Protein AF-0000000079923811 (afdb_homodimer)

Structure (mmCIF, N/CA/C/O backbone):
data_AF-0000000079923811-model_v1
#
loop_
_entity.id
_entity.type
_entity.pdbx_description
1 polymer 'Transporter, CPA2 family'
#
loop_
_atom_site.group_PDB
_atom_site.id
_atom_site.type_symbol
_atom_site.label_atom_id
_atom_site.label_alt_id
_atom_site.label_comp_id
_atom_site.label_asym_id
_atom_site.label_entity_id
_atom_site.label_seq_id
_atom_site.pdbx_PDB_ins_code
_atom_site.Cartn_x
_atom_site.Cartn_y
_atom_site.Cartn_z
_atom_site.occupancy
_atom_site.B_iso_or_equiv
_atom_site.auth_seq_id
_atom_site.auth_comp_id
_atom_site.auth_asym_id
_atom_site.auth_atom_id
_atom_site.pdbx_PDB_model_num
ATOM 1 N N . MET A 1 1 ? 14.078 10.492 -14.883 1 67.12 1 MET A N 1
ATOM 2 C CA . MET A 1 1 ? 12.727 10.477 -14.344 1 67.12 1 MET A CA 1
ATOM 3 C C . MET A 1 1 ? 12.672 9.695 -13.031 1 67.12 1 MET A C 1
ATOM 5 O O . MET A 1 1 ? 13.352 8.68 -12.875 1 67.12 1 MET A O 1
ATOM 9 N N . GLY A 1 2 ? 12.023 10.273 -12.102 1 84.31 2 GLY A N 1
ATOM 10 C CA . GLY A 1 2 ? 12.023 9.695 -10.766 1 84.31 2 GLY A CA 1
ATOM 11 C C . GLY A 1 2 ? 11.203 8.422 -10.672 1 84.31 2 GLY A C 1
ATOM 12 O O . GLY A 1 2 ? 10.266 8.219 -11.445 1 84.31 2 GLY A O 1
ATOM 13 N N . ASP A 1 3 ? 11.531 7.555 -9.914 1 90.44 3 ASP A N 1
ATOM 14 C CA . ASP A 1 3 ? 10.906 6.25 -9.695 1 90.44 3 ASP A CA 1
ATOM 15 C C . ASP A 1 3 ? 9.414 6.395 -9.422 1 90.44 3 ASP A C 1
ATOM 17 O O . ASP A 1 3 ? 8.609 5.578 -9.883 1 90.44 3 ASP A O 1
ATOM 21 N N . PHE A 1 4 ? 9.094 7.441 -8.844 1 93.25 4 PHE A N 1
ATOM 22 C CA . PHE A 1 4 ? 7.684 7.676 -8.547 1 93.25 4 PHE A CA 1
ATOM 23 C C . PHE A 1 4 ? 6.906 7.984 -9.82 1 93.25 4 PHE A C 1
ATOM 25 O O . PHE A 1 4 ? 5.777 7.52 -9.992 1 93.25 4 PHE A O 1
ATOM 32 N N . ILE A 1 5 ? 7.539 8.75 -10.664 1 95 5 ILE A N 1
ATOM 33 C CA . ILE A 1 5 ? 6.887 9.109 -11.922 1 95 5 ILE A CA 1
ATOM 34 C C . ILE A 1 5 ? 6.68 7.859 -12.773 1 95 5 ILE A C 1
ATOM 36 O O . ILE A 1 5 ? 5.586 7.629 -13.289 1 95 5 ILE A O 1
ATOM 40 N N . SER A 1 6 ? 7.707 7.066 -12.875 1 95.44 6 SER A N 1
ATOM 41 C CA . SER A 1 6 ? 7.633 5.832 -13.656 1 95.44 6 SER A CA 1
ATOM 42 C C . SER A 1 6 ? 6.555 4.902 -13.109 1 95.44 6 SER A C 1
ATOM 44 O O . SER A 1 6 ? 5.793 4.312 -13.883 1 95.44 6 SER A O 1
ATOM 46 N N . LEU A 1 7 ? 6.508 4.793 -11.836 1 95.56 7 LEU A N 1
ATOM 47 C CA . LEU A 1 7 ? 5.531 3.91 -11.211 1 95.56 7 LEU A CA 1
ATOM 48 C C . LEU A 1 7 ? 4.113 4.438 -11.414 1 95.56 7 LEU A C 1
ATOM 50 O O . LEU A 1 7 ? 3.189 3.66 -11.664 1 95.56 7 LEU A O 1
ATOM 54 N N . GLY A 1 8 ? 3.953 5.754 -11.219 1 96.31 8 GLY A N 1
ATOM 55 C CA . GLY A 1 8 ? 2.645 6.348 -11.453 1 96.31 8 GLY A CA 1
ATOM 56 C C . GLY A 1 8 ? 2.135 6.129 -12.867 1 96.31 8 GLY A C 1
ATOM 57 O O . GLY A 1 8 ? 0.983 5.73 -13.055 1 96.31 8 GLY A O 1
ATOM 58 N N . ILE A 1 9 ? 2.965 6.328 -13.812 1 95.94 9 ILE A N 1
ATOM 59 C CA . ILE A 1 9 ? 2.615 6.133 -15.219 1 95.94 9 ILE A CA 1
ATOM 60 C C . ILE A 1 9 ? 2.307 4.66 -15.477 1 95.94 9 ILE A C 1
ATOM 62 O O . ILE A 1 9 ? 1.346 4.336 -16.172 1 95.94 9 ILE A O 1
ATOM 66 N N . ALA A 1 10 ? 3.137 3.844 -14.93 1 95.06 10 ALA A N 1
ATOM 67 C CA . ALA A 1 10 ? 2.943 2.404 -15.078 1 95.06 10 ALA A CA 1
ATOM 68 C C . ALA A 1 10 ? 1.564 1.981 -14.586 1 95.06 10 ALA A C 1
ATOM 70 O O . ALA A 1 10 ? 0.868 1.209 -15.242 1 95.06 10 ALA A O 1
ATOM 71 N N . LEU A 1 11 ? 1.193 2.475 -13.484 1 96.06 11 LEU A N 1
ATOM 72 C CA . LEU A 1 11 ? -0.079 2.098 -12.883 1 96.06 11 LEU A CA 1
ATOM 73 C C . LEU A 1 11 ? -1.249 2.639 -13.695 1 96.06 11 LEU A C 1
ATOM 75 O O . LEU A 1 11 ? -2.227 1.926 -13.938 1 96.06 11 LEU A O 1
ATOM 79 N N . ILE A 1 12 ? -1.166 3.863 -14.094 1 96.69 12 ILE A N 1
ATOM 80 C CA . ILE A 1 12 ? -2.246 4.477 -14.859 1 96.69 12 ILE A CA 1
ATOM 81 C C . ILE A 1 12 ? -2.434 3.73 -16.172 1 96.69 12 ILE A C 1
ATOM 83 O O . ILE A 1 12 ? -3.553 3.348 -16.531 1 96.69 12 ILE A O 1
ATOM 87 N N . LEU A 1 13 ? -1.346 3.523 -16.859 1 95.94 13 LEU A N 1
ATOM 88 C CA . LEU A 1 13 ? -1.422 2.807 -18.141 1 95.94 13 LEU A CA 1
ATOM 89 C C . LEU A 1 13 ? -1.869 1.365 -17.922 1 95.94 13 LEU A C 1
ATOM 91 O O . LEU A 1 13 ? -2.604 0.81 -18.734 1 95.94 13 LEU A O 1
ATOM 95 N N . GLY A 1 14 ? -1.334 0.748 -16.875 1 94.44 14 GLY A N 1
ATOM 96 C CA . GLY A 1 14 ? -1.765 -0.603 -16.547 1 94.44 14 GLY A CA 1
ATOM 97 C C . GLY A 1 14 ? -3.268 -0.728 -16.391 1 94.44 14 GLY A C 1
ATOM 98 O O . GLY A 1 14 ? -3.895 -1.59 -17.016 1 94.44 14 GLY A O 1
ATOM 99 N N . VAL A 1 15 ? -3.855 0.141 -15.633 1 93.69 15 VAL A N 1
ATOM 100 C CA . VAL A 1 15 ? -5.289 0.088 -15.367 1 93.69 15 VAL A CA 1
ATOM 101 C C . VAL A 1 15 ? -6.062 0.409 -16.641 1 93.69 15 VAL A C 1
ATOM 103 O O . VAL A 1 15 ? -7.102 -0.2 -16.922 1 93.69 15 VAL A O 1
ATOM 106 N N . LEU A 1 16 ? -5.609 1.362 -17.391 1 96 16 LEU A N 1
ATOM 107 C CA . LEU A 1 16 ? -6.273 1.713 -18.641 1 96 16 LEU A CA 1
ATOM 108 C C . LEU A 1 16 ? -6.32 0.517 -19.594 1 96 16 LEU A C 1
ATOM 110 O O . LEU A 1 16 ? -7.367 0.213 -20.156 1 96 16 LEU A O 1
ATOM 114 N N . LEU A 1 17 ? -5.184 -0.135 -19.719 1 93.69 17 LEU A N 1
ATOM 115 C CA . LEU A 1 17 ? -5.141 -1.287 -20.609 1 93.69 17 LEU A CA 1
ATOM 116 C C . LEU A 1 17 ? -5.855 -2.484 -20 1 93.69 17 LEU A C 1
ATOM 118 O O . LEU A 1 17 ? -6.395 -3.33 -20.719 1 93.69 17 LEU A O 1
ATOM 122 N N . GLY A 1 18 ? -5.781 -2.6 -18.672 1 89.56 18 GLY A N 1
ATOM 123 C CA . GLY A 1 18 ? -6.613 -3.598 -18.016 1 89.56 18 GLY A CA 1
ATOM 124 C C . GLY A 1 18 ? -8.094 -3.445 -18.344 1 89.56 18 GLY A C 1
ATOM 125 O O . GLY A 1 18 ? -8.789 -4.438 -18.562 1 89.56 18 GLY A O 1
ATOM 126 N N . LYS A 1 19 ? -8.516 -2.232 -18.391 1 90.31 19 LYS A N 1
ATOM 127 C CA . LYS A 1 19 ? -9.906 -1.933 -18.734 1 90.31 19 LYS A CA 1
ATOM 128 C C . LYS A 1 19 ? -10.219 -2.363 -20.172 1 90.31 19 LYS A C 1
ATOM 130 O O . LYS A 1 19 ? -11.305 -2.871 -20.438 1 90.31 19 LYS A O 1
ATOM 135 N N . VAL A 1 20 ? -9.344 -2.111 -21 1 91.19 20 VAL A N 1
ATOM 136 C CA . VAL A 1 20 ? -9.516 -2.512 -22.391 1 91.19 20 VAL A CA 1
ATOM 137 C C . VAL A 1 20 ? -9.656 -4.031 -22.484 1 91.19 20 VAL A C 1
ATOM 139 O O . VAL A 1 20 ? -10.5 -4.543 -23.219 1 91.19 20 VAL A O 1
ATOM 142 N N . MET A 1 21 ? -8.797 -4.73 -21.766 1 83.62 21 MET A N 1
ATOM 143 C CA . MET A 1 21 ? -8.867 -6.188 -21.75 1 83.62 21 MET A CA 1
ATOM 144 C C . MET A 1 21 ? -10.211 -6.668 -21.219 1 83.62 21 MET A C 1
ATOM 146 O O . MET A 1 21 ? -10.781 -7.625 -21.75 1 83.62 21 MET A O 1
ATOM 150 N N . ASN A 1 22 ? -10.656 -5.984 -20.219 1 82.38 22 ASN A N 1
ATOM 151 C CA . ASN A 1 22 ? -11.953 -6.352 -19.656 1 82.38 22 ASN A CA 1
ATOM 152 C C . ASN A 1 22 ? -13.07 -6.148 -20.688 1 82.38 22 ASN A C 1
ATOM 154 O O . ASN A 1 22 ? -14.023 -6.934 -20.734 1 82.38 22 ASN A O 1
ATOM 158 N N . LYS A 1 23 ? -12.984 -5.121 -21.438 1 84.19 23 LYS A N 1
ATOM 159 C CA . LYS A 1 23 ? -13.961 -4.875 -22.5 1 84.19 23 LYS A CA 1
ATOM 160 C C . LYS A 1 23 ? -13.945 -5.992 -23.531 1 84.19 23 LYS A C 1
ATOM 162 O O . LYS A 1 23 ? -14.969 -6.289 -24.156 1 84.19 23 LYS A O 1
ATOM 167 N N . LEU A 1 24 ? -12.812 -6.602 -23.641 1 80.31 24 LEU A N 1
ATOM 168 C CA . LEU A 1 24 ? -12.664 -7.723 -24.562 1 80.31 24 LEU A CA 1
ATOM 169 C C . LEU A 1 24 ? -12.969 -9.047 -23.875 1 80.31 24 LEU A C 1
ATOM 171 O O . LEU A 1 24 ? -12.656 -10.117 -24.406 1 80.31 24 LEU A O 1
ATOM 175 N N . LYS A 1 25 ? -13.375 -8.922 -22.594 1 74.19 25 LYS A N 1
ATOM 176 C CA . LYS A 1 25 ? -13.766 -10.07 -21.797 1 74.19 25 LYS A CA 1
ATOM 177 C C . LYS A 1 25 ? -12.555 -10.914 -21.406 1 74.19 25 LYS A C 1
ATOM 179 O O . LYS A 1 25 ? -12.625 -12.141 -21.375 1 74.19 25 LYS A O 1
ATOM 184 N N . MET A 1 26 ? -11.477 -10.273 -21.297 1 74.69 26 MET A N 1
ATOM 185 C CA . MET A 1 26 ? -10.242 -10.898 -20.844 1 74.69 26 MET A CA 1
ATOM 186 C C . MET A 1 26 ? -9.844 -10.359 -19.469 1 74.69 26 MET A C 1
ATOM 188 O O . MET A 1 26 ? -10.281 -9.281 -19.062 1 74.69 26 MET A O 1
ATOM 192 N N . PRO A 1 27 ? -9.055 -11.164 -18.734 1 74.12 27 PRO A N 1
ATOM 193 C CA . PRO A 1 27 ? -8.609 -10.688 -17.422 1 74.12 27 PRO A CA 1
ATOM 194 C C . PRO A 1 27 ? -7.734 -9.438 -17.516 1 74.12 27 PRO A C 1
ATOM 196 O O . PRO A 1 27 ? -6.898 -9.336 -18.422 1 74.12 27 PRO A O 1
ATOM 199 N N . ALA A 1 28 ? -7.906 -8.602 -16.594 1 83.62 28 ALA A N 1
ATOM 200 C CA . ALA A 1 28 ? -7.211 -7.32 -16.562 1 83.62 28 ALA A CA 1
ATOM 201 C C . ALA A 1 28 ? -5.695 -7.52 -16.531 1 83.62 28 ALA A C 1
ATOM 203 O O . ALA A 1 28 ? -4.941 -6.68 -17.031 1 83.62 28 ALA A O 1
ATOM 204 N N . VAL A 1 29 ? -5.246 -8.633 -16.016 1 82.06 29 VAL A N 1
ATOM 205 C CA . VAL A 1 29 ? -3.828 -8.914 -15.812 1 82.06 29 VAL A CA 1
ATOM 206 C C . VAL A 1 29 ? -3.096 -8.867 -17.156 1 82.06 29 VAL A C 1
ATOM 208 O O . VAL A 1 29 ? -1.95 -8.422 -17.234 1 82.06 29 VAL A O 1
ATOM 211 N N . GLY A 1 30 ? -3.721 -9.367 -18.141 1 82.69 30 GLY A N 1
ATOM 212 C CA . GLY A 1 30 ? -3.133 -9.25 -19.469 1 82.69 30 GLY A CA 1
ATOM 213 C C . GLY A 1 30 ? -2.82 -7.816 -19.859 1 82.69 30 GLY A C 1
ATOM 214 O O . GLY A 1 30 ? -1.793 -7.551 -20.484 1 82.69 30 GLY A O 1
ATOM 215 N N . GLY A 1 31 ? -3.73 -6.934 -19.562 1 87.62 31 GLY A N 1
ATOM 216 C CA . GLY A 1 31 ? -3.52 -5.523 -19.844 1 87.62 31 GLY A CA 1
ATOM 217 C C . GLY A 1 31 ? -2.367 -4.926 -19.047 1 87.62 31 GLY A C 1
ATOM 218 O O . GLY A 1 31 ? -1.614 -4.102 -19.578 1 87.62 31 GLY A O 1
ATOM 219 N N . TYR A 1 32 ? -2.215 -5.332 -17.797 1 90.06 32 TYR A N 1
ATOM 220 C CA . TYR A 1 32 ? -1.094 -4.875 -16.984 1 90.06 32 TYR A CA 1
ATOM 221 C C . TYR A 1 32 ? 0.236 -5.254 -17.625 1 90.06 32 TYR A C 1
ATOM 223 O O . TYR A 1 32 ? 1.149 -4.43 -17.719 1 90.06 32 TYR A O 1
ATOM 231 N N . ILE A 1 33 ? 0.323 -6.484 -18.078 1 85.62 33 ILE A N 1
ATOM 232 C CA . ILE A 1 33 ? 1.559 -7.008 -18.641 1 85.62 33 ILE A CA 1
ATOM 233 C C . ILE A 1 33 ? 1.872 -6.281 -19.953 1 85.62 33 ILE A C 1
ATOM 235 O O . ILE A 1 33 ? 3.021 -5.91 -20.203 1 85.62 33 ILE A O 1
ATOM 239 N N . ILE A 1 34 ? 0.902 -6.043 -20.766 1 89.62 34 ILE A N 1
ATOM 240 C CA . ILE A 1 34 ? 1.092 -5.328 -22.031 1 89.62 34 ILE A CA 1
ATOM 241 C C . ILE A 1 34 ? 1.554 -3.9 -21.75 1 89.62 34 ILE A C 1
ATOM 243 O O . ILE A 1 34 ? 2.43 -3.377 -22.438 1 89.62 34 ILE A O 1
ATOM 247 N N . ALA A 1 35 ? 0.888 -3.258 -20.781 1 94.5 35 ALA A N 1
ATOM 248 C CA . ALA A 1 35 ? 1.327 -1.923 -20.391 1 94.5 35 ALA A CA 1
ATOM 249 C C . ALA A 1 35 ? 2.801 -1.925 -20 1 94.5 35 ALA A C 1
ATOM 251 O O . ALA A 1 35 ? 3.553 -1.021 -20.375 1 94.5 35 ALA A O 1
ATOM 252 N N . GLY A 1 36 ? 3.18 -2.902 -19.219 1 92.81 36 GLY A N 1
ATOM 253 C CA . GLY A 1 36 ? 4.578 -3.053 -18.828 1 92.81 36 GLY A CA 1
ATOM 254 C C . GLY A 1 36 ? 5.504 -3.201 -20.031 1 92.81 36 GLY A C 1
ATOM 255 O O . GLY A 1 36 ? 6.57 -2.584 -20.078 1 92.81 36 GLY A O 1
ATOM 256 N N . LEU A 1 37 ? 5.09 -3.994 -20.938 1 89.62 37 LEU A N 1
ATOM 257 C CA . LEU A 1 37 ? 5.871 -4.203 -22.156 1 89.62 37 LEU A CA 1
ATOM 258 C C . LEU A 1 37 ? 6.086 -2.885 -22.891 1 89.62 37 LEU A C 1
ATOM 260 O O . LEU A 1 37 ? 7.191 -2.613 -23.375 1 89.62 37 LEU A O 1
ATOM 264 N N . LEU A 1 38 ? 5.062 -2.094 -23 1 94.62 38 LEU A N 1
ATOM 265 C CA . LEU A 1 38 ? 5.113 -0.835 -23.734 1 94.62 38 LEU A CA 1
ATOM 266 C C . LEU A 1 38 ? 6.051 0.157 -23.047 1 94.62 38 LEU A C 1
ATOM 268 O O . LEU A 1 38 ? 6.812 0.86 -23.719 1 94.62 38 LEU A O 1
ATOM 272 N N . ILE A 1 39 ? 6.027 0.155 -21.766 1 95.88 39 ILE A N 1
ATOM 273 C CA . ILE A 1 39 ? 6.773 1.203 -21.078 1 95.88 39 ILE A CA 1
ATOM 274 C C . ILE A 1 39 ? 8.102 0.643 -20.578 1 95.88 39 ILE A C 1
ATOM 276 O O . ILE A 1 39 ? 8.906 1.372 -19.984 1 95.88 39 ILE A O 1
ATOM 280 N N . GLY A 1 40 ? 8.344 -0.628 -20.703 1 93.88 40 GLY A N 1
ATOM 281 C CA . GLY A 1 40 ? 9.492 -1.311 -20.141 1 93.88 40 GLY A CA 1
ATOM 282 C C . GLY A 1 40 ? 10.703 -1.313 -21.062 1 93.88 40 GLY A C 1
ATOM 283 O O . GLY A 1 40 ? 10.852 -0.427 -21.906 1 93.88 40 GLY A O 1
ATOM 284 N N . VAL A 1 41 ? 11.609 -2.236 -20.875 1 87.94 41 VAL A N 1
ATOM 285 C CA . VAL A 1 41 ? 12.922 -2.309 -21.5 1 87.94 41 VAL A CA 1
ATOM 286 C C . VAL A 1 41 ? 12.766 -2.459 -23.016 1 87.94 41 VAL A C 1
ATOM 288 O O . VAL A 1 41 ? 13.602 -1.975 -23.781 1 87.94 41 VAL A O 1
ATOM 291 N N . SER A 1 42 ? 11.703 -3.064 -23.469 1 89.19 42 SER A N 1
ATOM 292 C CA . SER A 1 42 ? 11.516 -3.33 -24.891 1 89.19 42 SER A CA 1
ATOM 293 C C . SER A 1 42 ? 10.695 -2.225 -25.562 1 89.19 42 SER A C 1
ATOM 295 O O . SER A 1 42 ? 10.562 -2.193 -26.781 1 89.19 42 SER A O 1
ATOM 297 N N . GLY A 1 43 ? 10.055 -1.393 -24.781 1 93.69 43 GLY A N 1
ATOM 298 C CA . GLY A 1 43 ? 9.219 -0.328 -25.312 1 93.69 43 GLY A CA 1
ATOM 299 C C . GLY A 1 43 ? 9.852 1.046 -25.172 1 93.69 43 GLY A C 1
ATOM 300 O O . GLY A 1 43 ? 10.961 1.276 -25.656 1 93.69 43 GLY A O 1
ATOM 301 N N . PHE A 1 44 ? 9.203 1.923 -24.438 1 94.81 44 PHE A N 1
ATOM 302 C CA . PHE A 1 44 ? 9.633 3.312 -24.328 1 94.81 44 PHE A CA 1
ATOM 303 C C . PHE A 1 44 ? 10.695 3.467 -23.25 1 94.81 44 PHE A C 1
ATOM 305 O O . PHE A 1 44 ? 11.266 4.551 -23.078 1 94.81 44 PHE A O 1
ATOM 312 N N . ASN A 1 45 ? 10.977 2.494 -22.531 1 93.75 45 ASN A N 1
ATOM 313 C CA . ASN A 1 45 ? 12.047 2.434 -21.531 1 93.75 45 ASN A CA 1
ATOM 314 C C . ASN A 1 45 ? 11.836 3.463 -20.438 1 93.75 45 ASN A C 1
ATOM 316 O O . ASN A 1 45 ? 12.797 3.982 -19.875 1 93.75 45 ASN A O 1
ATOM 320 N N . ILE A 1 46 ? 10.602 3.766 -20.219 1 93.94 46 ILE A N 1
ATOM 321 C CA . ILE A 1 46 ? 10.234 4.613 -19.078 1 93.94 46 ILE A CA 1
ATOM 322 C C . ILE A 1 46 ? 10.547 3.887 -17.781 1 93.94 46 ILE A C 1
ATOM 324 O O . ILE A 1 46 ? 11.016 4.5 -16.812 1 93.94 46 ILE A O 1
ATOM 328 N N . VAL A 1 47 ? 10.25 2.652 -17.766 1 94.19 47 VAL A N 1
ATOM 329 C CA . VAL A 1 47 ? 10.625 1.757 -16.672 1 94.19 47 VAL A CA 1
ATOM 330 C C . VAL A 1 47 ? 11.82 0.904 -17.078 1 94.19 47 VAL A C 1
ATOM 332 O O . VAL A 1 47 ? 11.656 -0.24 -17.516 1 94.19 47 VAL A O 1
ATOM 335 N N . ASN A 1 48 ? 12.969 1.418 -16.844 1 92.12 48 ASN A N 1
ATOM 336 C CA . ASN A 1 48 ? 14.188 0.726 -17.25 1 92.12 48 ASN A CA 1
ATOM 337 C C . ASN A 1 48 ? 14.664 -0.24 -16.172 1 92.12 48 ASN A C 1
ATOM 339 O O . ASN A 1 48 ? 14.016 -0.401 -15.141 1 92.12 48 ASN A O 1
ATOM 343 N N . GLU A 1 49 ? 15.773 -0.83 -16.375 1 86.12 49 GLU A N 1
ATOM 344 C CA . GLU A 1 49 ? 16.281 -1.859 -15.477 1 86.12 49 GLU A CA 1
ATOM 345 C C . GLU A 1 49 ? 16.547 -1.291 -14.086 1 86.12 49 GLU A C 1
ATOM 347 O O . GLU A 1 49 ? 16.328 -1.965 -13.078 1 86.12 49 GLU A O 1
ATOM 352 N N . ARG A 1 50 ? 17.031 -0.14 -14.078 1 90.5 50 ARG A N 1
ATOM 353 C CA . ARG A 1 50 ? 17.312 0.511 -12.805 1 90.5 50 ARG A CA 1
ATOM 354 C C . ARG A 1 50 ? 16.031 0.704 -12 1 90.5 50 ARG A C 1
ATOM 356 O O . ARG A 1 50 ? 16 0.4 -10.805 1 90.5 50 ARG A O 1
ATOM 363 N N . VAL A 1 51 ? 15.023 1.182 -12.641 1 91.75 51 VAL A N 1
ATOM 364 C CA . VAL A 1 51 ? 13.734 1.42 -11.992 1 91.75 51 VAL A CA 1
ATOM 365 C C . VAL A 1 51 ? 13.148 0.095 -11.516 1 91.75 51 VAL A C 1
ATOM 367 O O . VAL A 1 51 ? 12.609 0.013 -10.406 1 91.75 51 VAL A O 1
ATOM 370 N N . ILE A 1 52 ? 13.297 -0.88 -12.305 1 87.5 52 ILE A N 1
ATOM 371 C CA . ILE A 1 52 ? 12.789 -2.205 -11.969 1 87.5 52 ILE A CA 1
ATOM 372 C C . ILE A 1 52 ? 13.469 -2.717 -10.703 1 87.5 52 ILE A C 1
ATOM 374 O O . ILE A 1 52 ? 12.805 -3.25 -9.805 1 87.5 52 ILE A O 1
ATOM 378 N N . GLU A 1 53 ? 14.727 -2.521 -10.625 1 85.25 53 GLU A N 1
ATOM 379 C CA . GLU A 1 53 ? 15.484 -2.977 -9.461 1 85.25 53 GLU A CA 1
ATOM 380 C C . GLU A 1 53 ? 15.109 -2.188 -8.211 1 85.25 53 GLU A C 1
ATOM 382 O O . GLU A 1 53 ? 14.992 -2.756 -7.125 1 85.25 53 GLU A O 1
ATOM 387 N N . GLU A 1 54 ? 14.914 -0.919 -8.406 1 88.31 54 GLU A N 1
ATOM 388 C CA . GLU A 1 54 ? 14.586 -0.056 -7.277 1 88.31 54 GLU A CA 1
ATOM 389 C C . GLU A 1 54 ? 13.188 -0.352 -6.746 1 88.31 54 GLU A C 1
ATOM 391 O O . GLU A 1 54 ? 12.93 -0.194 -5.551 1 88.31 54 GLU A O 1
ATOM 396 N N . LEU A 1 55 ? 12.367 -0.833 -7.621 1 91 55 LEU A N 1
ATOM 397 C CA . LEU A 1 55 ? 10.992 -1.096 -7.238 1 91 55 LEU A CA 1
ATOM 398 C C . LEU A 1 55 ? 10.781 -2.578 -6.949 1 91 55 LEU A C 1
ATOM 400 O O . LEU A 1 55 ? 9.641 -3.037 -6.836 1 91 55 LEU A O 1
ATOM 404 N N . SER A 1 56 ? 11.852 -3.324 -6.742 1 86.31 56 SER A N 1
ATOM 405 C CA . SER A 1 56 ? 11.781 -4.77 -6.539 1 86.31 56 SER A CA 1
ATOM 406 C C . SER A 1 56 ? 11.055 -5.109 -5.242 1 86.31 56 SER A C 1
ATOM 408 O O . SER A 1 56 ? 10.492 -6.199 -5.109 1 86.31 56 SER A O 1
ATOM 410 N N . PHE A 1 57 ? 11 -4.199 -4.332 1 87.75 57 PHE A N 1
ATOM 411 C CA . PHE A 1 57 ? 10.32 -4.426 -3.064 1 87.75 57 PHE A CA 1
ATOM 412 C C . PHE A 1 57 ? 8.82 -4.625 -3.283 1 87.75 57 PHE A C 1
ATOM 414 O O . PHE A 1 57 ? 8.172 -5.344 -2.523 1 87.75 57 PHE A O 1
ATOM 421 N N . ILE A 1 58 ? 8.266 -4.02 -4.293 1 90.94 58 ILE A N 1
ATOM 422 C CA . ILE A 1 58 ? 6.852 -4.172 -4.621 1 90.94 58 ILE A CA 1
ATOM 423 C C . ILE A 1 58 ? 6.562 -5.621 -5.004 1 90.94 58 ILE A C 1
ATOM 425 O O . ILE A 1 58 ? 5.523 -6.172 -4.637 1 90.94 58 ILE A O 1
ATOM 429 N N . ASN A 1 59 ? 7.512 -6.191 -5.695 1 86.38 59 ASN A N 1
ATOM 430 C CA . ASN A 1 59 ? 7.363 -7.586 -6.102 1 86.38 59 ASN A CA 1
ATOM 431 C C . ASN A 1 59 ? 7.336 -8.516 -4.895 1 86.38 59 ASN A C 1
ATOM 433 O O . ASN A 1 59 ? 6.543 -9.461 -4.852 1 86.38 59 ASN A O 1
ATOM 437 N N . ASP A 1 60 ? 8.164 -8.219 -3.998 1 87.19 60 ASP A N 1
ATOM 438 C CA . ASP A 1 60 ? 8.234 -9.055 -2.803 1 87.19 60 ASP A CA 1
ATOM 439 C C . ASP A 1 60 ? 6.934 -9 -2.014 1 87.19 60 ASP A C 1
ATOM 441 O O . ASP A 1 60 ? 6.418 -10.031 -1.577 1 87.19 60 ASP A O 1
ATOM 445 N N . ILE A 1 61 ? 6.379 -7.859 -1.882 1 91.94 61 ILE A N 1
ATOM 446 C CA . ILE A 1 61 ? 5.141 -7.68 -1.126 1 91.94 61 ILE A CA 1
ATOM 447 C C . ILE A 1 61 ? 3.975 -8.297 -1.89 1 91.94 61 ILE A C 1
ATOM 449 O O . ILE A 1 61 ? 3.133 -8.984 -1.303 1 91.94 61 ILE A O 1
ATOM 453 N N . ALA A 1 62 ? 3.949 -8.031 -3.184 1 90.56 62 ALA A N 1
ATOM 454 C CA . ALA A 1 62 ? 2.871 -8.555 -4.02 1 90.56 62 ALA A CA 1
ATOM 455 C C . ALA A 1 62 ? 2.834 -10.078 -3.971 1 90.56 62 ALA A C 1
ATOM 457 O O . ALA A 1 62 ? 1.76 -10.68 -3.867 1 90.56 62 ALA A O 1
ATOM 458 N N . LEU A 1 63 ? 3.988 -10.625 -4.062 1 85.19 63 LEU A N 1
ATOM 459 C CA . LEU A 1 63 ? 4.078 -12.078 -4.031 1 85.19 63 LEU A CA 1
ATOM 460 C C . LEU A 1 63 ? 3.639 -12.617 -2.676 1 85.19 63 LEU A C 1
ATOM 462 O O . LEU A 1 63 ? 2.992 -13.664 -2.6 1 85.19 63 LEU A O 1
ATOM 466 N N . GLY A 1 64 ? 4.039 -11.969 -1.651 1 90.38 64 GLY A N 1
ATOM 467 C CA . GLY A 1 64 ? 3.561 -12.336 -0.328 1 90.38 64 GLY A CA 1
ATOM 468 C C . GLY A 1 64 ? 2.049 -12.281 -0.203 1 90.38 64 GLY A C 1
ATOM 469 O O . GLY A 1 64 ? 1.435 -13.195 0.358 1 90.38 64 GLY A O 1
ATOM 470 N N . ILE A 1 65 ? 1.461 -11.289 -0.791 1 92.81 65 ILE A N 1
ATOM 471 C CA . ILE A 1 65 ? 0.016 -11.094 -0.731 1 92.81 65 ILE A CA 1
ATOM 472 C C . ILE A 1 65 ? -0.684 -12.188 -1.539 1 92.81 65 ILE A C 1
ATOM 474 O O . ILE A 1 65 ? -1.657 -12.781 -1.075 1 92.81 65 ILE A O 1
ATOM 478 N N . ILE A 1 66 ? -0.193 -12.43 -2.707 1 82.88 66 ILE A N 1
ATOM 479 C CA . ILE A 1 66 ? -0.786 -13.422 -3.594 1 82.88 66 ILE A CA 1
ATOM 480 C C . ILE A 1 66 ? -0.745 -14.797 -2.928 1 82.88 66 ILE A C 1
ATOM 482 O O . ILE A 1 66 ? -1.759 -15.5 -2.875 1 82.88 66 ILE A O 1
ATOM 486 N N . ALA A 1 67 ? 0.409 -15.109 -2.367 1 84.88 67 ALA A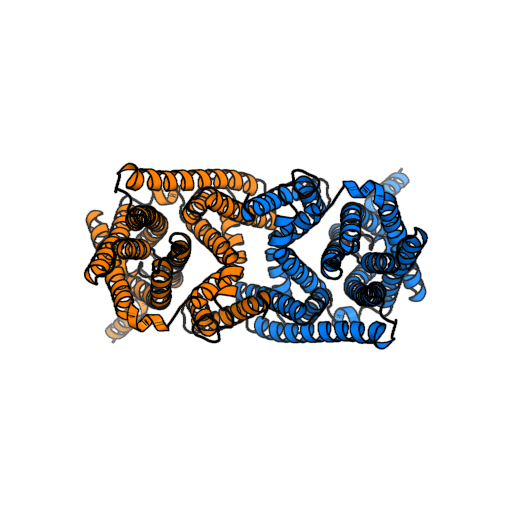 N 1
ATOM 487 C CA . ALA A 1 67 ? 0.585 -16.422 -1.734 1 84.88 67 ALA A CA 1
ATOM 488 C C . ALA A 1 67 ? -0.285 -16.547 -0.487 1 84.88 67 ALA A C 1
ATOM 490 O O . ALA A 1 67 ? -0.848 -17.609 -0.221 1 84.88 67 ALA A O 1
ATOM 491 N N . PHE A 1 68 ? -0.37 -15.516 0.299 1 92.31 68 PHE A N 1
ATOM 492 C CA . PHE A 1 68 ? -1.221 -15.5 1.483 1 92.31 68 PHE A CA 1
ATOM 493 C C . PHE A 1 68 ? -2.678 -15.742 1.107 1 92.31 68 PHE A C 1
ATOM 495 O O . PHE A 1 68 ? -3.371 -16.516 1.768 1 92.31 68 PHE A O 1
ATOM 502 N N . ASN A 1 69 ? -3.1 -15.125 0.025 1 87.12 69 ASN A N 1
ATOM 503 C CA . ASN A 1 69 ? -4.48 -15.258 -0.433 1 87.12 69 ASN A CA 1
ATOM 504 C C . ASN A 1 69 ? -4.773 -16.672 -0.938 1 87.12 69 ASN A C 1
ATOM 506 O O . ASN A 1 69 ? -5.895 -17.156 -0.793 1 87.12 69 ASN A O 1
ATOM 510 N N . ILE A 1 70 ? -3.848 -17.219 -1.542 1 79.5 70 ILE A N 1
ATOM 511 C CA . ILE A 1 70 ? -4.004 -18.594 -1.999 1 79.5 70 ILE A CA 1
ATOM 512 C C . ILE A 1 70 ? -4.336 -19.5 -0.813 1 79.5 70 ILE A C 1
ATOM 514 O O . ILE A 1 70 ? -5.117 -20.438 -0.942 1 79.5 70 ILE A O 1
ATOM 518 N N . GLY A 1 71 ? -3.773 -19.219 0.342 1 84.5 71 GLY A N 1
ATOM 519 C CA . GLY A 1 71 ? -4.027 -19.984 1.552 1 84.5 71 GLY A CA 1
ATOM 520 C C . GLY A 1 71 ? -5.488 -19.984 1.961 1 84.5 71 GLY A C 1
ATOM 521 O O . GLY A 1 71 ? -5.941 -20.891 2.658 1 84.5 71 GLY A O 1
ATOM 522 N N . SER A 1 72 ? -6.242 -18.969 1.525 1 86.56 72 SER A N 1
ATOM 523 C CA . SER A 1 72 ? -7.645 -18.844 1.911 1 86.56 72 SER A CA 1
ATOM 524 C C . SER A 1 72 ? -8.477 -19.969 1.306 1 86.56 72 SER A C 1
ATOM 526 O O . SER A 1 72 ? -9.57 -20.281 1.792 1 86.56 72 SER A O 1
ATOM 528 N N . GLU A 1 73 ? -7.949 -20.594 0.326 1 76.25 73 GLU A N 1
ATOM 529 C CA . GLU A 1 73 ? -8.672 -21.656 -0.375 1 76.25 73 GLU A CA 1
ATOM 530 C C . GLU A 1 73 ? -8.477 -23 0.308 1 76.25 73 GLU A C 1
ATOM 532 O O . GLU A 1 73 ? -9.172 -23.969 -0.007 1 76.25 73 GLU A O 1
ATOM 537 N N . PHE A 1 74 ? -7.602 -22.984 1.259 1 79.38 74 PHE A N 1
ATOM 538 C CA . PHE A 1 74 ? -7.242 -24.234 1.903 1 79.38 74 PHE A CA 1
ATOM 539 C C . PHE A 1 74 ? -7.957 -24.391 3.24 1 79.38 74 PHE A C 1
ATOM 541 O O . PHE A 1 74 ? -7.328 -24.328 4.297 1 79.38 74 PHE A O 1
ATOM 548 N N . LYS A 1 75 ? -9.172 -24.672 3.137 1 82.69 75 LYS A N 1
ATOM 549 C CA . LYS A 1 75 ? -9.922 -25.031 4.336 1 82.69 75 LYS A CA 1
ATOM 550 C C . LYS A 1 75 ? -9.812 -26.531 4.625 1 82.69 75 LYS A C 1
ATOM 552 O O . LYS A 1 75 ? -10.336 -27.359 3.871 1 82.69 75 LYS A O 1
ATOM 557 N N . ILE A 1 76 ? -9.25 -26.844 5.688 1 81.69 76 ILE A N 1
ATOM 558 C CA . ILE A 1 76 ? -8.938 -28.234 6.02 1 81.69 76 ILE A CA 1
ATOM 559 C C . ILE A 1 76 ? -10.211 -29.078 6.016 1 81.69 76 ILE A C 1
ATOM 561 O O . ILE A 1 76 ? -10.211 -30.203 5.539 1 81.69 76 ILE A O 1
ATOM 565 N N . GLU A 1 77 ? -11.328 -28.547 6.57 1 80.12 77 GLU A N 1
ATOM 566 C CA . GLU A 1 77 ? -12.594 -29.281 6.598 1 80.12 77 GLU A CA 1
ATOM 567 C C . GLU A 1 77 ? -13.078 -29.594 5.188 1 80.12 77 GLU A C 1
ATOM 569 O O . GLU A 1 77 ? -13.617 -30.672 4.938 1 80.12 77 GLU A O 1
ATOM 574 N N . GLU A 1 78 ? -12.867 -28.641 4.355 1 74.06 78 GLU A N 1
ATOM 575 C CA . GLU A 1 78 ? -13.281 -28.844 2.971 1 74.06 78 GLU A CA 1
ATOM 576 C C . GLU A 1 78 ? -12.32 -29.766 2.232 1 74.06 78 GLU A C 1
ATOM 578 O O . GLU A 1 78 ? -12.734 -30.547 1.38 1 74.06 78 GLU A O 1
ATOM 583 N N . MET A 1 79 ? -11.094 -29.656 2.545 1 74 79 MET A N 1
ATOM 584 C CA . MET A 1 79 ? -10.07 -30.469 1.908 1 74 79 MET A CA 1
ATOM 585 C C . MET A 1 79 ? -10.234 -31.938 2.295 1 74 79 MET A C 1
ATOM 587 O O . MET A 1 79 ? -9.992 -32.844 1.479 1 74 79 MET A O 1
ATOM 591 N N . LYS A 1 80 ? -10.602 -32.062 3.492 1 74.75 80 LYS A N 1
ATOM 592 C CA . LYS A 1 80 ? -10.812 -33.438 3.979 1 74.75 80 LYS A CA 1
ATOM 593 C C . LYS A 1 80 ? -11.977 -34.094 3.258 1 74.75 80 LYS A C 1
ATOM 595 O O . LYS A 1 80 ? -12.008 -35.344 3.115 1 74.75 80 LYS A O 1
ATOM 600 N N . LYS A 1 81 ? -12.812 -33.188 2.928 1 71.12 81 LYS A N 1
ATOM 601 C CA . LYS A 1 81 ? -13.969 -33.719 2.215 1 71.12 81 LYS A CA 1
ATOM 602 C C . LYS A 1 81 ? -13.609 -34.094 0.779 1 71.12 81 LYS A C 1
ATOM 604 O O . LYS A 1 81 ? -14.305 -34.875 0.148 1 71.12 81 LYS A O 1
ATOM 609 N N . LEU A 1 82 ? -12.492 -33.25 0.432 1 68.69 82 LEU A N 1
ATOM 610 C CA . LEU A 1 82 ? -12.031 -33.531 -0.923 1 68.69 82 LEU A CA 1
ATOM 611 C C . LEU A 1 82 ? -11.359 -34.906 -0.993 1 68.69 82 LEU A C 1
ATOM 613 O O . LEU A 1 82 ? -10.625 -35.281 -0.077 1 68.69 82 LEU A O 1
ATOM 617 N N . GLY A 1 83 ? -11.922 -35.75 -1.349 1 69.75 83 GLY A N 1
ATOM 618 C CA . GLY A 1 83 ? -11.477 -37.156 -1.391 1 69.75 83 GLY A CA 1
ATOM 619 C C . GLY A 1 83 ? -10.062 -37.312 -1.914 1 69.75 83 GLY A C 1
ATOM 620 O O . GLY A 1 83 ? -9.484 -36.344 -2.445 1 69.75 83 GLY A O 1
ATOM 621 N N . LYS A 1 84 ? -9.391 -38.281 -1.604 1 80.19 84 LYS A N 1
ATOM 622 C CA . LYS A 1 84 ? -8.086 -38.719 -2.096 1 80.19 84 LYS A CA 1
ATOM 623 C C . LYS A 1 84 ? -7.973 -38.531 -3.605 1 80.19 84 LYS A C 1
ATOM 625 O O . LYS A 1 84 ? -6.887 -38.25 -4.125 1 80.19 84 LYS A O 1
ATOM 630 N N . ASN A 1 85 ? -9.094 -38.375 -4.227 1 86.81 85 ASN A N 1
ATOM 631 C CA . ASN A 1 85 ? -9.148 -38.281 -5.68 1 86.81 85 ASN A CA 1
ATOM 632 C C . ASN A 1 85 ? -8.617 -36.938 -6.16 1 86.81 85 ASN A C 1
ATOM 634 O O . ASN A 1 85 ? -7.871 -36.875 -7.141 1 86.81 85 ASN A O 1
ATOM 638 N N . ILE A 1 86 ? -8.93 -35.906 -5.426 1 90.19 86 ILE A N 1
ATOM 639 C CA . ILE A 1 86 ? -8.516 -34.562 -5.809 1 90.19 86 ILE A CA 1
ATOM 640 C C . ILE A 1 86 ? -7 -34.438 -5.711 1 90.19 86 ILE A C 1
ATOM 642 O O . ILE A 1 86 ? -6.359 -33.875 -6.598 1 90.19 86 ILE A O 1
ATOM 646 N N . PHE A 1 87 ? -6.43 -35.031 -4.707 1 90.44 87 PHE A N 1
ATOM 647 C CA . PHE A 1 87 ? -4.988 -34.969 -4.5 1 90.44 87 PHE A CA 1
ATOM 648 C C . PHE A 1 87 ? -4.246 -35.719 -5.586 1 90.44 87 PHE A C 1
ATOM 650 O O . PHE A 1 87 ? -3.186 -35.281 -6.043 1 90.44 87 PHE A O 1
ATOM 657 N N . VAL A 1 88 ? -4.797 -36.812 -5.922 1 94.31 88 VAL A N 1
ATOM 658 C CA . VAL A 1 88 ? -4.172 -37.625 -6.953 1 94.31 88 VAL A CA 1
ATOM 659 C C . VAL A 1 88 ? -4.207 -36.906 -8.289 1 94.31 88 VAL A C 1
ATOM 661 O O . VAL A 1 88 ? -3.205 -36.875 -9.008 1 94.31 88 VAL A O 1
ATOM 664 N N . ILE A 1 89 ? -5.309 -36.312 -8.609 1 95.5 89 ILE A N 1
ATOM 665 C CA . ILE A 1 89 ? -5.449 -35.594 -9.867 1 95.5 89 ILE A CA 1
ATOM 666 C C . ILE A 1 89 ? -4.5 -34.406 -9.875 1 95.5 89 ILE A C 1
ATOM 668 O O . ILE A 1 89 ? -3.793 -34.156 -10.859 1 95.5 89 ILE A O 1
ATOM 672 N N . ALA A 1 90 ? -4.477 -33.656 -8.75 1 94.56 90 ALA A N 1
ATOM 673 C CA . ALA A 1 90 ? -3.633 -32.469 -8.641 1 94.56 90 ALA A CA 1
ATOM 674 C C . ALA A 1 90 ? -2.156 -32.844 -8.781 1 94.56 90 ALA A C 1
ATOM 676 O O . ALA A 1 90 ? -1.398 -32.125 -9.453 1 94.56 90 ALA A O 1
ATOM 677 N N . THR A 1 91 ? -1.78 -33.938 -8.172 1 95.38 91 THR A N 1
ATOM 678 C CA . THR A 1 91 ? -0.39 -34.375 -8.227 1 95.38 91 THR A CA 1
ATOM 679 C C . THR A 1 91 ? -0.016 -34.812 -9.633 1 95.38 91 THR A C 1
ATOM 681 O O . THR A 1 91 ? 1.047 -34.469 -10.141 1 95.38 91 THR A O 1
ATOM 684 N N . CYS A 1 92 ? -0.858 -35.531 -10.234 1 97.06 92 CYS A N 1
ATOM 685 C CA . CYS A 1 92 ? -0.582 -36.062 -11.555 1 97.06 92 CYS A CA 1
ATOM 686 C C . CYS A 1 92 ? -0.501 -34.969 -12.594 1 97.06 92 CYS A C 1
ATOM 688 O O . CYS A 1 92 ? 0.356 -35 -13.484 1 97.06 92 CYS A O 1
ATOM 690 N N . GLU A 1 93 ? -1.422 -34.094 -12.562 1 97.19 93 GLU A N 1
ATOM 691 C CA . GLU A 1 93 ? -1.373 -33 -13.547 1 97.19 93 GLU A CA 1
ATOM 692 C C . GLU A 1 93 ? -0.132 -32.156 -13.352 1 97.19 93 GLU A C 1
ATOM 694 O O . GLU A 1 93 ? 0.498 -31.734 -14.328 1 97.19 93 GLU A O 1
ATOM 699 N N . ALA A 1 94 ? 0.257 -31.828 -12.094 1 97.12 94 ALA A N 1
ATOM 700 C CA . ALA A 1 94 ? 1.448 -31.031 -11.812 1 97.12 94 ALA A CA 1
ATOM 701 C C . ALA A 1 94 ? 2.711 -31.75 -12.273 1 97.12 94 ALA A C 1
ATOM 703 O O . ALA A 1 94 ? 3.578 -31.156 -12.906 1 97.12 94 ALA A O 1
ATOM 704 N N . LEU A 1 95 ? 2.758 -33.031 -11.984 1 97.44 95 LEU A N 1
ATOM 705 C CA . LEU A 1 95 ? 3.918 -33.844 -12.375 1 97.44 95 LEU A CA 1
ATOM 706 C C . LEU A 1 95 ? 3.941 -34.062 -13.883 1 97.44 95 LEU A C 1
ATOM 708 O O . LEU A 1 95 ? 5.012 -34.125 -14.484 1 97.44 95 LEU A O 1
ATOM 712 N N . GLY A 1 96 ? 2.775 -34.188 -14.438 1 98 96 GLY A N 1
ATOM 713 C CA . GLY A 1 96 ? 2.709 -34.281 -15.883 1 98 96 GLY A CA 1
ATOM 714 C C . GLY A 1 96 ? 3.344 -33.125 -16.594 1 98 96 GLY A C 1
ATOM 715 O O . GLY A 1 96 ? 4.16 -33.281 -17.5 1 98 96 GLY A O 1
ATOM 716 N N . ALA A 1 97 ? 2.949 -31.938 -16.188 1 98 97 ALA A N 1
ATOM 717 C CA . ALA A 1 97 ? 3.541 -30.734 -16.766 1 98 97 ALA A CA 1
ATOM 718 C C . ALA A 1 97 ? 5.039 -30.672 -16.484 1 98 97 ALA A C 1
ATOM 720 O O . ALA A 1 97 ? 5.836 -30.375 -17.375 1 98 97 ALA A O 1
ATOM 721 N N . PHE A 1 98 ? 5.438 -30.969 -15.25 1 98.12 98 PHE A N 1
ATOM 722 C CA . PHE A 1 98 ? 6.836 -30.922 -14.828 1 98.12 98 PHE A CA 1
ATOM 723 C C . PHE A 1 98 ? 7.688 -31.844 -15.68 1 98.12 98 PHE A C 1
ATOM 725 O O . PHE A 1 98 ? 8.727 -31.438 -16.203 1 98.12 98 PHE A O 1
ATOM 732 N N . THR A 1 99 ? 7.223 -33.031 -15.852 1 98.19 99 THR A N 1
ATOM 733 C CA . THR A 1 99 ? 8.008 -34.062 -16.531 1 98.19 99 THR A CA 1
ATOM 734 C C . THR A 1 99 ? 8.102 -33.75 -18.031 1 98.19 99 THR A C 1
ATOM 736 O O . THR A 1 99 ? 9.188 -33.844 -18.609 1 98.19 99 THR A O 1
ATOM 739 N N . LEU A 1 100 ? 7.02 -33.438 -18.625 1 98.44 100 LEU A N 1
ATOM 740 C CA . LEU A 1 100 ? 7.016 -33.219 -20.062 1 98.44 100 LEU A CA 1
ATOM 741 C C . LEU A 1 100 ? 7.797 -31.969 -20.438 1 98.44 100 LEU A C 1
ATOM 743 O O . LEU A 1 100 ? 8.531 -31.953 -21.438 1 98.44 100 LEU A O 1
ATOM 747 N N . VAL A 1 101 ? 7.637 -30.938 -19.703 1 98.06 101 VAL A N 1
ATOM 748 C CA . VAL A 1 101 ? 8.344 -29.688 -20 1 98.06 101 VAL A CA 1
ATOM 749 C C . VAL A 1 101 ? 9.836 -29.875 -19.734 1 98.06 101 VAL A C 1
ATOM 751 O O . VAL A 1 101 ? 10.672 -29.438 -20.531 1 98.06 101 VAL A O 1
ATOM 754 N N . THR A 1 102 ? 10.18 -30.5 -18.609 1 98 102 THR A N 1
ATOM 755 C CA . THR A 1 102 ? 11.586 -30.766 -18.328 1 98 102 THR A CA 1
ATOM 756 C C . THR A 1 102 ? 12.227 -31.578 -19.453 1 98 102 THR A C 1
ATOM 758 O O . THR A 1 102 ? 13.32 -31.25 -19.906 1 98 102 THR A O 1
ATOM 761 N N . SER A 1 103 ? 11.539 -32.562 -19.906 1 98.19 103 SER A N 1
ATOM 762 C CA . SER A 1 103 ? 12.062 -33.438 -20.938 1 98.19 103 SER A CA 1
ATOM 763 C C . SER A 1 103 ? 12.266 -32.688 -22.25 1 98.19 103 SER A C 1
ATOM 765 O O . SER A 1 103 ? 13.32 -32.812 -22.875 1 98.19 103 SER A O 1
ATOM 767 N N . ILE A 1 104 ? 11.281 -31.938 -22.672 1 97.44 104 ILE A N 1
ATOM 768 C CA . ILE A 1 104 ? 11.375 -31.297 -23.969 1 97.44 104 ILE A CA 1
ATOM 769 C C . ILE A 1 104 ? 12.453 -30.203 -23.938 1 97.44 104 ILE A C 1
ATOM 771 O O . ILE A 1 104 ? 13.148 -29.984 -24.922 1 97.44 104 ILE A O 1
ATOM 775 N N . ILE A 1 105 ? 12.586 -29.5 -22.875 1 96.12 105 ILE A N 1
ATOM 776 C CA . ILE A 1 105 ? 13.602 -28.453 -22.75 1 96.12 105 ILE A CA 1
ATOM 777 C C . ILE A 1 105 ? 14.992 -29.062 -22.797 1 96.12 105 ILE A C 1
ATOM 779 O O . ILE A 1 105 ? 15.914 -28.516 -23.406 1 96.12 105 ILE A O 1
ATOM 783 N N . MET A 1 106 ? 15.125 -30.25 -22.203 1 96.31 106 MET A N 1
ATOM 784 C CA . MET A 1 106 ? 16.391 -30.984 -22.281 1 96.31 106 MET A CA 1
ATOM 785 C C . MET A 1 106 ? 16.656 -31.438 -23.719 1 96.31 106 MET A C 1
ATOM 787 O O . MET A 1 106 ? 17.797 -31.344 -24.188 1 96.31 106 MET A O 1
ATOM 791 N N . LEU A 1 107 ? 15.688 -31.859 -24.297 1 96.38 107 LEU A N 1
ATOM 792 C CA . LEU A 1 107 ? 15.828 -32.344 -25.656 1 96.38 107 LEU A CA 1
ATOM 793 C C . LEU A 1 107 ? 16.203 -31.234 -26.609 1 96.38 107 LEU A C 1
ATOM 795 O O . LEU A 1 107 ? 16.859 -31.453 -27.625 1 96.38 107 LEU A O 1
ATOM 799 N N . LEU A 1 108 ? 15.828 -30.062 -26.266 1 94.75 108 LEU A N 1
ATOM 800 C CA . LEU A 1 108 ? 16.141 -28.891 -27.094 1 94.75 108 LEU A CA 1
ATOM 801 C C . LEU A 1 108 ? 17.547 -28.375 -26.797 1 94.75 108 LEU A C 1
ATOM 803 O O . LEU A 1 108 ? 17.953 -27.328 -27.297 1 94.75 108 LEU A O 1
ATOM 807 N N . GLY A 1 109 ? 18.25 -29.031 -25.891 1 92.5 109 GLY A N 1
ATOM 808 C CA . GLY A 1 109 ? 19.672 -28.781 -25.688 1 92.5 109 GLY A CA 1
ATOM 809 C C . GLY A 1 109 ? 19.953 -27.812 -24.547 1 92.5 109 GLY A C 1
ATOM 810 O O . GLY A 1 109 ? 21.078 -27.344 -24.375 1 92.5 109 GLY A O 1
ATOM 811 N N . GLN A 1 110 ? 18.938 -27.547 -23.781 1 92.62 110 GLN A N 1
ATOM 812 C CA . GLN A 1 110 ? 19.172 -26.656 -22.656 1 92.62 110 GLN A CA 1
ATOM 813 C C . GLN A 1 110 ? 19.781 -27.406 -21.469 1 92.62 110 GLN A C 1
ATOM 815 O O . GLN A 1 110 ? 19.719 -28.625 -21.406 1 92.62 110 GLN A O 1
ATOM 820 N N . ASN A 1 111 ? 20.438 -26.656 -20.594 1 92.19 111 ASN A N 1
ATOM 821 C CA . ASN A 1 111 ? 21.047 -27.281 -19.422 1 92.19 111 ASN A CA 1
ATOM 822 C C . ASN A 1 111 ? 19.969 -27.766 -18.453 1 92.19 111 ASN A C 1
ATOM 824 O O . ASN A 1 111 ? 18.812 -27.359 -18.531 1 92.19 111 ASN A O 1
ATOM 828 N N . ILE A 1 112 ? 20.375 -28.625 -17.578 1 92.19 112 ILE A N 1
ATOM 829 C CA . ILE A 1 112 ? 19.469 -29.328 -16.672 1 92.19 112 ILE A CA 1
ATOM 830 C C . ILE A 1 112 ? 18.812 -28.328 -15.719 1 92.19 112 ILE A C 1
ATOM 832 O O . ILE A 1 112 ? 17.641 -28.484 -15.336 1 92.19 112 ILE A O 1
ATOM 836 N N . GLN A 1 113 ? 19.547 -27.281 -15.305 1 92.12 113 GLN A N 1
ATOM 837 C CA . GLN A 1 113 ? 18.984 -26.312 -14.375 1 92.12 113 GLN A CA 1
ATOM 838 C C . GLN A 1 113 ? 17.828 -25.547 -15.023 1 92.12 113 GLN A C 1
ATOM 840 O O . GLN A 1 113 ? 16.797 -25.328 -14.391 1 92.12 113 GLN A O 1
ATOM 845 N N . THR A 1 114 ? 18.016 -25.188 -16.266 1 93.69 114 THR A N 1
ATOM 846 C CA . THR A 1 114 ? 16.969 -24.484 -17 1 93.69 114 THR A CA 1
ATOM 847 C C . THR A 1 114 ? 15.75 -25.391 -17.188 1 93.69 114 THR A C 1
ATOM 849 O O . THR A 1 114 ? 14.617 -24.938 -17 1 93.69 114 THR A O 1
ATOM 852 N N . ALA A 1 115 ? 16.031 -26.609 -17.5 1 96.12 115 ALA A N 1
ATOM 853 C CA . ALA A 1 115 ? 14.953 -27.578 -17.734 1 96.12 115 ALA A CA 1
ATOM 854 C C . ALA A 1 115 ? 14.156 -27.828 -16.453 1 96.12 115 ALA A C 1
ATOM 856 O O . ALA A 1 115 ? 12.922 -27.844 -16.469 1 96.12 115 ALA A O 1
ATOM 857 N N . LEU A 1 116 ? 14.805 -27.969 -15.359 1 94.62 116 LEU A N 1
ATOM 858 C CA . LEU A 1 116 ? 14.164 -28.25 -14.078 1 94.62 116 LEU A CA 1
ATOM 859 C C . LEU A 1 116 ? 13.328 -27.047 -13.625 1 94.62 116 LEU A C 1
ATOM 861 O O . LEU A 1 116 ? 12.203 -27.219 -13.141 1 94.62 116 LEU A O 1
ATOM 865 N N . ILE A 1 117 ? 13.836 -25.891 -13.797 1 95.12 117 ILE A N 1
ATOM 866 C CA . ILE A 1 117 ? 13.164 -24.688 -13.32 1 95.12 117 ILE A CA 1
ATOM 867 C C . ILE A 1 117 ? 11.93 -24.406 -14.172 1 95.12 117 ILE A C 1
ATOM 869 O O . ILE A 1 117 ? 10.844 -24.172 -13.641 1 95.12 117 ILE A O 1
ATOM 873 N N . LEU A 1 118 ? 12.086 -24.484 -15.469 1 95.75 118 LEU A N 1
ATOM 874 C CA . LEU A 1 118 ? 10.945 -24.281 -16.344 1 95.75 118 LEU A CA 1
ATOM 875 C C . LEU A 1 118 ? 9.898 -25.375 -16.141 1 95.75 118 LEU A C 1
ATOM 877 O O . LEU A 1 118 ? 8.695 -25.109 -16.172 1 95.75 118 LEU A O 1
ATOM 881 N N . GLY A 1 119 ? 10.398 -26.578 -15.992 1 97.5 119 GLY A N 1
ATOM 882 C CA . GLY A 1 119 ? 9.492 -27.672 -15.68 1 97.5 119 GLY A CA 1
ATOM 883 C C . GLY A 1 119 ? 8.703 -27.453 -14.406 1 97.5 119 GLY A C 1
ATOM 884 O O . GLY A 1 119 ? 7.488 -27.656 -14.375 1 97.5 119 GLY A O 1
ATOM 885 N N . ALA A 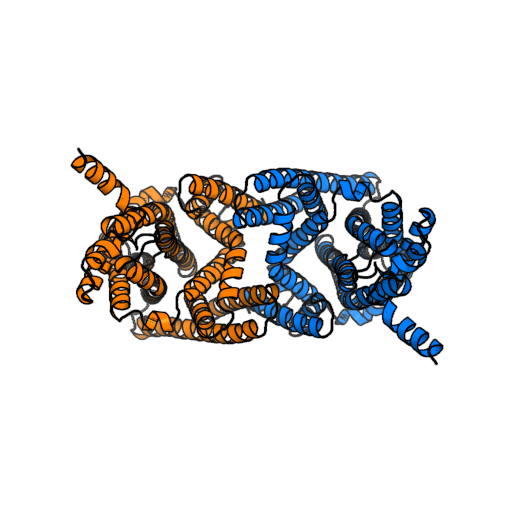1 120 ? 9.367 -27.031 -13.398 1 95.88 120 ALA A N 1
ATOM 886 C CA . ALA A 1 120 ? 8.719 -26.812 -12.109 1 95.88 120 ALA A CA 1
ATOM 887 C C . ALA A 1 120 ? 7.684 -25.688 -12.203 1 95.88 120 ALA A C 1
ATOM 889 O O . ALA A 1 120 ? 6.57 -25.828 -11.688 1 95.88 120 ALA A O 1
ATOM 890 N N . ILE A 1 121 ? 7.965 -24.625 -12.859 1 95.38 121 ILE A N 1
ATOM 891 C CA . ILE A 1 121 ? 7.07 -23.469 -12.969 1 95.38 121 ILE A CA 1
ATOM 892 C C . ILE A 1 121 ? 5.863 -23.844 -13.828 1 95.38 121 ILE A C 1
ATOM 894 O O . ILE A 1 121 ? 4.758 -23.344 -13.594 1 95.38 121 ILE A O 1
ATOM 898 N N . SER A 1 122 ? 6.066 -24.781 -14.742 1 96.25 122 SER A N 1
ATOM 899 C CA . SER A 1 122 ? 4.996 -25.203 -15.648 1 96.25 122 SER A CA 1
ATOM 900 C C . SER A 1 122 ? 3.857 -25.875 -14.891 1 96.25 122 SER A C 1
ATOM 902 O O . SER A 1 122 ? 2.734 -25.953 -15.391 1 96.25 122 SER A O 1
ATOM 904 N N . SER A 1 123 ? 4.145 -26.312 -13.711 1 95.75 123 SER A N 1
ATOM 905 C CA . SER A 1 123 ? 3.139 -27 -12.914 1 95.75 123 SER A CA 1
ATOM 906 C C . SER A 1 123 ? 2.137 -26.031 -12.305 1 95.75 123 SER A C 1
ATOM 908 O O . SER A 1 123 ? 1.06 -26.438 -11.867 1 95.75 123 SER A O 1
ATOM 910 N N . ALA A 1 124 ? 2.439 -24.766 -12.32 1 92.19 124 ALA A N 1
ATOM 911 C CA . ALA A 1 124 ? 1.611 -23.766 -11.672 1 92.19 124 ALA A CA 1
ATOM 912 C C . ALA A 1 124 ? 0.367 -23.453 -12.5 1 92.19 124 ALA A C 1
ATOM 914 O O . ALA A 1 124 ? 0.429 -23.406 -13.727 1 92.19 124 ALA A O 1
ATOM 915 N N . THR A 1 125 ? -0.732 -23.281 -11.805 1 91.06 125 THR A N 1
ATOM 916 C CA . THR A 1 125 ? -2.014 -22.938 -12.406 1 91.06 125 THR A CA 1
ATOM 917 C C . THR A 1 125 ? -2.621 -21.719 -11.719 1 91.06 125 THR A C 1
ATOM 919 O O . THR A 1 125 ? -2.502 -21.562 -10.5 1 91.06 125 THR A O 1
ATOM 922 N N . ALA A 1 126 ? -3.215 -20.875 -12.484 1 85.94 126 ALA A N 1
ATOM 923 C CA . ALA A 1 126 ? -3.941 -19.734 -11.93 1 85.94 126 ALA A CA 1
ATOM 924 C C . ALA A 1 126 ? -5.387 -20.125 -11.609 1 85.94 126 ALA A C 1
ATOM 926 O O . ALA A 1 126 ? -6.23 -20.188 -12.5 1 85.94 126 ALA A O 1
ATOM 927 N N . PRO A 1 127 ? -5.742 -20.219 -10.352 1 81.44 127 PRO A N 1
ATOM 928 C CA . PRO A 1 127 ? -7.094 -20.641 -9.992 1 81.44 127 PRO A CA 1
ATOM 929 C C . PRO A 1 127 ? -8.148 -19.578 -10.289 1 81.44 127 PRO A C 1
ATOM 931 O O . PRO A 1 127 ? -9.305 -19.906 -10.547 1 81.44 127 PRO A O 1
ATOM 934 N N . ALA A 1 128 ? -7.75 -18.391 -10.203 1 72.81 128 ALA A N 1
ATOM 935 C CA . ALA A 1 128 ? -8.695 -17.281 -10.289 1 72.81 128 ALA A CA 1
ATOM 936 C C . ALA A 1 128 ? -9.453 -17.312 -11.617 1 72.81 128 ALA A C 1
ATOM 938 O O . ALA A 1 128 ? -10.672 -17.109 -11.648 1 72.81 128 ALA A O 1
ATOM 939 N N . ALA A 1 129 ? -8.758 -17.531 -12.672 1 75.88 129 ALA A N 1
ATOM 940 C CA . ALA A 1 129 ? -9.383 -17.547 -13.992 1 75.88 129 ALA A CA 1
ATOM 941 C C . ALA A 1 129 ? -10.391 -18.688 -14.102 1 75.88 129 ALA A C 1
ATOM 943 O O . ALA A 1 129 ? -11.477 -18.516 -14.656 1 75.88 129 ALA A O 1
ATOM 944 N N . THR A 1 130 ? -10.055 -19.734 -13.594 1 85.38 130 THR A N 1
ATOM 945 C CA . THR A 1 130 ? -10.922 -20.906 -13.633 1 85.38 130 THR A CA 1
ATOM 946 C C . THR A 1 130 ? -12.164 -20.688 -12.766 1 85.38 130 THR A C 1
ATOM 948 O O . THR A 1 130 ? -13.289 -20.938 -13.211 1 85.38 130 THR A O 1
ATOM 951 N N . VAL A 1 131 ? -11.992 -20.219 -11.633 1 80.5 131 VAL A N 1
ATOM 952 C CA . VAL A 1 131 ? -13.086 -20 -10.695 1 80.5 131 VAL A CA 1
ATOM 953 C C . VAL A 1 131 ? -14.039 -18.953 -11.25 1 80.5 131 VAL A C 1
ATOM 955 O O . VAL A 1 131 ? -15.258 -19.078 -11.109 1 80.5 131 VAL A O 1
ATOM 958 N N . MET A 1 132 ? -13.516 -18 -11.844 1 75.19 132 MET A N 1
ATOM 959 C CA . MET A 1 132 ? -14.328 -16.938 -12.414 1 75.19 132 MET A CA 1
ATOM 960 C C . MET A 1 132 ? -15.258 -17.484 -13.492 1 75.19 132 MET A C 1
ATOM 962 O O . MET A 1 132 ? -16.438 -17.125 -13.562 1 75.19 132 MET A O 1
ATOM 966 N N . VAL A 1 133 ? -14.797 -18.359 -14.289 1 81.12 133 VAL A N 1
ATOM 967 C CA . VAL A 1 133 ? -15.594 -18.938 -15.359 1 81.12 133 VAL A CA 1
ATOM 968 C C . VAL A 1 133 ? -16.672 -19.828 -14.773 1 81.12 133 VAL A C 1
ATOM 970 O O . VAL A 1 133 ? -17.828 -19.797 -15.219 1 81.12 133 VAL A O 1
ATOM 973 N N . LEU A 1 134 ? -16.375 -20.531 -13.781 1 86.44 134 LEU A N 1
ATOM 974 C CA . LEU A 1 134 ? -17.328 -21.438 -13.141 1 86.44 134 LEU A CA 1
ATOM 975 C C . LEU A 1 134 ? -18.453 -20.641 -12.484 1 86.44 134 LEU A C 1
ATOM 977 O O . LEU A 1 134 ? -19.625 -21.031 -12.555 1 86.44 134 LEU A O 1
ATOM 981 N N . LYS A 1 135 ? -18.094 -19.625 -11.93 1 78.75 135 LYS A N 1
ATOM 982 C CA . LYS A 1 135 ? -19.078 -18.766 -11.273 1 78.75 135 LYS A CA 1
ATOM 983 C C . LYS A 1 135 ? -19.953 -18.031 -12.305 1 78.75 135 LYS A C 1
ATOM 985 O O . LYS A 1 135 ? -21.172 -17.938 -12.133 1 78.75 135 LYS A O 1
ATOM 990 N N . GLU A 1 136 ? -19.281 -17.5 -13.266 1 74.44 136 GLU A N 1
ATOM 991 C CA . GLU A 1 136 ? -19.984 -16.766 -14.312 1 74.44 136 GLU A CA 1
ATOM 992 C C . GLU A 1 136 ? -21.047 -17.641 -14.977 1 74.44 136 GLU A C 1
ATOM 994 O O . GLU A 1 136 ? -22.125 -17.156 -15.32 1 74.44 136 GLU A O 1
ATOM 999 N N . TYR A 1 137 ? -20.781 -18.891 -15.07 1 81.69 137 TYR A N 1
ATOM 1000 C CA . TYR A 1 137 ? -21.688 -19.781 -15.781 1 81.69 137 TYR A CA 1
ATOM 1001 C C . TYR A 1 137 ? -22.469 -20.656 -14.805 1 81.69 137 TYR A C 1
ATOM 1003 O O . TYR A 1 137 ? -23.125 -21.625 -15.211 1 81.69 137 TYR A O 1
ATOM 1011 N N . LYS A 1 138 ? -22.344 -20.297 -13.547 1 83.38 138 LYS A N 1
ATOM 1012 C CA . LYS A 1 138 ? -23.062 -21 -12.484 1 83.38 138 LYS A CA 1
ATOM 1013 C C . LYS A 1 138 ? -22.938 -22.516 -12.641 1 83.38 138 LYS A C 1
ATOM 1015 O O . LYS A 1 138 ? -23.938 -23.219 -12.633 1 83.38 138 LYS A O 1
ATOM 1020 N N . ALA A 1 139 ? -21.75 -22.922 -12.922 1 88.94 139 ALA A N 1
ATOM 1021 C CA . ALA A 1 139 ? -21.5 -24.328 -13.188 1 88.94 139 ALA A CA 1
ATOM 1022 C C . ALA A 1 139 ? -21.625 -25.156 -11.914 1 88.94 139 ALA A C 1
ATOM 1024 O O . ALA A 1 139 ? -21.203 -24.734 -10.836 1 88.94 139 ALA A O 1
ATOM 1025 N N . LYS A 1 140 ? -22.344 -26.25 -12.117 1 89.12 140 LYS A N 1
ATOM 1026 C CA . LYS A 1 140 ? -22.5 -27.203 -11.016 1 89.12 140 LYS A CA 1
ATOM 1027 C C . LYS A 1 140 ? -22.438 -28.641 -11.516 1 89.12 140 LYS A C 1
ATOM 1029 O O . LYS A 1 140 ? -23.016 -28.969 -12.555 1 89.12 140 LYS A O 1
ATOM 1034 N N . GLY A 1 141 ? -21.625 -29.422 -10.789 1 90.25 141 GLY A N 1
ATOM 1035 C CA . GLY A 1 141 ? -21.484 -30.812 -11.164 1 90.25 141 GLY A CA 1
ATOM 1036 C C . GLY A 1 141 ? -20.156 -31.422 -10.742 1 90.25 141 GLY A C 1
ATOM 1037 O O . GLY A 1 141 ? -19.359 -30.766 -10.062 1 90.25 141 GLY A O 1
ATOM 1038 N N . PRO A 1 142 ? -19.938 -32.594 -11.109 1 90.5 142 PRO A N 1
ATOM 1039 C CA . PRO A 1 142 ? -18.719 -33.281 -10.695 1 90.5 142 PRO A CA 1
ATOM 1040 C C . PRO A 1 142 ? -17.453 -32.625 -11.25 1 90.5 142 PRO A C 1
ATOM 1042 O O . PRO A 1 142 ? -16.438 -32.562 -10.555 1 90.5 142 PRO A O 1
ATOM 1045 N N . LEU A 1 143 ? -17.469 -32.188 -12.383 1 94.06 143 LEU A N 1
ATOM 1046 C CA . LEU A 1 143 ? -16.312 -31.484 -12.953 1 94.06 143 LEU A CA 1
ATOM 1047 C C . LEU A 1 143 ? -16.016 -30.203 -12.188 1 94.06 143 LEU A C 1
ATOM 1049 O O . LEU A 1 143 ? -14.867 -29.953 -11.82 1 94.06 143 LEU A O 1
ATOM 1053 N N . THR A 1 144 ? -17.094 -29.484 -11.961 1 91.06 144 THR A N 1
ATOM 1054 C CA . THR A 1 144 ? -16.969 -28.188 -11.289 1 91.06 144 THR A CA 1
ATOM 1055 C C . THR A 1 144 ? -16.406 -28.375 -9.883 1 91.06 144 THR A C 1
ATOM 1057 O O . THR A 1 144 ? -15.453 -27.672 -9.5 1 91.06 144 THR A O 1
ATOM 1060 N N . SER A 1 145 ? -16.922 -29.281 -9.18 1 87.56 145 SER A N 1
ATOM 1061 C CA . SER A 1 145 ? -16.484 -29.5 -7.809 1 87.56 145 SER A CA 1
ATOM 1062 C C . SER A 1 145 ? -15.039 -30 -7.773 1 87.56 145 SER A C 1
ATOM 1064 O O . SER A 1 145 ? -14.258 -29.594 -6.91 1 87.56 145 SER A O 1
ATOM 1066 N N . THR A 1 146 ? -14.719 -30.906 -8.695 1 90.56 146 THR A N 1
ATOM 1067 C CA . THR A 1 146 ? -13.359 -31.438 -8.75 1 90.56 146 THR A CA 1
ATOM 1068 C C . THR A 1 146 ? -12.367 -30.344 -9.133 1 90.56 146 THR A C 1
ATOM 1070 O O . THR A 1 146 ? -11.273 -30.266 -8.578 1 90.56 146 THR A O 1
ATOM 1073 N N . LEU A 1 147 ? -12.719 -29.531 -10.094 1 92.12 147 LEU A N 1
ATOM 1074 C CA . LEU A 1 147 ? -11.867 -28.438 -10.531 1 92.12 147 LEU A CA 1
ATOM 1075 C C . LEU A 1 147 ? -11.57 -27.484 -9.375 1 92.12 147 LEU A C 1
ATOM 1077 O O . LEU A 1 147 ? -10.43 -27.062 -9.195 1 92.12 147 LEU A O 1
ATOM 1081 N N . LEU A 1 148 ? -12.555 -27.172 -8.602 1 86.12 148 LEU A N 1
ATOM 1082 C CA . LEU A 1 148 ? -12.398 -26.266 -7.465 1 86.12 148 LEU A CA 1
ATOM 1083 C C . LEU A 1 148 ? -11.445 -26.859 -6.43 1 86.12 148 LEU A C 1
ATOM 1085 O O . LEU A 1 148 ? -10.633 -26.141 -5.848 1 86.12 148 LEU A O 1
ATOM 1089 N N . GLY A 1 149 ? -11.586 -28.109 -6.246 1 85.69 149 GLY A N 1
ATOM 1090 C CA . GLY A 1 149 ? -10.695 -28.781 -5.316 1 85.69 149 GLY A CA 1
ATOM 1091 C C . GLY A 1 149 ? -9.258 -28.844 -5.801 1 85.69 149 GLY A C 1
ATOM 1092 O O . GLY A 1 149 ? -8.328 -28.594 -5.031 1 85.69 149 GLY A O 1
ATOM 1093 N N . VAL A 1 150 ? -9.062 -29.188 -7.043 1 91.25 150 VAL A N 1
ATOM 1094 C CA . VAL A 1 150 ? -7.734 -29.359 -7.621 1 91.25 150 VAL A CA 1
ATOM 1095 C C . VAL A 1 150 ? -7 -28.016 -7.645 1 91.25 150 VAL A C 1
ATOM 1097 O O . VAL A 1 150 ? -5.828 -27.938 -7.266 1 91.25 150 VAL A O 1
ATOM 1100 N N . VAL A 1 151 ? -7.648 -27 -8.047 1 88.44 151 VAL A N 1
ATOM 1101 C CA . VAL A 1 151 ? -6.992 -25.703 -8.164 1 88.44 151 VAL A CA 1
ATOM 1102 C C . VAL A 1 151 ? -6.621 -25.188 -6.777 1 88.44 151 VAL A C 1
ATOM 1104 O O . VAL A 1 151 ? -5.645 -24.453 -6.621 1 88.44 151 VAL A O 1
ATOM 1107 N N . ALA A 1 152 ? -7.383 -25.609 -5.797 1 78.38 152 ALA A N 1
ATOM 1108 C CA . ALA A 1 152 ? -7.125 -25.172 -4.426 1 78.38 152 ALA A CA 1
ATOM 1109 C C . ALA A 1 152 ? -5.801 -25.734 -3.914 1 78.38 152 ALA A C 1
ATOM 1111 O O . ALA A 1 152 ? -5.086 -25.062 -3.16 1 78.38 152 ALA A O 1
ATOM 1112 N N . VAL A 1 153 ? -5.465 -26.953 -4.328 1 84.44 153 VAL A N 1
ATOM 1113 C CA . VAL A 1 153 ? -4.289 -27.609 -3.768 1 84.44 153 VAL A CA 1
ATOM 1114 C C . VAL A 1 153 ? -3.117 -27.484 -4.738 1 84.44 153 VAL A C 1
ATOM 1116 O O . VAL A 1 153 ? -1.96 -27.656 -4.348 1 84.44 153 VAL A O 1
ATOM 1119 N N . ASP A 1 154 ? -3.418 -27.188 -5.914 1 89.56 154 ASP A N 1
ATOM 1120 C CA . ASP A 1 154 ? -2.461 -27.188 -7.02 1 89.56 154 ASP A CA 1
ATOM 1121 C C . ASP A 1 154 ? -1.282 -26.266 -6.723 1 89.56 154 ASP A C 1
ATOM 1123 O O . ASP A 1 154 ? -0.131 -26.609 -6.992 1 89.56 154 ASP A O 1
ATOM 1127 N N . ASP A 1 155 ? -1.562 -25.141 -6.172 1 84.25 155 ASP A N 1
ATOM 1128 C CA . ASP A 1 155 ? -0.506 -24.156 -5.922 1 84.25 155 ASP A CA 1
ATOM 1129 C C . ASP A 1 155 ? 0.491 -24.688 -4.891 1 84.25 155 ASP A C 1
ATOM 1131 O O . ASP A 1 155 ? 1.696 -24.453 -5.012 1 84.25 155 ASP A O 1
ATOM 1135 N N . ALA A 1 156 ? -0.022 -25.328 -3.916 1 80.56 156 ALA A N 1
ATOM 1136 C CA . ALA A 1 156 ? 0.867 -25.891 -2.906 1 80.56 156 ALA A CA 1
ATOM 1137 C C . ALA A 1 156 ? 1.79 -26.938 -3.516 1 80.56 156 ALA A C 1
ATOM 1139 O O . ALA A 1 156 ? 2.988 -26.969 -3.225 1 80.56 156 ALA A O 1
ATOM 1140 N N . ILE A 1 157 ? 1.247 -27.766 -4.281 1 88.5 157 ILE A N 1
ATOM 1141 C CA . ILE A 1 157 ? 2.01 -28.828 -4.926 1 88.5 157 ILE A CA 1
ATOM 1142 C C . ILE A 1 157 ? 3.055 -28.219 -5.859 1 88.5 157 ILE A C 1
ATOM 1144 O O . ILE A 1 157 ? 4.211 -28.656 -5.871 1 88.5 157 ILE A O 1
ATOM 1148 N N . SER A 1 158 ? 2.635 -27.266 -6.574 1 91.44 158 SER A N 1
ATOM 1149 C CA . SER A 1 158 ? 3.541 -26.609 -7.516 1 91.44 158 SER A CA 1
ATOM 1150 C C . SER A 1 158 ? 4.707 -25.938 -6.793 1 91.44 158 SER A C 1
ATOM 1152 O O . SER A 1 158 ? 5.844 -25.984 -7.266 1 91.44 158 SER A O 1
ATOM 1154 N N . LEU A 1 159 ? 4.434 -25.312 -5.73 1 85 159 LEU A N 1
ATOM 1155 C CA . LEU A 1 159 ? 5.484 -24.656 -4.961 1 85 159 LEU A CA 1
ATOM 1156 C C . LEU A 1 159 ? 6.461 -25.672 -4.387 1 85 159 LEU A C 1
ATOM 1158 O O . LEU A 1 159 ? 7.656 -25.406 -4.273 1 85 159 LEU A O 1
ATOM 1162 N N . MET A 1 160 ? 5.961 -26.828 -4.023 1 83.44 160 MET A N 1
ATOM 1163 C CA . MET A 1 160 ? 6.82 -27.891 -3.525 1 83.44 160 MET A CA 1
ATOM 1164 C C . MET A 1 160 ? 7.715 -28.438 -4.637 1 83.44 160 MET A C 1
ATOM 1166 O O . MET A 1 160 ? 8.906 -28.672 -4.422 1 83.44 160 MET A O 1
ATOM 1170 N N . ILE A 1 161 ? 7.098 -28.641 -5.758 1 91 161 ILE A N 1
ATOM 1171 C CA . ILE A 1 161 ? 7.871 -29.094 -6.906 1 91 161 ILE A CA 1
ATOM 1172 C C . ILE A 1 161 ? 8.969 -28.078 -7.219 1 91 161 ILE A C 1
ATOM 1174 O O . ILE A 1 161 ? 10.117 -28.453 -7.48 1 91 161 ILE A O 1
ATOM 1178 N N . TYR A 1 162 ? 8.641 -26.812 -7.164 1 90.25 162 TYR A N 1
ATOM 1179 C CA . TYR A 1 162 ? 9.617 -25.766 -7.441 1 90.25 162 TYR A CA 1
ATOM 1180 C C . TYR A 1 162 ? 10.742 -25.781 -6.414 1 90.25 162 TYR A C 1
ATOM 1182 O O . TYR A 1 162 ? 11.914 -25.625 -6.762 1 90.25 162 TYR A O 1
ATOM 1190 N N . ALA A 1 163 ? 10.375 -25.922 -5.184 1 81.38 163 ALA A N 1
ATOM 1191 C CA . ALA A 1 163 ? 11.383 -25.922 -4.121 1 81.38 163 ALA A CA 1
ATOM 1192 C C . ALA A 1 163 ? 12.406 -27.031 -4.332 1 81.38 163 ALA A C 1
ATOM 1194 O O . ALA A 1 163 ? 13.609 -26.812 -4.176 1 81.38 163 ALA A O 1
ATOM 1195 N N . VAL A 1 164 ? 11.945 -28.172 -4.688 1 83.44 164 VAL A N 1
ATOM 1196 C CA . VAL A 1 164 ? 12.828 -29.312 -4.914 1 83.44 164 VAL A CA 1
ATOM 1197 C C . VAL A 1 164 ? 13.664 -29.078 -6.172 1 83.44 164 VAL A C 1
ATOM 1199 O O . VAL A 1 164 ? 14.883 -29.281 -6.164 1 83.44 164 VAL A O 1
ATOM 1202 N N . ALA A 1 165 ? 13.008 -28.641 -7.203 1 89.94 165 ALA A N 1
ATOM 1203 C CA . ALA A 1 165 ? 13.695 -28.406 -8.469 1 89.94 165 ALA A CA 1
ATOM 1204 C C . ALA A 1 165 ? 14.766 -27.328 -8.328 1 89.94 165 ALA A C 1
ATOM 1206 O O . ALA A 1 165 ? 15.859 -27.453 -8.875 1 89.94 165 ALA A O 1
ATOM 1207 N N . SER A 1 166 ? 14.43 -26.25 -7.691 1 86.88 166 SER A N 1
ATOM 1208 C CA . SER A 1 166 ? 15.359 -25.156 -7.496 1 86.88 166 SER A CA 1
ATOM 1209 C C . SER A 1 166 ? 16.578 -25.594 -6.68 1 86.88 166 SER A C 1
ATOM 1211 O O . SER A 1 166 ? 17.703 -25.156 -6.941 1 86.88 166 SER A O 1
ATOM 1213 N N . SER A 1 167 ? 16.344 -26.406 -5.727 1 79.5 167 SER A N 1
ATOM 1214 C CA . SER A 1 167 ? 17.438 -26.922 -4.914 1 79.5 167 SER A CA 1
ATOM 1215 C C . SER A 1 167 ? 18.375 -27.781 -5.742 1 79.5 167 SER A C 1
ATOM 1217 O O . SER A 1 167 ? 19.594 -27.703 -5.594 1 79.5 167 SER A O 1
ATOM 1219 N N . VAL A 1 168 ? 17.828 -28.625 -6.508 1 82.25 168 VAL A N 1
ATOM 1220 C CA . VAL A 1 168 ? 18.625 -29.5 -7.371 1 82.25 168 VAL A CA 1
ATOM 1221 C C . VAL A 1 168 ? 19.391 -28.656 -8.391 1 82.25 168 VAL A C 1
ATOM 1223 O O . VAL A 1 168 ? 20.562 -28.922 -8.68 1 82.25 168 VAL A O 1
ATOM 1226 N N . ALA A 1 169 ? 18.688 -27.688 -8.891 1 86.25 169 ALA A N 1
ATOM 1227 C CA . ALA A 1 169 ? 19.312 -26.812 -9.875 1 86.25 169 ALA A CA 1
ATOM 1228 C C . ALA A 1 169 ? 20.516 -26.094 -9.273 1 86.25 169 ALA A C 1
ATOM 1230 O O . ALA A 1 169 ? 21.531 -25.891 -9.953 1 86.25 169 ALA A O 1
ATOM 1231 N N . LYS A 1 170 ? 20.453 -25.656 -8.102 1 80.88 170 LYS A N 1
ATOM 1232 C CA . LYS A 1 170 ? 21.547 -24.969 -7.422 1 80.88 170 LYS A CA 1
ATOM 1233 C C . LYS A 1 170 ? 22.766 -25.875 -7.289 1 80.88 170 LYS A C 1
ATOM 1235 O O . LYS A 1 170 ? 23.906 -25.406 -7.406 1 80.88 170 LYS A O 1
ATOM 1240 N N . VAL A 1 171 ? 22.516 -27.078 -7.035 1 75.75 171 VAL A N 1
ATOM 1241 C CA . VAL A 1 171 ? 23.594 -28.047 -6.883 1 75.75 171 VAL A CA 1
ATOM 1242 C C . VAL A 1 171 ? 24.328 -28.219 -8.211 1 75.75 171 VAL A C 1
ATOM 1244 O O . VAL A 1 171 ? 25.562 -28.297 -8.234 1 75.75 171 VAL A O 1
ATOM 1247 N N . PHE A 1 172 ? 23.656 -28.234 -9.273 1 77.75 172 PHE A N 1
ATOM 1248 C CA . PHE A 1 172 ? 24.266 -28.406 -10.594 1 77.75 172 PHE A CA 1
ATOM 1249 C C . PHE A 1 172 ? 25.062 -27.172 -10.992 1 77.75 172 PHE A C 1
ATOM 1251 O O . PHE A 1 172 ? 26.109 -27.281 -11.641 1 77.75 172 PHE A O 1
ATOM 1258 N N . ILE A 1 173 ? 24.594 -26.047 -10.664 1 74.88 173 ILE A N 1
ATOM 1259 C CA . ILE A 1 173 ? 25.266 -24.797 -11.031 1 74.88 173 ILE A CA 1
ATOM 1260 C C . ILE A 1 173 ? 26.562 -24.672 -10.234 1 74.88 173 ILE A C 1
ATOM 1262 O O . ILE A 1 173 ? 27.578 -24.219 -10.766 1 74.88 173 ILE A O 1
ATOM 1266 N N . LYS A 1 174 ? 26.516 -24.906 -8.938 1 67.56 174 LYS A N 1
ATOM 1267 C CA . LYS A 1 174 ? 27.688 -24.734 -8.094 1 67.56 174 LYS A CA 1
ATOM 1268 C C . LYS A 1 174 ? 28.656 -25.906 -8.281 1 67.56 174 LYS A C 1
ATOM 1270 O O . LYS A 1 174 ? 29.734 -25.922 -7.672 1 67.56 174 LYS A O 1
ATOM 1275 N N . HIS A 1 175 ? 28.438 -26.703 -9.195 1 66.19 175 HIS A N 1
ATOM 1276 C CA . HIS A 1 175 ? 29.281 -27.844 -9.492 1 66.19 175 HIS A CA 1
ATOM 1277 C C . HIS A 1 175 ? 29.609 -28.641 -8.227 1 66.19 175 HIS A C 1
ATOM 1279 O O . HIS A 1 175 ? 30.766 -29.031 -8.023 1 66.19 175 HIS A O 1
ATOM 1285 N N . GLU A 1 176 ? 28.859 -28.453 -7.367 1 63.16 176 GLU A N 1
ATOM 1286 C CA . GLU A 1 176 ? 29.109 -29.219 -6.148 1 63.16 176 GLU A CA 1
ATOM 1287 C C . GLU A 1 176 ? 28.703 -30.672 -6.324 1 63.16 176 GLU A C 1
ATOM 1289 O O . GLU A 1 176 ? 27.953 -31.016 -7.242 1 63.16 176 GLU A O 1
ATOM 1294 N N . ALA A 1 177 ? 29.531 -31.547 -5.688 1 60.31 177 ALA A N 1
ATOM 1295 C CA . ALA A 1 177 ? 29.203 -32.969 -5.727 1 60.31 177 ALA A CA 1
ATOM 1296 C C . ALA A 1 177 ? 27.766 -33.219 -5.262 1 60.31 177 ALA A C 1
ATOM 1298 O O . ALA A 1 177 ? 27.312 -32.594 -4.293 1 60.31 177 ALA A O 1
ATOM 1299 N N . LEU A 1 178 ? 26.969 -33.719 -6.18 1 60.75 178 LEU A N 1
ATOM 1300 C CA . LEU A 1 178 ? 25.594 -34.094 -5.855 1 60.75 178 LEU A CA 1
ATOM 1301 C C . LEU A 1 178 ? 25.547 -35 -4.625 1 60.75 178 LEU A C 1
ATOM 1303 O O . LEU A 1 178 ? 25.953 -36.156 -4.68 1 60.75 178 LEU A O 1
ATOM 1307 N N . THR A 1 179 ? 25.734 -34.438 -3.477 1 60.84 179 THR A N 1
ATOM 1308 C CA . THR A 1 179 ? 25.516 -35.25 -2.295 1 60.84 179 THR A CA 1
ATOM 1309 C C . THR A 1 179 ? 24.047 -35.219 -1.878 1 60.84 179 THR A C 1
ATOM 1311 O O . THR A 1 179 ? 23.359 -34.219 -2.098 1 60.84 179 THR A O 1
ATOM 1314 N N . MET A 1 180 ? 23.594 -36.344 -1.577 1 59.12 180 MET A N 1
ATOM 1315 C CA . MET A 1 180 ? 22.203 -36.531 -1.152 1 59.12 180 MET A CA 1
ATOM 1316 C C . MET A 1 180 ? 21.781 -35.438 -0.187 1 59.12 180 MET A C 1
ATOM 1318 O O . MET A 1 180 ? 20.656 -34.938 -0.239 1 59.12 180 MET A O 1
ATOM 1322 N N . SER A 1 181 ? 22.719 -35.031 0.69 1 60.06 181 SER A N 1
ATOM 1323 C CA . SER A 1 181 ? 22.406 -34.031 1.718 1 60.06 181 SER A CA 1
ATOM 1324 C C . SER A 1 181 ? 22.062 -32.688 1.101 1 60.06 181 SER A C 1
ATOM 1326 O O . SER A 1 181 ? 21.094 -32.031 1.505 1 60.06 181 SER A O 1
ATOM 1328 N N . LYS A 1 182 ? 22.828 -32.438 0.161 1 63.19 182 LYS A N 1
ATOM 1329 C CA . LYS A 1 182 ? 22.672 -31.109 -0.419 1 63.19 182 LYS A CA 1
ATOM 1330 C C . LYS A 1 182 ? 21.453 -31.047 -1.339 1 63.19 182 LYS A C 1
ATOM 1332 O O . LYS A 1 182 ? 20.812 -30 -1.452 1 63.19 182 LYS A O 1
ATOM 1337 N N . VAL A 1 183 ? 21.203 -32.188 -1.851 1 62.28 183 VAL A N 1
ATOM 1338 C CA . VAL A 1 183 ? 20.156 -32.219 -2.879 1 62.28 183 VAL A CA 1
ATOM 1339 C C . VAL A 1 183 ? 18.797 -32.438 -2.234 1 62.28 183 VAL A C 1
ATOM 1341 O O . VAL A 1 183 ? 17.781 -31.938 -2.711 1 62.28 183 VAL A O 1
ATOM 1344 N N . LEU A 1 184 ? 18.828 -33.094 -1.202 1 71.19 184 LEU A N 1
ATOM 1345 C CA . LEU A 1 184 ? 17.516 -33.5 -0.663 1 71.19 184 LEU A CA 1
ATOM 1346 C C . LEU A 1 184 ? 17.297 -32.844 0.702 1 71.19 184 LEU A C 1
ATOM 1348 O O . LEU A 1 184 ? 16.219 -32.312 0.958 1 71.19 184 LEU A O 1
ATOM 1352 N N . ILE A 1 185 ? 18.297 -32.812 1.529 1 76.81 185 ILE A N 1
ATOM 1353 C CA . ILE A 1 185 ? 18.078 -32.406 2.912 1 76.81 185 ILE A CA 1
ATOM 1354 C C . ILE A 1 185 ? 17.844 -30.906 2.979 1 76.81 185 ILE A C 1
ATOM 1356 O O . ILE A 1 185 ? 16.906 -30.453 3.646 1 76.81 185 ILE A O 1
ATOM 1360 N N . HIS A 1 186 ? 18.656 -30.141 2.318 1 76 186 HIS A N 1
ATOM 1361 C CA . HIS A 1 186 ? 18.562 -28.688 2.41 1 76 186 HIS A CA 1
ATOM 1362 C C . HIS A 1 186 ? 17.234 -28.188 1.854 1 76 186 HIS A C 1
ATOM 1364 O O . HIS A 1 186 ? 16.562 -27.375 2.49 1 76 186 HIS A O 1
ATOM 1370 N N . PRO A 1 187 ? 16.844 -28.719 0.718 1 75.31 187 PRO A N 1
ATOM 1371 C CA . PRO A 1 187 ? 15.539 -28.266 0.213 1 75.31 187 PRO A CA 1
ATOM 1372 C C . PRO A 1 187 ? 14.383 -28.688 1.108 1 75.31 187 PRO A C 1
ATOM 1374 O O . PRO A 1 187 ? 13.43 -27.922 1.295 1 75.31 187 PRO A O 1
ATOM 1377 N N . ILE A 1 188 ? 14.477 -29.828 1.549 1 82.12 188 ILE A N 1
ATOM 1378 C CA . ILE A 1 188 ? 13.414 -30.328 2.418 1 82.12 188 ILE A CA 1
ATOM 1379 C C . ILE A 1 188 ? 13.375 -29.484 3.697 1 82.12 188 ILE A C 1
ATOM 1381 O O . ILE A 1 188 ? 12.289 -29.156 4.188 1 82.12 188 ILE A O 1
ATOM 1385 N N . MET A 1 189 ? 14.531 -29.188 4.199 1 84.12 189 MET A N 1
ATOM 1386 C CA . MET A 1 189 ? 14.586 -28.359 5.398 1 84.12 189 MET A CA 1
ATOM 1387 C C . MET A 1 189 ? 14.023 -26.969 5.121 1 84.12 189 MET A C 1
ATOM 1389 O O . MET A 1 189 ? 13.352 -26.375 5.973 1 84.12 189 MET A O 1
ATOM 1393 N N . GLU A 1 190 ? 14.336 -26.422 3.975 1 82.19 190 GLU A N 1
ATOM 1394 C CA . GLU A 1 190 ? 13.805 -25.125 3.588 1 82.19 190 GLU A CA 1
ATOM 1395 C C . GLU A 1 190 ? 12.273 -25.141 3.527 1 82.19 190 GLU A C 1
ATOM 1397 O O . GLU A 1 190 ? 11.617 -24.219 3.988 1 82.19 190 GLU A O 1
ATOM 1402 N N . ILE A 1 191 ? 11.82 -26.219 2.967 1 83.69 191 ILE A N 1
ATOM 1403 C CA . ILE A 1 191 ? 10.375 -26.344 2.83 1 83.69 191 ILE A CA 1
ATOM 1404 C C . ILE A 1 191 ? 9.734 -26.469 4.211 1 83.69 191 ILE A C 1
ATOM 1406 O O . ILE A 1 191 ? 8.789 -25.75 4.535 1 83.69 191 ILE A O 1
ATOM 1410 N N . VAL A 1 192 ? 10.25 -27.344 5.008 1 90.25 192 VAL A N 1
ATOM 1411 C CA . VAL A 1 192 ? 9.688 -27.609 6.324 1 90.25 192 VAL A CA 1
ATOM 1412 C C . VAL A 1 192 ? 9.773 -26.359 7.195 1 90.25 192 VAL A C 1
ATOM 1414 O O . VAL A 1 192 ? 8.805 -26 7.863 1 90.25 192 VAL A O 1
ATOM 1417 N N . LEU A 1 193 ? 10.898 -25.719 7.176 1 93.25 193 LEU A N 1
ATOM 1418 C CA . LEU A 1 193 ? 11.086 -24.516 7.984 1 93.25 193 LEU A CA 1
ATOM 1419 C C . LEU A 1 193 ? 10.211 -23.375 7.473 1 93.25 193 LEU A C 1
ATOM 1421 O O . LEU A 1 193 ? 9.727 -22.562 8.258 1 93.25 193 LEU A O 1
ATOM 1425 N N . SER A 1 194 ? 10.07 -23.25 6.16 1 92.25 194 SER A N 1
ATOM 1426 C CA . SER A 1 194 ? 9.195 -22.219 5.594 1 92.25 194 SER A CA 1
ATOM 1427 C C . SER A 1 194 ? 7.75 -22.406 6.047 1 92.25 194 SER A C 1
ATOM 1429 O O . SER A 1 194 ? 7.094 -21.453 6.461 1 92.25 194 SER A O 1
ATOM 1431 N N . VAL A 1 195 ? 7.328 -23.672 5.969 1 92.19 195 VAL A N 1
ATOM 1432 C CA . VAL A 1 195 ? 5.961 -23.969 6.371 1 92.19 195 VAL A CA 1
ATOM 1433 C C . VAL A 1 195 ? 5.797 -23.734 7.871 1 92.19 195 VAL A C 1
ATOM 1435 O O . VAL A 1 195 ? 4.781 -23.203 8.312 1 92.19 195 VAL A O 1
ATOM 1438 N N . PHE A 1 196 ? 6.773 -24.094 8.609 1 96.62 196 PHE A N 1
ATOM 1439 C CA . PHE A 1 196 ? 6.723 -23.938 10.055 1 96.62 196 PHE A CA 1
ATOM 1440 C C . PHE A 1 196 ? 6.648 -22.453 10.438 1 96.62 196 PHE A C 1
ATOM 1442 O O . PHE A 1 196 ? 5.785 -22.047 11.219 1 96.62 196 PHE A O 1
ATOM 1449 N N . VAL A 1 197 ? 7.559 -21.688 9.906 1 96.88 197 VAL A N 1
ATOM 1450 C CA . VAL A 1 197 ? 7.598 -20.25 10.203 1 96.88 197 VAL A CA 1
ATOM 1451 C C . VAL A 1 197 ? 6.297 -19.594 9.742 1 96.88 197 VAL A C 1
ATOM 1453 O O . VAL A 1 197 ? 5.727 -18.766 10.469 1 96.88 197 VAL A O 1
ATOM 1456 N N . GLY A 1 198 ? 5.84 -19.906 8.531 1 97.38 198 GLY A N 1
ATOM 1457 C CA . GLY A 1 198 ? 4.57 -19.391 8.047 1 97.38 198 GLY A CA 1
ATOM 1458 C C . GLY A 1 198 ? 3.4 -19.734 8.953 1 97.38 198 GLY A C 1
ATOM 1459 O O . GLY A 1 198 ? 2.564 -18.891 9.25 1 97.38 198 GLY A O 1
ATOM 1460 N N . ALA A 1 199 ? 3.408 -20.969 9.398 1 97.06 199 ALA A N 1
ATOM 1461 C CA . ALA A 1 199 ? 2.338 -21.422 10.281 1 97.06 199 ALA A CA 1
ATOM 1462 C C . ALA A 1 199 ? 2.375 -20.688 11.617 1 97.06 199 ALA A C 1
ATOM 1464 O O . ALA A 1 199 ? 1.332 -20.281 12.141 1 97.06 199 ALA A O 1
ATOM 1465 N N . LEU A 1 200 ? 3.518 -20.562 12.148 1 98.06 200 LEU A N 1
ATOM 1466 C CA . LEU A 1 200 ? 3.674 -19.875 13.43 1 98.06 200 LEU A CA 1
ATOM 1467 C C . LEU A 1 200 ? 3.188 -18.438 13.336 1 98.06 200 LEU A C 1
ATOM 1469 O O . LEU A 1 200 ? 2.42 -17.969 14.188 1 98.06 200 LEU A O 1
ATOM 1473 N N . ILE A 1 201 ? 3.57 -17.734 12.367 1 97.81 201 ILE A N 1
ATOM 1474 C CA . ILE A 1 201 ? 3.166 -16.344 12.188 1 97.81 201 ILE A CA 1
ATOM 1475 C C . ILE A 1 201 ? 1.67 -16.281 11.891 1 97.81 201 ILE A C 1
ATOM 1477 O O . ILE A 1 201 ? 0.984 -15.352 12.336 1 97.81 201 ILE A O 1
ATOM 1481 N N . GLY A 1 202 ? 1.191 -17.281 11.125 1 97.94 202 GLY A N 1
ATOM 1482 C CA . GLY A 1 202 ? -0.238 -17.359 10.867 1 97.94 202 GLY A CA 1
ATOM 1483 C C . GLY A 1 202 ? -1.065 -17.516 12.125 1 97.94 202 GLY A C 1
ATOM 1484 O O . GLY A 1 202 ? -2.145 -16.938 12.242 1 97.94 202 GLY A O 1
ATOM 1485 N N . ILE A 1 203 ? -0.538 -18.297 13.039 1 97.88 203 ILE A N 1
ATOM 1486 C CA . ILE A 1 203 ? -1.227 -18.516 14.312 1 97.88 203 ILE A CA 1
ATOM 1487 C C . ILE A 1 203 ? -1.233 -17.219 15.117 1 97.88 203 ILE A C 1
ATOM 1489 O O . ILE A 1 203 ? -2.264 -16.828 15.68 1 97.88 203 ILE A O 1
ATOM 1493 N N . ILE A 1 204 ? -0.133 -16.594 15.18 1 97.88 204 ILE A N 1
ATOM 1494 C CA . ILE A 1 204 ? -0.033 -15.32 15.898 1 97.88 204 ILE A CA 1
ATOM 1495 C C . ILE A 1 204 ? -0.971 -14.297 15.266 1 97.88 204 ILE A C 1
ATOM 1497 O O . ILE A 1 204 ? -1.685 -13.578 15.977 1 97.88 204 ILE A O 1
ATOM 1501 N N . LEU A 1 205 ? -0.93 -14.203 13.977 1 97.81 205 LEU A N 1
ATOM 1502 C CA . LEU A 1 205 ? -1.825 -13.289 13.273 1 97.81 205 LEU A CA 1
ATOM 1503 C C . LEU A 1 205 ? -3.283 -13.609 13.586 1 97.81 205 LEU A C 1
ATOM 1505 O O . LEU A 1 205 ? -4.098 -12.703 13.773 1 97.81 205 LEU A O 1
ATOM 1509 N N . SER A 1 206 ? -3.57 -14.906 13.594 1 97.81 206 SER A N 1
ATOM 1510 C CA . SER A 1 206 ? -4.938 -15.32 13.898 1 97.81 206 SER A CA 1
ATOM 1511 C C . SER A 1 206 ? -5.387 -14.781 15.258 1 97.81 206 SER A C 1
ATOM 1513 O O . SER A 1 206 ? -6.52 -14.328 15.398 1 97.81 206 SER A O 1
ATOM 1515 N N . TYR A 1 207 ? -4.527 -14.844 16.172 1 97.25 207 TYR A N 1
ATOM 1516 C CA . TYR A 1 207 ? -4.828 -14.328 17.5 1 97.25 207 TYR A CA 1
ATOM 1517 C C . TYR A 1 207 ? -5.059 -12.82 17.453 1 97.25 207 TYR A C 1
ATOM 1519 O O . TYR A 1 207 ? -6.004 -12.312 18.062 1 97.25 207 TYR A O 1
ATOM 1527 N N . LEU A 1 208 ? -4.25 -12.102 16.797 1 96.69 208 LEU A N 1
ATOM 1528 C CA . LEU A 1 208 ? -4.359 -10.648 16.672 1 96.69 208 LEU A CA 1
ATOM 1529 C C . LEU A 1 208 ? -5.648 -10.258 15.961 1 96.69 208 LEU A C 1
ATOM 1531 O O . LEU A 1 208 ? -6.309 -9.289 16.344 1 96.69 208 LEU A O 1
ATOM 1535 N N . LEU A 1 209 ? -5.934 -10.992 14.93 1 96.88 209 LEU A N 1
ATOM 1536 C CA . LEU A 1 209 ? -7.145 -10.719 14.164 1 96.88 209 LEU A CA 1
ATOM 1537 C C . LEU A 1 209 ? -8.391 -10.898 15.031 1 96.88 209 LEU A C 1
ATOM 1539 O O . LEU A 1 209 ? -9.297 -10.07 14.992 1 96.88 209 LEU A O 1
ATOM 1543 N N . ASN A 1 210 ? -8.398 -11.945 15.773 1 96.38 210 ASN A N 1
ATOM 1544 C CA . ASN A 1 210 ? -9.555 -12.242 16.609 1 96.38 210 ASN A CA 1
ATOM 1545 C C . ASN A 1 210 ? -9.781 -11.164 17.672 1 96.38 210 ASN A C 1
ATOM 1547 O O . ASN A 1 210 ? -10.914 -10.938 18.094 1 96.38 210 ASN A O 1
ATOM 1551 N N . LYS A 1 211 ? -8.766 -10.469 17.984 1 94.31 211 LYS A N 1
ATOM 1552 C CA . LYS A 1 211 ? -8.859 -9.422 19 1 94.31 211 LYS A CA 1
ATOM 1553 C C . LYS A 1 211 ? -9.109 -8.055 18.375 1 94.31 211 LYS A C 1
ATOM 1555 O O . LYS A 1 211 ? -9.281 -7.062 19.078 1 94.31 211 LYS A O 1
ATOM 1560 N N . SER A 1 212 ? -9.062 -8.016 17.094 1 93.56 212 SER A N 1
ATOM 1561 C CA . SER A 1 212 ? -9.266 -6.754 16.391 1 93.56 212 SER A CA 1
ATOM 1562 C C . SER A 1 212 ? -10.742 -6.371 16.359 1 93.56 212 SER A C 1
ATOM 1564 O O . SER A 1 212 ? -11.609 -7.23 16.203 1 93.56 212 SER A O 1
ATOM 1566 N N . LYS A 1 213 ? -10.969 -5.078 16.422 1 87.44 213 LYS A N 1
ATOM 1567 C CA . LYS A 1 213 ? -12.352 -4.605 16.516 1 87.44 213 LYS A CA 1
ATOM 1568 C C . LYS A 1 213 ? -12.82 -4.004 15.195 1 87.44 213 LYS A C 1
ATOM 1570 O O . LYS A 1 213 ? -14.016 -3.938 14.922 1 87.44 213 LYS A O 1
ATOM 1575 N N . ASN A 1 214 ? -11.922 -3.48 14.461 1 88.56 214 ASN A N 1
ATOM 1576 C CA . ASN A 1 214 ? -12.352 -2.803 13.242 1 88.56 214 ASN A CA 1
ATOM 1577 C C . ASN A 1 214 ? -11.555 -3.277 12.031 1 88.56 214 ASN A C 1
ATOM 1579 O O . ASN A 1 214 ? -10.555 -3.986 12.18 1 88.56 214 ASN A O 1
ATOM 1583 N N . GLU A 1 215 ? -11.961 -2.904 10.891 1 90.81 215 GLU A N 1
ATOM 1584 C CA . GLU A 1 215 ? -11.398 -3.342 9.609 1 90.81 215 GLU A CA 1
ATOM 1585 C C . GLU A 1 215 ? -9.992 -2.789 9.406 1 90.81 215 GLU A C 1
ATOM 1587 O O . GLU A 1 215 ? -9.141 -3.447 8.812 1 90.81 215 GLU A O 1
ATOM 1592 N N . SER A 1 216 ? -9.805 -1.654 9.93 1 90.44 216 SER A N 1
ATOM 1593 C CA . SER A 1 216 ? -8.5 -1.026 9.781 1 90.44 216 SER A CA 1
ATOM 1594 C C . SER A 1 216 ? -7.422 -1.811 10.523 1 90.44 216 SER A C 1
ATOM 1596 O O . SER A 1 216 ? -6.305 -1.973 10.023 1 90.44 216 SER A O 1
ATOM 1598 N N . GLU A 1 217 ? -7.781 -2.236 11.703 1 92.75 217 GLU A N 1
ATOM 1599 C CA . GLU A 1 217 ? -6.855 -3.057 12.477 1 92.75 217 GLU A CA 1
ATOM 1600 C C . GLU A 1 217 ? -6.566 -4.379 11.773 1 92.75 217 GLU A C 1
ATOM 1602 O O . GLU A 1 217 ? -5.41 -4.797 11.672 1 92.75 217 GLU A O 1
ATOM 1607 N N . VAL A 1 218 ? -7.656 -5.008 11.312 1 95.5 218 VAL A N 1
ATOM 1608 C CA . VAL A 1 218 ? -7.543 -6.297 10.633 1 95.5 218 VAL A CA 1
ATOM 1609 C C . VAL A 1 218 ? -6.613 -6.164 9.43 1 95.5 218 VAL A C 1
ATOM 1611 O O . VAL A 1 218 ? -5.695 -6.973 9.258 1 95.5 218 VAL A O 1
ATOM 1614 N N . LEU A 1 219 ? -6.824 -5.168 8.664 1 96.25 219 LEU A N 1
ATOM 1615 C CA . LEU A 1 219 ? -6.035 -4.938 7.457 1 96.25 219 LEU A CA 1
ATOM 1616 C C . LEU A 1 219 ? -4.574 -4.672 7.809 1 96.25 219 LEU A C 1
ATOM 1618 O O . LEU A 1 219 ? -3.672 -5.254 7.203 1 96.25 219 LEU A O 1
ATOM 1622 N N . THR A 1 220 ? -4.348 -3.834 8.75 1 96 220 THR A N 1
ATOM 1623 C CA . THR A 1 220 ? -2.986 -3.436 9.086 1 96 220 THR A CA 1
ATOM 1624 C C . THR A 1 220 ? -2.207 -4.613 9.672 1 96 220 THR A C 1
ATOM 1626 O O . THR A 1 220 ? -1.038 -4.812 9.336 1 96 220 THR A O 1
ATOM 1629 N N . PHE A 1 221 ? -2.836 -5.387 10.547 1 97.06 221 PHE A N 1
ATOM 1630 C CA . PHE A 1 221 ? -2.18 -6.574 11.078 1 97.06 221 PHE A CA 1
ATOM 1631 C C . PHE A 1 221 ? -1.848 -7.555 9.961 1 97.06 221 PHE A C 1
ATOM 1633 O O . PHE A 1 221 ? -0.787 -8.18 9.969 1 97.06 221 PHE A O 1
ATOM 1640 N N . THR A 1 222 ? -2.775 -7.723 9.055 1 97.69 222 THR A N 1
ATOM 1641 C CA . THR A 1 222 ? -2.562 -8.648 7.945 1 97.69 222 THR A CA 1
ATOM 1642 C C . THR A 1 222 ? -1.376 -8.211 7.09 1 97.69 222 THR A C 1
ATOM 1644 O O . THR A 1 222 ? -0.466 -9 6.832 1 97.69 222 THR A O 1
ATOM 1647 N N . ILE A 1 223 ? -1.359 -6.98 6.703 1 97.5 223 ILE A N 1
ATOM 1648 C CA . ILE A 1 223 ? -0.287 -6.441 5.871 1 97.5 223 ILE A CA 1
ATOM 1649 C C . ILE A 1 223 ? 1.035 -6.5 6.633 1 97.5 223 ILE A C 1
ATOM 1651 O O . ILE A 1 223 ? 2.064 -6.887 6.074 1 97.5 223 ILE A O 1
ATOM 1655 N N . ALA A 1 224 ? 0.983 -6.113 7.871 1 97.56 224 ALA A N 1
ATOM 1656 C CA . ALA A 1 224 ? 2.182 -6.117 8.703 1 97.56 224 ALA A CA 1
ATOM 1657 C C . ALA A 1 224 ? 2.773 -7.52 8.812 1 97.56 224 ALA A C 1
ATOM 1659 O O . ALA A 1 224 ? 3.992 -7.691 8.742 1 97.56 224 ALA A O 1
ATOM 1660 N N . SER A 1 225 ? 1.931 -8.453 9.008 1 97.75 225 SER A N 1
ATOM 1661 C CA . SER A 1 225 ? 2.379 -9.836 9.148 1 97.75 225 SER A CA 1
ATOM 1662 C C . SER A 1 225 ? 2.996 -10.352 7.852 1 97.75 225 SER A C 1
ATOM 1664 O O . SER A 1 225 ? 3.979 -11.094 7.879 1 97.75 225 SER A O 1
ATOM 1666 N N . ILE A 1 226 ? 2.408 -10.016 6.758 1 96.94 226 ILE A N 1
ATOM 1667 C CA . ILE A 1 226 ? 2.938 -10.43 5.465 1 96.94 226 ILE A CA 1
ATOM 1668 C C . ILE A 1 226 ? 4.312 -9.805 5.242 1 96.94 226 ILE A C 1
ATOM 1670 O O . ILE A 1 226 ? 5.254 -10.484 4.824 1 96.94 226 ILE A O 1
ATOM 1674 N N . ILE A 1 227 ? 4.438 -8.531 5.543 1 97 227 ILE A N 1
ATOM 1675 C CA . ILE A 1 227 ? 5.707 -7.828 5.395 1 97 227 ILE A CA 1
ATOM 1676 C C . ILE A 1 227 ? 6.758 -8.461 6.305 1 97 227 ILE A C 1
ATOM 1678 O O . ILE A 1 227 ? 7.895 -8.688 5.887 1 97 227 ILE A O 1
ATOM 1682 N N . LEU A 1 228 ? 6.355 -8.742 7.504 1 97 228 LEU A N 1
ATOM 1683 C CA . LEU A 1 228 ? 7.246 -9.383 8.469 1 97 228 LEU A CA 1
ATOM 1684 C C . LEU A 1 228 ? 7.688 -10.758 7.965 1 97 228 LEU A C 1
ATOM 1686 O O . LEU A 1 228 ? 8.867 -11.102 8.047 1 97 228 LEU A O 1
ATOM 1690 N N . LEU A 1 229 ? 6.758 -11.453 7.496 1 96.56 229 LEU A N 1
ATOM 1691 C CA . LEU A 1 229 ? 7.012 -12.805 7.016 1 96.56 229 LEU A CA 1
ATOM 1692 C C . LEU A 1 229 ? 7.957 -12.781 5.82 1 96.56 229 LEU A C 1
ATOM 1694 O O . LEU A 1 229 ? 8.859 -13.617 5.723 1 96.56 229 LEU A O 1
ATOM 1698 N N . VAL A 1 230 ? 7.746 -11.914 4.887 1 93.5 230 VAL A N 1
ATOM 1699 C CA . VAL A 1 230 ? 8.625 -11.766 3.73 1 93.5 230 VAL A CA 1
ATOM 1700 C C . VAL A 1 230 ? 10.039 -11.422 4.199 1 93.5 230 VAL A C 1
ATOM 1702 O O . VAL A 1 230 ? 11.016 -12 3.725 1 93.5 230 VAL A O 1
ATOM 1705 N N . GLY A 1 231 ? 10.141 -10.516 5.141 1 94.31 231 GLY A N 1
ATOM 1706 C CA . GLY A 1 231 ? 11.438 -10.133 5.684 1 94.31 231 GLY A CA 1
ATOM 1707 C C . GLY A 1 231 ? 12.164 -11.289 6.363 1 94.31 231 GLY A C 1
ATOM 1708 O O . GLY A 1 231 ? 13.344 -11.508 6.117 1 94.31 231 GLY A O 1
ATOM 1709 N N . ILE A 1 232 ? 11.445 -12.008 7.164 1 96.06 232 ILE A N 1
ATOM 1710 C CA . ILE A 1 232 ? 12.016 -13.141 7.891 1 96.06 232 ILE A CA 1
ATOM 1711 C C . ILE A 1 232 ? 12.461 -14.211 6.906 1 96.06 232 ILE A C 1
ATOM 1713 O O . ILE A 1 232 ? 13.547 -14.789 7.055 1 96.06 232 ILE A O 1
ATOM 1717 N N . SER A 1 233 ? 11.617 -14.492 5.973 1 92.69 233 SER A N 1
ATOM 1718 C CA . SER A 1 233 ? 11.945 -15.516 4.984 1 92.69 233 SER A CA 1
ATOM 1719 C C . SER A 1 233 ? 13.203 -15.148 4.207 1 92.69 233 SER A C 1
ATOM 1721 O O . SER A 1 233 ? 14.078 -16 3.996 1 92.69 233 SER A O 1
ATOM 1723 N N . LEU A 1 234 ? 13.32 -13.922 3.805 1 87.81 234 LEU A N 1
ATOM 1724 C CA . LEU A 1 234 ? 14.484 -13.469 3.049 1 87.81 234 LEU A CA 1
ATOM 1725 C C . LEU A 1 234 ? 15.734 -13.484 3.922 1 87.81 234 LEU A C 1
ATOM 1727 O O . LEU A 1 234 ? 16.812 -13.844 3.457 1 87.81 234 LEU A O 1
ATOM 1731 N N . HIS A 1 235 ? 15.555 -13.117 5.133 1 90.38 235 HIS A N 1
ATOM 1732 C CA . HIS A 1 235 ? 16.688 -13.039 6.051 1 90.38 235 HIS A CA 1
ATOM 1733 C C . HIS A 1 235 ? 17.234 -14.43 6.363 1 90.38 235 HIS A C 1
ATOM 1735 O O . HIS A 1 235 ? 18.453 -14.602 6.5 1 90.38 235 HIS A O 1
ATOM 1741 N N . PHE A 1 236 ? 16.406 -15.43 6.438 1 91.44 236 PHE A N 1
ATOM 1742 C CA . PHE A 1 236 ? 16.828 -16.766 6.828 1 91.44 236 PHE A CA 1
ATOM 1743 C C . PHE A 1 236 ? 16.891 -17.688 5.613 1 91.44 236 PHE A C 1
ATOM 1745 O O . PHE A 1 236 ? 16.984 -18.906 5.762 1 91.44 236 PHE A O 1
ATOM 1752 N N . ASN A 1 237 ? 16.734 -17.156 4.441 1 84.06 237 ASN A N 1
ATOM 1753 C CA . ASN A 1 237 ? 16.812 -17.875 3.176 1 84.06 237 ASN A CA 1
ATOM 1754 C C . ASN A 1 237 ? 15.727 -18.953 3.072 1 84.06 237 ASN A C 1
ATOM 1756 O O . ASN A 1 237 ? 16.016 -20.094 2.689 1 84.06 237 ASN A O 1
ATOM 1760 N N . LEU A 1 238 ? 14.609 -18.609 3.547 1 88.19 238 LEU A N 1
ATOM 1761 C CA . LEU A 1 238 ? 13.43 -19.438 3.375 1 88.19 238 LEU A CA 1
ATOM 1762 C C . LEU A 1 238 ? 12.641 -19.016 2.141 1 88.19 238 LEU A C 1
ATOM 1764 O O . LEU A 1 238 ? 12.992 -18.031 1.48 1 88.19 238 LEU A O 1
ATOM 1768 N N . SER A 1 239 ? 11.617 -19.828 1.785 1 83.81 239 SER A N 1
ATOM 1769 C CA . SER A 1 239 ? 10.75 -19.484 0.665 1 83.81 239 SER A CA 1
ATOM 1770 C C . SER A 1 239 ? 9.648 -18.516 1.091 1 83.81 239 SER A C 1
ATOM 1772 O O . SER A 1 239 ? 8.742 -18.875 1.841 1 83.81 239 SER A O 1
ATOM 1774 N N . PRO A 1 240 ? 9.703 -17.312 0.604 1 88.25 240 PRO A N 1
ATOM 1775 C CA . PRO A 1 240 ? 8.656 -16.359 0.978 1 88.25 240 PRO A CA 1
ATOM 1776 C C . PRO A 1 240 ? 7.262 -16.812 0.573 1 88.25 240 PRO A C 1
ATOM 1778 O O . PRO A 1 240 ? 6.297 -16.609 1.317 1 88.25 240 PRO A O 1
ATOM 1781 N N . LEU A 1 241 ? 7.172 -17.438 -0.568 1 85 241 LEU A N 1
ATOM 1782 C CA . LEU A 1 241 ? 5.883 -17.891 -1.083 1 85 241 LEU A CA 1
ATOM 1783 C C . LEU A 1 241 ? 5.289 -18.969 -0.191 1 85 241 LEU A C 1
ATOM 1785 O O . LEU A 1 241 ? 4.105 -18.922 0.149 1 85 241 LEU A O 1
ATOM 1789 N N . LEU A 1 242 ? 6.133 -19.906 0.166 1 87.38 242 LEU A N 1
ATOM 1790 C CA . LEU A 1 242 ? 5.66 -21 1.01 1 87.38 242 LEU A CA 1
ATOM 1791 C C . LEU A 1 242 ? 5.297 -20.5 2.4 1 87.38 242 LEU A C 1
ATOM 1793 O O . LEU A 1 242 ? 4.309 -20.938 2.99 1 87.38 242 LEU A O 1
ATOM 1797 N N . CYS A 1 243 ? 6.121 -19.625 2.932 1 93.06 243 CYS A N 1
ATOM 1798 C CA . CYS A 1 243 ? 5.828 -19.031 4.23 1 93.06 243 CYS A CA 1
ATOM 1799 C C . CYS A 1 243 ? 4.477 -18.312 4.215 1 93.06 243 CYS A C 1
ATOM 1801 O O . CYS A 1 243 ? 3.658 -18.516 5.113 1 93.06 243 CYS A O 1
ATOM 1803 N N . ALA A 1 244 ? 4.27 -17.531 3.193 1 92.81 244 ALA A N 1
ATOM 1804 C CA . ALA A 1 244 ? 3.051 -16.734 3.092 1 92.81 244 ALA A CA 1
ATOM 1805 C C . ALA A 1 244 ? 1.828 -17.625 2.904 1 92.81 244 ALA A C 1
ATOM 1807 O O . ALA A 1 244 ? 0.776 -17.375 3.5 1 92.81 244 ALA A O 1
ATOM 1808 N N . MET A 1 245 ? 1.965 -18.594 2.088 1 88.56 245 MET A N 1
ATOM 1809 C CA . MET A 1 245 ? 0.857 -19.516 1.863 1 88.56 245 MET A CA 1
ATOM 1810 C C . MET A 1 245 ? 0.501 -20.25 3.146 1 88.56 245 MET A C 1
ATOM 1812 O O . MET A 1 245 ? -0.676 -20.391 3.482 1 88.56 245 MET A O 1
ATOM 1816 N N . ALA A 1 246 ? 1.525 -20.766 3.822 1 93.12 246 ALA A N 1
ATOM 1817 C CA . ALA A 1 246 ? 1.305 -21.453 5.09 1 93.12 246 ALA A CA 1
ATOM 1818 C C . ALA A 1 246 ? 0.601 -20.547 6.094 1 93.12 246 ALA A C 1
ATOM 1820 O O . ALA A 1 246 ? -0.277 -21 6.836 1 93.12 246 ALA A O 1
ATOM 1821 N N . SER A 1 247 ? 1.017 -19.328 6.168 1 96.94 247 SER A N 1
ATOM 1822 C CA . SER A 1 247 ? 0.364 -18.359 7.047 1 96.94 247 SER A CA 1
ATOM 1823 C C . SER A 1 247 ? -1.104 -18.172 6.676 1 96.94 247 SER A C 1
ATOM 1825 O O . SER A 1 247 ? -1.973 -18.156 7.551 1 96.94 247 SER A O 1
ATOM 1827 N N . GLY A 1 248 ? -1.369 -18.031 5.414 1 94.88 248 GLY A N 1
ATOM 1828 C CA . GLY A 1 248 ? -2.742 -17.922 4.949 1 94.88 248 GLY A CA 1
ATOM 1829 C C . GLY A 1 248 ? -3.584 -19.141 5.305 1 94.88 248 GLY A C 1
ATOM 1830 O O . GLY A 1 248 ? -4.746 -19 5.695 1 94.88 248 GLY A O 1
ATOM 1831 N N . ILE A 1 249 ? -3.02 -20.297 5.164 1 91.5 249 ILE A N 1
ATOM 1832 C CA . ILE A 1 249 ? -3.707 -21.531 5.504 1 91.5 249 ILE A CA 1
ATOM 1833 C C . ILE A 1 249 ? -4.066 -21.531 6.988 1 91.5 249 ILE A C 1
ATOM 1835 O O . ILE A 1 249 ? -5.176 -21.906 7.363 1 91.5 249 ILE A O 1
ATOM 1839 N N . MET A 1 250 ? -3.145 -21.141 7.82 1 95.88 250 MET A N 1
ATOM 1840 C CA . MET A 1 250 ? -3.395 -21.109 9.258 1 95.88 250 MET A CA 1
ATOM 1841 C C . MET A 1 250 ? -4.496 -20.109 9.602 1 95.88 250 MET A C 1
ATOM 1843 O O . MET A 1 250 ? -5.355 -20.391 10.438 1 95.88 250 MET A O 1
ATOM 1847 N N . VAL A 1 251 ? -4.48 -18.984 8.977 1 97.06 251 VAL A N 1
ATOM 1848 C CA . VAL A 1 251 ? -5.496 -17.984 9.234 1 97.06 251 VAL A CA 1
ATOM 1849 C C . VAL A 1 251 ? -6.871 -18.5 8.82 1 97.06 251 VAL A C 1
ATOM 1851 O O . VAL A 1 251 ? -7.863 -18.281 9.516 1 97.06 251 VAL A O 1
ATOM 1854 N N . THR A 1 252 ? -6.922 -19.156 7.695 1 93.5 252 THR A N 1
ATOM 1855 C CA . THR A 1 252 ? -8.156 -19.703 7.164 1 93.5 252 THR A CA 1
ATOM 1856 C C . THR A 1 252 ? -8.75 -20.734 8.133 1 93.5 252 THR A C 1
ATOM 1858 O O . THR A 1 252 ? -9.969 -20.828 8.281 1 93.5 252 THR A O 1
ATOM 1861 N N . ASN A 1 253 ? -7.945 -21.438 8.828 1 94.12 253 ASN A N 1
ATOM 1862 C CA . ASN A 1 253 ? -8.422 -22.578 9.594 1 94.12 253 ASN A CA 1
ATOM 1863 C C . ASN A 1 253 ? -8.492 -22.266 11.086 1 94.12 253 ASN A C 1
ATOM 1865 O O . ASN A 1 253 ? -9.227 -22.922 11.828 1 94.12 253 ASN A O 1
ATOM 1869 N N . VAL A 1 254 ? -7.773 -21.312 11.547 1 95.12 254 VAL A N 1
ATOM 1870 C CA . VAL A 1 254 ? -7.664 -21.062 12.977 1 95.12 254 VAL A CA 1
ATOM 1871 C C . VAL A 1 254 ? -8.438 -19.812 13.352 1 95.12 254 VAL A C 1
ATOM 1873 O O . VAL A 1 254 ? -9.086 -19.766 14.406 1 95.12 254 VAL A O 1
ATOM 1876 N N . SER A 1 255 ? -8.438 -18.812 12.531 1 93.56 255 SER A N 1
ATOM 1877 C CA . SER A 1 255 ? -9.016 -17.516 12.867 1 93.56 255 SER A CA 1
ATOM 1878 C C . SER A 1 255 ? -10.516 -17.484 12.594 1 93.56 255 SER A C 1
ATOM 1880 O O . SER A 1 255 ? -10.977 -18.047 11.594 1 93.56 255 SER A O 1
ATOM 1882 N N . SER A 1 256 ? -11.297 -16.812 13.359 1 92.31 256 SER A N 1
ATOM 1883 C CA . SER A 1 256 ? -12.719 -16.578 13.133 1 92.31 256 SER A CA 1
ATOM 1884 C C . SER A 1 256 ? -12.93 -15.406 12.188 1 92.31 256 SER A C 1
ATOM 1886 O O . SER A 1 256 ? -14.031 -15.219 11.656 1 92.31 256 SER A O 1
ATOM 1888 N N . LYS A 1 257 ? -11.883 -14.641 11.961 1 92.81 257 LYS A N 1
ATOM 1889 C CA . LYS A 1 257 ? -12 -13.453 11.117 1 92.81 257 LYS A CA 1
ATOM 1890 C C . LYS A 1 257 ? -11.195 -13.617 9.828 1 92.81 257 LYS A C 1
ATOM 1892 O O . LYS A 1 257 ? -10.781 -12.625 9.227 1 92.81 257 LYS A O 1
ATOM 1897 N N . GLY A 1 258 ? -10.906 -14.852 9.516 1 94.06 258 GLY A N 1
ATOM 1898 C CA . GLY A 1 258 ? -10.125 -15.125 8.32 1 94.06 258 GLY A CA 1
ATOM 1899 C C . GLY A 1 258 ? -10.742 -14.531 7.062 1 94.06 258 GLY A C 1
ATOM 1900 O O . GLY A 1 258 ? -10.062 -13.867 6.285 1 94.06 258 GLY A O 1
ATOM 1901 N N . ASN A 1 259 ? -11.992 -14.727 6.938 1 91.38 259 ASN A N 1
ATOM 1902 C CA . ASN A 1 259 ? -12.695 -14.234 5.758 1 91.38 259 ASN A CA 1
ATOM 1903 C C . ASN A 1 259 ? -12.617 -12.719 5.645 1 91.38 259 ASN A C 1
ATOM 1905 O O . ASN A 1 259 ? -12.453 -12.18 4.551 1 91.38 259 ASN A O 1
ATOM 1909 N N . LYS A 1 260 ? -12.758 -12.117 6.758 1 93.38 260 LYS A N 1
ATOM 1910 C CA . LYS A 1 260 ? -12.664 -10.656 6.77 1 93.38 260 LYS A CA 1
ATOM 1911 C C . LYS A 1 260 ? -11.266 -10.195 6.363 1 93.38 260 LYS A C 1
ATOM 1913 O O . LYS A 1 260 ? -11.117 -9.227 5.613 1 93.38 260 LYS A O 1
ATOM 1918 N N . ALA A 1 261 ? -10.305 -10.867 6.871 1 95.38 261 ALA A N 1
ATOM 1919 C CA . ALA A 1 261 ? -8.922 -10.523 6.551 1 95.38 261 ALA A CA 1
ATOM 1920 C C . ALA A 1 261 ? -8.648 -10.68 5.055 1 95.38 261 ALA A C 1
ATOM 1922 O O . ALA A 1 261 ? -8.047 -9.805 4.434 1 95.38 261 ALA A O 1
ATOM 1923 N N . PHE A 1 262 ? -9.078 -11.766 4.469 1 93.44 262 PHE A N 1
ATOM 1924 C CA . PHE A 1 262 ? -8.836 -12.047 3.059 1 93.44 262 PHE A CA 1
ATOM 1925 C C . PHE A 1 262 ? -9.609 -11.078 2.176 1 93.44 262 PHE A C 1
ATOM 1927 O O . PHE A 1 262 ? -9.086 -10.578 1.175 1 93.44 262 PHE A O 1
ATOM 1934 N N . ASN A 1 263 ? -10.805 -10.758 2.525 1 91.69 263 ASN A N 1
ATOM 1935 C CA . ASN A 1 263 ? -11.633 -9.844 1.749 1 91.69 263 ASN A CA 1
ATOM 1936 C C . ASN A 1 263 ? -11.062 -8.43 1.756 1 91.69 263 ASN A C 1
ATOM 1938 O O . ASN A 1 263 ? -11.031 -7.762 0.719 1 91.69 263 ASN A O 1
ATOM 1942 N N . THR A 1 264 ? -10.688 -8 2.916 1 92.56 264 THR A N 1
ATOM 1943 C CA . THR A 1 264 ? -10.117 -6.66 3.025 1 92.56 264 THR A CA 1
ATOM 1944 C C . THR A 1 264 ? -8.789 -6.574 2.283 1 92.56 264 THR A C 1
ATOM 1946 O O . THR A 1 264 ? -8.492 -5.566 1.637 1 92.56 264 THR A O 1
ATOM 1949 N N . LEU A 1 265 ? -8.008 -7.613 2.365 1 94 265 LEU A N 1
ATOM 1950 C CA . LEU A 1 265 ? -6.727 -7.668 1.678 1 94 265 LEU A CA 1
ATOM 1951 C C . LEU A 1 265 ? -6.918 -7.645 0.165 1 94 265 LEU A C 1
ATOM 1953 O O . LEU A 1 265 ? -6.148 -7 -0.553 1 94 265 LEU A O 1
ATOM 1957 N N . GLU A 1 266 ? -7.848 -8.352 -0.29 1 88.38 266 GLU A N 1
ATOM 1958 C CA . GLU A 1 266 ? -8.117 -8.414 -1.723 1 88.38 266 GLU A CA 1
ATOM 1959 C C . GLU A 1 266 ? -8.461 -7.031 -2.277 1 88.38 266 GLU A C 1
ATOM 1961 O O . GLU A 1 266 ? -7.98 -6.648 -3.348 1 88.38 266 GLU A O 1
ATOM 1966 N N . LYS A 1 267 ? -9.258 -6.32 -1.563 1 88 267 LYS A N 1
ATOM 1967 C CA . LYS A 1 267 ? -9.625 -4.965 -1.973 1 88 267 LYS A CA 1
ATOM 1968 C C . LYS A 1 267 ? -8.43 -4.027 -1.899 1 88 267 LYS A C 1
ATOM 1970 O O . LYS A 1 267 ? -8.266 -3.148 -2.75 1 88 267 LYS A O 1
ATOM 1975 N N . TRP A 1 268 ? -7.621 -4.27 -0.969 1 92.5 268 TRP A N 1
ATOM 1976 C CA . TRP A 1 268 ? -6.473 -3.41 -0.706 1 92.5 268 TRP A CA 1
ATOM 1977 C C . TRP A 1 268 ? -5.355 -3.668 -1.713 1 92.5 268 TRP A C 1
ATOM 1979 O O . TRP A 1 268 ? -4.555 -2.777 -2.004 1 92.5 268 TRP A O 1
ATOM 1989 N N . SER A 1 269 ? -5.301 -4.824 -2.273 1 94.12 269 SER A N 1
ATOM 1990 C CA . SER A 1 269 ? -4.102 -5.246 -2.986 1 94.12 269 SER A CA 1
ATOM 1991 C C . SER A 1 269 ? -4.172 -4.863 -4.461 1 94.12 269 SER A C 1
ATOM 1993 O O . SER A 1 269 ? -3.193 -5.02 -5.195 1 94.12 269 SER A O 1
ATOM 1995 N N . SER A 1 270 ? -5.219 -4.27 -4.93 1 91.38 270 SER A N 1
ATOM 1996 C CA . SER A 1 270 ? -5.418 -4.008 -6.352 1 91.38 270 SER A CA 1
ATOM 1997 C C . SER A 1 270 ? -4.301 -3.139 -6.914 1 91.38 270 SER A C 1
ATOM 1999 O O . SER A 1 270 ? -3.713 -3.469 -7.949 1 91.38 270 SER A O 1
ATOM 2001 N N . PRO A 1 271 ? -3.941 -2.037 -6.254 1 94.75 271 PRO A N 1
ATOM 2002 C CA . PRO A 1 271 ? -2.854 -1.228 -6.809 1 94.75 271 PRO A CA 1
ATOM 2003 C C . PRO A 1 271 ? -1.511 -1.955 -6.793 1 94.75 271 PRO A C 1
ATOM 2005 O O . PRO A 1 271 ? -0.695 -1.771 -7.699 1 94.75 271 PRO A O 1
ATOM 2008 N N . ILE A 1 272 ? -1.296 -2.766 -5.812 1 94.12 272 ILE A N 1
ATOM 2009 C CA . ILE A 1 272 ? -0.036 -3.484 -5.66 1 94.12 272 ILE A CA 1
ATOM 2010 C C . ILE A 1 272 ? 0.071 -4.574 -6.727 1 94.12 272 ILE A C 1
ATOM 2012 O O . ILE A 1 272 ? 1.124 -4.738 -7.348 1 94.12 272 ILE A O 1
ATOM 2016 N N . THR A 1 273 ? -1.007 -5.234 -6.953 1 88.25 273 THR A N 1
ATOM 2017 C CA . THR A 1 273 ? -1.018 -6.289 -7.957 1 88.25 273 THR A CA 1
ATOM 2018 C C . THR A 1 273 ? -0.868 -5.707 -9.359 1 88.25 273 THR A C 1
ATOM 2020 O O . THR A 1 273 ? -0.171 -6.273 -10.203 1 88.25 273 THR A O 1
ATOM 2023 N N . ALA A 1 274 ? -1.525 -4.594 -9.578 1 92 274 ALA A N 1
ATOM 2024 C CA . ALA A 1 274 ? -1.362 -3.916 -10.859 1 92 274 ALA A CA 1
ATOM 2025 C C . ALA A 1 274 ? 0.09 -3.504 -11.086 1 92 274 ALA A C 1
ATOM 2027 O O . ALA A 1 274 ? 0.624 -3.66 -12.188 1 92 274 ALA A O 1
ATOM 2028 N N . ALA A 1 275 ? 0.65 -2.982 -10.047 1 94.62 275 ALA A N 1
ATOM 2029 C CA . ALA A 1 275 ? 2.055 -2.59 -10.133 1 94.62 275 ALA A CA 1
ATOM 2030 C C . ALA A 1 275 ? 2.947 -3.799 -10.406 1 94.62 275 ALA A C 1
ATOM 2032 O O . ALA A 1 275 ? 3.852 -3.736 -11.234 1 94.62 275 ALA A O 1
ATOM 2033 N N . PHE A 1 276 ? 2.676 -4.84 -9.75 1 89.31 276 PHE A N 1
ATOM 2034 C CA . PHE A 1 276 ? 3.455 -6.07 -9.844 1 89.31 276 PHE A CA 1
ATOM 2035 C C . PHE A 1 276 ? 3.453 -6.598 -11.273 1 89.31 276 PHE A C 1
ATOM 2037 O O . PHE A 1 276 ? 4.516 -6.844 -11.859 1 89.31 276 PHE A O 1
ATOM 2044 N N . PHE A 1 277 ? 2.318 -6.719 -11.852 1 84.81 277 PHE A N 1
ATOM 2045 C CA . PHE A 1 277 ? 2.207 -7.316 -13.172 1 84.81 277 PHE A CA 1
ATOM 2046 C C . PHE A 1 277 ? 2.705 -6.352 -14.25 1 84.81 277 PHE A C 1
ATOM 2048 O O . PHE A 1 277 ? 3.268 -6.777 -15.258 1 84.81 277 PHE A O 1
ATOM 2055 N N . THR A 1 278 ? 2.502 -5.07 -14.039 1 91.88 278 THR A N 1
ATOM 2056 C CA . THR A 1 278 ? 3.037 -4.102 -14.984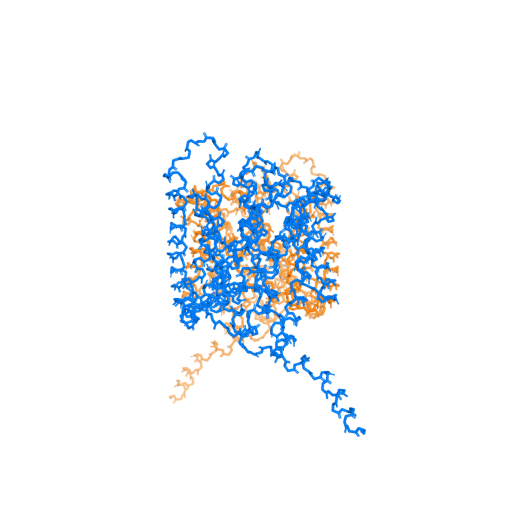 1 91.88 278 THR A CA 1
ATOM 2057 C C . THR A 1 278 ? 4.562 -4.102 -14.961 1 91.88 278 THR A C 1
ATOM 2059 O O . THR A 1 278 ? 5.207 -4.039 -16 1 91.88 278 THR A O 1
ATOM 2062 N N . LEU A 1 279 ? 5.117 -4.172 -13.758 1 89.69 279 LEU A N 1
ATOM 2063 C CA . LEU A 1 279 ? 6.57 -4.23 -13.625 1 89.69 279 LEU A CA 1
ATOM 2064 C C . LEU A 1 279 ? 7.121 -5.527 -14.203 1 89.69 279 LEU A C 1
ATOM 2066 O O . LEU A 1 279 ? 8.203 -5.535 -14.797 1 89.69 279 LEU A O 1
ATOM 2070 N N . ALA A 1 280 ? 6.41 -6.586 -13.961 1 84.44 280 ALA A N 1
ATOM 2071 C CA . ALA A 1 280 ? 6.809 -7.867 -14.539 1 84.44 280 ALA A CA 1
ATOM 2072 C C . ALA A 1 280 ? 6.859 -7.789 -16.062 1 84.44 280 ALA A C 1
ATOM 2074 O O . ALA A 1 280 ? 7.789 -8.297 -16.688 1 84.44 280 ALA A O 1
ATOM 2075 N N . GLY A 1 281 ? 5.871 -7.168 -16.641 1 85.94 281 GLY A N 1
ATOM 2076 C CA . GLY A 1 281 ? 5.852 -6.973 -18.078 1 85.94 281 GLY A CA 1
ATOM 2077 C C . GLY A 1 281 ? 6.992 -6.109 -18.578 1 85.94 281 GLY A C 1
ATOM 2078 O O . GLY A 1 281 ? 7.461 -6.281 -19.703 1 85.94 281 GLY A O 1
ATOM 2079 N N . SER A 1 282 ? 7.387 -5.215 -17.766 1 89.44 282 SER A N 1
ATOM 2080 C CA . SER A 1 282 ? 8.445 -4.289 -18.156 1 89.44 282 SER A CA 1
ATOM 2081 C C . SER A 1 282 ? 9.781 -5.008 -18.297 1 89.44 282 SER A C 1
ATOM 2083 O O . SER A 1 282 ? 10.711 -4.492 -18.938 1 89.44 282 SER A O 1
ATOM 2085 N N . ARG A 1 283 ? 9.844 -6.176 -17.734 1 83.81 283 ARG A N 1
ATOM 2086 C CA . ARG A 1 283 ? 11.078 -6.953 -17.781 1 83.81 283 ARG A CA 1
ATOM 2087 C C . ARG A 1 283 ? 11.172 -7.754 -19.078 1 83.81 283 ARG A C 1
ATOM 2089 O O . ARG A 1 283 ? 12.242 -8.25 -19.422 1 83.81 283 ARG A O 1
ATOM 2096 N N . LEU A 1 284 ? 10.086 -7.84 -19.734 1 80.06 284 LEU A N 1
ATOM 2097 C CA . LEU A 1 284 ? 10.047 -8.656 -20.938 1 80.06 284 LEU A CA 1
ATOM 2098 C C . LEU A 1 284 ? 10.977 -8.094 -22.016 1 80.06 284 LEU A C 1
ATOM 2100 O O . LEU A 1 284 ? 10.875 -6.918 -22.375 1 80.06 284 LEU A O 1
ATOM 2104 N N . ASP A 1 285 ? 11.891 -8.906 -22.422 1 80.31 285 ASP A N 1
ATOM 2105 C CA . ASP A 1 285 ? 12.789 -8.547 -23.516 1 80.31 285 ASP A CA 1
ATOM 2106 C C . ASP A 1 285 ? 12.367 -9.219 -24.828 1 80.31 285 ASP A C 1
ATOM 2108 O O . ASP A 1 285 ? 12.75 -10.359 -25.094 1 80.31 285 ASP A O 1
ATOM 2112 N N . ILE A 1 286 ? 11.75 -8.531 -25.656 1 80.5 286 ILE A N 1
ATOM 2113 C CA . ILE A 1 286 ? 11.188 -9.07 -26.891 1 80.5 286 ILE A CA 1
ATOM 2114 C C . ILE A 1 286 ? 12.312 -9.492 -27.828 1 80.5 286 ILE A C 1
ATOM 2116 O O . ILE A 1 286 ? 12.125 -10.352 -28.688 1 80.5 286 ILE A O 1
ATOM 2120 N N . SER A 1 287 ? 13.461 -8.906 -27.656 1 79.69 287 SER A N 1
ATOM 2121 C CA . SER A 1 287 ? 14.594 -9.242 -28.516 1 79.69 287 SER A CA 1
ATOM 2122 C C . SER A 1 287 ? 15.008 -10.703 -28.328 1 79.69 287 SER A C 1
ATOM 2124 O O . SER A 1 287 ? 15.664 -11.281 -29.203 1 79.69 287 SER A O 1
ATOM 2126 N N . LEU A 1 288 ? 14.594 -11.289 -27.281 1 74.75 288 LEU A N 1
ATOM 2127 C CA . LEU A 1 288 ? 14.969 -12.672 -26.984 1 74.75 288 LEU A CA 1
ATOM 2128 C C . LEU A 1 288 ? 13.969 -13.648 -27.578 1 74.75 288 LEU A C 1
ATOM 2130 O O . LEU A 1 288 ? 14.242 -14.852 -27.672 1 74.75 288 LEU A O 1
ATOM 2134 N N . ILE A 1 289 ? 12.883 -13.148 -28.031 1 75.19 289 ILE A N 1
ATOM 2135 C CA . ILE A 1 289 ? 11.773 -14 -28.453 1 75.19 289 ILE A CA 1
ATOM 2136 C C . ILE A 1 289 ? 12.203 -14.867 -29.625 1 75.19 289 ILE A C 1
ATOM 2138 O O . ILE A 1 289 ? 11.945 -16.078 -29.641 1 75.19 289 ILE A O 1
ATOM 2142 N N . PRO A 1 290 ? 12.93 -14.242 -30.516 1 71.94 290 PRO A N 1
ATOM 2143 C CA . PRO A 1 290 ? 13.352 -15.117 -31.625 1 71.94 290 PRO A CA 1
ATOM 2144 C C . PRO A 1 290 ? 14.25 -16.266 -31.156 1 71.94 290 PRO A C 1
ATOM 2146 O O . PRO A 1 290 ? 14.164 -17.375 -31.688 1 71.94 290 PRO A O 1
ATOM 2149 N N . GLN A 1 291 ? 15.094 -15.984 -30.25 1 68.81 291 GLN A N 1
ATOM 2150 C CA . GLN A 1 291 ? 16.031 -16.984 -29.734 1 68.81 291 GLN A CA 1
ATOM 2151 C C . GLN A 1 291 ? 15.305 -18.016 -28.875 1 68.81 291 GLN A C 1
ATOM 2153 O O . GLN A 1 291 ? 15.703 -19.172 -28.828 1 68.81 291 GLN A O 1
ATOM 2158 N N . ILE A 1 292 ? 14.336 -17.453 -28.266 1 70.88 292 ILE A N 1
ATOM 2159 C CA . ILE A 1 292 ? 13.719 -18.344 -27.281 1 70.88 292 ILE A CA 1
ATOM 2160 C C . ILE A 1 292 ? 12.305 -18.703 -27.734 1 70.88 292 ILE A C 1
ATOM 2162 O O . ILE A 1 292 ? 11.555 -19.344 -27 1 70.88 292 ILE A O 1
ATOM 2166 N N . GLY A 1 293 ? 12.094 -18.328 -28.891 1 79.38 293 GLY A N 1
ATOM 2167 C CA . GLY A 1 293 ? 10.75 -18.547 -29.406 1 79.38 293 GLY A CA 1
ATOM 2168 C C . GLY A 1 293 ? 10.352 -20 -29.438 1 79.38 293 GLY A C 1
ATOM 2169 O O . GLY A 1 293 ? 9.25 -20.359 -29.016 1 79.38 293 GLY A O 1
ATOM 2170 N N . LEU A 1 294 ? 11.359 -20.797 -29.859 1 86.94 294 LEU A N 1
ATOM 2171 C CA . LEU A 1 294 ? 11.047 -22.219 -29.906 1 86.94 294 LEU A CA 1
ATOM 2172 C C . LEU A 1 294 ? 10.883 -22.766 -28.484 1 86.94 294 LEU A C 1
ATOM 2174 O O . LEU A 1 294 ? 9.984 -23.578 -28.234 1 86.94 294 LEU A O 1
ATOM 2178 N N . LEU A 1 295 ? 11.766 -22.328 -27.641 1 91.88 295 LEU A N 1
ATOM 2179 C CA . LEU A 1 295 ? 11.695 -22.766 -26.25 1 91.88 295 LEU A CA 1
ATOM 2180 C C . LEU A 1 295 ? 10.352 -22.375 -25.625 1 91.88 295 LEU A C 1
ATOM 2182 O O . LEU A 1 295 ? 9.758 -23.172 -24.891 1 91.88 295 LEU A O 1
ATOM 2186 N N . GLY A 1 296 ? 9.914 -21.188 -25.953 1 92.5 296 GLY A N 1
ATOM 2187 C CA . GLY A 1 296 ? 8.648 -20.703 -25.422 1 92.5 296 GLY A CA 1
ATOM 2188 C C . GLY A 1 296 ? 7.449 -21.469 -25.953 1 92.5 296 GLY A C 1
ATOM 2189 O O . GLY A 1 296 ? 6.535 -21.812 -25.203 1 92.5 296 GLY A O 1
ATOM 2190 N N . VAL A 1 297 ? 7.457 -21.703 -27.219 1 93.19 297 VAL A N 1
ATOM 2191 C CA . VAL A 1 297 ? 6.355 -22.406 -27.859 1 93.19 297 VAL A CA 1
ATOM 2192 C C . VAL A 1 297 ? 6.285 -23.844 -27.312 1 93.19 297 VAL A C 1
ATOM 2194 O O . VAL A 1 297 ? 5.199 -24.344 -27 1 93.19 297 VAL A O 1
ATOM 2197 N N . MET A 1 298 ? 7.453 -24.469 -27.25 1 95.5 298 MET A N 1
ATOM 2198 C CA . MET A 1 298 ? 7.492 -25.828 -26.75 1 95.5 298 MET A CA 1
ATOM 2199 C C . MET A 1 298 ? 7.125 -25.891 -25.281 1 95.5 298 MET A C 1
ATOM 2201 O O . MET A 1 298 ? 6.477 -26.828 -24.828 1 95.5 298 MET A O 1
ATOM 2205 N N . TYR A 1 299 ? 7.566 -24.922 -24.531 1 96.12 299 TYR A N 1
ATOM 2206 C CA . TYR A 1 299 ? 7.152 -24.797 -23.141 1 96.12 299 TYR A CA 1
ATOM 2207 C C . TYR A 1 299 ? 5.633 -24.781 -23.031 1 96.12 299 TYR A C 1
ATOM 2209 O O . TYR A 1 299 ? 5.055 -25.547 -22.234 1 96.12 299 TYR A O 1
ATOM 2217 N N . LEU A 1 300 ? 5.027 -23.906 -23.828 1 94.94 300 LEU A N 1
ATOM 2218 C CA . LEU A 1 300 ? 3.582 -23.734 -23.781 1 94.94 300 LEU A CA 1
ATOM 2219 C C . LEU A 1 300 ? 2.861 -25.016 -24.188 1 94.94 300 LEU A C 1
ATOM 2221 O O . LEU A 1 300 ? 1.942 -25.469 -23.5 1 94.94 300 LEU A O 1
ATOM 2225 N N . LEU A 1 301 ? 3.281 -25.547 -25.25 1 96.38 301 LEU A N 1
ATOM 2226 C CA . LEU A 1 301 ? 2.621 -26.719 -25.797 1 96.38 301 LEU A CA 1
ATOM 2227 C C . LEU A 1 301 ? 2.756 -27.922 -24.859 1 96.38 301 LEU A C 1
ATOM 2229 O O . LEU A 1 301 ? 1.77 -28.594 -24.562 1 96.38 301 LEU A O 1
ATOM 2233 N N . PHE A 1 302 ? 3.91 -28.188 -24.406 1 97.75 302 PHE A N 1
ATOM 2234 C CA . PHE A 1 302 ? 4.141 -29.359 -23.594 1 97.75 302 PHE A CA 1
ATOM 2235 C C . PHE A 1 302 ? 3.574 -29.172 -22.188 1 97.75 302 PHE A C 1
ATOM 2237 O O . PHE A 1 302 ? 3.217 -30.141 -21.516 1 97.75 302 PHE A O 1
ATOM 2244 N N . ARG A 1 303 ? 3.527 -27.922 -21.703 1 97.31 303 ARG A N 1
ATOM 2245 C CA . ARG A 1 303 ? 2.824 -27.672 -20.453 1 97.31 303 ARG A CA 1
ATOM 2246 C C . ARG A 1 303 ? 1.35 -28.031 -20.562 1 97.31 303 ARG A C 1
ATOM 2248 O O . ARG A 1 303 ? 0.797 -28.688 -19.672 1 97.31 303 ARG A O 1
ATOM 2255 N N . MET A 1 304 ? 0.769 -27.609 -21.688 1 97 304 MET A N 1
ATOM 2256 C CA . MET A 1 304 ? -0.652 -27.875 -21.891 1 97 304 MET A CA 1
ATOM 2257 C C . MET A 1 304 ? -0.914 -29.375 -22 1 97 304 MET A C 1
ATOM 2259 O O . MET A 1 304 ? -1.839 -29.891 -21.359 1 97 304 MET A O 1
ATOM 2263 N N . ILE A 1 305 ? -0.069 -30.031 -22.734 1 97.88 305 ILE A N 1
ATOM 2264 C CA . ILE A 1 305 ? -0.217 -31.469 -22.906 1 97.88 305 ILE A CA 1
ATOM 2265 C C . ILE A 1 305 ? 0.013 -32.188 -21.578 1 97.88 305 ILE A C 1
ATOM 2267 O O . ILE A 1 305 ? -0.709 -33.125 -21.219 1 97.88 305 ILE A O 1
ATOM 2271 N N . GLY A 1 306 ? 1.014 -31.797 -20.891 1 97.94 306 GLY A N 1
ATOM 2272 C CA . GLY A 1 306 ? 1.328 -32.375 -19.594 1 97.94 306 GLY A CA 1
ATOM 2273 C C . GLY A 1 306 ? 0.232 -32.188 -18.562 1 97.94 306 GLY A C 1
ATOM 2274 O O . GLY A 1 306 ? -0.077 -33.094 -17.797 1 97.94 306 GLY A O 1
ATOM 2275 N N . LYS A 1 307 ? -0.3 -30.969 -18.516 1 96.88 307 LYS A N 1
ATOM 2276 C CA . LYS A 1 307 ? -1.37 -30.672 -17.578 1 96.88 307 LYS A CA 1
ATOM 2277 C C . LYS A 1 307 ? -2.623 -31.484 -17.891 1 96.88 307 LYS A C 1
ATOM 2279 O O . LYS A 1 307 ? -3.199 -32.125 -17 1 96.88 307 LYS A O 1
ATOM 2284 N N . VAL A 1 308 ? -3.066 -31.422 -19.156 1 97.56 308 VAL A N 1
ATOM 2285 C CA . VAL A 1 308 ? -4.281 -32.125 -19.578 1 97.56 308 VAL A CA 1
ATOM 2286 C C . VAL A 1 308 ? -4.09 -33.625 -19.438 1 97.56 308 VAL A C 1
ATOM 2288 O O . VAL A 1 308 ? -4.945 -34.312 -18.891 1 97.56 308 VAL A O 1
ATOM 2291 N N . GLY A 1 309 ? -3.029 -34.094 -19.984 1 97.94 309 GLY A N 1
ATOM 2292 C CA . GLY A 1 309 ? -2.742 -35.5 -19.891 1 97.94 309 GLY A CA 1
ATOM 2293 C C . GLY A 1 309 ? -2.592 -36 -18.453 1 97.94 309 GLY A C 1
ATOM 2294 O O . GLY A 1 309 ? -3.152 -37.031 -18.094 1 97.94 309 GLY A O 1
ATOM 2295 N N . GLY A 1 310 ? -1.765 -35.281 -17.688 1 97.88 310 GLY A N 1
ATOM 2296 C CA . GLY A 1 310 ? -1.578 -35.625 -16.281 1 97.88 310 GLY A CA 1
ATOM 2297 C C . GLY A 1 310 ? -2.873 -35.656 -15.492 1 97.88 310 GLY A C 1
ATOM 2298 O O . GLY A 1 310 ? -3.1 -36.531 -14.664 1 97.88 310 GLY A O 1
ATOM 2299 N N . ALA A 1 311 ? -3.68 -34.625 -15.711 1 97.62 311 ALA A N 1
ATOM 2300 C CA . ALA A 1 311 ? -4.965 -34.531 -15.023 1 97.62 311 ALA A CA 1
ATOM 2301 C C . ALA A 1 311 ? -5.863 -35.719 -15.391 1 97.62 311 ALA A C 1
ATOM 2303 O O . ALA A 1 311 ? -6.543 -36.281 -14.531 1 97.62 311 ALA A O 1
ATOM 2304 N N . SER A 1 312 ? -5.895 -36.094 -16.688 1 97.44 312 SER A N 1
ATOM 2305 C CA . SER A 1 312 ? -6.699 -37.219 -17.156 1 97.44 312 SER A CA 1
ATOM 2306 C C . SER A 1 312 ? -6.219 -38.531 -16.547 1 97.44 312 SER A C 1
ATOM 2308 O O . SER A 1 312 ? -7.027 -39.375 -16.156 1 97.44 312 SER A O 1
ATOM 2310 N N . ILE A 1 313 ? -4.957 -38.688 -16.5 1 97.62 313 ILE A N 1
ATOM 2311 C CA . ILE A 1 313 ? -4.379 -39.875 -15.898 1 97.62 313 ILE A CA 1
ATOM 2312 C C . ILE A 1 313 ? -4.746 -39.969 -14.414 1 97.62 313 ILE A C 1
ATOM 2314 O O . ILE A 1 313 ? -5.152 -41 -13.922 1 97.62 313 ILE A O 1
ATOM 2318 N N . GLY A 1 314 ? -4.578 -38.875 -13.719 1 97 314 GLY A N 1
ATOM 2319 C CA . GLY A 1 314 ? -4.945 -38.812 -12.312 1 97 314 GLY A CA 1
ATOM 2320 C C . GLY A 1 314 ? -6.414 -39.094 -12.07 1 97 314 GLY A C 1
ATOM 2321 O O . GLY A 1 314 ? -6.762 -39.781 -11.117 1 97 314 GLY A O 1
ATOM 2322 N N . ALA A 1 315 ? -7.262 -38.531 -12.938 1 96.25 315 ALA A N 1
ATOM 2323 C CA . ALA A 1 315 ? -8.695 -38.812 -12.844 1 96.25 315 ALA A CA 1
ATOM 2324 C C . ALA A 1 315 ? -8.992 -40.281 -13.062 1 96.25 315 ALA A C 1
ATOM 2326 O O . ALA A 1 315 ? -9.875 -40.844 -12.414 1 96.25 315 ALA A O 1
ATOM 2327 N N . GLY A 1 316 ? -8.273 -40.906 -13.961 1 95.88 316 GLY A N 1
ATOM 2328 C CA . GLY A 1 316 ? -8.414 -42.312 -14.188 1 95.88 316 GLY A CA 1
ATOM 2329 C C . GLY A 1 316 ? -7.984 -43.156 -13 1 95.88 316 GLY A C 1
ATOM 2330 O O . GLY A 1 316 ? -8.695 -44.094 -12.602 1 95.88 316 GLY A O 1
ATOM 2331 N N . ILE A 1 317 ? -6.879 -42.844 -12.43 1 95.75 317 ILE A N 1
ATOM 2332 C CA . ILE A 1 317 ? -6.344 -43.562 -11.273 1 95.75 317 ILE A CA 1
ATOM 2333 C C . ILE A 1 317 ? -7.309 -43.438 -10.102 1 95.75 317 ILE A C 1
ATOM 2335 O O . ILE A 1 317 ? -7.477 -44.406 -9.328 1 95.75 317 ILE A O 1
ATOM 2339 N N . SER A 1 318 ? -7.977 -42.312 -10.023 1 93 318 SER A N 1
ATOM 2340 C CA . SER A 1 318 ? -8.875 -42.062 -8.898 1 93 318 SER A CA 1
ATOM 2341 C C . SER A 1 318 ? -10.297 -42.531 -9.211 1 93 318 SER A C 1
ATOM 2343 O O . SER A 1 318 ? -11.211 -42.312 -8.414 1 93 318 SER A O 1
ATOM 2345 N N . LYS A 1 319 ? -10.5 -43.062 -10.375 1 92.25 319 LYS A N 1
ATOM 2346 C CA . LYS A 1 319 ? -11.797 -43.531 -10.82 1 92.25 319 LYS A CA 1
ATOM 2347 C C . LYS A 1 319 ? -12.852 -42.438 -10.766 1 92.25 319 LYS A C 1
ATOM 2349 O O . LYS A 1 319 ? -13.961 -42.656 -10.273 1 92.25 319 LYS A O 1
ATOM 2354 N N . ALA A 1 320 ? -12.445 -41.312 -11.164 1 92.44 320 ALA A N 1
ATOM 2355 C CA . ALA A 1 320 ? -13.367 -40.188 -11.234 1 92.44 320 ALA A CA 1
ATOM 2356 C C . ALA A 1 320 ? -14.367 -40.375 -12.375 1 92.44 320 ALA A C 1
ATOM 2358 O O . ALA A 1 320 ? -14.156 -41.219 -13.266 1 92.44 320 ALA A O 1
ATOM 2359 N N . PRO A 1 321 ? -15.453 -39.656 -12.273 1 92.88 321 PRO A N 1
ATOM 2360 C CA . PRO A 1 321 ? -16.422 -39.719 -13.367 1 92.88 321 PRO A CA 1
ATOM 2361 C C . PRO A 1 321 ? -15.805 -39.406 -14.727 1 92.88 321 PRO A C 1
ATOM 2363 O O . PRO A 1 321 ? -14.844 -38.625 -14.797 1 92.88 321 PRO A O 1
ATOM 2366 N N . GLN A 1 322 ? -16.344 -39.938 -15.781 1 95.25 322 GLN A N 1
ATOM 2367 C CA . GLN A 1 322 ? -15.828 -39.781 -17.141 1 95.25 322 GLN A CA 1
ATOM 2368 C C . GLN A 1 322 ? -15.742 -38.312 -17.547 1 95.25 322 GLN A C 1
ATOM 2370 O O . GLN A 1 322 ? -14.812 -37.906 -18.25 1 95.25 322 GLN A O 1
ATOM 2375 N N . VAL A 1 323 ? -16.703 -37.562 -17.094 1 95.06 323 VAL A N 1
ATOM 2376 C CA . VAL A 1 323 ? -16.734 -36.156 -17.438 1 95.06 323 VAL A CA 1
ATOM 2377 C C . VAL A 1 323 ? -15.508 -35.438 -16.844 1 95.06 323 VAL A C 1
ATOM 2379 O O . VAL A 1 323 ? -14.938 -34.531 -17.469 1 95.06 323 VAL A O 1
ATOM 2382 N N . VAL A 1 324 ? -15.086 -35.875 -15.727 1 95.94 324 VAL A N 1
ATOM 2383 C CA . VAL A 1 324 ? -13.906 -35.312 -15.07 1 95.94 324 VAL A CA 1
ATOM 2384 C C . VAL A 1 324 ? -12.648 -35.75 -15.805 1 95.94 324 VAL A C 1
ATOM 2386 O O . VAL A 1 324 ? -11.773 -34.938 -16.109 1 95.94 324 VAL A O 1
ATOM 2389 N N . LYS A 1 325 ? -12.578 -37 -16.109 1 96.25 325 LYS A N 1
ATOM 2390 C CA . LYS A 1 325 ? -11.422 -37.562 -16.797 1 96.25 325 LYS A CA 1
ATOM 2391 C C . LYS A 1 325 ? -11.195 -36.875 -18.125 1 96.25 325 LYS A C 1
ATOM 2393 O O . LYS A 1 325 ? -10.055 -36.594 -18.5 1 96.25 325 LYS A O 1
ATOM 2398 N N . LYS A 1 326 ? -12.242 -36.5 -18.781 1 96.19 326 LYS A N 1
ATOM 2399 C CA . LYS A 1 326 ? -12.156 -35.969 -20.141 1 96.19 326 LYS A CA 1
ATOM 2400 C C . LYS A 1 326 ? -11.867 -34.469 -20.141 1 96.19 326 LYS A C 1
ATOM 2402 O O . LYS A 1 326 ? -11.164 -33.969 -21.016 1 96.19 326 LYS A O 1
ATOM 2407 N N . TYR A 1 327 ? -12.375 -33.75 -19.094 1 96.94 327 TYR A N 1
ATOM 2408 C CA . TYR A 1 327 ? -12.422 -32.312 -19.297 1 96.94 327 TYR A CA 1
ATOM 2409 C C . TYR A 1 327 ? -11.672 -31.578 -18.188 1 96.94 327 TYR A C 1
ATOM 2411 O O . TYR A 1 327 ? -11.438 -30.359 -18.281 1 96.94 327 TYR A O 1
ATOM 2419 N N . ILE A 1 328 ? -11.219 -32.219 -17.172 1 96.31 328 ILE A N 1
ATOM 2420 C CA . ILE A 1 328 ? -10.664 -31.547 -16.016 1 96.31 328 ILE A CA 1
ATOM 2421 C C . ILE A 1 328 ? -9.406 -30.781 -16.422 1 96.31 328 ILE A C 1
ATOM 2423 O O . ILE A 1 328 ? -9.172 -29.672 -15.93 1 96.31 328 ILE A O 1
ATOM 2427 N N . GLY A 1 329 ? -8.617 -31.328 -17.297 1 96.69 329 GLY A N 1
ATOM 2428 C CA . GLY A 1 329 ? -7.367 -30.703 -17.703 1 96.69 329 GLY A CA 1
ATOM 2429 C C . GLY A 1 329 ? -7.566 -29.375 -18.391 1 96.69 329 GLY A C 1
ATOM 2430 O O . GLY A 1 329 ? -6.715 -28.484 -18.297 1 96.69 329 GLY A O 1
ATOM 2431 N N . LEU A 1 330 ? -8.695 -29.156 -19.031 1 95.25 330 LEU A N 1
ATOM 2432 C CA . LEU A 1 330 ? -8.992 -27.938 -19.766 1 95.25 330 LEU A CA 1
ATOM 2433 C C . LEU A 1 330 ? -9.203 -26.766 -18.797 1 95.25 330 LEU A C 1
ATOM 2435 O O . LEU A 1 330 ? -9.023 -25.609 -19.156 1 95.25 330 LEU A O 1
ATOM 2439 N N . GLY A 1 331 ? -9.523 -27.109 -17.594 1 94.06 331 GLY A N 1
ATOM 2440 C CA . GLY A 1 331 ? -9.75 -26.078 -16.594 1 94.06 331 GLY A CA 1
ATOM 2441 C C . GLY A 1 331 ? -8.492 -25.688 -15.844 1 94.06 331 GLY A C 1
ATOM 2442 O O . GLY A 1 331 ? -8.539 -24.844 -14.945 1 94.06 331 GLY A O 1
ATOM 2443 N N . LEU A 1 332 ? -7.332 -26.266 -16.25 1 95.31 332 LEU A N 1
ATOM 2444 C CA . LEU A 1 332 ? -6.109 -26.094 -15.469 1 95.31 332 LEU A CA 1
ATOM 2445 C C . LEU A 1 332 ? -5.023 -25.438 -16.312 1 95.31 332 LEU A C 1
ATOM 2447 O O . LEU A 1 332 ? -3.836 -25.531 -15.992 1 95.31 332 LEU A O 1
ATOM 2451 N N . LEU A 1 333 ? -5.402 -24.703 -17.328 1 94.19 333 LEU A N 1
ATOM 2452 C CA . LEU A 1 333 ? -4.438 -24.25 -18.312 1 94.19 333 LEU A CA 1
ATOM 2453 C C . LEU A 1 333 ? -4 -22.812 -18.031 1 94.19 333 LEU A C 1
ATOM 2455 O O . LEU A 1 333 ? -2.957 -22.375 -18.531 1 94.19 333 LEU A O 1
ATOM 2459 N N . SER A 1 334 ? -4.715 -22.078 -17.234 1 89.81 334 SER A N 1
ATOM 2460 C CA . SER A 1 334 ? -4.34 -20.703 -16.938 1 89.81 334 SER A CA 1
ATOM 2461 C C . SER A 1 334 ? -3.119 -20.656 -16.016 1 89.81 334 SER A C 1
ATOM 2463 O O . SER A 1 334 ? -3.008 -21.453 -15.086 1 89.81 334 SER A O 1
ATOM 2465 N N . GLN A 1 335 ? -2.174 -19.812 -16.391 1 89.81 335 GLN A N 1
ATOM 2466 C CA . GLN A 1 335 ? -0.95 -19.625 -15.617 1 89.81 335 GLN A CA 1
ATOM 2467 C C . GLN A 1 335 ? -0.59 -18.141 -15.5 1 89.81 335 GLN A C 1
ATOM 2469 O O . GLN A 1 335 ? -0.236 -17.5 -16.484 1 89.81 335 GLN A O 1
ATOM 2474 N N . VAL A 1 336 ? -0.606 -17.562 -14.297 1 80.19 336 VAL A N 1
ATOM 2475 C CA . VAL A 1 336 ? -0.255 -16.141 -14.219 1 80.19 336 VAL A CA 1
ATOM 2476 C C . VAL A 1 336 ? 0.4 -15.852 -12.867 1 80.19 336 VAL A C 1
ATOM 2478 O O . VAL A 1 336 ? 1.628 -15.859 -12.758 1 80.19 336 VAL A O 1
ATOM 2481 N N . GLY A 1 337 ? -0.282 -15.758 -11.773 1 78.69 337 GLY A N 1
ATOM 2482 C CA . GLY A 1 337 ? 0.124 -15.195 -10.492 1 78.69 337 GLY A CA 1
ATOM 2483 C C . GLY A 1 337 ? 1.365 -15.852 -9.922 1 78.69 337 GLY A C 1
ATOM 2484 O O . GLY A 1 337 ? 2.439 -15.25 -9.898 1 78.69 337 GLY A O 1
ATOM 2485 N N . VAL A 1 338 ? 1.278 -17.094 -9.57 1 82.44 338 VAL A N 1
ATOM 2486 C CA . VAL A 1 338 ? 2.352 -17.828 -8.906 1 82.44 338 VAL A CA 1
ATOM 2487 C C . VAL A 1 338 ? 3.504 -18.062 -9.883 1 82.44 338 VAL A C 1
ATOM 2489 O O . VAL A 1 338 ? 4.672 -17.953 -9.508 1 82.44 338 VAL A O 1
ATOM 2492 N N . ALA A 1 339 ? 3.168 -18.312 -11.086 1 88.12 339 ALA A N 1
ATOM 2493 C CA . ALA A 1 339 ? 4.195 -18.562 -12.094 1 88.12 339 ALA A CA 1
ATOM 2494 C C . ALA A 1 339 ? 5.062 -17.328 -12.312 1 88.12 339 ALA A C 1
ATOM 2496 O O . ALA A 1 339 ? 6.289 -17.438 -12.398 1 88.12 339 ALA A O 1
ATOM 2497 N N . VAL A 1 340 ? 4.469 -16.25 -12.414 1 81.81 340 VAL A N 1
ATOM 2498 C CA . VAL A 1 340 ? 5.199 -15 -12.609 1 81.81 340 VAL A CA 1
ATOM 2499 C C . VAL A 1 340 ? 6.039 -14.695 -11.367 1 81.81 340 VAL A C 1
ATOM 2501 O O . VAL A 1 340 ? 7.191 -14.273 -11.484 1 81.81 340 VAL A O 1
ATOM 2504 N N . GLY A 1 341 ? 5.457 -14.922 -10.281 1 83.31 341 GLY A N 1
ATOM 2505 C CA . GLY A 1 341 ? 6.195 -14.742 -9.047 1 83.31 341 GLY A CA 1
ATOM 2506 C C . GLY A 1 341 ? 7.434 -15.609 -8.961 1 83.31 341 GLY A C 1
ATOM 2507 O O . GLY A 1 341 ? 8.5 -15.148 -8.547 1 83.31 341 GLY A O 1
ATOM 2508 N N . LEU A 1 342 ? 7.254 -16.797 -9.312 1 87.5 342 LEU A N 1
ATOM 2509 C CA . LEU A 1 342 ? 8.375 -17.734 -9.289 1 87.5 342 LEU A CA 1
ATOM 2510 C C . LEU A 1 342 ? 9.445 -17.328 -10.297 1 87.5 342 LEU A C 1
ATOM 2512 O O . LEU A 1 342 ? 10.641 -17.469 -10.031 1 87.5 342 LEU A O 1
ATOM 2516 N N . ALA A 1 343 ? 8.977 -16.844 -11.391 1 87.81 343 ALA A N 1
ATOM 2517 C CA . ALA A 1 343 ? 9.93 -16.391 -12.398 1 87.81 343 ALA A CA 1
ATOM 2518 C C . ALA A 1 343 ? 10.812 -15.273 -11.859 1 87.81 343 ALA A C 1
ATOM 2520 O O . ALA A 1 343 ? 12.016 -15.25 -12.109 1 87.81 343 ALA A O 1
ATOM 2521 N N . ILE A 1 344 ? 10.234 -14.422 -11.211 1 81.75 344 ILE A N 1
ATOM 2522 C CA . ILE A 1 344 ? 10.969 -13.312 -10.625 1 81.75 344 ILE A CA 1
ATOM 2523 C C . ILE A 1 344 ? 11.906 -13.828 -9.531 1 81.75 344 ILE A C 1
ATOM 2525 O O . ILE A 1 344 ? 13.039 -13.352 -9.398 1 81.75 344 ILE A O 1
ATOM 2529 N N . THR A 1 345 ? 11.438 -14.758 -8.805 1 81.69 345 THR A N 1
ATOM 2530 C CA . THR A 1 345 ? 12.242 -15.359 -7.742 1 81.69 345 THR A CA 1
ATOM 2531 C C . THR A 1 345 ? 13.477 -16.047 -8.32 1 81.69 345 THR A C 1
ATOM 2533 O O . THR A 1 345 ? 14.547 -16.031 -7.715 1 81.69 345 THR A O 1
ATOM 2536 N N . VAL A 1 346 ? 13.312 -16.625 -9.445 1 87.94 346 VAL A N 1
ATOM 2537 C CA . VAL A 1 346 ? 14.414 -17.312 -10.109 1 87.94 346 VAL A CA 1
ATOM 2538 C C . VAL A 1 346 ? 15.547 -16.328 -10.383 1 87.94 346 VAL A C 1
ATOM 2540 O O . VAL A 1 346 ? 16.719 -16.656 -10.219 1 87.94 346 VAL A O 1
ATOM 2543 N N . SER A 1 347 ? 15.203 -15.164 -10.828 1 80.88 347 SER A N 1
ATOM 2544 C CA . SER A 1 347 ? 16.203 -14.141 -11.117 1 80.88 347 SER A CA 1
ATOM 2545 C C . SER A 1 347 ? 17 -13.773 -9.867 1 80.88 347 SER A C 1
ATOM 2547 O O . SER A 1 347 ? 18.188 -13.453 -9.953 1 80.88 347 SER A O 1
ATOM 2549 N N . ARG A 1 348 ? 16.422 -13.875 -8.836 1 76.31 348 ARG A N 1
ATOM 2550 C CA . ARG A 1 348 ? 17.062 -13.539 -7.57 1 76.31 348 ARG A CA 1
ATOM 2551 C C . ARG A 1 348 ? 17.875 -14.719 -7.039 1 76.31 348 ARG A C 1
ATOM 2553 O O . ARG A 1 348 ? 18.922 -14.531 -6.43 1 76.31 348 ARG A O 1
ATOM 2560 N N . GLU A 1 349 ? 17.359 -15.867 -7.227 1 79.62 349 GLU A N 1
ATOM 2561 C CA . GLU A 1 349 ? 17.969 -17.078 -6.668 1 79.62 349 GLU A CA 1
ATOM 2562 C C . GLU A 1 349 ? 19.188 -17.5 -7.473 1 79.62 349 GLU A C 1
ATOM 2564 O O . GLU A 1 349 ? 20.078 -18.172 -6.949 1 79.62 349 GLU A O 1
ATOM 2569 N N . PHE A 1 350 ? 19.219 -17.125 -8.68 1 83.94 350 PHE A N 1
ATOM 2570 C CA . PHE A 1 350 ? 20.312 -17.531 -9.547 1 83.94 350 PHE A CA 1
ATOM 2571 C C . PHE A 1 350 ? 20.984 -16.328 -10.195 1 83.94 350 PHE A C 1
ATOM 2573 O O . PHE A 1 350 ? 21.047 -16.219 -11.422 1 83.94 350 PHE A O 1
ATOM 2580 N N . PRO A 1 351 ? 21.5 -15.531 -9.297 1 76.44 351 PRO A N 1
ATOM 2581 C CA . PRO A 1 351 ? 22.125 -14.32 -9.836 1 76.44 351 PRO A CA 1
ATOM 2582 C C . PRO A 1 351 ? 23.297 -14.625 -10.766 1 76.44 351 PRO A C 1
ATOM 2584 O O . PRO A 1 351 ? 24.047 -15.578 -10.523 1 76.44 351 PRO A O 1
ATOM 2587 N N . GLY A 1 352 ? 23.5 -13.773 -11.773 1 75.12 352 GLY A N 1
ATOM 2588 C CA . GLY A 1 352 ? 24.656 -13.898 -12.656 1 75.12 352 GLY A CA 1
ATOM 2589 C C . GLY A 1 352 ? 24.453 -14.922 -13.758 1 75.12 352 GLY A C 1
ATOM 2590 O O . GLY A 1 352 ? 25.328 -15.117 -14.602 1 75.12 352 GLY A O 1
ATOM 2591 N N . THR A 1 353 ? 23.344 -15.68 -13.703 1 80.62 353 THR A N 1
ATOM 2592 C CA . THR A 1 353 ? 23.047 -16.625 -14.766 1 80.62 353 THR A CA 1
ATOM 2593 C C . THR A 1 353 ? 21.969 -16.062 -15.703 1 80.62 353 THR A C 1
ATOM 2595 O O . THR A 1 353 ? 21.297 -15.094 -15.367 1 80.62 353 THR A O 1
ATOM 2598 N N . ALA A 1 354 ? 21.891 -16.656 -16.828 1 82.62 354 ALA A N 1
ATOM 2599 C CA . ALA A 1 354 ? 20.891 -16.219 -17.797 1 82.62 354 ALA A CA 1
ATOM 2600 C C . ALA A 1 354 ? 19.531 -16.844 -17.484 1 82.62 354 ALA A C 1
ATOM 2602 O O . ALA A 1 354 ? 18.547 -16.531 -18.156 1 82.62 354 ALA A O 1
ATOM 2603 N N . LEU A 1 355 ? 19.531 -17.625 -16.484 1 86.94 355 LEU A N 1
ATOM 2604 C CA . LEU A 1 355 ? 18.344 -18.391 -16.141 1 86.94 355 LEU A CA 1
ATOM 2605 C C . LEU A 1 355 ? 17.172 -17.469 -15.82 1 86.94 355 LEU A C 1
ATOM 2607 O O . LEU A 1 355 ? 16.062 -17.688 -16.281 1 86.94 355 LEU A O 1
ATOM 2611 N N . GLY A 1 356 ? 17.438 -16.453 -15.094 1 84.38 356 GLY A N 1
ATOM 2612 C CA . GLY A 1 356 ? 16.391 -15.516 -14.711 1 84.38 356 GLY A CA 1
ATOM 2613 C C . GLY A 1 356 ? 15.734 -14.836 -15.898 1 84.38 356 GLY A C 1
ATOM 2614 O O . GLY A 1 356 ? 14.508 -14.805 -16 1 84.38 356 GLY A O 1
ATOM 2615 N N . SER A 1 357 ? 16.547 -14.367 -16.781 1 82.81 357 SER A N 1
ATOM 2616 C CA . SER A 1 357 ? 16.047 -13.648 -17.938 1 82.81 357 SER A CA 1
ATOM 2617 C C . SER A 1 357 ? 15.281 -14.578 -18.875 1 82.81 357 SER A C 1
ATOM 2619 O O . SER A 1 357 ? 14.258 -14.195 -19.438 1 82.81 357 SER A O 1
ATOM 2621 N N . ILE A 1 358 ? 15.766 -15.773 -19.016 1 86 358 ILE A N 1
ATOM 2622 C CA . ILE A 1 358 ? 15.141 -16.766 -19.875 1 86 358 ILE A CA 1
ATOM 2623 C C . ILE A 1 358 ? 13.766 -17.125 -19.328 1 86 358 ILE A C 1
ATOM 2625 O O . ILE A 1 358 ? 12.781 -17.141 -20.078 1 86 358 ILE A O 1
ATOM 2629 N N . VAL A 1 359 ? 13.742 -17.375 -18.078 1 90.06 359 VAL A N 1
ATOM 2630 C CA . VAL A 1 359 ? 12.516 -17.828 -17.438 1 90.06 359 VAL A CA 1
ATOM 2631 C C . VAL A 1 359 ? 11.484 -16.703 -17.453 1 90.06 359 VAL A C 1
ATOM 2633 O O . VAL A 1 359 ? 10.312 -16.938 -17.781 1 90.06 359 VAL A O 1
ATOM 2636 N N . ILE A 1 360 ? 11.922 -15.539 -17.188 1 84.69 360 ILE A N 1
ATOM 2637 C CA . ILE A 1 360 ? 11.016 -14.398 -17.156 1 84.69 360 ILE A CA 1
ATOM 2638 C C . ILE A 1 360 ? 10.445 -14.148 -18.562 1 84.69 360 ILE A C 1
ATOM 2640 O O . ILE A 1 360 ? 9.242 -13.938 -18.719 1 84.69 360 ILE A O 1
ATOM 2644 N N . THR A 1 361 ? 11.273 -14.172 -19.484 1 83.81 361 THR A N 1
ATOM 2645 C CA . THR A 1 361 ? 10.852 -13.898 -20.859 1 83.81 361 THR A CA 1
ATOM 2646 C C . THR A 1 361 ? 9.852 -14.945 -21.344 1 83.81 361 THR A C 1
ATOM 2648 O O . THR A 1 361 ? 8.82 -14.609 -21.922 1 83.81 361 THR A O 1
ATOM 2651 N N . ILE A 1 362 ? 10.148 -16.156 -21.109 1 88.56 362 ILE A N 1
ATOM 2652 C CA . ILE A 1 362 ? 9.273 -17.25 -21.531 1 88.56 362 ILE A CA 1
ATOM 2653 C C . ILE A 1 362 ? 7.93 -17.141 -20.828 1 88.56 362 ILE A C 1
ATOM 2655 O O . ILE A 1 362 ? 6.875 -17.25 -21.453 1 88.56 362 ILE A O 1
ATOM 2659 N N . LEU A 1 363 ? 7.973 -16.922 -19.578 1 88.81 363 LEU A N 1
ATOM 2660 C CA . LEU A 1 363 ? 6.75 -16.922 -18.781 1 88.81 363 LEU A CA 1
ATOM 2661 C C . LEU A 1 363 ? 5.895 -15.695 -19.094 1 88.81 363 LEU A C 1
ATOM 2663 O O . LEU A 1 363 ? 4.668 -15.789 -19.156 1 88.81 363 LEU A O 1
ATOM 2667 N N . MET A 1 364 ? 6.496 -14.586 -19.25 1 82.19 364 MET A N 1
ATOM 2668 C CA . MET A 1 364 ? 5.719 -13.391 -19.578 1 82.19 364 MET A CA 1
ATOM 2669 C C . MET A 1 364 ? 5.043 -13.523 -20.938 1 82.19 364 MET A C 1
ATOM 2671 O O . MET A 1 364 ? 3.908 -13.078 -21.109 1 82.19 364 MET A O 1
ATOM 2675 N N . ALA A 1 365 ? 5.754 -14.086 -21.859 1 81.44 365 ALA A N 1
ATOM 2676 C CA . ALA A 1 365 ? 5.195 -14.281 -23.203 1 81.44 365 ALA A CA 1
ATOM 2677 C C . ALA A 1 365 ? 4.062 -15.305 -23.172 1 81.44 365 ALA A C 1
ATOM 2679 O O . ALA A 1 365 ? 3.029 -15.109 -23.812 1 81.44 365 ALA A O 1
ATOM 2680 N N . THR A 1 366 ? 4.25 -16.312 -22.406 1 87.06 366 THR A N 1
ATOM 2681 C CA . THR A 1 366 ? 3.277 -17.406 -22.438 1 87.06 366 THR A CA 1
ATOM 2682 C C . THR A 1 366 ? 2.098 -17.094 -21.516 1 87.06 366 THR A C 1
ATOM 2684 O O . THR A 1 366 ? 0.995 -17.609 -21.719 1 87.06 366 THR A O 1
ATOM 2687 N N . THR A 1 367 ? 2.318 -16.281 -20.516 1 81.38 367 THR A N 1
ATOM 2688 C CA . THR A 1 367 ? 1.254 -15.945 -19.578 1 81.38 367 THR A CA 1
ATOM 2689 C C . THR A 1 367 ? 0.128 -15.195 -20.297 1 81.38 367 THR A C 1
ATOM 2691 O O . THR A 1 367 ? -1.051 -15.43 -20.016 1 81.38 367 THR A O 1
ATOM 2694 N N . ILE A 1 368 ? 0.474 -14.336 -21.141 1 75.81 368 ILE A N 1
ATOM 2695 C CA . ILE A 1 368 ? -0.528 -13.594 -21.906 1 75.81 368 ILE A CA 1
ATOM 2696 C C . ILE A 1 368 ? -1.403 -14.57 -22.688 1 75.81 368 ILE A C 1
ATOM 2698 O O . ILE A 1 368 ? -2.629 -14.438 -22.719 1 75.81 368 ILE A O 1
ATOM 2702 N N . LEU A 1 369 ? -0.8 -15.531 -23.25 1 83.56 369 LEU A N 1
ATOM 2703 C CA . LEU A 1 369 ? -1.516 -16.516 -24.062 1 83.56 369 LEU A CA 1
ATOM 2704 C C . LEU A 1 369 ? -2.373 -17.422 -23.188 1 83.56 369 LEU A C 1
ATOM 2706 O O . LEU A 1 369 ? -3.525 -17.703 -23.516 1 83.56 369 LEU A O 1
ATOM 2710 N N . THR A 1 370 ? -1.853 -17.812 -22.109 1 88.75 370 THR A N 1
ATOM 2711 C CA . THR A 1 370 ? -2.574 -18.75 -21.266 1 88.75 370 THR A CA 1
ATOM 2712 C C . THR A 1 370 ? -3.754 -18.062 -20.578 1 88.75 370 THR A C 1
ATOM 2714 O O . THR A 1 370 ? -4.738 -18.719 -20.219 1 88.75 370 THR A O 1
ATOM 2717 N N . GLU A 1 371 ? -3.646 -16.812 -20.391 1 76.5 371 GLU A N 1
ATOM 2718 C CA . GLU A 1 371 ? -4.754 -16.062 -19.797 1 76.5 371 GLU A CA 1
ATOM 2719 C C . GLU A 1 371 ? -5.934 -15.977 -20.766 1 76.5 371 GLU A C 1
ATOM 2721 O O . GLU A 1 371 ? -7.07 -15.758 -20.344 1 76.5 371 GLU A O 1
ATOM 2726 N N . ILE A 1 372 ? -5.617 -16.141 -22 1 79.56 372 ILE A N 1
ATOM 2727 C CA . ILE A 1 372 ? -6.68 -16.156 -22.984 1 79.56 372 ILE A CA 1
ATOM 2728 C C . ILE A 1 372 ? -7.176 -17.594 -23.188 1 79.56 372 ILE A C 1
ATOM 2730 O O . ILE A 1 372 ? -8.375 -17.844 -23.109 1 79.56 372 ILE A O 1
ATOM 2734 N N . ILE A 1 373 ? -6.309 -18.453 -23.297 1 87.81 373 ILE A N 1
ATOM 2735 C CA . ILE A 1 373 ? -6.617 -19.844 -23.609 1 87.81 373 ILE A CA 1
ATOM 2736 C C . ILE A 1 373 ? -7.309 -20.5 -22.406 1 87.81 373 ILE A C 1
ATOM 2738 O O . ILE A 1 373 ? -8.242 -21.281 -22.578 1 87.81 373 ILE A O 1
ATOM 2742 N N . GLY A 1 374 ? -6.887 -20.172 -21.25 1 89.88 374 GLY A N 1
ATOM 2743 C CA . GLY A 1 374 ? -7.363 -20.812 -20.031 1 89.88 374 GLY A CA 1
ATOM 2744 C C . GLY A 1 374 ? -8.859 -20.672 -19.828 1 89.88 374 GLY A C 1
ATOM 2745 O O . GLY A 1 374 ? -9.586 -21.672 -19.812 1 89.88 374 GLY A O 1
ATOM 2746 N N . PRO A 1 375 ? -9.367 -19.453 -19.797 1 85.38 375 PRO A N 1
ATOM 2747 C CA . PRO A 1 375 ? -10.805 -19.25 -19.609 1 85.38 375 PRO A CA 1
ATOM 2748 C C . PRO A 1 375 ? -11.633 -19.844 -20.75 1 85.38 375 PRO A C 1
ATOM 2750 O O . PRO A 1 375 ? -12.711 -20.391 -20.516 1 85.38 375 PRO A O 1
ATOM 2753 N N . ILE A 1 376 ? -11.164 -19.734 -21.922 1 86.94 376 ILE A N 1
ATOM 2754 C CA . ILE A 1 376 ? -11.875 -20.297 -23.062 1 86.94 376 ILE A CA 1
ATOM 2755 C C . ILE A 1 376 ? -11.969 -21.812 -22.922 1 86.94 376 ILE A C 1
ATOM 2757 O O . ILE A 1 376 ? -13.031 -22.406 -23.141 1 86.94 376 ILE A O 1
ATOM 2761 N N . ALA A 1 377 ? -10.875 -22.391 -22.594 1 94.25 377 ALA A N 1
ATOM 2762 C CA . ALA A 1 377 ? -10.844 -23.844 -22.422 1 94.25 377 ALA A CA 1
ATOM 2763 C C . ALA A 1 377 ? -11.742 -24.281 -21.266 1 94.25 377 ALA A C 1
ATOM 2765 O O . ALA A 1 377 ? -12.406 -25.312 -21.344 1 94.25 377 ALA A O 1
ATOM 2766 N N . THR A 1 378 ? -11.766 -23.562 -20.203 1 92.69 378 THR A N 1
ATOM 2767 C CA . THR A 1 378 ? -12.633 -23.875 -19.078 1 92.69 378 THR A CA 1
ATOM 2768 C C . THR A 1 378 ? -14.102 -23.781 -19.469 1 92.69 378 THR A C 1
ATOM 2770 O O . THR A 1 378 ? -14.906 -24.641 -19.078 1 92.69 378 THR A O 1
ATOM 2773 N N . LYS A 1 379 ? -14.414 -22.797 -20.203 1 90.25 379 LYS A N 1
ATOM 2774 C CA . LYS A 1 379 ? -15.781 -22.641 -20.703 1 90.25 379 LYS A CA 1
ATOM 2775 C C . LYS A 1 379 ? -16.188 -23.844 -21.562 1 90.25 379 LYS A C 1
ATOM 2777 O O . LYS A 1 379 ? -17.312 -24.344 -21.438 1 90.25 379 LYS A O 1
ATOM 2782 N N . ILE A 1 380 ? -15.328 -24.203 -22.391 1 93.12 380 ILE A N 1
ATOM 2783 C CA . ILE A 1 380 ? -15.586 -25.359 -23.25 1 93.12 380 ILE A CA 1
ATOM 2784 C C . ILE A 1 380 ? -15.812 -26.594 -22.391 1 93.12 380 ILE A C 1
ATOM 2786 O O . ILE A 1 380 ? -16.719 -27.391 -22.672 1 93.12 380 ILE A O 1
ATOM 2790 N N . ALA A 1 381 ? -15.008 -26.734 -21.375 1 95.31 381 ALA A N 1
ATOM 2791 C CA . ALA A 1 381 ? -15.141 -27.891 -20.484 1 95.31 381 ALA A CA 1
ATOM 2792 C C . ALA A 1 381 ? -16.5 -27.891 -19.797 1 95.31 381 ALA A C 1
ATOM 2794 O O . ALA A 1 381 ? -17.156 -28.922 -19.688 1 95.31 381 ALA A O 1
ATOM 2795 N N . VAL A 1 382 ? -16.938 -26.812 -19.375 1 92 382 VAL A N 1
ATOM 2796 C CA . VAL A 1 382 ? -18.203 -26.672 -18.672 1 92 382 VAL A CA 1
ATOM 2797 C C . VAL A 1 382 ? -19.359 -26.922 -19.641 1 92 382 VAL A C 1
ATOM 2799 O O . VAL A 1 382 ? -20.359 -27.562 -19.281 1 92 382 VAL A O 1
ATOM 2802 N N . LYS A 1 383 ? -19.219 -26.391 -20.766 1 92.38 383 LYS A N 1
ATOM 2803 C CA . LYS A 1 383 ? -20.25 -26.594 -21.797 1 92.38 383 LYS A CA 1
ATOM 2804 C C . LYS A 1 383 ? -20.359 -28.062 -22.172 1 92.38 383 LYS A C 1
ATOM 2806 O O . LYS A 1 383 ? -21.469 -28.609 -22.219 1 92.38 383 LYS A O 1
ATOM 2811 N N . LYS A 1 384 ? -19.25 -28.625 -22.422 1 94.38 384 LYS A N 1
ATOM 2812 C CA . LYS A 1 384 ? -19.234 -30.016 -22.875 1 94.38 384 LYS A CA 1
ATOM 2813 C C . LYS A 1 384 ? -19.672 -30.969 -21.766 1 94.38 384 LYS A C 1
ATO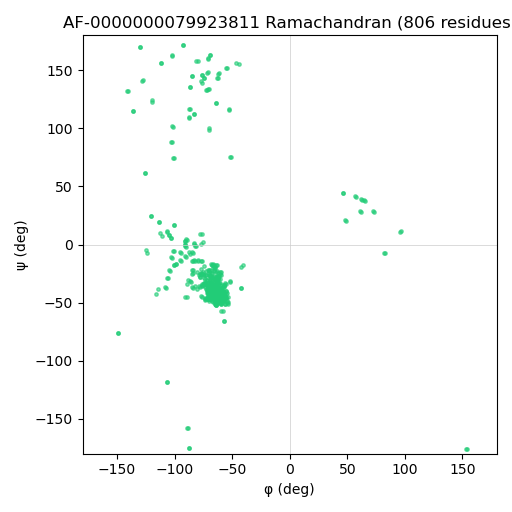M 2815 O O . LYS A 1 384 ? -20.234 -32.031 -22.031 1 94.38 384 LYS A O 1
ATOM 2820 N N . SER A 1 385 ? -19.391 -30.609 -20.531 1 93.5 385 SER A N 1
ATOM 2821 C CA . SER A 1 385 ? -19.781 -31.422 -19.391 1 93.5 385 SER A CA 1
ATOM 2822 C C . SER A 1 385 ? -21.25 -31.219 -19.031 1 93.5 385 SER A C 1
ATOM 2824 O O . SER A 1 385 ? -21.797 -31.938 -18.203 1 93.5 385 SER A O 1
ATOM 2826 N N . LYS A 1 386 ? -21.906 -30.172 -19.578 1 91.06 386 LYS A N 1
ATOM 2827 C CA . LYS A 1 386 ? -23.312 -29.859 -19.375 1 91.06 386 LYS A CA 1
ATOM 2828 C C . LYS A 1 386 ? -23.578 -29.5 -17.906 1 91.06 386 LYS A C 1
ATOM 2830 O O . LYS A 1 386 ? -24.578 -29.922 -17.344 1 91.06 386 LYS A O 1
ATOM 2835 N N . GLU A 1 387 ? -22.625 -28.812 -17.422 1 91.88 387 GLU A N 1
ATOM 2836 C CA . GLU A 1 387 ? -22.766 -28.5 -16 1 91.88 387 GLU A CA 1
ATOM 2837 C C . GLU A 1 387 ? -23.203 -27.062 -15.797 1 91.88 387 GLU A C 1
ATOM 2839 O O . GLU A 1 387 ? -23.203 -26.562 -14.672 1 91.88 387 GLU A O 1
ATOM 2844 N N . SER A 1 388 ? -23.484 -26.391 -16.875 1 88.19 388 SER A N 1
ATOM 2845 C CA . SER A 1 388 ? -23.953 -25.016 -16.781 1 88.19 388 SER A CA 1
ATOM 2846 C C . SER A 1 388 ? -25.344 -24.859 -17.391 1 88.19 388 SER A C 1
ATOM 2848 O O . SER A 1 388 ? -25.547 -25.172 -18.562 1 88.19 388 SER A O 1
ATOM 2850 N N . PRO A 1 389 ? -26.328 -24.359 -16.578 1 79.75 389 PRO A N 1
ATOM 2851 C CA . PRO A 1 389 ? -27.656 -24.109 -17.141 1 79.75 389 PRO A CA 1
ATOM 2852 C C . PRO A 1 389 ? -27.656 -23 -18.203 1 79.75 389 PRO A C 1
ATOM 2854 O O . PRO A 1 389 ? -28.547 -22.953 -19.047 1 79.75 389 PRO A O 1
ATOM 2857 N N . LEU A 1 390 ? -26.672 -22.25 -18.125 1 73.38 390 LEU A N 1
ATOM 2858 C CA . LEU A 1 390 ? -26.594 -21.094 -19.016 1 73.38 390 LEU A CA 1
ATOM 2859 C C . LEU A 1 390 ? -26.016 -21.484 -20.359 1 73.38 390 LEU A C 1
ATOM 2861 O O . LEU A 1 390 ? -26.203 -20.766 -21.359 1 73.38 390 LEU A O 1
ATOM 2865 N N . LEU A 1 391 ? -25.328 -22.516 -20.375 1 71.69 391 LEU A N 1
ATOM 2866 C CA . LEU A 1 391 ? -24.656 -22.906 -21.609 1 71.69 391 LEU A CA 1
ATOM 2867 C C . LEU A 1 391 ? -25.391 -24.047 -22.297 1 71.69 391 LEU A C 1
ATOM 2869 O O . LEU A 1 391 ? -25.094 -24.391 -23.438 1 71.69 391 LEU A O 1
ATOM 2873 N N . ILE A 1 392 ? -26.359 -24.703 -21.703 1 63.22 392 ILE A N 1
ATOM 2874 C CA . ILE A 1 392 ? -27.141 -25.797 -22.281 1 63.22 392 ILE A CA 1
ATOM 2875 C C . ILE A 1 392 ? -28.172 -25.234 -23.25 1 63.22 392 ILE A C 1
ATOM 2877 O O . ILE A 1 392 ? -28.453 -25.828 -24.297 1 63.22 392 ILE A O 1
ATOM 2881 N N . ASP A 1 393 ? -28.906 -24.141 -22.922 1 51.25 393 ASP A N 1
ATOM 2882 C CA . ASP A 1 393 ? -30.172 -23.906 -23.609 1 51.25 393 ASP A CA 1
ATOM 2883 C C . ASP A 1 393 ? -29.938 -23.609 -25.094 1 51.25 393 ASP A C 1
ATOM 2885 O O . ASP A 1 393 ? -30.906 -23.391 -25.844 1 51.25 393 ASP A O 1
ATOM 2889 N N . SER A 1 394 ? -28.906 -23.266 -25.516 1 42.25 394 SER A N 1
ATOM 2890 C CA . SER A 1 394 ? -29.047 -22.859 -26.906 1 42.25 394 SER A CA 1
ATOM 2891 C C . SER A 1 394 ? -29.188 -24.094 -27.812 1 42.25 394 SER A C 1
ATOM 2893 O O . SER A 1 394 ? -29.641 -23.969 -28.953 1 42.25 394 SER A O 1
ATOM 2895 N N . VAL A 1 395 ? -28.781 -25.359 -27.594 1 42.06 395 VAL A N 1
ATOM 2896 C CA . VAL A 1 395 ? -28.953 -26.453 -28.547 1 42.06 395 VAL A CA 1
ATOM 2897 C C . VAL A 1 395 ? -30.375 -27 -28.469 1 42.06 395 VAL A C 1
ATOM 2899 O O . VAL A 1 395 ? -30.984 -27.297 -29.5 1 42.06 395 VAL A O 1
ATOM 2902 N N . ASN A 1 396 ? -30.906 -27.078 -27.312 1 38.47 396 ASN A N 1
ATOM 2903 C CA . ASN A 1 396 ? -32.219 -27.719 -27.25 1 38.47 396 ASN A CA 1
ATOM 2904 C C . ASN A 1 396 ? -33.312 -26.766 -27.688 1 38.47 396 ASN A C 1
ATOM 2906 O O . ASN A 1 396 ? -34.5 -27.172 -27.797 1 38.47 396 ASN A O 1
ATOM 2910 N N . ILE A 1 397 ? -33.094 -25.516 -27.547 1 42.38 397 ILE A N 1
ATOM 2911 C CA . ILE A 1 397 ? -34.188 -24.719 -28.094 1 42.38 397 ILE A CA 1
ATOM 2912 C C . ILE A 1 397 ? -34.25 -24.938 -29.609 1 42.38 397 ILE A C 1
ATOM 2914 O O . ILE A 1 397 ? -35.344 -24.922 -30.188 1 42.38 397 ILE A O 1
ATOM 2918 N N . ASN A 1 398 ? -33.094 -25.109 -30.172 1 37.5 398 ASN A N 1
ATOM 2919 C CA . ASN A 1 398 ? -33.25 -25.359 -31.609 1 37.5 398 ASN A CA 1
ATOM 2920 C C . ASN A 1 398 ? -33.719 -26.766 -31.906 1 37.5 398 ASN A C 1
ATOM 2922 O O . ASN A 1 398 ? -34.406 -27 -32.906 1 37.5 398 ASN A O 1
ATOM 2926 N N . GLN A 1 399 ? -33.312 -27.75 -31.109 1 41.38 399 GLN A N 1
ATOM 2927 C CA . GLN A 1 399 ? -33.844 -29.078 -31.375 1 41.38 399 GLN A CA 1
ATOM 2928 C C . GLN A 1 399 ? -35.312 -29.203 -30.938 1 41.38 399 GLN A C 1
ATOM 2930 O O . GLN A 1 399 ? -36.062 -30 -31.5 1 41.38 399 GLN A O 1
ATOM 2935 N N . LEU A 1 400 ? -35.719 -28.594 -29.859 1 41.78 400 LEU A N 1
ATOM 2936 C CA . LEU A 1 400 ? -37.125 -28.594 -29.484 1 41.78 400 LEU A CA 1
ATOM 2937 C C . LEU A 1 400 ? -37.938 -27.781 -30.484 1 41.78 400 LEU A C 1
ATOM 2939 O O . LEU A 1 400 ? -39.094 -28.125 -30.781 1 41.78 400 LEU A O 1
ATOM 2943 N N . ASN A 1 401 ? -37.344 -26.719 -30.953 1 42.19 401 ASN A N 1
ATOM 2944 C CA . ASN A 1 401 ? -38.094 -26.016 -31.969 1 42.19 401 ASN A CA 1
ATOM 2945 C C . ASN A 1 401 ? -38.156 -26.797 -33.281 1 42.19 401 ASN A C 1
ATOM 2947 O O . ASN A 1 401 ? -39 -26.547 -34.125 1 42.19 401 ASN A O 1
ATOM 2951 N N . GLU A 1 402 ? -37.156 -27.719 -33.562 1 41.53 402 GLU A N 1
ATOM 2952 C CA . GLU A 1 402 ? -37.25 -28.5 -34.781 1 41.53 402 GLU A CA 1
ATOM 2953 C C . GLU A 1 402 ? -38.25 -29.641 -34.625 1 41.53 402 GLU A C 1
ATOM 2955 O O . GLU A 1 402 ? -38.906 -30.016 -35.594 1 41.53 402 GLU A O 1
ATOM 2960 N N . ASN A 1 403 ? -38.375 -30.312 -33.469 1 35.12 403 ASN A N 1
ATOM 2961 C CA . ASN A 1 403 ? -39.406 -31.359 -33.406 1 35.12 403 ASN A CA 1
ATOM 2962 C C . ASN A 1 403 ? -40.812 -30.781 -33.312 1 35.12 403 ASN A C 1
ATOM 2964 O O . ASN A 1 403 ? -41.781 -31.516 -33.188 1 35.12 403 ASN A O 1
ATOM 2968 N N . ARG A 1 404 ? -40.781 -29.359 -32.875 1 41.75 404 ARG A N 1
ATOM 2969 C CA . ARG A 1 404 ? -42.125 -28.797 -32.938 1 41.75 404 ARG A CA 1
ATOM 2970 C C . ARG A 1 404 ? -42.531 -28.469 -34.375 1 41.75 404 ARG A C 1
ATOM 2972 O O . ARG A 1 404 ? -43.594 -27.906 -34.625 1 41.75 404 ARG A O 1
ATOM 2979 N N . ILE A 1 405 ? -41.625 -28.734 -35.375 1 31.19 405 ILE A N 1
ATOM 2980 C CA . ILE A 1 405 ? -42.188 -28.703 -36.719 1 31.19 405 ILE A CA 1
ATOM 2981 C C . ILE A 1 405 ? -42.625 -30.094 -37.125 1 31.19 405 ILE A C 1
ATOM 2983 O O . ILE A 1 405 ? -41.875 -31.078 -36.938 1 31.19 405 ILE A O 1
ATOM 2987 N N . MET B 1 1 ? 19.203 -6.703 10.531 1 67.62 1 MET B N 1
ATOM 2988 C CA . MET B 1 1 ? 17.797 -7.023 10.328 1 67.62 1 MET B CA 1
ATOM 2989 C C . MET B 1 1 ? 17.25 -6.324 9.086 1 67.62 1 MET B C 1
ATOM 2991 O O . MET B 1 1 ? 17.609 -5.18 8.805 1 67.62 1 MET B O 1
ATOM 2995 N N . GLY B 1 2 ? 16.547 -7.066 8.305 1 84.44 2 GLY B N 1
ATOM 2996 C CA . GLY B 1 2 ? 16.094 -6.535 7.027 1 84.44 2 GLY B CA 1
ATOM 2997 C C . GLY B 1 2 ? 15.008 -5.492 7.168 1 84.44 2 GLY B C 1
ATOM 2998 O O . GLY B 1 2 ? 14.266 -5.488 8.148 1 84.44 2 GLY B O 1
ATOM 2999 N N . ASP B 1 3 ? 14.93 -4.594 6.375 1 90.44 3 ASP B N 1
ATOM 3000 C CA . ASP B 1 3 ? 13.992 -3.477 6.348 1 90.44 3 ASP B CA 1
ATOM 3001 C C . ASP B 1 3 ? 12.547 -3.967 6.441 1 90.44 3 ASP B C 1
ATOM 3003 O O . ASP B 1 3 ? 11.719 -3.344 7.102 1 90.44 3 ASP B O 1
ATOM 3007 N N . PHE B 1 4 ? 12.344 -5.062 5.926 1 93.31 4 PHE B N 1
ATOM 3008 C CA . PHE B 1 4 ? 11 -5.617 5.965 1 93.31 4 PHE B CA 1
ATOM 3009 C C . PHE B 1 4 ? 10.641 -6.07 7.375 1 93.31 4 PHE B C 1
ATOM 3011 O O . PHE B 1 4 ? 9.508 -5.879 7.824 1 93.31 4 PHE B O 1
ATOM 3018 N N . ILE B 1 5 ? 11.625 -6.645 8.023 1 95.19 5 ILE B N 1
ATOM 3019 C CA . ILE B 1 5 ? 11.391 -7.113 9.391 1 95.19 5 ILE B CA 1
ATOM 3020 C C . ILE B 1 5 ? 11.117 -5.922 10.305 1 95.19 5 ILE B C 1
ATOM 3022 O O . ILE B 1 5 ? 10.148 -5.93 11.07 1 95.19 5 ILE B O 1
ATOM 3026 N N . SER B 1 6 ? 11.922 -4.902 10.172 1 95.5 6 SER B N 1
ATOM 3027 C CA . SER B 1 6 ? 11.758 -3.697 10.977 1 95.5 6 SER B CA 1
ATOM 3028 C C . SER B 1 6 ? 10.391 -3.055 10.734 1 95.5 6 SER B C 1
ATOM 3030 O O . SER B 1 6 ? 9.727 -2.633 11.68 1 95.5 6 SER B O 1
ATOM 3032 N N . LEU B 1 7 ? 10.023 -3 9.508 1 95.62 7 LEU B N 1
ATOM 3033 C CA . LEU B 1 7 ? 8.75 -2.381 9.156 1 95.62 7 LEU B CA 1
ATOM 3034 C C . LEU B 1 7 ? 7.582 -3.213 9.68 1 95.62 7 LEU B C 1
ATOM 3036 O O . LEU B 1 7 ? 6.594 -2.662 10.164 1 95.62 7 LEU B O 1
ATOM 3040 N N . GLY B 1 8 ? 7.684 -4.543 9.492 1 96.38 8 GLY B N 1
ATOM 3041 C CA . GLY B 1 8 ? 6.641 -5.414 10.016 1 96.38 8 GLY B CA 1
ATOM 3042 C C . GLY B 1 8 ? 6.445 -5.281 11.516 1 96.38 8 GLY B C 1
ATOM 3043 O O . GLY B 1 8 ? 5.316 -5.152 11.992 1 96.38 8 GLY B O 1
ATOM 3044 N N . ILE B 1 9 ? 7.5 -5.246 12.234 1 96 9 ILE B N 1
ATOM 3045 C CA . ILE B 1 9 ? 7.461 -5.098 13.68 1 96 9 ILE B CA 1
ATOM 3046 C C . ILE B 1 9 ? 6.891 -3.73 14.047 1 96 9 ILE B C 1
ATOM 3048 O O . ILE B 1 9 ? 6.074 -3.613 14.969 1 96 9 ILE B O 1
ATOM 3052 N N . ALA B 1 10 ? 7.355 -2.764 13.352 1 95.12 10 ALA B N 1
ATOM 3053 C CA . ALA B 1 10 ? 6.879 -1.403 13.578 1 95.12 10 ALA B CA 1
ATOM 3054 C C . ALA B 1 10 ? 5.363 -1.321 13.438 1 95.12 10 ALA B C 1
ATOM 3056 O O . ALA B 1 10 ? 4.688 -0.709 14.266 1 95.12 10 ALA B O 1
ATOM 3057 N N . LEU B 1 11 ? 4.867 -1.908 12.445 1 96.12 11 LEU B N 1
ATOM 3058 C CA . LEU B 1 11 ? 3.436 -1.852 12.172 1 96.12 11 LEU B CA 1
ATOM 3059 C C . LEU B 1 11 ? 2.648 -2.623 13.227 1 96.12 11 LEU B C 1
ATOM 3061 O O . LEU B 1 11 ? 1.617 -2.148 13.711 1 96.12 11 LEU B O 1
ATOM 3065 N N . ILE B 1 12 ? 3.107 -3.785 13.562 1 96.69 12 ILE B N 1
ATOM 3066 C CA . ILE B 1 12 ? 2.41 -4.609 14.539 1 96.69 12 ILE B CA 1
ATOM 3067 C C . ILE B 1 12 ? 2.375 -3.887 15.891 1 96.69 12 ILE B C 1
ATOM 3069 O O . ILE B 1 12 ? 1.314 -3.76 16.5 1 96.69 12 ILE B O 1
ATOM 3073 N N . LEU B 1 13 ? 3.514 -3.416 16.297 1 96 13 LEU B N 1
ATOM 3074 C CA . LEU B 1 13 ? 3.578 -2.699 17.578 1 96 13 LEU B CA 1
ATOM 3075 C C . LEU B 1 13 ? 2.773 -1.405 17.5 1 96 13 LEU B C 1
ATOM 3077 O O . LEU B 1 13 ? 2.146 -1.01 18.484 1 96 13 LEU B O 1
ATOM 3081 N N . GLY B 1 14 ? 2.891 -0.717 16.375 1 94.38 14 GLY B N 1
ATOM 3082 C CA . GLY B 1 14 ? 2.1 0.491 16.203 1 94.38 14 GLY B CA 1
ATOM 3083 C C . GLY B 1 14 ? 0.614 0.267 16.406 1 94.38 14 GLY B C 1
ATOM 3084 O O . GLY B 1 14 ? -0.027 0.983 17.172 1 94.38 14 GLY B O 1
ATOM 3085 N N . VAL B 1 15 ? 0.077 -0.731 15.789 1 93.69 15 VAL B N 1
ATOM 3086 C CA . VAL B 1 15 ? -1.353 -1.013 15.875 1 93.69 15 VAL B CA 1
ATOM 3087 C C . VAL B 1 15 ? -1.709 -1.465 17.281 1 93.69 15 VAL B C 1
ATOM 3089 O O . VAL B 1 15 ? -2.762 -1.101 17.812 1 93.69 15 VAL B O 1
ATOM 3092 N N . LEU B 1 16 ? -0.888 -2.266 17.875 1 96 16 LEU B N 1
ATOM 3093 C CA . LEU B 1 16 ? -1.139 -2.721 19.25 1 96 16 LEU B CA 1
ATOM 3094 C C . LEU B 1 16 ? -1.229 -1.539 20.203 1 96 16 LEU B C 1
ATOM 3096 O O . LEU B 1 16 ? -2.152 -1.464 21.016 1 96 16 LEU B O 1
ATOM 3100 N N . LEU B 1 17 ? -0.279 -0.646 20.078 1 93.62 17 LEU B N 1
ATOM 3101 C CA . LEU B 1 17 ? -0.287 0.512 20.969 1 93.62 17 LEU B CA 1
ATOM 3102 C C . LEU B 1 17 ? -1.379 1.497 20.562 1 93.62 17 LEU B C 1
ATOM 3104 O O . LEU B 1 17 ? -1.913 2.217 21.406 1 93.62 17 LEU B O 1
ATOM 3108 N N . GLY B 1 18 ? -1.645 1.584 19.281 1 89.5 18 GLY B N 1
ATOM 3109 C CA . GLY B 1 18 ? -2.812 2.35 18.859 1 89.5 18 GLY B CA 1
ATOM 3110 C C . GLY B 1 18 ? -4.094 1.877 19.516 1 89.5 18 GLY B C 1
ATOM 3111 O O . GLY B 1 18 ? -4.926 2.691 19.938 1 89.5 18 GLY B O 1
ATOM 3112 N N . LYS B 1 19 ? -4.211 0.606 19.641 1 90.38 19 LYS B N 1
ATOM 3113 C CA . LYS B 1 19 ? -5.367 0.01 20.297 1 90.38 19 LYS B CA 1
ATOM 3114 C C . LYS B 1 19 ? -5.426 0.399 21.766 1 90.38 19 LYS B C 1
ATOM 3116 O O . LYS B 1 19 ? -6.504 0.658 22.312 1 90.38 19 LYS B O 1
ATOM 3121 N N . VAL B 1 20 ? -4.344 0.38 22.359 1 91.19 20 VAL B N 1
ATOM 3122 C CA . VAL B 1 20 ? -4.266 0.772 23.766 1 91.19 20 VAL B CA 1
ATOM 3123 C C . VAL B 1 20 ? -4.719 2.221 23.922 1 91.19 20 VAL B C 1
ATOM 3125 O O . VAL B 1 20 ? -5.461 2.549 24.859 1 91.19 20 VAL B O 1
ATOM 3128 N N . MET B 1 21 ? -4.246 3.064 23.047 1 83.56 21 MET B N 1
ATOM 3129 C CA . MET B 1 21 ? -4.637 4.469 23.094 1 83.56 21 MET B CA 1
ATOM 3130 C C . MET B 1 21 ? -6.145 4.621 22.922 1 83.56 21 MET B C 1
ATOM 3132 O O . MET B 1 21 ? -6.773 5.434 23.594 1 83.56 21 MET B O 1
ATOM 3136 N N . ASN B 1 22 ? -6.645 3.826 22.016 1 82.31 22 ASN B N 1
ATOM 3137 C CA . ASN B 1 22 ? -8.086 3.873 21.797 1 82.31 22 ASN B CA 1
ATOM 3138 C C . ASN B 1 22 ? -8.852 3.453 23.047 1 82.31 22 ASN B C 1
ATOM 3140 O O . ASN B 1 22 ? -9.914 4 23.344 1 82.31 22 ASN B O 1
ATOM 3144 N N . LYS B 1 23 ? -8.352 2.486 23.734 1 84.12 23 LYS B N 1
ATOM 3145 C CA . LYS B 1 23 ? -8.969 2.057 24.984 1 84.12 23 LYS B CA 1
ATOM 3146 C C . LYS B 1 23 ? -8.961 3.178 26.016 1 84.12 23 LYS B C 1
ATOM 3148 O O . LYS B 1 23 ? -9.844 3.25 26.859 1 84.12 23 LYS B O 1
ATOM 3153 N N . LEU B 1 24 ? -8 4.031 25.875 1 80.38 24 LEU B N 1
ATOM 3154 C CA . LEU B 1 24 ? -7.891 5.184 26.766 1 80.38 24 LEU B CA 1
ATOM 3155 C C . LEU B 1 24 ? -8.641 6.383 26.203 1 80.38 24 LEU B C 1
ATOM 3157 O O . LEU B 1 24 ? -8.461 7.508 26.672 1 80.38 24 LEU B O 1
ATOM 3161 N N . LYS B 1 25 ? -9.305 6.129 25.047 1 74.19 25 LYS B N 1
ATOM 3162 C CA . LYS B 1 25 ? -10.133 7.141 24.406 1 74.19 25 LYS B CA 1
ATOM 3163 C C . LYS B 1 25 ? -9.266 8.219 23.75 1 74.19 25 LYS B C 1
ATOM 3165 O O . LYS B 1 25 ? -9.617 9.406 23.781 1 74.19 25 LYS B O 1
ATOM 3170 N N . MET B 1 26 ? -8.141 7.848 23.375 1 74.56 26 MET B N 1
ATOM 3171 C CA . MET B 1 26 ? -7.223 8.727 22.656 1 74.56 26 MET B CA 1
ATOM 3172 C C . MET B 1 26 ? -7.043 8.25 21.219 1 74.56 26 MET B C 1
ATOM 3174 O O . MET B 1 26 ? -7.309 7.086 20.906 1 74.56 26 MET B O 1
ATOM 3178 N N . PRO B 1 27 ? -6.66 9.188 20.344 1 74 27 PRO B N 1
ATOM 3179 C CA . PRO B 1 27 ? -6.438 8.789 18.953 1 74 27 PRO B CA 1
ATOM 3180 C C . PRO B 1 27 ? -5.309 7.773 18.797 1 74 27 PRO B C 1
ATOM 3182 O O . PRO B 1 27 ? -4.281 7.883 19.469 1 74 27 PRO B O 1
ATOM 3185 N N . ALA B 1 28 ? -5.5 6.895 17.922 1 83.69 28 ALA B N 1
ATOM 3186 C CA . ALA B 1 28 ? -4.555 5.805 17.703 1 83.69 28 ALA B CA 1
ATOM 3187 C C . ALA B 1 28 ? -3.18 6.336 17.297 1 83.69 28 ALA B C 1
ATOM 3189 O O . ALA B 1 28 ? -2.158 5.711 17.578 1 83.69 28 ALA B O 1
ATOM 3190 N N . VAL B 1 29 ? -3.129 7.5 16.719 1 81.94 29 VAL B N 1
ATOM 3191 C CA . VAL B 1 29 ? -1.902 8.094 16.203 1 81.94 29 VAL B CA 1
ATOM 3192 C C . VAL B 1 29 ? -0.884 8.25 17.328 1 81.94 29 VAL B C 1
ATOM 3194 O O . VAL B 1 29 ? 0.319 8.078 17.109 1 81.94 29 VAL B O 1
ATOM 3197 N N . GLY B 1 30 ? -1.36 8.641 18.453 1 82.56 30 GLY B N 1
ATOM 3198 C CA . GLY B 1 30 ? -0.465 8.695 19.594 1 82.56 30 GLY B CA 1
ATOM 3199 C C . GLY B 1 30 ? 0.248 7.387 19.875 1 82.56 30 GLY B C 1
ATOM 3200 O O . GLY B 1 30 ? 1.427 7.379 20.234 1 82.56 30 GLY B O 1
ATOM 3201 N N . GLY B 1 31 ? -0.48 6.305 19.766 1 87.62 31 GLY B N 1
ATOM 3202 C CA . GLY B 1 31 ? 0.106 4.988 19.953 1 87.62 31 GLY B CA 1
ATOM 3203 C C . GLY B 1 31 ? 1.142 4.641 18.891 1 87.62 31 GLY B C 1
ATOM 3204 O O . GLY B 1 31 ? 2.164 4.023 19.203 1 87.62 31 GLY B O 1
ATOM 3205 N N . TYR B 1 32 ? 0.896 5.035 17.656 1 89.94 32 TYR B N 1
ATOM 3206 C CA . TYR B 1 32 ? 1.865 4.816 16.594 1 89.94 32 TYR B CA 1
ATOM 3207 C C . TYR B 1 32 ? 3.188 5.504 16.906 1 89.94 32 TYR B C 1
ATOM 3209 O O . TYR B 1 32 ? 4.258 4.91 16.75 1 89.94 32 TYR B O 1
ATOM 3217 N N . ILE B 1 33 ? 3.092 6.738 17.344 1 85.44 33 ILE B N 1
ATOM 3218 C CA . ILE B 1 33 ? 4.277 7.543 17.625 1 85.44 33 ILE B CA 1
ATOM 3219 C C . ILE B 1 33 ? 5.047 6.941 18.797 1 85.44 33 ILE B C 1
ATOM 3221 O O . ILE B 1 33 ? 6.277 6.848 18.766 1 85.44 33 ILE B O 1
ATOM 3225 N N . ILE B 1 34 ? 4.379 6.512 19.828 1 89.56 34 ILE B N 1
ATOM 3226 C CA . ILE B 1 34 ? 5.02 5.895 20.984 1 89.56 34 ILE B CA 1
ATOM 3227 C C . ILE B 1 34 ? 5.715 4.602 20.547 1 89.56 34 ILE B C 1
ATOM 3229 O O . ILE B 1 34 ? 6.824 4.312 21 1 89.56 34 ILE B O 1
ATOM 3233 N N . ALA B 1 35 ? 5.012 3.793 19.766 1 94.5 35 ALA B N 1
ATOM 3234 C CA . ALA B 1 35 ? 5.633 2.584 19.234 1 94.5 35 ALA B CA 1
ATOM 3235 C C . ALA B 1 35 ? 6.934 2.91 18.5 1 94.5 35 ALA B C 1
ATOM 3237 O O . ALA B 1 35 ? 7.938 2.211 18.672 1 94.5 35 ALA B O 1
ATOM 3238 N N . GLY B 1 36 ? 6.883 3.926 17.6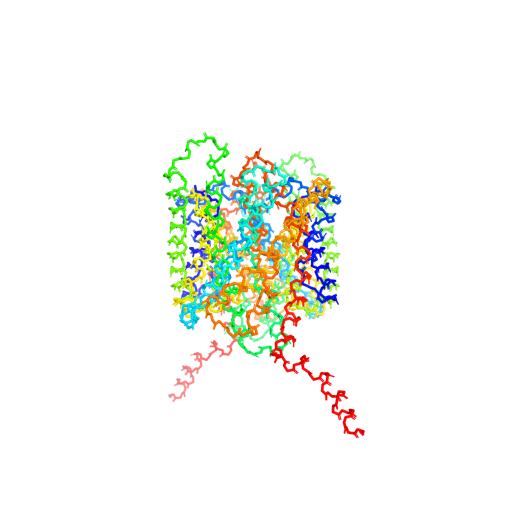88 1 92.75 36 GLY B N 1
ATOM 3239 C CA . GLY B 1 36 ? 8.078 4.379 16.984 1 92.75 36 GLY B CA 1
ATOM 3240 C C . GLY B 1 36 ? 9.203 4.77 17.938 1 92.75 36 GLY B C 1
ATOM 3241 O O . GLY B 1 36 ? 10.359 4.414 17.703 1 92.75 36 GLY B O 1
ATOM 3242 N N . LEU B 1 37 ? 8.844 5.473 18.938 1 89.56 37 LEU B N 1
ATOM 3243 C CA . LEU B 1 37 ? 9.828 5.883 19.938 1 89.56 37 LEU B CA 1
ATOM 3244 C C . LEU B 1 37 ? 10.508 4.672 20.578 1 89.56 37 LEU B C 1
ATOM 3246 O O . LEU B 1 37 ? 11.719 4.672 20.766 1 89.56 37 LEU B O 1
ATOM 3250 N N . LEU B 1 38 ? 9.734 3.674 20.891 1 94.62 38 LEU B N 1
ATOM 3251 C CA . LEU B 1 38 ? 10.25 2.482 21.547 1 94.62 38 LEU B CA 1
ATOM 3252 C C . LEU B 1 38 ? 11.195 1.712 20.641 1 94.62 38 LEU B C 1
ATOM 3254 O O . LEU B 1 38 ? 12.234 1.219 21.094 1 94.62 38 LEU B O 1
ATOM 3258 N N . ILE B 1 39 ? 10.875 1.679 19.406 1 95.81 39 ILE B N 1
ATOM 3259 C CA . ILE B 1 39 ? 11.656 0.81 18.531 1 95.81 39 ILE B CA 1
ATOM 3260 C C . ILE B 1 39 ? 12.664 1.644 17.734 1 95.81 39 ILE B C 1
ATOM 3262 O O . ILE B 1 39 ? 13.453 1.103 16.953 1 95.81 39 ILE B O 1
ATOM 3266 N N . GLY B 1 40 ? 12.625 2.934 17.844 1 93.81 40 GLY B N 1
ATOM 3267 C CA . GLY B 1 40 ? 13.422 3.846 17.031 1 93.81 40 GLY B CA 1
ATOM 3268 C C . GLY B 1 40 ? 14.781 4.148 17.641 1 93.81 40 GLY B C 1
ATOM 3269 O O . GLY B 1 40 ? 15.32 3.344 18.391 1 93.81 40 GLY B O 1
ATOM 3270 N N . VAL B 1 41 ? 15.383 5.25 17.266 1 87.81 41 VAL B N 1
ATOM 3271 C CA . VAL B 1 41 ? 16.75 5.641 17.562 1 87.81 41 VAL B CA 1
ATOM 3272 C C . VAL B 1 41 ? 16.938 5.793 19.062 1 87.81 41 VAL B C 1
ATOM 3274 O O . VAL B 1 41 ? 18.031 5.551 19.594 1 87.81 41 VAL B O 1
ATOM 3277 N N . SER B 1 42 ? 15.906 6.152 19.797 1 89.06 42 SER B N 1
ATOM 3278 C CA . SER B 1 42 ? 16.016 6.402 21.234 1 89.06 42 SER B CA 1
ATOM 3279 C C . SER B 1 42 ? 15.648 5.16 22.031 1 89.06 42 SER B C 1
ATOM 3281 O O . SER B 1 42 ? 15.812 5.133 23.25 1 89.06 42 SER B O 1
ATOM 3283 N N . GLY B 1 43 ? 15.039 4.18 21.391 1 93.62 43 GLY B N 1
ATOM 3284 C CA . GLY B 1 43 ? 14.625 2.969 22.094 1 93.62 43 GLY B CA 1
ATOM 3285 C C . GLY B 1 43 ? 15.5 1.771 21.766 1 93.62 43 GLY B C 1
ATOM 3286 O O . GLY B 1 43 ? 16.719 1.815 21.953 1 93.62 43 GLY B O 1
ATOM 3287 N N . PHE B 1 44 ? 14.906 0.75 21.188 1 94.81 44 PHE B N 1
ATOM 3288 C CA . PHE B 1 44 ? 15.602 -0.51 20.938 1 94.81 44 PHE B CA 1
ATOM 3289 C C . PHE B 1 44 ? 16.391 -0.45 19.641 1 94.81 44 PHE B C 1
ATOM 3291 O O . PHE B 1 44 ? 17.125 -1.38 19.312 1 94.81 44 PHE B O 1
ATOM 3298 N N . ASN B 1 45 ? 16.266 0.538 18.906 1 93.75 45 ASN B N 1
ATOM 3299 C CA . ASN B 1 45 ? 17.016 0.811 17.688 1 93.75 45 ASN B CA 1
ATOM 3300 C C . ASN B 1 45 ? 16.781 -0.268 16.625 1 93.75 45 ASN B C 1
ATOM 3302 O O . ASN B 1 45 ? 17.672 -0.567 15.836 1 93.75 45 ASN B O 1
ATOM 3306 N N . ILE B 1 46 ? 15.641 -0.848 16.703 1 93.88 46 ILE B N 1
ATOM 3307 C CA . ILE B 1 46 ? 15.219 -1.786 15.672 1 93.88 46 ILE B CA 1
ATOM 3308 C C . ILE B 1 46 ? 15.031 -1.047 14.352 1 93.88 46 ILE B C 1
ATOM 3310 O O . ILE B 1 46 ? 15.383 -1.564 13.289 1 93.88 46 ILE B O 1
ATOM 3314 N N . VAL B 1 47 ? 14.477 0.09 14.438 1 94.19 47 VAL B N 1
ATOM 3315 C CA . VAL B 1 47 ? 14.367 1.017 13.312 1 94.19 47 VAL B CA 1
ATOM 3316 C C . VAL B 1 47 ? 15.398 2.131 13.461 1 94.19 47 VAL B C 1
ATOM 3318 O O . VAL B 1 47 ? 15.094 3.217 13.953 1 94.19 47 VAL B O 1
ATOM 3321 N N . ASN B 1 48 ? 16.547 1.888 12.945 1 92.06 48 ASN B N 1
ATOM 3322 C CA . ASN B 1 48 ? 17.641 2.848 13.07 1 92.06 48 ASN B CA 1
ATOM 3323 C C . ASN B 1 48 ? 17.609 3.869 11.93 1 92.06 48 ASN B C 1
ATOM 3325 O O . ASN B 1 48 ? 16.719 3.85 11.094 1 92.06 48 ASN B O 1
ATOM 3329 N N . GLU B 1 49 ? 18.578 4.691 11.883 1 86.06 49 GLU B N 1
ATOM 3330 C CA . GLU B 1 49 ? 18.609 5.785 10.922 1 86.06 49 GLU B CA 1
ATOM 3331 C C . GLU B 1 49 ? 18.656 5.258 9.484 1 86.06 49 GLU B C 1
ATOM 3333 O O . GLU B 1 49 ? 18.047 5.84 8.586 1 86.06 49 GLU B O 1
ATOM 3338 N N . ARG B 1 50 ? 19.375 4.25 9.336 1 90.5 50 ARG B N 1
ATOM 3339 C CA . ARG B 1 50 ? 19.484 3.646 8.016 1 90.5 50 ARG B CA 1
ATOM 3340 C C . ARG B 1 50 ? 18.141 3.146 7.527 1 90.5 50 ARG B C 1
ATOM 3342 O O . ARG B 1 50 ? 17.75 3.398 6.383 1 90.5 50 ARG B O 1
ATOM 3349 N N . VAL B 1 51 ? 17.438 2.473 8.383 1 91.75 51 VAL B N 1
ATOM 3350 C CA . VAL B 1 51 ? 16.125 1.932 8.047 1 91.75 51 VAL B CA 1
ATOM 3351 C C . VAL B 1 51 ? 15.148 3.074 7.762 1 91.75 51 VAL B C 1
ATOM 3353 O O . VAL B 1 51 ? 14.359 3.002 6.82 1 91.75 51 VAL B O 1
ATOM 3356 N N . ILE B 1 52 ? 15.258 4.086 8.523 1 87.44 52 ILE B N 1
ATOM 3357 C CA . ILE B 1 52 ? 14.398 5.25 8.359 1 87.44 52 ILE B CA 1
ATOM 3358 C C . ILE B 1 52 ? 14.617 5.867 6.98 1 87.44 52 ILE B C 1
ATOM 3360 O O . ILE B 1 52 ? 13.664 6.215 6.285 1 87.44 52 ILE B O 1
ATOM 3364 N N . GLU B 1 53 ? 15.828 5.957 6.59 1 85.12 53 GLU B N 1
ATOM 3365 C CA . GLU B 1 53 ? 16.172 6.539 5.297 1 85.12 53 GLU B CA 1
ATOM 3366 C C . GLU B 1 53 ? 15.695 5.648 4.148 1 85.12 53 GLU B C 1
ATOM 3368 O O . GLU B 1 53 ? 15.195 6.145 3.137 1 85.12 53 GLU B O 1
ATOM 3373 N N . GLU B 1 54 ? 15.852 4.379 4.355 1 88.31 54 GLU B N 1
ATOM 3374 C CA . GLU B 1 54 ? 15.469 3.432 3.311 1 88.31 54 GLU B CA 1
ATOM 3375 C C . GLU B 1 54 ? 13.953 3.385 3.137 1 88.31 54 GLU B C 1
ATOM 3377 O O . GLU B 1 54 ? 13.453 3.139 2.035 1 88.31 54 GLU B O 1
ATOM 3382 N N . LEU B 1 55 ? 13.281 3.689 4.195 1 90.94 55 LEU B N 1
ATOM 3383 C CA . LEU B 1 55 ? 11.82 3.619 4.16 1 90.94 55 LEU B CA 1
ATOM 3384 C C . LEU B 1 55 ? 11.219 5.008 3.967 1 90.94 55 LEU B C 1
ATOM 3386 O O . LEU B 1 55 ? 10.008 5.191 4.145 1 90.94 55 LEU B O 1
ATOM 3390 N N . SER B 1 56 ? 12.008 5.977 3.531 1 86.19 56 SER B N 1
ATOM 3391 C CA . SER B 1 56 ? 11.57 7.363 3.387 1 86.19 56 SER B CA 1
ATOM 3392 C C . SER B 1 56 ? 10.492 7.492 2.311 1 86.19 56 SER B C 1
ATOM 3394 O O . SER B 1 56 ? 9.68 8.422 2.346 1 86.19 56 SER B O 1
ATOM 3396 N N . PHE B 1 57 ? 10.438 6.562 1.411 1 87.69 57 PHE B N 1
ATOM 3397 C CA . PHE B 1 57 ? 9.438 6.594 0.35 1 87.69 57 PHE B CA 1
ATOM 3398 C C . PHE B 1 57 ? 8.031 6.449 0.923 1 87.69 57 PHE B C 1
ATOM 3400 O O . PHE B 1 57 ? 7.07 6.977 0.361 1 87.69 57 PHE B O 1
ATOM 3407 N N . ILE B 1 58 ? 7.879 5.762 2.021 1 90.88 58 ILE B N 1
ATOM 3408 C CA . ILE B 1 58 ? 6.586 5.594 2.682 1 90.88 58 ILE B CA 1
ATOM 3409 C C . ILE B 1 58 ? 6.078 6.953 3.16 1 90.88 58 ILE B C 1
ATOM 3411 O O . ILE B 1 58 ? 4.879 7.242 3.066 1 90.88 58 ILE B O 1
ATOM 3415 N N . ASN B 1 59 ? 7.008 7.75 3.623 1 86.06 59 ASN B N 1
ATOM 3416 C CA . ASN B 1 59 ? 6.645 9.086 4.09 1 86.06 59 ASN B CA 1
ATOM 3417 C C . ASN B 1 59 ? 6.121 9.953 2.949 1 86.06 59 ASN B C 1
ATOM 3419 O O . ASN B 1 59 ? 5.148 10.688 3.121 1 86.06 59 ASN B O 1
ATOM 3423 N N . ASP B 1 60 ? 6.762 9.82 1.87 1 87.12 60 ASP B N 1
ATOM 3424 C CA . ASP B 1 60 ? 6.355 10.609 0.716 1 87.12 60 ASP B CA 1
ATOM 3425 C C . ASP B 1 60 ? 4.945 10.234 0.257 1 87.12 60 ASP B C 1
ATOM 3427 O O . ASP B 1 60 ? 4.121 11.109 -0.017 1 87.12 60 ASP B O 1
ATOM 3431 N N . ILE B 1 61 ? 4.652 9 0.235 1 91.81 61 ILE B N 1
ATOM 3432 C CA . ILE B 1 61 ? 3.348 8.516 -0.21 1 91.81 61 ILE B CA 1
ATOM 3433 C C . ILE B 1 61 ? 2.285 8.875 0.827 1 91.81 61 ILE B C 1
ATOM 3435 O O . ILE B 1 61 ? 1.195 9.336 0.476 1 91.81 61 ILE B O 1
ATOM 3439 N N . ALA B 1 62 ? 2.629 8.648 2.078 1 90.5 62 ALA B N 1
ATOM 3440 C CA . ALA B 1 62 ? 1.693 8.938 3.162 1 90.5 62 ALA B CA 1
ATOM 3441 C C . ALA B 1 62 ? 1.297 10.414 3.166 1 90.5 62 ALA B C 1
ATOM 3443 O O . ALA B 1 62 ? 0.121 10.75 3.334 1 90.5 62 ALA B O 1
ATOM 3444 N N . LEU B 1 63 ? 2.283 11.211 2.992 1 85.06 63 LEU B N 1
ATOM 3445 C CA . LEU B 1 63 ? 2.025 12.648 2.98 1 85.06 63 LEU B CA 1
ATOM 3446 C C . LEU B 1 63 ? 1.168 13.039 1.782 1 85.06 63 LEU B C 1
ATOM 3448 O O . LEU B 1 63 ? 0.301 13.906 1.89 1 85.06 63 LEU B O 1
ATOM 3452 N N . GLY B 1 64 ? 1.449 12.469 0.676 1 90.25 64 GLY B N 1
ATOM 3453 C CA . GLY B 1 64 ? 0.599 12.68 -0.485 1 90.25 64 GLY B CA 1
ATOM 3454 C C . GLY B 1 64 ? -0.844 12.273 -0.25 1 90.25 64 GLY B C 1
ATOM 3455 O O . GLY B 1 64 ? -1.767 13 -0.626 1 90.25 64 GLY B O 1
ATOM 3456 N N . ILE B 1 65 ? -1.029 11.18 0.438 1 92.81 65 ILE B N 1
ATOM 3457 C CA . ILE B 1 65 ? -2.363 10.656 0.718 1 92.81 65 ILE B CA 1
ATOM 3458 C C . ILE B 1 65 ? -3.082 11.586 1.699 1 92.81 65 ILE B C 1
ATOM 3460 O O . ILE B 1 65 ? -4.25 11.93 1.496 1 92.81 65 ILE B O 1
ATOM 3464 N N . ILE B 1 66 ? -2.398 11.977 2.719 1 82.69 66 ILE B N 1
ATOM 3465 C CA . ILE B 1 66 ? -2.975 12.828 3.75 1 82.69 66 ILE B CA 1
ATOM 3466 C C . ILE B 1 66 ? -3.408 14.156 3.133 1 82.69 66 ILE B C 1
ATOM 3468 O O . ILE B 1 66 ? -4.535 14.609 3.342 1 82.69 66 ILE B O 1
ATOM 3472 N N . ALA B 1 67 ? -2.521 14.711 2.322 1 84.88 67 ALA B N 1
ATOM 3473 C CA . ALA B 1 67 ? -2.801 16 1.703 1 84.88 67 ALA B CA 1
ATOM 3474 C C . ALA B 1 67 ? -3.947 15.891 0.701 1 84.88 67 ALA B C 1
ATOM 3476 O O . ALA B 1 67 ? -4.785 16.797 0.606 1 84.88 67 ALA B O 1
ATOM 3477 N N . PHE B 1 68 ? -3.984 14.852 -0.068 1 92.38 68 PHE B N 1
ATOM 3478 C CA . PHE B 1 68 ? -5.066 14.609 -1.015 1 92.38 68 PHE B CA 1
ATOM 3479 C C . PHE B 1 68 ? -6.406 14.523 -0.296 1 92.38 68 PHE B C 1
ATOM 3481 O O . PHE B 1 68 ? -7.398 15.102 -0.751 1 92.38 68 PHE B O 1
ATOM 3488 N N . ASN B 1 69 ? -6.406 13.867 0.837 1 87.12 69 ASN B N 1
ATOM 3489 C CA . ASN B 1 69 ? -7.629 13.688 1.614 1 87.12 69 ASN B CA 1
ATOM 3490 C C . ASN B 1 69 ? -8.109 15 2.217 1 87.12 69 ASN B C 1
ATOM 3492 O O . ASN B 1 69 ? -9.312 15.227 2.359 1 87.12 69 ASN B O 1
ATOM 3496 N N . ILE B 1 70 ? -7.215 15.766 2.596 1 79.44 70 ILE B N 1
ATOM 3497 C CA . ILE B 1 70 ? -7.566 17.078 3.117 1 79.44 70 ILE B CA 1
ATOM 3498 C C . ILE B 1 70 ? -8.367 17.859 2.072 1 79.44 70 ILE B C 1
ATOM 3500 O O . ILE B 1 70 ? -9.289 18.594 2.412 1 79.44 70 ILE B O 1
ATOM 3504 N N . GLY B 1 71 ? -8.055 17.672 0.811 1 84.56 71 GLY B N 1
ATOM 3505 C CA . GLY B 1 71 ? -8.758 18.328 -0.281 1 84.56 71 GLY B CA 1
ATOM 3506 C C . GLY B 1 71 ? -10.234 17.984 -0.333 1 84.56 71 GLY B C 1
ATOM 3507 O O . GLY B 1 71 ? -11.031 18.75 -0.871 1 84.56 71 GLY B O 1
ATOM 3508 N N . SER B 1 72 ? -10.609 16.828 0.231 1 86.62 72 SER B N 1
ATOM 3509 C CA . SER B 1 72 ? -12 16.391 0.185 1 86.62 72 SER B CA 1
ATOM 3510 C C . SER B 1 72 ? -12.898 17.312 0.999 1 86.62 72 SER B C 1
ATOM 3512 O O . SER B 1 72 ? -14.109 17.344 0.791 1 86.62 72 SER B O 1
ATOM 3514 N N . GLU B 1 73 ? -12.312 18.078 1.845 1 76.31 73 GLU B N 1
ATOM 3515 C CA . GLU B 1 73 ? -13.07 18.953 2.727 1 76.31 73 GLU B CA 1
ATOM 3516 C C . GLU B 1 73 ? -13.352 20.297 2.055 1 76.31 73 GLU B C 1
ATOM 3518 O O . GLU B 1 73 ? -14.156 21.094 2.555 1 76.31 73 GLU B O 1
ATOM 3523 N N . PHE B 1 74 ? -12.758 20.438 0.918 1 79.38 74 PHE B N 1
ATOM 3524 C CA . PHE B 1 74 ? -12.859 21.734 0.242 1 79.38 74 PHE B CA 1
ATOM 3525 C C . PHE B 1 74 ? -13.891 21.672 -0.879 1 79.38 74 PHE B C 1
ATOM 3527 O O . PHE B 1 74 ? -13.531 21.734 -2.059 1 79.38 74 PHE B O 1
ATOM 3534 N N . LYS B 1 75 ? -15.078 21.672 -0.487 1 82.56 75 LYS B N 1
ATOM 3535 C CA . LYS B 1 75 ? -16.156 21.828 -1.463 1 82.56 75 LYS B CA 1
ATOM 3536 C C . LYS B 1 75 ? -16.453 23.297 -1.731 1 82.56 75 LYS B C 1
ATOM 3538 O O . LYS B 1 75 ? -16.953 24 -0.854 1 82.56 75 LYS B O 1
ATOM 3543 N N . ILE B 1 76 ? -16.25 23.703 -2.881 1 81.62 76 ILE B N 1
ATOM 3544 C CA . ILE B 1 76 ? -16.344 25.109 -3.248 1 81.62 76 ILE B CA 1
ATOM 3545 C C . ILE B 1 76 ? -17.734 25.641 -2.916 1 81.62 76 ILE B C 1
ATOM 3547 O O . ILE B 1 76 ? -17.875 26.75 -2.424 1 81.62 76 ILE B O 1
ATOM 3551 N N . GLU B 1 77 ? -18.797 24.859 -3.201 1 80 77 GLU B N 1
ATOM 3552 C CA . GLU B 1 77 ? -20.172 25.281 -2.908 1 80 77 GLU B CA 1
ATOM 3553 C C . GLU B 1 77 ? -20.359 25.516 -1.414 1 80 77 GLU B C 1
ATOM 3555 O O . GLU B 1 77 ? -21.047 26.453 -1.016 1 80 77 GLU B O 1
ATOM 3560 N N . GLU B 1 78 ? -19.75 24.672 -0.682 1 74 78 GLU B N 1
ATOM 3561 C CA . GLU B 1 78 ? -19.859 24.812 0.768 1 74 78 GLU B CA 1
ATOM 3562 C C . GLU B 1 78 ? -18.969 25.953 1.275 1 74 78 GLU B C 1
ATOM 3564 O O . GLU B 1 78 ? -19.344 26.656 2.223 1 74 78 GLU B O 1
ATOM 3569 N N . MET B 1 79 ? -17.875 26.109 0.666 1 73.81 79 MET B N 1
ATOM 3570 C CA . MET B 1 79 ? -16.938 27.156 1.062 1 73.81 79 MET B CA 1
ATOM 3571 C C . MET B 1 79 ? -17.516 28.531 0.764 1 73.81 79 MET B C 1
ATOM 3573 O O . MET B 1 79 ? -17.281 29.484 1.518 1 73.81 79 MET B O 1
ATOM 3577 N N . LYS B 1 80 ? -18.172 28.547 -0.296 1 74.69 80 LYS B N 1
ATOM 3578 C CA . LYS B 1 80 ? -18.797 29.812 -0.686 1 74.69 80 LYS B CA 1
ATOM 3579 C C . LYS B 1 80 ? -19.875 30.219 0.309 1 74.69 80 LYS B C 1
ATOM 3581 O O . LYS B 1 80 ? -20.141 31.422 0.483 1 74.69 80 LYS B O 1
ATOM 3586 N N . LYS B 1 81 ? -20.375 29.141 0.805 1 71.31 81 LYS B N 1
ATOM 3587 C CA . LYS B 1 81 ? -21.422 29.422 1.786 1 71.31 81 LYS B CA 1
ATOM 3588 C C . LYS B 1 81 ? -20.828 29.906 3.105 1 71.31 81 LYS B C 1
ATOM 3590 O O . LYS B 1 81 ? -21.5 30.547 3.902 1 71.31 81 LYS B O 1
ATOM 3595 N N . LEU B 1 82 ? -19.5 29.359 3.145 1 68.44 82 LEU B N 1
ATOM 3596 C CA . LEU B 1 82 ? -18.797 29.781 4.355 1 68.44 82 LEU B CA 1
ATOM 3597 C C . LEU B 1 82 ? -18.469 31.281 4.297 1 68.44 82 LEU B C 1
ATOM 3599 O O . LEU B 1 82 ? -18.078 31.781 3.246 1 68.44 82 LEU B O 1
ATOM 3603 N N . GLY B 1 83 ? -19.094 31.969 4.832 1 69.81 83 GLY B N 1
ATOM 3604 C CA . GLY B 1 83 ? -18.984 33.438 4.805 1 69.81 83 GLY B CA 1
ATOM 3605 C C . GLY B 1 83 ? -17.562 33.906 4.984 1 69.81 83 GLY B C 1
ATOM 3606 O O . GLY B 1 83 ? -16.656 33.156 5.332 1 69.81 83 GLY B O 1
ATOM 3607 N N . LYS B 1 84 ? -17.234 35.031 4.555 1 80 84 LYS B N 1
ATOM 3608 C CA . LYS B 1 84 ? -15.977 35.75 4.734 1 80 84 LYS B CA 1
ATOM 3609 C C . LYS B 1 84 ? -15.469 35.625 6.172 1 80 84 LYS B C 1
ATOM 3611 O O . LYS B 1 84 ? -14.266 35.625 6.414 1 80 84 LYS B O 1
ATOM 3616 N N . ASN B 1 85 ? -16.359 35.281 7.039 1 86.69 85 ASN B N 1
ATOM 3617 C CA . ASN B 1 85 ? -16.047 35.188 8.461 1 86.69 85 ASN B CA 1
ATOM 3618 C C . ASN B 1 85 ? -15.117 34 8.758 1 86.69 85 ASN B C 1
ATOM 3620 O O . ASN B 1 85 ? -14.164 34.125 9.531 1 86.69 85 ASN B O 1
ATOM 3624 N N . ILE B 1 86 ? -15.359 32.906 8.094 1 90.06 86 ILE B N 1
ATOM 3625 C CA . ILE B 1 86 ? -14.57 31.703 8.32 1 90.06 86 ILE B CA 1
ATOM 3626 C C . ILE B 1 86 ? -13.133 31.938 7.863 1 90.06 86 ILE B C 1
ATOM 3628 O O . ILE B 1 86 ? -12.188 31.547 8.555 1 90.06 86 ILE B O 1
ATOM 3632 N N . PHE B 1 87 ? -12.969 32.625 6.773 1 90.44 87 PHE B N 1
ATOM 3633 C CA . PHE B 1 87 ? -11.641 32.875 6.23 1 90.44 87 PHE B CA 1
ATOM 3634 C C . PHE B 1 87 ? -10.852 33.812 7.133 1 90.44 87 PHE B C 1
ATOM 3636 O O . PHE B 1 87 ? -9.641 33.656 7.316 1 90.44 87 PHE B O 1
ATOM 3643 N N . VAL B 1 88 ? -11.539 34.75 7.617 1 94.25 88 VAL B N 1
ATOM 3644 C CA . VAL B 1 88 ? -10.891 35.719 8.5 1 94.25 88 VAL B CA 1
ATOM 3645 C C . VAL B 1 88 ? -10.438 35.031 9.781 1 94.25 88 VAL B C 1
ATOM 3647 O O . VAL B 1 88 ? -9.312 35.25 10.242 1 94.25 88 VAL B O 1
ATOM 3650 N N . ILE B 1 89 ? -11.281 34.219 10.336 1 95.5 89 ILE B N 1
ATOM 3651 C CA . ILE B 1 89 ? -10.945 33.531 11.57 1 95.5 89 ILE B CA 1
ATOM 3652 C C . ILE B 1 89 ? -9.773 32.562 11.312 1 95.5 89 ILE B C 1
ATOM 3654 O O . ILE B 1 89 ? -8.82 32.531 12.102 1 95.5 89 ILE B O 1
ATOM 3658 N N . ALA B 1 90 ? -9.852 31.844 10.195 1 94.62 90 ALA B N 1
ATOM 3659 C CA . ALA B 1 90 ? -8.805 30.875 9.852 1 94.62 90 ALA B CA 1
ATOM 3660 C C . ALA B 1 90 ? -7.461 31.562 9.648 1 94.62 90 ALA B C 1
ATOM 3662 O O . ALA B 1 90 ? -6.426 31.078 10.102 1 94.62 90 ALA B O 1
ATOM 3663 N N . THR B 1 91 ? -7.5 32.688 9.008 1 95.38 91 THR B N 1
ATOM 3664 C CA . THR B 1 91 ? -6.277 33.438 8.734 1 95.38 91 THR B CA 1
ATOM 3665 C C . THR B 1 91 ? -5.695 34 10.023 1 95.38 91 THR B C 1
ATOM 3667 O O . THR B 1 91 ? -4.488 33.938 10.266 1 95.38 91 THR B O 1
ATOM 3670 N N . CYS B 1 92 ? -6.5 34.531 10.828 1 97.12 92 CYS B N 1
ATOM 3671 C CA . CYS B 1 92 ? -6.051 35.156 12.07 1 97.12 92 CYS B CA 1
ATOM 3672 C C . CYS B 1 92 ? -5.477 34.125 13.023 1 97.12 92 CYS B C 1
ATOM 3674 O O . CYS B 1 92 ? -4.465 34.375 13.688 1 97.12 92 CYS B O 1
ATOM 3676 N N . GLU B 1 93 ? -6.16 33.031 13.18 1 97.19 93 GLU B N 1
ATOM 3677 C CA . GLU B 1 93 ? -5.637 32.031 14.094 1 97.19 93 GLU B CA 1
ATOM 3678 C C . GLU B 1 93 ? -4.312 31.469 13.594 1 97.19 93 GLU B C 1
ATOM 3680 O O . GLU B 1 93 ? -3.391 31.234 14.375 1 97.19 93 GLU B O 1
ATOM 3685 N N . ALA B 1 94 ? -4.164 31.234 12.266 1 97.12 94 ALA B N 1
ATOM 3686 C CA . ALA B 1 94 ? -2.922 30.719 11.688 1 97.12 94 ALA B CA 1
ATOM 3687 C C . ALA B 1 94 ? -1.786 31.719 11.867 1 97.12 94 ALA B C 1
ATOM 3689 O O . ALA B 1 94 ? -0.678 31.359 12.258 1 97.12 94 ALA B O 1
ATOM 3690 N N . LEU B 1 95 ? -2.109 32.969 11.602 1 97.5 95 LEU B N 1
ATOM 3691 C CA . LEU B 1 95 ? -1.104 34.031 11.734 1 97.5 95 LEU B CA 1
ATOM 3692 C C . LEU B 1 95 ? -0.774 34.281 13.203 1 97.5 95 LEU B C 1
ATOM 3694 O O . LEU B 1 95 ? 0.359 34.625 13.539 1 97.5 95 LEU B O 1
ATOM 3698 N N . GLY B 1 96 ? -1.777 34.156 14.016 1 98 96 GLY B N 1
ATOM 3699 C CA . GLY B 1 96 ? -1.521 34.281 15.445 1 98 96 GLY B CA 1
ATOM 3700 C C . GLY B 1 96 ? -0.481 33.312 15.945 1 98 96 GLY B C 1
ATOM 3701 O O . GLY B 1 96 ? 0.463 33.688 16.641 1 98 96 GLY B O 1
ATOM 3702 N N . ALA B 1 97 ? -0.684 32.062 15.617 1 98 97 ALA B N 1
ATOM 3703 C CA . ALA B 1 97 ? 0.288 31.047 15.992 1 98 97 ALA B CA 1
ATOM 3704 C C . ALA B 1 97 ? 1.648 31.312 15.359 1 98 97 ALA B C 1
ATOM 3706 O O . ALA B 1 97 ? 2.68 31.234 16.031 1 98 97 ALA B O 1
ATOM 3707 N N . PHE B 1 98 ? 1.67 31.656 14.094 1 98.12 98 PHE B N 1
ATOM 3708 C CA . PHE B 1 98 ? 2.898 31.922 13.352 1 98.12 98 PHE B CA 1
ATOM 3709 C C . PHE B 1 98 ? 3.695 33.031 14.008 1 98.12 98 PHE B C 1
ATOM 3711 O O . PHE B 1 98 ? 4.895 32.906 14.25 1 98.12 98 PHE B O 1
ATOM 3718 N N . THR B 1 99 ? 3.031 34.094 14.305 1 98.19 99 THR B N 1
ATOM 3719 C CA . THR B 1 99 ? 3.695 35.312 14.82 1 98.19 99 THR B CA 1
ATOM 3720 C C . THR B 1 99 ? 4.207 35.062 16.234 1 98.19 99 THR B C 1
ATOM 3722 O O . THR B 1 99 ? 5.352 35.406 16.547 1 98.19 99 THR B O 1
ATOM 3725 N N . LEU B 1 100 ? 3.393 34.5 17.062 1 98.44 100 LEU B N 1
ATOM 3726 C CA . LEU B 1 100 ? 3.773 34.344 18.469 1 98.44 100 LEU B CA 1
ATOM 3727 C C . LEU B 1 100 ? 4.887 33.312 18.609 1 98.44 100 LEU B C 1
ATOM 3729 O O . LEU B 1 100 ? 5.82 33.5 19.391 1 98.44 100 LEU B O 1
ATOM 3733 N N . VAL B 1 101 ? 4.805 32.25 17.891 1 98 101 VAL B N 1
ATOM 3734 C CA . VAL B 1 101 ? 5.824 31.203 17.969 1 98 101 VAL B CA 1
ATOM 3735 C C . VAL B 1 101 ? 7.133 31.719 17.375 1 98 101 VAL B C 1
ATOM 3737 O O . VAL B 1 101 ? 8.211 31.5 17.938 1 98 101 VAL B O 1
ATOM 3740 N N . THR B 1 102 ? 7.039 32.375 16.219 1 98 102 THR B N 1
ATOM 3741 C CA . THR B 1 102 ? 8.242 32.938 15.609 1 98 102 THR B CA 1
ATOM 3742 C C . THR B 1 102 ? 8.922 33.906 16.578 1 98 102 THR B C 1
ATOM 3744 O O . THR B 1 102 ? 10.141 33.844 16.75 1 98 102 THR B O 1
ATOM 3747 N N . SER B 1 103 ? 8.164 34.719 17.203 1 98.12 103 SER B N 1
ATOM 3748 C CA . SER B 1 103 ? 8.695 35.75 18.109 1 98.12 103 SER B CA 1
ATOM 3749 C C . SER B 1 103 ? 9.375 35.094 19.312 1 98.12 103 SER B C 1
ATOM 3751 O O . SER B 1 103 ? 10.492 35.469 19.688 1 98.12 103 SER B O 1
ATOM 3753 N N . ILE B 1 104 ? 8.719 34.156 19.922 1 97.38 104 ILE B N 1
ATOM 3754 C CA . ILE B 1 104 ? 9.258 33.562 21.156 1 97.38 104 ILE B CA 1
ATOM 3755 C C . ILE B 1 104 ? 10.516 32.75 20.828 1 97.38 104 ILE B C 1
ATOM 3757 O O . ILE B 1 104 ? 11.461 32.719 21.625 1 97.38 104 ILE B O 1
ATOM 3761 N N . ILE B 1 105 ? 10.555 32.062 19.75 1 96.12 105 ILE B N 1
ATOM 3762 C CA . ILE B 1 105 ? 11.719 31.281 19.359 1 96.12 105 ILE B CA 1
ATOM 3763 C C . ILE B 1 105 ? 12.906 32.219 19.094 1 96.12 105 ILE B C 1
ATOM 3765 O O . ILE B 1 105 ? 14.039 31.891 19.453 1 96.12 105 ILE B O 1
ATOM 3769 N N . MET B 1 106 ? 12.617 33.375 18.531 1 96.25 106 MET B N 1
ATOM 3770 C CA . MET B 1 106 ? 13.664 34.375 18.328 1 96.25 106 MET B CA 1
ATOM 3771 C C . MET B 1 106 ? 14.156 34.906 19.672 1 96.25 106 MET B C 1
ATOM 3773 O O . MET B 1 106 ? 15.359 35.094 19.859 1 96.25 106 MET B O 1
ATOM 3777 N N . LEU B 1 107 ? 13.273 35.125 20.469 1 96.31 107 LEU B N 1
ATOM 3778 C CA . LEU B 1 107 ? 13.609 35.656 21.781 1 96.31 107 LEU B CA 1
ATOM 3779 C C . LEU B 1 107 ? 14.453 34.656 22.578 1 96.31 107 LEU B C 1
ATOM 3781 O O . LEU B 1 107 ? 15.258 35.062 23.422 1 96.31 107 LEU B O 1
ATOM 3785 N N . LEU B 1 108 ? 14.289 33.438 22.297 1 94.62 108 LEU B N 1
ATOM 3786 C CA . LEU B 1 108 ? 15.047 32.406 22.984 1 94.62 108 LEU B CA 1
ATOM 3787 C C . LEU B 1 108 ? 16.422 32.219 22.344 1 94.62 108 LEU B C 1
ATOM 3789 O O . LEU B 1 108 ? 17.156 31.297 22.719 1 94.62 108 LEU B O 1
ATOM 3793 N N . GLY B 1 109 ? 16.734 33 21.328 1 92.38 109 GLY B N 1
ATOM 3794 C CA . GLY B 1 109 ? 18.078 33.062 20.797 1 92.38 109 GLY B CA 1
ATOM 3795 C C . GLY B 1 109 ? 18.281 32.156 19.594 1 92.38 109 GLY B C 1
ATOM 3796 O O . GLY B 1 109 ? 19.422 31.938 19.141 1 92.38 109 GLY B O 1
ATOM 3797 N N . GLN B 1 110 ? 17.234 31.625 19.078 1 92.44 110 GLN B N 1
ATOM 3798 C CA . GLN B 1 110 ? 17.375 30.781 17.891 1 92.44 110 GLN B CA 1
ATOM 3799 C C . GLN B 1 110 ? 17.516 31.625 16.625 1 92.44 110 GLN B C 1
ATOM 3801 O O . GLN B 1 110 ? 17.141 32.812 16.609 1 92.44 110 GLN B O 1
ATOM 3806 N N . ASN B 1 111 ? 18.078 31.047 15.602 1 92.12 111 ASN B N 1
ATOM 3807 C CA . ASN B 1 111 ? 18.234 31.75 14.336 1 92.12 111 ASN B CA 1
ATOM 3808 C C . ASN B 1 111 ? 16.875 31.969 13.656 1 92.12 111 ASN B C 1
ATOM 3810 O O . ASN B 1 111 ? 15.898 31.312 13.992 1 92.12 111 ASN B O 1
ATOM 3814 N N . ILE B 1 112 ? 16.859 32.844 12.742 1 92.12 112 ILE B N 1
ATOM 3815 C CA . ILE B 1 112 ? 15.625 33.312 12.102 1 92.12 112 ILE B CA 1
ATOM 3816 C C . ILE B 1 112 ? 15.016 32.156 11.297 1 92.12 112 ILE B C 1
ATOM 3818 O O . ILE B 1 112 ? 13.789 32.062 11.211 1 92.12 112 ILE B O 1
ATOM 3822 N N . GLN B 1 113 ? 15.844 31.328 10.688 1 92.06 113 GLN B N 1
ATOM 3823 C CA . GLN B 1 113 ? 15.32 30.219 9.898 1 92.06 113 GLN B CA 1
ATOM 3824 C C . GLN B 1 113 ? 14.562 29.219 10.766 1 92.06 113 GLN B C 1
ATOM 3826 O O . GLN B 1 113 ? 13.484 28.75 10.398 1 92.06 113 GLN B O 1
ATOM 3831 N N . THR B 1 114 ? 15.117 28.938 11.93 1 93.69 114 THR B N 1
ATOM 3832 C CA . THR B 1 114 ? 14.453 28.047 12.867 1 93.69 114 THR B CA 1
ATOM 3833 C C . THR B 1 114 ? 13.141 28.641 13.359 1 93.69 114 THR B C 1
ATOM 3835 O O . THR B 1 114 ? 12.125 27.938 13.438 1 93.69 114 THR B O 1
ATOM 3838 N N . ALA B 1 115 ? 13.203 29.906 13.633 1 96.12 115 ALA B N 1
ATOM 3839 C CA . ALA B 1 115 ? 12.023 30.609 14.141 1 96.12 115 ALA B CA 1
ATOM 3840 C C . ALA B 1 115 ? 10.914 30.625 13.094 1 96.12 115 ALA B C 1
ATOM 3842 O O . ALA B 1 115 ? 9.75 30.375 13.414 1 96.12 115 ALA B O 1
ATOM 3843 N N . LEU B 1 116 ? 11.234 30.906 11.883 1 94.69 116 LEU B N 1
ATOM 3844 C CA . LEU B 1 116 ? 10.258 30.984 10.797 1 94.69 116 LEU B CA 1
ATOM 3845 C C . LEU B 1 116 ? 9.633 29.625 10.523 1 94.69 116 LEU B C 1
ATOM 3847 O O . LEU B 1 116 ? 8.422 29.516 10.32 1 94.69 116 LEU B O 1
ATOM 3851 N N . ILE B 1 117 ? 10.414 28.609 10.523 1 95.06 117 ILE B N 1
ATOM 3852 C CA . ILE B 1 117 ? 9.945 27.266 10.188 1 95.06 117 ILE B CA 1
ATOM 3853 C C . ILE B 1 117 ? 9.039 26.75 11.305 1 95.06 117 ILE B C 1
ATOM 3855 O O . ILE B 1 117 ? 7.945 26.25 11.039 1 95.06 117 ILE B O 1
ATOM 3859 N N . LEU B 1 118 ? 9.492 26.875 12.523 1 95.69 118 LEU B N 1
ATOM 3860 C CA . LEU B 1 118 ? 8.664 26.438 13.641 1 95.69 118 LEU B CA 1
ATOM 3861 C C . LEU B 1 118 ? 7.379 27.266 13.727 1 95.69 118 LEU B C 1
ATOM 3863 O O . LEU B 1 118 ? 6.312 26.719 14.031 1 95.69 118 LEU B O 1
ATOM 3867 N N . GLY B 1 119 ? 7.535 28.547 13.5 1 97.5 119 GLY B N 1
ATOM 3868 C CA . GLY B 1 119 ? 6.355 29.391 13.445 1 97.5 119 GLY B CA 1
ATOM 3869 C C . GLY B 1 119 ? 5.359 28.953 12.383 1 97.5 119 GLY B C 1
ATOM 3870 O O . GLY B 1 119 ? 4.156 28.891 12.648 1 97.5 119 GLY B O 1
ATOM 3871 N N . ALA B 1 120 ? 5.844 28.688 11.234 1 95.88 120 ALA B N 1
ATOM 3872 C CA . ALA B 1 120 ? 4.98 28.281 10.133 1 95.88 120 ALA B CA 1
ATOM 3873 C C . ALA B 1 120 ? 4.277 26.969 10.438 1 95.88 120 ALA B C 1
ATOM 3875 O O . ALA B 1 120 ? 3.076 26.828 10.195 1 95.88 120 ALA B O 1
ATOM 3876 N N . ILE B 1 121 ? 4.945 26 10.961 1 95.31 121 ILE B N 1
ATOM 3877 C CA . ILE B 1 121 ? 4.391 24.688 11.25 1 95.31 121 ILE B CA 1
ATOM 3878 C C . ILE B 1 121 ? 3.371 24.797 12.383 1 95.31 121 ILE B C 1
ATOM 3880 O O . ILE B 1 121 ? 2.381 24.047 12.398 1 95.31 121 ILE B O 1
ATOM 3884 N N . SER B 1 122 ? 3.562 25.781 13.258 1 96.25 122 SER B N 1
ATOM 3885 C CA . SER B 1 122 ? 2.674 25.953 14.398 1 96.25 122 SER B CA 1
ATOM 3886 C C . SER B 1 122 ? 1.266 26.328 13.953 1 96.25 122 SER B C 1
ATOM 3888 O O . SER B 1 122 ? 0.305 26.172 14.703 1 96.25 122 SER B O 1
ATOM 3890 N N . SER B 1 123 ? 1.157 26.781 12.75 1 95.75 123 SER B N 1
ATOM 3891 C CA . SER B 1 123 ? -0.14 27.219 12.234 1 95.75 123 SER B CA 1
ATOM 3892 C C . SER B 1 123 ? -1.003 26.016 11.859 1 95.75 123 SER B C 1
ATOM 3894 O O . SER B 1 123 ? -2.219 26.141 11.695 1 95.75 123 SER B O 1
ATOM 3896 N N . ALA B 1 124 ? -0.419 24.875 11.766 1 92.19 124 ALA B N 1
ATOM 3897 C CA . ALA B 1 124 ? -1.123 23.672 11.297 1 92.19 124 ALA B CA 1
ATOM 3898 C C . ALA B 1 124 ? -2.029 23.109 12.383 1 92.19 124 ALA B C 1
ATOM 3900 O O . ALA B 1 124 ? -1.667 23.109 13.562 1 92.19 124 ALA B O 1
ATOM 3901 N N . THR B 1 125 ? -3.201 22.688 11.961 1 91.06 125 THR B N 1
ATOM 3902 C CA . THR B 1 125 ? -4.184 22.062 12.844 1 91.06 125 THR B CA 1
ATOM 3903 C C . THR B 1 125 ? -4.645 20.719 12.281 1 91.06 125 THR B C 1
ATOM 3905 O O . THR B 1 125 ? -4.789 20.562 11.07 1 91.06 125 THR B O 1
ATOM 3908 N N . ALA B 1 126 ? -4.824 19.797 13.148 1 85.75 126 ALA B N 1
ATOM 3909 C CA . ALA B 1 126 ? -5.383 18.5 12.75 1 85.75 126 ALA B CA 1
ATOM 3910 C C . ALA B 1 126 ? -6.91 18.531 12.789 1 85.75 126 ALA B C 1
ATOM 3912 O O . ALA B 1 126 ? -7.512 18.438 13.859 1 85.75 126 ALA B O 1
ATOM 3913 N N . PRO B 1 127 ? -7.566 18.516 11.648 1 81.25 127 PRO B N 1
ATOM 3914 C CA . PRO B 1 127 ? -9.023 18.625 11.625 1 81.25 127 PRO B CA 1
ATOM 3915 C C . PRO B 1 127 ? -9.711 17.344 12.125 1 81.25 127 PRO B C 1
ATOM 3917 O O . PRO B 1 127 ? -10.82 17.406 12.664 1 81.25 127 PRO B O 1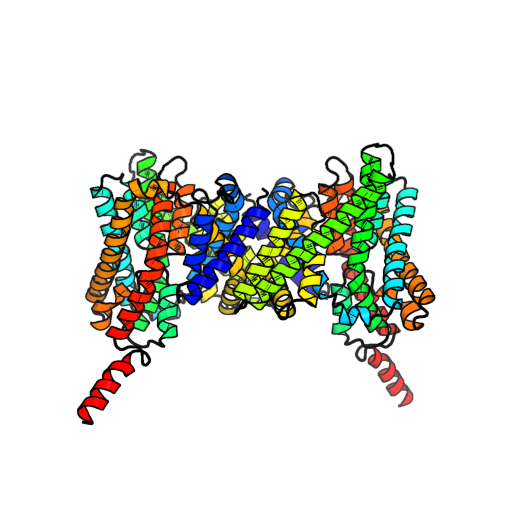
ATOM 3920 N N . ALA B 1 128 ? -9.086 16.281 11.914 1 72.62 128 ALA B N 1
ATOM 3921 C CA . ALA B 1 128 ? -9.711 14.992 12.188 1 72.62 128 ALA B CA 1
ATOM 3922 C C . ALA B 1 128 ? -10.117 14.875 13.656 1 72.62 128 ALA B C 1
ATOM 3924 O O . ALA B 1 128 ? -11.211 14.398 13.969 1 72.62 128 ALA B O 1
ATOM 3925 N N . ALA B 1 129 ? -9.258 15.258 14.523 1 75.69 129 ALA B N 1
ATOM 3926 C CA . ALA B 1 129 ? -9.539 15.164 15.953 1 75.69 129 ALA B CA 1
ATOM 3927 C C . ALA B 1 129 ? -10.727 16.047 16.328 1 75.69 129 ALA B C 1
ATOM 3929 O O . ALA B 1 129 ? -11.586 15.648 17.125 1 75.69 129 ALA B O 1
ATOM 3930 N N . THR B 1 130 ? -10.773 17.141 15.805 1 85.38 130 THR B N 1
ATOM 3931 C CA . THR B 1 130 ? -11.852 18.078 16.078 1 85.38 130 THR B CA 1
ATOM 3932 C C . THR B 1 130 ? -13.172 17.562 15.523 1 85.38 130 THR B C 1
ATOM 3934 O O . THR B 1 130 ? -14.188 17.562 16.219 1 85.38 130 THR B O 1
ATOM 3937 N N . VAL B 1 131 ? -13.164 17.125 14.359 1 80.31 131 VAL B N 1
ATOM 3938 C CA . VAL B 1 131 ? -14.367 16.641 13.695 1 80.31 131 VAL B CA 1
ATOM 3939 C C . VAL B 1 131 ? -14.906 15.406 14.43 1 80.31 131 VAL B C 1
ATOM 3941 O O . VAL B 1 131 ? -16.109 15.242 14.578 1 80.31 131 VAL B O 1
ATOM 3944 N N . MET B 1 132 ? -14.047 14.625 14.852 1 75.06 132 MET B N 1
ATOM 3945 C CA . MET B 1 132 ? -14.445 13.414 15.57 1 75.06 132 MET B CA 1
ATOM 3946 C C . MET B 1 132 ? -15.195 13.766 16.844 1 75.06 132 MET B C 1
ATOM 3948 O O . MET B 1 132 ? -16.203 13.141 17.172 1 75.06 132 MET B O 1
ATOM 3952 N N . VAL B 1 133 ? -14.766 14.734 17.547 1 81 133 VAL B N 1
ATOM 3953 C CA . VAL B 1 133 ? -15.398 15.148 18.781 1 81 133 VAL B CA 1
ATOM 3954 C C . VAL B 1 133 ? -16.766 15.75 18.5 1 81 133 VAL B C 1
ATOM 3956 O O . VAL B 1 133 ? -17.734 15.477 19.203 1 81 133 VAL B O 1
ATOM 3959 N N . LEU B 1 134 ? -16.875 16.484 17.484 1 86.06 134 LEU B N 1
ATOM 3960 C CA . LEU B 1 134 ? -18.125 17.125 17.109 1 86.06 134 LEU B CA 1
ATOM 3961 C C . LEU B 1 134 ? -19.172 16.078 16.719 1 86.06 134 LEU B C 1
ATOM 3963 O O . LEU B 1 134 ? -20.344 16.203 17.078 1 86.06 134 LEU B O 1
ATOM 3967 N N . LYS B 1 135 ? -18.734 15.156 16.062 1 78.62 135 LYS B N 1
ATOM 3968 C CA . LYS B 1 135 ? -19.625 14.078 15.633 1 78.62 135 LYS B CA 1
ATOM 3969 C C . LYS B 1 135 ? -20.031 13.203 16.812 1 78.62 135 LYS B C 1
ATOM 3971 O O . LYS B 1 135 ? -21.203 12.828 16.938 1 78.62 135 LYS B O 1
ATOM 3976 N N . GLU B 1 136 ? -19.062 12.852 17.578 1 74.25 136 GLU B N 1
ATOM 3977 C CA . GLU B 1 136 ? -19.297 12 18.734 1 74.25 136 GLU B CA 1
ATOM 3978 C C . GLU B 1 136 ? -20.359 12.617 19.656 1 74.25 136 GLU B C 1
ATOM 3980 O O . GLU B 1 136 ? -21.172 11.906 20.234 1 74.25 136 GLU B O 1
ATOM 3985 N N . TYR B 1 137 ? -20.359 13.898 19.719 1 81.62 137 TYR B N 1
ATOM 3986 C CA . TYR B 1 137 ? -21.266 14.57 20.656 1 81.62 137 TYR B CA 1
ATOM 3987 C C . TYR B 1 137 ? -22.422 15.219 19.906 1 81.62 137 TYR B C 1
ATOM 3989 O O . TYR B 1 137 ? -23.172 16.016 20.484 1 81.62 137 TYR B O 1
ATOM 3997 N N . LYS B 1 138 ? -22.531 14.867 18.641 1 83.19 138 LYS B N 1
ATOM 3998 C CA . LYS B 1 138 ? -23.609 15.359 17.797 1 83.19 138 LYS B CA 1
ATOM 3999 C C . LYS B 1 138 ? -23.797 16.859 17.969 1 83.19 138 LYS B C 1
ATOM 4001 O O . LYS B 1 138 ? -24.922 17.328 18.219 1 83.19 138 LYS B O 1
ATOM 4006 N N . ALA B 1 139 ? -22.703 17.531 17.984 1 88.81 139 ALA B N 1
ATOM 4007 C CA . ALA B 1 139 ? -22.734 18.969 18.219 1 88.81 139 ALA B CA 1
ATOM 4008 C C . ALA B 1 139 ? -23.344 19.719 17.047 1 88.81 139 ALA B C 1
ATOM 4010 O O . ALA B 1 139 ? -23.094 19.375 15.883 1 88.81 139 ALA B O 1
ATOM 4011 N N . LYS B 1 140 ? -24.219 20.625 17.438 1 88.94 140 LYS B N 1
ATOM 4012 C CA . LYS B 1 140 ? -24.844 21.469 16.438 1 88.94 140 LYS B CA 1
ATOM 4013 C C . LYS B 1 140 ? -25 22.906 16.953 1 88.94 140 LYS B C 1
ATOM 4015 O O . LYS B 1 140 ? -25.359 23.125 18.109 1 88.94 140 LYS B O 1
ATOM 4020 N N . GLY B 1 141 ? -24.578 23.844 16.062 1 90 141 GLY B N 1
ATOM 4021 C CA . GLY B 1 141 ? -24.688 25.234 16.438 1 90 141 GLY B CA 1
ATOM 4022 C C . GLY B 1 141 ? -23.656 26.125 15.742 1 90 141 GLY B C 1
ATOM 4023 O O . GLY B 1 141 ? -22.922 25.656 14.875 1 90 141 GLY B O 1
ATOM 4024 N N . PRO B 1 142 ? -23.641 27.312 16.078 1 90.38 142 PRO B N 1
ATOM 4025 C CA . PRO B 1 142 ? -22.734 28.266 15.422 1 90.38 142 PRO B CA 1
ATOM 4026 C C . PRO B 1 142 ? -21.266 27.938 15.641 1 90.38 142 PRO B C 1
ATOM 4028 O O . PRO B 1 142 ? -20.453 28.078 14.719 1 90.38 142 PRO B O 1
ATOM 4031 N N . LEU B 1 143 ? -20.922 27.516 16.734 1 94 143 LEU B N 1
ATOM 4032 C CA . LEU B 1 143 ? -19.531 27.125 17 1 94 143 LEU B CA 1
ATOM 4033 C C . LEU B 1 143 ? -19.141 25.922 16.141 1 94 143 LEU B C 1
ATOM 4035 O O . LEU B 1 143 ? -18.078 25.938 15.516 1 94 143 LEU B O 1
ATOM 4039 N N . THR B 1 144 ? -20.062 24.969 16.156 1 90.94 144 THR B N 1
ATOM 4040 C CA . THR B 1 144 ? -19.797 23.734 15.438 1 90.94 144 THR B CA 1
ATOM 4041 C C . THR B 1 144 ? -19.641 24 13.945 1 90.94 144 THR B C 1
ATOM 4043 O O . THR B 1 144 ? -18.672 23.531 13.328 1 90.94 144 THR B O 1
ATOM 4046 N N . SER B 1 145 ? -20.5 24.734 13.406 1 87.5 145 SER B N 1
ATOM 4047 C CA . SER B 1 145 ? -20.453 25.031 11.977 1 87.5 145 SER B CA 1
ATOM 4048 C C . SER B 1 145 ? -19.203 25.844 11.617 1 87.5 145 SER B C 1
ATOM 4050 O O . SER B 1 145 ? -18.578 25.609 10.578 1 87.5 145 SER B O 1
ATOM 4052 N N . THR B 1 146 ? -18.891 26.812 12.469 1 90.56 146 THR B N 1
ATOM 4053 C CA . THR B 1 146 ? -17.719 27.641 12.219 1 90.56 146 THR B CA 1
ATOM 4054 C C . THR B 1 146 ? -16.438 26.812 12.328 1 90.56 146 THR B C 1
ATOM 4056 O O . THR B 1 146 ? -15.523 26.984 11.523 1 90.56 146 THR B O 1
ATOM 4059 N N . LEU B 1 147 ? -16.375 25.984 13.312 1 92.12 147 LEU B N 1
ATOM 4060 C CA . LEU B 1 147 ? -15.203 25.125 13.508 1 92.12 147 LEU B CA 1
ATOM 4061 C C . LEU B 1 147 ? -14.984 24.234 12.289 1 92.12 147 LEU B C 1
ATOM 4063 O O . LEU B 1 147 ? -13.844 24.078 11.828 1 92.12 147 LEU B O 1
ATOM 4067 N N . LEU B 1 148 ? -16.031 23.672 11.758 1 86.06 148 LEU B N 1
ATOM 4068 C CA . LEU B 1 148 ? -15.93 22.812 10.594 1 86.06 148 LEU B CA 1
ATOM 4069 C C . LEU B 1 148 ? -15.414 23.578 9.375 1 86.06 148 LEU B C 1
ATOM 4071 O O . LEU B 1 148 ? -14.617 23.047 8.602 1 86.06 148 LEU B O 1
ATOM 4075 N N . GLY B 1 149 ? -15.867 24.75 9.266 1 85.75 149 GLY B N 1
ATOM 4076 C CA . GLY B 1 149 ? -15.406 25.594 8.18 1 85.75 149 GLY B CA 1
ATOM 4077 C C . GLY B 1 149 ? -13.945 26 8.312 1 85.75 149 GLY B C 1
ATOM 4078 O O . GLY B 1 149 ? -13.195 25.953 7.34 1 85.75 149 GLY B O 1
ATOM 4079 N N . VAL B 1 150 ? -13.547 26.391 9.484 1 91.25 150 VAL B N 1
ATOM 4080 C CA . VAL B 1 150 ? -12.203 26.891 9.742 1 91.25 150 VAL B CA 1
ATOM 4081 C C . VAL B 1 150 ? -11.195 25.75 9.547 1 91.25 150 VAL B C 1
ATOM 4083 O O . VAL B 1 150 ? -10.156 25.938 8.906 1 91.25 150 VAL B O 1
ATOM 4086 N N . VAL B 1 151 ? -11.477 24.625 10.07 1 88.44 151 VAL B N 1
ATOM 4087 C CA . VAL B 1 151 ? -10.531 23.516 9.992 1 88.44 151 VAL B CA 1
ATOM 4088 C C . VAL B 1 151 ? -10.391 23.062 8.539 1 88.44 151 VAL B C 1
ATOM 4090 O O . VAL B 1 151 ? -9.336 22.562 8.141 1 88.44 151 VAL B O 1
ATOM 4093 N N . ALA B 1 152 ? -11.43 23.266 7.773 1 78.44 152 ALA B N 1
ATOM 4094 C CA . ALA B 1 152 ? -11.406 22.875 6.371 1 78.44 152 ALA B CA 1
ATOM 4095 C C . ALA B 1 152 ? -10.406 23.703 5.574 1 78.44 152 ALA B C 1
ATOM 4097 O O . ALA B 1 152 ? -9.758 23.203 4.66 1 78.44 152 ALA B O 1
ATOM 4098 N N . VAL B 1 153 ? -10.273 24.969 5.93 1 84.31 153 VAL B N 1
ATOM 4099 C CA . VAL B 1 153 ? -9.445 25.875 5.125 1 84.31 153 VAL B CA 1
ATOM 4100 C C . VAL B 1 153 ? -8.086 26.047 5.789 1 84.31 153 VAL B C 1
ATOM 4102 O O . VAL B 1 153 ? -7.121 26.469 5.137 1 84.31 153 VAL B O 1
ATOM 4105 N N . ASP B 1 154 ? -8.023 25.719 6.996 1 89.5 154 ASP B N 1
ATOM 4106 C CA . ASP B 1 154 ? -6.863 25.969 7.844 1 89.5 154 ASP B CA 1
ATOM 4107 C C . ASP B 1 154 ? -5.609 25.328 7.25 1 89.5 154 ASP B C 1
ATOM 4109 O O . ASP B 1 154 ? -4.539 25.938 7.254 1 89.5 154 ASP B O 1
ATOM 4113 N N . ASP B 1 155 ? -5.742 24.156 6.746 1 84 155 ASP B N 1
ATOM 4114 C CA . ASP B 1 155 ? -4.578 23.438 6.227 1 84 155 ASP B CA 1
ATOM 4115 C C . ASP B 1 155 ? -4 24.141 5.004 1 84 155 ASP B C 1
ATOM 4117 O O . ASP B 1 155 ? -2.781 24.203 4.832 1 84 155 ASP B O 1
ATOM 4121 N N . ALA B 1 156 ? -4.859 24.625 4.199 1 80.5 156 ALA B N 1
ATOM 4122 C CA . ALA B 1 156 ? -4.391 25.359 3.025 1 80.5 156 ALA B CA 1
ATOM 4123 C C . ALA B 1 156 ? -3.615 26.609 3.43 1 80.5 156 ALA B C 1
ATOM 4125 O O . ALA B 1 156 ? -2.561 26.906 2.865 1 80.5 156 ALA B O 1
ATOM 4126 N N . ILE B 1 157 ? -4.141 27.297 4.324 1 88.44 157 ILE B N 1
ATOM 4127 C CA . ILE B 1 157 ? -3.514 28.531 4.801 1 88.44 157 ILE B CA 1
ATOM 4128 C C . ILE B 1 157 ? -2.166 28.203 5.445 1 88.44 157 ILE B C 1
ATOM 4130 O O . ILE B 1 157 ? -1.173 28.891 5.195 1 88.44 157 ILE B O 1
ATOM 4134 N N . SER B 1 158 ? -2.174 27.188 6.207 1 91.31 158 SER B N 1
ATOM 4135 C CA . SER B 1 158 ? -0.946 26.781 6.891 1 91.31 158 SER B CA 1
ATOM 4136 C C . SER B 1 158 ? 0.136 26.391 5.891 1 91.31 158 SER B C 1
ATOM 4138 O O . SER B 1 158 ? 1.312 26.703 6.082 1 91.31 158 SER B O 1
ATOM 4140 N N . LEU B 1 159 ? -0.22 25.688 4.902 1 84.81 159 LEU B N 1
ATOM 4141 C CA . LEU B 1 159 ? 0.74 25.281 3.887 1 84.81 159 LEU B CA 1
ATOM 4142 C C . LEU B 1 159 ? 1.29 26.484 3.129 1 84.81 159 LEU B C 1
ATOM 4144 O O . LEU B 1 159 ? 2.455 26.484 2.725 1 84.81 159 LEU B O 1
ATOM 4148 N N . MET B 1 160 ? 0.46 27.469 2.93 1 83.44 160 MET B N 1
ATOM 4149 C CA . MET B 1 160 ? 0.911 28.688 2.277 1 83.44 160 MET B CA 1
ATOM 4150 C C . MET B 1 160 ? 1.897 29.453 3.162 1 83.44 160 MET B C 1
ATOM 4152 O O . MET B 1 160 ? 2.918 29.953 2.678 1 83.44 160 MET B O 1
ATOM 4156 N N . ILE B 1 161 ? 1.528 29.531 4.395 1 91.06 161 ILE B N 1
ATOM 4157 C CA . ILE B 1 161 ? 2.428 30.172 5.344 1 91.06 161 ILE B CA 1
ATOM 4158 C C . ILE B 1 161 ? 3.771 29.453 5.359 1 91.06 161 ILE B C 1
ATOM 4160 O O . ILE B 1 161 ? 4.828 30.094 5.355 1 91.06 161 ILE B O 1
ATOM 4164 N N . TYR B 1 162 ? 3.746 28.141 5.352 1 90.12 162 TYR B N 1
ATOM 4165 C CA . TYR B 1 162 ? 4.973 27.359 5.352 1 90.12 162 TYR B CA 1
ATOM 4166 C C . TYR B 1 162 ? 5.785 27.609 4.09 1 90.12 162 TYR B C 1
ATOM 4168 O O . TYR B 1 162 ? 7.012 27.734 4.152 1 90.12 162 TYR B O 1
ATOM 4176 N N . ALA B 1 163 ? 5.109 27.625 2.984 1 81.38 163 ALA B N 1
ATOM 4177 C CA . ALA B 1 163 ? 5.805 27.828 1.718 1 81.38 163 ALA B CA 1
ATOM 4178 C C . ALA B 1 163 ? 6.57 29.156 1.715 1 81.38 163 ALA B C 1
ATOM 4180 O O . ALA B 1 163 ? 7.719 29.219 1.27 1 81.38 163 ALA B O 1
ATOM 4181 N N . VAL B 1 164 ? 5.965 30.156 2.197 1 83.5 164 VAL B N 1
ATOM 4182 C CA . VAL B 1 164 ? 6.59 31.484 2.246 1 83.5 164 VAL B CA 1
ATOM 4183 C C . VAL B 1 164 ? 7.727 31.469 3.266 1 83.5 164 VAL B C 1
ATOM 4185 O O . VAL B 1 164 ? 8.828 31.953 2.979 1 83.5 164 VAL B O 1
ATOM 4188 N N . ALA B 1 165 ? 7.441 30.938 4.398 1 90 165 ALA B N 1
ATOM 4189 C CA . ALA B 1 165 ? 8.445 30.891 5.465 1 90 165 ALA B CA 1
ATOM 4190 C C . ALA B 1 165 ? 9.664 30.094 5.035 1 90 165 ALA B C 1
ATOM 4192 O O . ALA B 1 165 ? 10.805 30.469 5.316 1 90 165 ALA B O 1
ATOM 4193 N N . SER B 1 166 ? 9.453 28.953 4.469 1 86.94 166 SER B N 1
ATOM 4194 C CA . SER B 1 166 ? 10.539 28.078 4.023 1 86.94 166 SER B CA 1
ATOM 4195 C C . SER B 1 166 ? 11.391 28.766 2.961 1 86.94 166 SER B C 1
ATOM 4197 O O . SER B 1 166 ? 12.609 28.609 2.936 1 86.94 166 SER B O 1
ATOM 4199 N N . SER B 1 167 ? 10.75 29.484 2.115 1 79.75 167 SER B N 1
ATOM 4200 C CA . SER B 1 167 ? 11.477 30.219 1.083 1 79.75 167 SER B CA 1
ATOM 4201 C C . SER B 1 167 ? 12.359 31.297 1.692 1 79.75 167 SER B C 1
ATOM 4203 O O . SER B 1 167 ? 13.5 31.484 1.266 1 79.75 167 SER B O 1
ATOM 4205 N N . VAL B 1 168 ? 11.844 32 2.592 1 82.56 168 VAL B N 1
ATOM 4206 C CA . VAL B 1 168 ? 12.602 33.062 3.266 1 82.56 168 VAL B CA 1
ATOM 4207 C C . VAL B 1 168 ? 13.75 32.438 4.059 1 82.56 168 VAL B C 1
ATOM 4209 O O . VAL B 1 168 ? 14.859 32.969 4.07 1 82.56 168 VAL B O 1
ATOM 4212 N N . ALA B 1 169 ? 13.422 31.344 4.68 1 86.44 169 ALA B N 1
ATOM 4213 C CA . ALA B 1 169 ? 14.445 30.656 5.457 1 86.44 169 ALA B CA 1
ATOM 4214 C C . ALA B 1 169 ? 15.609 30.219 4.57 1 86.44 169 ALA B C 1
ATOM 4216 O O . ALA B 1 169 ? 16.766 30.281 4.984 1 86.44 169 ALA B O 1
ATOM 4217 N N . LYS B 1 170 ? 15.375 29.766 3.438 1 81.06 170 LYS B N 1
ATOM 4218 C CA . LYS B 1 170 ? 16.406 29.328 2.498 1 81.06 170 LYS B CA 1
ATOM 4219 C C . LYS B 1 170 ? 17.312 30.484 2.111 1 81.06 170 LYS B C 1
ATOM 4221 O O . LYS B 1 170 ? 18.531 30.297 1.943 1 81.06 170 LYS B O 1
ATOM 4226 N N . VAL B 1 171 ? 16.734 31.594 1.964 1 75.94 171 VAL B N 1
ATOM 4227 C CA . VAL B 1 171 ? 17.5 32.781 1.592 1 75.94 171 VAL B CA 1
ATOM 4228 C C . VAL B 1 171 ? 18.469 33.125 2.709 1 75.94 171 VAL B C 1
ATOM 4230 O O . VAL B 1 171 ? 19.625 33.5 2.445 1 75.94 171 VAL B O 1
ATOM 4233 N N . PHE B 1 172 ? 18.094 33 3.898 1 78.12 172 PHE B N 1
ATOM 4234 C CA . PHE B 1 172 ? 18.922 33.344 5.043 1 78.12 172 PHE B CA 1
ATOM 4235 C C . PHE B 1 172 ? 20.062 32.344 5.207 1 78.12 172 PHE B C 1
ATOM 4237 O O . PHE B 1 172 ? 21.172 32.719 5.594 1 78.12 172 PHE B O 1
ATOM 4244 N N . ILE B 1 173 ? 19.781 31.141 4.977 1 74.81 173 ILE B N 1
ATOM 4245 C CA . ILE B 1 173 ? 20.797 30.094 5.141 1 74.81 173 ILE B CA 1
ATOM 4246 C C . ILE B 1 173 ? 21.859 30.234 4.055 1 74.81 173 ILE B C 1
ATOM 4248 O O . ILE B 1 173 ? 23.062 30.047 4.32 1 74.81 173 ILE B O 1
ATOM 4252 N N . LYS B 1 174 ? 21.453 30.438 2.818 1 67.38 174 LYS B N 1
ATOM 4253 C CA . LYS B 1 174 ? 22.406 30.516 1.72 1 67.38 174 LYS B CA 1
ATOM 4254 C C . LYS B 1 174 ? 23.094 31.875 1.699 1 67.38 174 LYS B C 1
ATOM 4256 O O . LYS B 1 174 ? 23.969 32.125 0.857 1 67.38 174 LYS B O 1
ATOM 4261 N N . HIS B 1 175 ? 22.906 32.625 2.645 1 66.06 175 HIS B N 1
ATOM 4262 C CA . HIS B 1 175 ? 23.5 33.938 2.764 1 66.06 175 HIS B CA 1
ATOM 4263 C C . HIS B 1 175 ? 23.328 34.75 1.477 1 66.06 175 HIS B C 1
ATOM 4265 O O . HIS B 1 175 ? 24.281 35.406 1.017 1 66.06 175 HIS B O 1
ATOM 4271 N N . GLU B 1 176 ? 22.484 34.375 0.807 1 63.03 176 GLU B N 1
ATOM 4272 C CA . GLU B 1 176 ? 22.25 35.125 -0.421 1 63.03 176 GLU B CA 1
ATOM 4273 C C . GLU B 1 176 ? 21.562 36.469 -0.129 1 63.03 176 GLU B C 1
ATOM 4275 O O . GLU B 1 176 ? 21 36.656 0.95 1 63.03 176 GLU B O 1
ATOM 4280 N N . ALA B 1 177 ? 22.016 37.469 -0.944 1 59.84 177 ALA B N 1
ATOM 4281 C CA . ALA B 1 177 ? 21.391 38.781 -0.804 1 59.84 177 ALA B CA 1
ATOM 4282 C C . ALA B 1 177 ? 19.875 38.688 -0.9 1 59.84 177 ALA B C 1
ATOM 4284 O O . ALA B 1 177 ? 19.344 37.938 -1.739 1 59.84 177 ALA B O 1
ATOM 4285 N N . LEU B 1 178 ? 19.188 39.031 0.203 1 60.69 178 LEU B N 1
ATOM 4286 C CA . LEU B 1 178 ? 17.719 39.062 0.232 1 60.69 178 LEU B CA 1
ATOM 4287 C C . LEU B 1 178 ? 17.172 39.906 -0.932 1 60.69 178 LEU B C 1
ATOM 4289 O O . LEU B 1 178 ? 17.328 41.125 -0.957 1 60.69 178 LEU B O 1
ATOM 4293 N N . THR B 1 179 ? 17.219 39.344 -2.094 1 60.47 179 THR B N 1
ATOM 4294 C CA . THR B 1 179 ? 16.547 40.062 -3.17 1 60.47 179 THR B CA 1
ATOM 4295 C C . THR B 1 179 ? 15.07 39.688 -3.227 1 60.47 179 THR B C 1
ATOM 4297 O O . THR B 1 179 ? 14.695 38.562 -2.875 1 60.47 179 THR B O 1
ATOM 4300 N N . MET B 1 180 ? 14.328 40.656 -3.371 1 59.19 180 MET B N 1
ATOM 4301 C CA . MET B 1 180 ? 12.875 40.5 -3.451 1 59.19 180 MET B CA 1
ATOM 4302 C C . MET B 1 180 ? 12.508 39.312 -4.32 1 59.19 180 MET B C 1
ATOM 4304 O O . MET B 1 180 ? 11.555 38.594 -4.016 1 59.19 180 MET B O 1
ATOM 4308 N N . SER B 1 181 ? 13.25 39.094 -5.398 1 60.22 181 SER B N 1
ATOM 4309 C CA . SER B 1 181 ? 12.945 38.031 -6.348 1 60.22 181 SER B CA 1
ATOM 4310 C C . SER B 1 181 ? 13.078 36.656 -5.699 1 60.22 181 SER B C 1
ATOM 4312 O O . SER B 1 181 ? 12.219 35.812 -5.883 1 60.22 181 SER B O 1
ATOM 4314 N N . LYS B 1 182 ? 14.07 36.625 -4.98 1 63.06 182 LYS B N 1
ATOM 4315 C CA . LYS B 1 182 ? 14.375 35.312 -4.414 1 63.06 182 LYS B CA 1
ATOM 4316 C C . LYS B 1 182 ? 13.461 35 -3.232 1 63.06 182 LYS B C 1
ATOM 4318 O O . LYS B 1 182 ? 13.117 33.844 -2.992 1 63.06 182 LYS B O 1
ATOM 4323 N N . VAL B 1 183 ? 13.07 36.062 -2.658 1 62.16 183 VAL B N 1
ATOM 4324 C CA . VAL B 1 183 ? 12.336 35.906 -1.415 1 62.16 183 VAL B CA 1
ATOM 4325 C C . VAL B 1 183 ? 10.836 35.781 -1.713 1 62.16 183 VAL B C 1
ATOM 4327 O O . VAL B 1 183 ? 10.109 35.062 -1.032 1 62.16 183 VAL B O 1
ATOM 4330 N N . LEU B 1 184 ? 10.461 36.438 -2.684 1 71.12 184 LEU B N 1
ATOM 4331 C CA . LEU B 1 184 ? 9.023 36.469 -2.895 1 71.12 184 LEU B CA 1
ATOM 4332 C C . LEU B 1 184 ? 8.625 35.781 -4.184 1 71.12 184 LEU B C 1
ATOM 4334 O O . LEU B 1 184 ? 7.676 35 -4.195 1 71.12 184 LEU B O 1
ATOM 4338 N N . ILE B 1 185 ? 9.391 35.938 -5.211 1 77 185 ILE B N 1
ATOM 4339 C CA . ILE B 1 185 ? 8.945 35.438 -6.512 1 77 185 ILE B CA 1
ATOM 4340 C C . ILE B 1 185 ? 9.047 33.906 -6.555 1 77 185 ILE B C 1
ATOM 4342 O O . ILE B 1 185 ? 8.117 33.25 -6.992 1 77 185 ILE B O 1
ATOM 4346 N N . HIS B 1 186 ? 10.156 33.375 -6.133 1 76.19 186 HIS B N 1
ATOM 4347 C CA . HIS B 1 186 ? 10.383 31.938 -6.234 1 76.19 186 HIS B CA 1
ATOM 4348 C C . HIS B 1 186 ? 9.367 31.172 -5.395 1 76.19 186 HIS B C 1
ATOM 4350 O O . HIS B 1 186 ? 8.766 30.203 -5.875 1 76.19 186 HIS B O 1
ATOM 4356 N N . PRO B 1 187 ? 9.141 31.625 -4.184 1 75.44 187 PRO B N 1
ATOM 4357 C CA . PRO B 1 187 ? 8.141 30.906 -3.4 1 75.44 187 PRO B CA 1
ATOM 4358 C C . PRO B 1 187 ? 6.734 31.031 -3.982 1 75.44 187 PRO B C 1
ATOM 4360 O O . PRO B 1 187 ? 5.961 30.062 -3.959 1 75.44 187 PRO B O 1
ATOM 4363 N N . ILE B 1 188 ? 6.473 32.156 -4.406 1 82.25 188 ILE B N 1
ATOM 4364 C CA . ILE B 1 188 ? 5.152 32.375 -4.988 1 82.25 188 ILE B CA 1
ATOM 4365 C C . ILE B 1 188 ? 4.996 31.516 -6.242 1 82.25 188 ILE B C 1
ATOM 4367 O O . ILE B 1 188 ? 3.938 30.922 -6.469 1 82.25 188 ILE B O 1
ATOM 4371 N N . MET B 1 189 ? 6.031 31.453 -7.02 1 84.19 189 MET B N 1
ATOM 4372 C CA . MET B 1 189 ? 5.992 30.625 -8.219 1 84.19 189 MET B CA 1
ATOM 4373 C C . MET B 1 189 ? 5.844 29.156 -7.844 1 84.19 189 MET B C 1
ATOM 4375 O O . MET B 1 189 ? 5.145 28.406 -8.531 1 84.19 189 MET B O 1
ATOM 4379 N N . GLU B 1 190 ? 6.527 28.734 -6.824 1 82.25 190 GLU B N 1
ATOM 4380 C CA . GLU B 1 190 ? 6.414 27.359 -6.355 1 82.25 190 GLU B CA 1
ATOM 4381 C C . GLU B 1 190 ? 4.984 27.031 -5.93 1 82.25 190 GLU B C 1
ATOM 4383 O O . GLU B 1 190 ? 4.465 25.953 -6.246 1 82.25 190 GLU B O 1
ATOM 4388 N N . ILE B 1 191 ? 4.445 27.984 -5.254 1 83.62 191 ILE B N 1
ATOM 4389 C CA . ILE B 1 191 ? 3.08 27.781 -4.773 1 83.62 191 ILE B CA 1
ATOM 4390 C C . ILE B 1 191 ? 2.119 27.734 -5.957 1 83.62 191 ILE B C 1
ATOM 4392 O O . ILE B 1 191 ? 1.312 26.797 -6.062 1 83.62 191 ILE B O 1
ATOM 4396 N N . VAL B 1 192 ? 2.221 28.672 -6.828 1 90.19 192 VAL B N 1
ATOM 4397 C CA . VAL B 1 192 ? 1.314 28.766 -7.965 1 90.19 192 VAL B CA 1
ATOM 4398 C C . VAL B 1 192 ? 1.474 27.547 -8.859 1 90.19 192 VAL B C 1
ATOM 4400 O O . VAL B 1 192 ? 0.483 26.938 -9.289 1 90.19 192 VAL B O 1
ATOM 4403 N N . LEU B 1 193 ? 2.684 27.172 -9.125 1 93.25 193 LEU B N 1
ATOM 4404 C CA . LEU B 1 193 ? 2.941 26.031 -9.984 1 93.25 193 LEU B CA 1
ATOM 4405 C C . LEU B 1 193 ? 2.504 24.734 -9.312 1 93.25 193 LEU B C 1
ATOM 4407 O O . LEU B 1 193 ? 2.049 23.812 -9.984 1 93.25 193 LEU B O 1
ATOM 4411 N N . SER B 1 194 ? 2.711 24.594 -8.016 1 92.25 194 SER B N 1
ATOM 4412 C CA . SER B 1 194 ? 2.256 23.422 -7.285 1 92.25 194 SER B CA 1
ATOM 4413 C C . SER B 1 194 ? 0.742 23.266 -7.383 1 92.25 194 SER B C 1
ATOM 4415 O O . SER B 1 194 ? 0.243 22.172 -7.652 1 92.25 194 SER B O 1
ATOM 4417 N N . VAL B 1 195 ? 0.071 24.391 -7.16 1 92.19 195 VAL B N 1
ATOM 4418 C CA . VAL B 1 195 ? -1.387 24.375 -7.219 1 92.19 195 VAL B CA 1
ATOM 4419 C C . VAL B 1 195 ? -1.84 24.062 -8.641 1 92.19 195 VAL B C 1
ATOM 4421 O O . VAL B 1 195 ? -2.779 23.281 -8.844 1 92.19 195 VAL B O 1
ATOM 4424 N N . PHE B 1 196 ? -1.172 24.609 -9.586 1 96.62 196 PHE B N 1
ATOM 4425 C CA . PHE B 1 196 ? -1.523 24.391 -10.984 1 96.62 196 PHE B CA 1
ATOM 4426 C C . PHE B 1 196 ? -1.346 22.938 -11.375 1 96.62 196 PHE B C 1
ATOM 4428 O O . PHE B 1 196 ? -2.256 22.328 -11.938 1 96.62 196 PHE B O 1
ATOM 4435 N N . VAL B 1 197 ? -0.185 22.391 -11.102 1 96.88 197 VAL B N 1
ATOM 4436 C CA . VAL B 1 197 ? 0.11 21 -11.438 1 96.88 197 VAL B CA 1
ATOM 4437 C C . VAL B 1 197 ? -0.856 20.078 -10.703 1 96.88 197 VAL B C 1
ATOM 4439 O O . VAL B 1 197 ? -1.38 19.125 -11.289 1 96.88 197 VAL B O 1
ATOM 4442 N N . GLY B 1 198 ? -1.08 20.312 -9.414 1 97.38 198 GLY B N 1
ATOM 4443 C CA . GLY B 1 198 ? -2.047 19.547 -8.648 1 97.38 198 GLY B CA 1
ATOM 4444 C C . GLY B 1 198 ? -3.443 19.594 -9.242 1 97.38 198 GLY B C 1
ATOM 4445 O O . GLY B 1 198 ? -4.105 18.547 -9.359 1 97.38 198 GLY B O 1
ATOM 4446 N N . ALA B 1 199 ? -3.822 20.781 -9.641 1 97.06 199 ALA B N 1
ATOM 4447 C CA . ALA B 1 199 ? -5.145 20.938 -10.234 1 97.06 199 ALA B CA 1
ATOM 4448 C C . ALA B 1 199 ? -5.254 20.188 -11.562 1 97.06 199 ALA B C 1
ATOM 4450 O O . ALA B 1 199 ? -6.273 19.547 -11.836 1 97.06 199 ALA B O 1
ATOM 4451 N N . LEU B 1 200 ? -4.277 20.328 -12.352 1 98.06 200 LEU B N 1
ATOM 4452 C CA . LEU B 1 200 ? -4.273 19.656 -13.648 1 98.06 200 LEU B CA 1
ATOM 4453 C C . LEU B 1 200 ? -4.383 18.141 -13.484 1 98.06 200 LEU B C 1
ATOM 4455 O O . LEU B 1 200 ? -5.203 17.5 -14.148 1 98.06 200 LEU B O 1
ATOM 4459 N N . ILE B 1 201 ? -3.629 17.578 -12.656 1 97.81 201 ILE B N 1
ATOM 4460 C CA . ILE B 1 201 ? -3.65 16.125 -12.422 1 97.81 201 ILE B CA 1
ATOM 4461 C C . ILE B 1 201 ? -4.977 15.734 -11.781 1 97.81 201 ILE B C 1
ATOM 4463 O O . ILE B 1 201 ? -5.52 14.664 -12.078 1 97.81 201 ILE B O 1
ATOM 4467 N N . GLY B 1 202 ? -5.488 16.625 -10.898 1 97.94 202 GLY B N 1
ATOM 4468 C CA . GLY B 1 202 ? -6.793 16.375 -10.312 1 97.94 202 GLY B CA 1
ATOM 4469 C C . GLY B 1 202 ? -7.91 16.312 -11.336 1 97.94 202 GLY B C 1
ATOM 4470 O O . GLY B 1 202 ? -8.82 15.492 -11.211 1 97.94 202 GLY B O 1
ATOM 4471 N N . ILE B 1 203 ? -7.801 17.172 -12.32 1 97.81 203 ILE B N 1
ATOM 4472 C CA . ILE B 1 203 ? -8.797 17.188 -13.383 1 97.81 203 ILE B CA 1
ATOM 4473 C C . ILE B 1 203 ? -8.703 15.898 -14.203 1 97.81 203 ILE B C 1
ATOM 4475 O O . ILE B 1 203 ? -9.719 15.273 -14.516 1 97.81 203 ILE B O 1
ATOM 4479 N N . ILE B 1 204 ? -7.535 15.531 -14.547 1 97.88 204 ILE B N 1
ATOM 4480 C CA . ILE B 1 204 ? -7.32 14.305 -15.305 1 97.88 204 ILE B CA 1
ATOM 4481 C C . ILE B 1 204 ? -7.824 13.109 -14.5 1 97.88 204 ILE B C 1
ATOM 4483 O O . ILE B 1 204 ? -8.5 12.227 -15.039 1 97.88 204 ILE B O 1
ATOM 4487 N N . LEU B 1 205 ? -7.457 13.062 -13.258 1 97.81 205 LEU B N 1
ATOM 4488 C CA . LEU B 1 205 ? -7.93 11.992 -12.391 1 97.81 205 LEU B CA 1
ATOM 4489 C C . LEU B 1 205 ? -9.453 11.961 -12.336 1 97.81 205 LEU B C 1
ATOM 4491 O O . LEU B 1 205 ? -10.055 10.883 -12.352 1 97.81 205 LEU B O 1
ATOM 4495 N N . SER B 1 206 ? -10.023 13.156 -12.234 1 97.81 206 SER B N 1
ATOM 4496 C CA . SER B 1 206 ? -11.477 13.234 -12.195 1 97.81 206 SER B CA 1
ATOM 4497 C C . SER B 1 206 ? -12.102 12.578 -13.422 1 97.81 206 SER B C 1
ATOM 4499 O O . SER B 1 206 ? -13.102 11.867 -13.305 1 97.81 206 SER B O 1
ATOM 4501 N N . TYR B 1 207 ? -11.531 12.805 -14.516 1 97.25 207 TYR B N 1
ATOM 4502 C CA . TYR B 1 207 ? -12.008 12.195 -15.75 1 97.25 207 TYR B CA 1
ATOM 4503 C C . TYR B 1 207 ? -11.867 10.68 -15.695 1 97.25 207 TYR B C 1
ATOM 4505 O O . TYR B 1 207 ? -12.789 9.953 -16.062 1 97.25 207 TYR B O 1
ATOM 4513 N N . LEU B 1 208 ? -10.781 10.18 -15.258 1 96.69 208 LEU B N 1
ATOM 4514 C CA . LEU B 1 208 ? -10.531 8.742 -15.164 1 96.69 208 LEU B CA 1
ATOM 4515 C C . LEU B 1 208 ? -11.484 8.094 -14.164 1 96.69 208 LEU B C 1
ATOM 4517 O O . LEU B 1 208 ? -11.977 6.984 -14.406 1 96.69 208 LEU B O 1
ATOM 4521 N N . LEU B 1 209 ? -11.672 8.766 -13.086 1 96.88 209 LEU B N 1
ATOM 4522 C CA . LEU B 1 209 ? -12.578 8.25 -12.062 1 96.88 209 LEU B CA 1
ATOM 4523 C C . LEU B 1 209 ? -13.992 8.109 -12.602 1 96.88 209 LEU B C 1
ATOM 4525 O O . LEU B 1 209 ? -14.656 7.094 -12.375 1 96.88 209 LEU B O 1
ATOM 4529 N N . ASN B 1 210 ? -14.422 9.102 -13.289 1 96.38 210 ASN B N 1
ATOM 4530 C CA . ASN B 1 210 ? -15.773 9.109 -13.82 1 96.38 210 ASN B CA 1
ATOM 4531 C C . ASN B 1 210 ? -15.992 7.973 -14.82 1 96.38 210 ASN B C 1
ATOM 4533 O O . ASN B 1 210 ? -17.109 7.477 -14.977 1 96.38 210 ASN B O 1
ATOM 4537 N N . LYS B 1 211 ? -14.953 7.52 -15.398 1 94.31 211 LYS B N 1
ATOM 4538 C CA . LYS B 1 211 ? -15.039 6.453 -16.391 1 94.31 211 LYS B CA 1
ATOM 4539 C C . LYS B 1 211 ? -14.812 5.086 -15.75 1 94.31 211 LYS B C 1
ATOM 4541 O O . LYS B 1 211 ? -14.898 4.059 -16.422 1 94.31 211 LYS B O 1
ATOM 4546 N N . SER B 1 212 ? -14.453 5.094 -14.523 1 93.6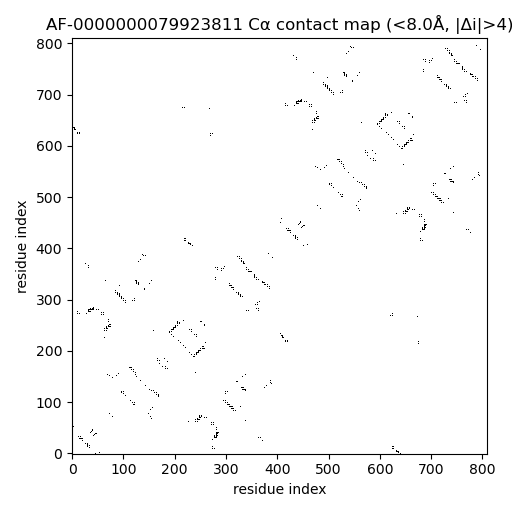2 212 SER B N 1
ATOM 4547 C CA . SER B 1 212 ? -14.188 3.834 -13.828 1 93.62 212 SER B CA 1
ATOM 4548 C C . SER B 1 212 ? -15.484 3.119 -13.469 1 93.62 212 SER B C 1
ATOM 4550 O O . SER B 1 212 ? -16.469 3.76 -13.102 1 93.62 212 SER B O 1
ATOM 4552 N N . LYS B 1 213 ? -15.414 1.81 -13.508 1 87.56 213 LYS B N 1
ATOM 4553 C CA . LYS B 1 213 ? -16.641 1.03 -13.289 1 87.56 213 LYS B CA 1
ATOM 4554 C C . LYS B 1 213 ? -16.625 0.372 -11.914 1 87.56 213 LYS B C 1
ATOM 4556 O O . LYS B 1 213 ? -17.688 0.041 -11.375 1 87.56 213 LYS B O 1
ATOM 4561 N N . ASN B 1 214 ? -15.5 0.088 -11.422 1 88.62 214 ASN B N 1
ATOM 4562 C CA . ASN B 1 214 ? -15.461 -0.632 -10.156 1 88.62 214 ASN B CA 1
ATOM 4563 C C . ASN B 1 214 ? -14.531 0.043 -9.156 1 88.62 214 ASN B C 1
ATOM 4565 O O . ASN B 1 214 ? -13.789 0.96 -9.508 1 88.62 214 ASN B O 1
ATOM 4569 N N . GLU B 1 215 ? -14.555 -0.374 -7.957 1 90.94 215 GLU B N 1
ATOM 4570 C CA . GLU B 1 215 ? -13.82 0.215 -6.84 1 90.94 215 GLU B CA 1
ATOM 4571 C C . GLU B 1 215 ? -12.32 0.008 -6.996 1 90.94 215 GLU B C 1
ATOM 4573 O O . GLU B 1 215 ? -11.523 0.861 -6.594 1 90.94 215 GLU B O 1
ATOM 4578 N N . SER B 1 216 ? -12.008 -1.078 -7.566 1 90.56 216 SER B N 1
ATOM 4579 C CA . SER B 1 216 ? -10.594 -1.384 -7.754 1 90.56 216 SER B CA 1
ATOM 4580 C C . SER B 1 216 ? -9.938 -0.395 -8.711 1 90.56 216 SER B C 1
ATOM 4582 O O . SER B 1 216 ? -8.805 0.036 -8.484 1 90.56 216 SER B O 1
ATOM 4584 N N . GLU B 1 217 ? -10.656 -0.09 -9.758 1 92.81 217 GLU B N 1
ATOM 4585 C CA . GLU B 1 217 ? -10.156 0.9 -10.711 1 92.81 217 GLU B CA 1
ATOM 4586 C C . GLU B 1 217 ? -10.023 2.273 -10.055 1 92.81 217 GLU B C 1
ATOM 4588 O O . GLU B 1 217 ? -9 2.945 -10.219 1 92.81 217 GLU B O 1
ATOM 4593 N N . VAL B 1 218 ? -11.086 2.648 -9.336 1 95.5 218 VAL B N 1
ATOM 4594 C CA . VAL B 1 218 ? -11.109 3.945 -8.664 1 95.5 218 VAL B CA 1
ATOM 4595 C C . VAL B 1 218 ? -9.914 4.062 -7.719 1 95.5 218 VAL B C 1
ATOM 4597 O O . VAL B 1 218 ? -9.195 5.062 -7.742 1 95.5 218 VAL B O 1
ATOM 4600 N N . LEU B 1 219 ? -9.703 3.059 -6.957 1 96.31 219 LEU B N 1
ATOM 4601 C CA . LEU B 1 219 ? -8.617 3.051 -5.98 1 96.31 219 LEU B CA 1
ATOM 4602 C C . LEU B 1 219 ? -7.262 3.117 -6.676 1 96.31 219 LEU B C 1
ATOM 4604 O O . LEU B 1 219 ? -6.398 3.906 -6.285 1 96.31 219 LEU B O 1
ATOM 4608 N N . THR B 1 220 ? -7.078 2.332 -7.66 1 96 220 THR B N 1
ATOM 4609 C CA . THR B 1 220 ? -5.781 2.248 -8.32 1 96 220 THR B CA 1
ATOM 4610 C C . THR B 1 220 ? -5.453 3.555 -9.039 1 96 220 THR B C 1
ATOM 4612 O O . THR B 1 220 ? -4.316 4.027 -8.992 1 96 220 THR B O 1
ATOM 4615 N N . PHE B 1 221 ? -6.434 4.145 -9.719 1 97.06 221 PHE B N 1
ATOM 4616 C CA . PHE B 1 221 ? -6.219 5.441 -10.352 1 97.06 221 PHE B CA 1
ATOM 4617 C C . PHE B 1 221 ? -5.863 6.5 -9.32 1 97.06 221 PHE B C 1
ATOM 4619 O O . PHE B 1 221 ? -5.008 7.352 -9.562 1 97.06 221 PHE B O 1
ATOM 4626 N N . THR B 1 222 ? -6.555 6.473 -8.211 1 97.75 222 THR B N 1
ATOM 4627 C CA . THR B 1 222 ? -6.305 7.453 -7.16 1 97.75 222 THR B CA 1
ATOM 4628 C C . THR B 1 222 ? -4.883 7.32 -6.625 1 97.75 222 THR B C 1
ATOM 4630 O O . THR B 1 222 ? -4.141 8.305 -6.566 1 97.75 222 THR B O 1
ATOM 4633 N N . ILE B 1 223 ? -4.488 6.133 -6.293 1 97.5 223 ILE B N 1
ATOM 4634 C CA . ILE B 1 223 ? -3.158 5.879 -5.754 1 97.5 223 ILE B CA 1
ATOM 4635 C C . ILE B 1 223 ? -2.104 6.219 -6.805 1 97.5 223 ILE B C 1
ATOM 4637 O O . ILE B 1 223 ? -1.087 6.844 -6.496 1 97.5 223 ILE B O 1
ATOM 4641 N N . ALA B 1 224 ? -2.361 5.797 -8 1 97.56 224 ALA B N 1
ATOM 4642 C CA . ALA B 1 224 ? -1.427 6.055 -9.094 1 97.56 224 ALA B CA 1
ATOM 4643 C C . ALA B 1 224 ? -1.214 7.551 -9.297 1 97.56 224 ALA B C 1
ATOM 4645 O O . ALA B 1 224 ? -0.086 8 -9.516 1 97.56 224 ALA B O 1
ATOM 4646 N N . SER B 1 225 ? -2.266 8.266 -9.266 1 97.75 225 SER B N 1
ATOM 4647 C CA . SER B 1 225 ? -2.195 9.711 -9.469 1 97.75 225 SER B CA 1
ATOM 4648 C C . SER B 1 225 ? -1.42 10.391 -8.344 1 97.75 225 SER B C 1
ATOM 4650 O O . SER B 1 225 ? -0.67 11.336 -8.586 1 97.75 225 SER B O 1
ATOM 4652 N N . ILE B 1 226 ? -1.638 9.953 -7.148 1 96.94 226 ILE B N 1
ATOM 4653 C CA . ILE B 1 226 ? -0.926 10.516 -6.008 1 96.94 226 ILE B CA 1
ATOM 4654 C C . ILE B 1 226 ? 0.568 10.227 -6.137 1 96.94 226 ILE B C 1
ATOM 4656 O O . ILE B 1 226 ? 1.399 11.109 -5.934 1 96.94 226 ILE B O 1
ATOM 4660 N N . ILE B 1 227 ? 0.91 9.008 -6.5 1 97 227 ILE B N 1
ATOM 4661 C CA . ILE B 1 227 ? 2.305 8.617 -6.68 1 97 227 ILE B CA 1
ATOM 4662 C C . ILE B 1 227 ? 2.934 9.445 -7.793 1 97 227 ILE B C 1
ATOM 4664 O O . ILE B 1 227 ? 4.055 9.945 -7.652 1 97 227 ILE B O 1
ATOM 4668 N N . LEU B 1 228 ? 2.205 9.609 -8.852 1 97 228 LEU B N 1
ATOM 4669 C CA . LEU B 1 228 ? 2.67 10.414 -9.977 1 97 228 LEU B CA 1
ATOM 4670 C C . LEU B 1 228 ? 2.895 11.859 -9.555 1 97 228 LEU B C 1
ATOM 4672 O O . LEU B 1 228 ? 3.91 12.461 -9.914 1 97 228 LEU B O 1
ATOM 4676 N N . LEU B 1 229 ? 1.975 12.328 -8.859 1 96.5 229 LEU B N 1
ATOM 4677 C CA . LEU B 1 229 ? 2.021 13.719 -8.414 1 96.5 229 LEU B CA 1
ATOM 4678 C C . LEU B 1 229 ? 3.203 13.945 -7.477 1 96.5 229 LEU B C 1
ATOM 4680 O O . LEU B 1 229 ? 3.887 14.969 -7.574 1 96.5 229 LEU B O 1
ATOM 4684 N N . VAL B 1 230 ? 3.412 13.07 -6.547 1 93.44 230 VAL B N 1
ATOM 4685 C CA . VAL B 1 230 ? 4.551 13.164 -5.641 1 93.44 230 VAL B CA 1
ATOM 4686 C C . VAL B 1 230 ? 5.852 13.141 -6.441 1 93.44 230 VAL B C 1
ATOM 4688 O O . VAL B 1 230 ? 6.758 13.938 -6.195 1 93.44 230 VAL B O 1
ATOM 4691 N N . GLY B 1 231 ? 5.941 12.258 -7.406 1 94.31 231 GLY B N 1
ATOM 4692 C CA . GLY B 1 231 ? 7.121 12.172 -8.258 1 94.31 231 GLY B CA 1
ATOM 4693 C C . GLY B 1 231 ? 7.379 13.445 -9.047 1 94.31 231 GLY B C 1
ATOM 4694 O O . GLY B 1 231 ? 8.508 13.938 -9.086 1 94.31 231 GLY B O 1
ATOM 4695 N N . ILE B 1 232 ? 6.344 13.961 -9.633 1 96 232 ILE B N 1
ATOM 4696 C CA . ILE B 1 232 ? 6.449 15.172 -10.445 1 96 232 ILE B CA 1
ATOM 4697 C C . ILE B 1 232 ? 6.859 16.344 -9.562 1 96 232 ILE B C 1
ATOM 4699 O O . ILE B 1 232 ? 7.711 17.156 -9.945 1 96 232 ILE B O 1
ATOM 4703 N N . SER B 1 233 ? 6.219 16.438 -8.445 1 92.69 233 SER B N 1
ATOM 4704 C CA . SER B 1 233 ? 6.527 17.531 -7.535 1 92.69 233 SER B CA 1
ATOM 4705 C C . SER B 1 233 ? 7.984 17.484 -7.09 1 92.69 233 SER B C 1
ATOM 4707 O O . SER B 1 233 ? 8.664 18.516 -7.062 1 92.69 233 SER B O 1
ATOM 4709 N N . LEU B 1 234 ? 8.477 16.344 -6.766 1 87.88 234 LEU B N 1
ATOM 4710 C CA . LEU B 1 234 ? 9.859 16.203 -6.32 1 87.88 234 LEU B CA 1
ATOM 4711 C C . LEU B 1 234 ? 10.828 16.469 -7.465 1 87.88 234 LEU B C 1
ATOM 4713 O O . LEU B 1 234 ? 11.883 17.078 -7.258 1 87.88 234 LEU B O 1
ATOM 4717 N N . HIS B 1 235 ? 10.461 16.047 -8.609 1 90.44 235 HIS B N 1
ATOM 4718 C CA . HIS B 1 235 ? 11.328 16.203 -9.773 1 90.44 235 HIS B CA 1
ATOM 4719 C C . HIS B 1 235 ? 11.461 17.672 -10.164 1 90.44 235 HIS B C 1
ATOM 4721 O O . HIS B 1 235 ? 12.531 18.109 -10.586 1 90.44 235 HIS B O 1
ATOM 4727 N N . PHE B 1 236 ? 10.43 18.453 -10.016 1 91.38 236 PHE B N 1
ATOM 4728 C CA . PHE B 1 236 ? 10.422 19.844 -10.453 1 91.38 236 PHE B CA 1
ATOM 4729 C C . PHE B 1 236 ? 10.555 20.781 -9.258 1 91.38 236 PHE B C 1
ATOM 4731 O O . PHE B 1 236 ? 10.328 21.984 -9.391 1 91.38 236 PHE B O 1
ATOM 4738 N N . ASN B 1 237 ? 10.812 20.25 -8.102 1 84.12 237 ASN B N 1
ATOM 4739 C CA . ASN B 1 237 ? 11.023 21.016 -6.871 1 84.12 237 ASN B CA 1
ATOM 4740 C C . ASN B 1 237 ? 9.781 21.797 -6.48 1 84.12 237 ASN B C 1
ATOM 4742 O O . ASN B 1 237 ? 9.867 22.984 -6.145 1 84.12 237 ASN B O 1
ATOM 4746 N N . LEU B 1 238 ? 8.688 21.203 -6.684 1 88.12 238 LEU B N 1
ATOM 4747 C CA . LEU B 1 238 ? 7.418 21.75 -6.211 1 88.12 238 LEU B CA 1
ATOM 4748 C C . LEU B 1 238 ? 7.066 21.188 -4.84 1 88.12 238 LEU B C 1
ATOM 4750 O O . LEU B 1 238 ? 7.781 20.328 -4.309 1 88.12 238 LEU B O 1
ATOM 4754 N N . SER B 1 239 ? 6.004 21.75 -4.23 1 83.88 239 SER B N 1
ATOM 4755 C CA . SER B 1 239 ? 5.523 21.25 -2.947 1 83.88 239 SER B CA 1
ATOM 4756 C C . SER B 1 239 ? 4.609 20.047 -3.127 1 83.88 239 SER B C 1
ATOM 4758 O O . SER B 1 239 ? 3.492 20.172 -3.631 1 83.88 239 SER B O 1
ATOM 4760 N N . PRO B 1 240 ? 5.051 18.891 -2.697 1 88.31 240 PRO B N 1
ATOM 4761 C CA . PRO B 1 240 ? 4.195 17.719 -2.84 1 88.31 240 PRO B CA 1
ATOM 4762 C C . PRO B 1 240 ? 2.863 17.859 -2.104 1 88.31 240 PRO B C 1
ATOM 4764 O O . PRO B 1 240 ? 1.826 17.422 -2.605 1 88.31 240 PRO B O 1
ATOM 4767 N N . LEU B 1 241 ? 2.9 18.469 -0.964 1 84.88 241 LEU B N 1
ATOM 4768 C CA . LEU B 1 241 ? 1.701 18.625 -0.148 1 84.88 241 LEU B CA 1
ATOM 4769 C C . LEU B 1 241 ? 0.683 19.531 -0.844 1 84.88 241 LEU B C 1
ATOM 4771 O O . LEU B 1 241 ? -0.505 19.203 -0.896 1 84.88 241 LEU B O 1
ATOM 4775 N N . LEU B 1 242 ? 1.183 20.625 -1.369 1 87.19 242 LEU B N 1
ATOM 4776 C CA . LEU B 1 242 ? 0.288 21.547 -2.049 1 87.19 242 LEU B CA 1
ATOM 4777 C C . LEU B 1 242 ? -0.271 20.938 -3.326 1 87.19 242 LEU B C 1
ATOM 4779 O O . LEU B 1 242 ? -1.445 21.125 -3.65 1 87.19 242 LEU B O 1
ATOM 4783 N N . CYS B 1 243 ? 0.578 20.266 -4.059 1 93.12 243 CYS B N 1
ATOM 4784 C CA . CYS B 1 243 ? 0.129 19.578 -5.266 1 93.12 243 CYS B CA 1
ATOM 4785 C C . CYS B 1 243 ? -0.978 18.578 -4.949 1 93.12 243 CYS B C 1
ATOM 4787 O O . CYS B 1 243 ? -2.012 18.547 -5.621 1 93.12 243 CYS B O 1
ATOM 4789 N N . ALA B 1 244 ? -0.75 17.781 -3.928 1 92.81 244 ALA B N 1
ATOM 4790 C CA . ALA B 1 244 ? -1.697 16.734 -3.562 1 92.81 244 ALA B CA 1
ATOM 4791 C C . ALA B 1 244 ? -3.012 17.328 -3.064 1 92.81 244 ALA B C 1
ATOM 4793 O O . ALA B 1 244 ? -4.09 16.828 -3.4 1 92.81 244 ALA B O 1
ATOM 4794 N N . MET B 1 245 ? -2.902 18.328 -2.273 1 88.56 245 MET B N 1
ATOM 4795 C CA . MET B 1 245 ? -4.105 18.984 -1.765 1 88.56 245 MET B CA 1
ATOM 4796 C C . MET B 1 245 ? -4.918 19.578 -2.904 1 88.56 245 MET B C 1
ATOM 4798 O O . MET B 1 245 ? -6.141 19.438 -2.947 1 88.56 245 MET B O 1
ATOM 4802 N N . ALA B 1 246 ? -4.23 20.297 -3.787 1 93.06 246 ALA B N 1
ATOM 4803 C CA . ALA B 1 246 ? -4.898 20.875 -4.945 1 93.06 246 ALA B CA 1
ATOM 4804 C C . ALA B 1 246 ? -5.598 19.812 -5.781 1 93.06 246 ALA B C 1
ATOM 4806 O O . ALA B 1 246 ? -6.703 20.031 -6.281 1 93.06 246 ALA B O 1
ATOM 4807 N N . SER B 1 247 ? -4.93 18.703 -5.984 1 96.94 247 SER B N 1
ATOM 4808 C CA . SER B 1 247 ? -5.535 17.594 -6.711 1 96.94 247 SER B CA 1
ATOM 4809 C C . SER B 1 247 ? -6.793 17.094 -6.008 1 96.94 247 SER B C 1
ATOM 4811 O O . SER B 1 247 ? -7.816 16.859 -6.652 1 96.94 247 SER B O 1
ATOM 4813 N N . GLY B 1 248 ? -6.719 16.922 -4.727 1 94.94 248 GLY B N 1
ATOM 4814 C CA . GLY B 1 248 ? -7.883 16.516 -3.951 1 94.94 248 GLY B CA 1
ATOM 4815 C C . GLY B 1 248 ? -9.039 17.5 -4.062 1 94.94 248 GLY B C 1
ATOM 4816 O O . GLY B 1 248 ? -10.195 17.094 -4.172 1 94.94 248 GLY B O 1
ATOM 4817 N N . ILE B 1 249 ? -8.734 18.766 -4.027 1 91.44 249 ILE B N 1
ATOM 4818 C CA . ILE B 1 249 ? -9.75 19.797 -4.16 1 91.44 249 ILE B CA 1
ATOM 4819 C C . ILE B 1 249 ? -10.438 19.672 -5.52 1 91.44 249 ILE B C 1
ATOM 4821 O O . ILE B 1 249 ? -11.664 19.781 -5.609 1 91.44 249 ILE B O 1
ATOM 4825 N N . MET B 1 250 ? -9.68 19.484 -6.551 1 95.88 250 MET B N 1
ATOM 4826 C CA . MET B 1 250 ? -10.25 19.359 -7.891 1 95.88 250 MET B CA 1
ATOM 4827 C C . MET B 1 250 ? -11.141 18.125 -7.988 1 95.88 250 MET B C 1
ATOM 4829 O O . MET B 1 250 ? -12.211 18.188 -8.594 1 95.88 250 MET B O 1
ATOM 4833 N N . VAL B 1 251 ? -10.719 17.047 -7.418 1 97.06 251 VAL B N 1
ATOM 4834 C CA . VAL B 1 251 ? -11.508 15.82 -7.457 1 97.06 251 VAL B CA 1
ATOM 4835 C C . VAL B 1 251 ? -12.828 16.031 -6.711 1 97.06 251 VAL B C 1
ATOM 4837 O O . VAL B 1 251 ? -13.883 15.578 -7.156 1 97.06 251 VAL B O 1
ATOM 4840 N N . THR B 1 252 ? -12.758 16.688 -5.594 1 93.5 252 THR B N 1
ATOM 4841 C CA . THR B 1 252 ? -13.922 16.969 -4.766 1 93.5 252 THR B CA 1
ATOM 4842 C C . THR B 1 252 ? -14.945 17.812 -5.539 1 93.5 252 THR B C 1
ATOM 4844 O O . THR B 1 252 ? -16.156 17.609 -5.391 1 93.5 252 THR B O 1
ATOM 4847 N N . ASN B 1 253 ? -14.516 18.656 -6.383 1 94.12 253 ASN B N 1
ATOM 4848 C CA . ASN B 1 253 ? -15.414 19.641 -6.984 1 94.12 253 ASN B CA 1
ATOM 4849 C C . ASN B 1 253 ? -15.766 19.266 -8.422 1 94.12 253 ASN B C 1
ATOM 4851 O O . ASN B 1 253 ? -16.781 19.719 -8.953 1 94.12 253 ASN B O 1
ATOM 4855 N N . VAL B 1 254 ? -14.969 18.484 -9.062 1 95.12 254 VAL B N 1
ATOM 4856 C CA . VAL B 1 254 ? -15.156 18.25 -10.492 1 95.12 254 VAL B CA 1
ATOM 4857 C C . VAL B 1 254 ? -15.688 16.828 -10.703 1 95.12 254 VAL B C 1
ATOM 4859 O O . VAL B 1 254 ? -16.531 16.594 -11.578 1 95.12 254 VAL B O 1
ATOM 4862 N N . SER B 1 255 ? -15.258 15.867 -9.93 1 93.5 255 SER B N 1
ATOM 4863 C CA . SER B 1 255 ? -15.586 14.469 -10.164 1 93.5 255 SER B CA 1
ATOM 4864 C C . SER B 1 255 ? -16.922 14.102 -9.539 1 93.5 255 SER B C 1
ATOM 4866 O O . SER B 1 255 ? -17.25 14.562 -8.438 1 93.5 255 SER B O 1
ATOM 4868 N N . SER B 1 256 ? -17.703 13.258 -10.117 1 92.25 256 SER B N 1
ATOM 4869 C CA . SER B 1 256 ? -18.938 12.711 -9.562 1 92.25 256 SER B CA 1
ATOM 4870 C C . SER B 1 256 ? -18.641 11.547 -8.625 1 92.25 256 SER B C 1
ATOM 4872 O O . SER B 1 256 ? -19.516 11.133 -7.844 1 92.25 256 SER B O 1
ATOM 4874 N N . LYS B 1 257 ? -17.438 11.047 -8.68 1 92.69 257 LYS B N 1
ATOM 4875 C CA . LYS B 1 257 ? -17.078 9.891 -7.863 1 92.69 257 LYS B CA 1
ATOM 4876 C C . LYS B 1 257 ? -16.047 10.266 -6.801 1 92.69 257 LYS B C 1
ATOM 4878 O O . LYS B 1 257 ? -15.281 9.414 -6.336 1 92.69 257 LYS B O 1
ATOM 4883 N N . GLY B 1 258 ? -15.977 11.547 -6.539 1 94.06 258 GLY B N 1
ATOM 4884 C CA . GLY B 1 258 ? -15.016 12.023 -5.555 1 94.06 258 GLY B CA 1
ATOM 4885 C C . GLY B 1 258 ? -15.172 11.344 -4.203 1 94.06 258 GLY B C 1
ATOM 4886 O O . GLY B 1 258 ? -14.188 10.875 -3.627 1 94.06 258 GLY B O 1
ATOM 4887 N N . ASN B 1 259 ? -16.359 11.258 -3.779 1 91.38 259 ASN B N 1
ATOM 4888 C CA . ASN B 1 259 ? -16.625 10.656 -2.479 1 91.38 259 ASN B CA 1
ATOM 4889 C C . ASN B 1 259 ? -16.188 9.195 -2.432 1 91.38 259 ASN B C 1
ATOM 4891 O O . ASN B 1 259 ? -15.641 8.742 -1.423 1 91.38 259 ASN B O 1
ATOM 4895 N N . LYS B 1 260 ? -16.453 8.547 -3.488 1 93.38 260 LYS B N 1
ATOM 4896 C CA . LYS B 1 260 ? -16.031 7.152 -3.564 1 93.38 260 LYS B CA 1
ATOM 4897 C C . LYS B 1 260 ? -14.516 7.031 -3.512 1 93.38 260 LYS B C 1
ATOM 4899 O O . LYS B 1 260 ? -13.977 6.141 -2.846 1 93.38 260 LYS B O 1
ATOM 4904 N N . ALA B 1 261 ? -13.875 7.875 -4.219 1 95.38 261 ALA B N 1
ATOM 4905 C CA . ALA B 1 261 ? -12.414 7.867 -4.246 1 95.38 261 ALA B CA 1
ATOM 4906 C C . ALA B 1 261 ? -11.844 8.125 -2.855 1 95.38 261 ALA B C 1
ATOM 4908 O O . ALA B 1 261 ? -10.93 7.422 -2.416 1 95.38 261 ALA B O 1
ATOM 4909 N N . PHE B 1 262 ? -12.352 9.109 -2.152 1 93.44 262 PHE B N 1
ATOM 4910 C CA . PHE B 1 262 ? -11.852 9.469 -0.833 1 93.44 262 PHE B CA 1
ATOM 4911 C C . PHE B 1 262 ? -12.156 8.375 0.182 1 93.44 262 PHE B C 1
ATOM 4913 O O . PHE B 1 262 ? -11.312 8.039 1.017 1 93.44 262 PHE B O 1
ATOM 4920 N N . ASN B 1 263 ? -13.297 7.785 0.118 1 91.69 263 ASN B N 1
ATOM 4921 C CA . ASN B 1 263 ? -13.68 6.727 1.043 1 91.69 263 ASN B CA 1
ATOM 4922 C C . ASN B 1 263 ? -12.82 5.48 0.861 1 91.69 263 ASN B C 1
ATOM 4924 O O . ASN B 1 263 ? -12.391 4.867 1.841 1 91.69 263 ASN B O 1
ATOM 4928 N N . THR B 1 264 ? -12.641 5.113 -0.36 1 92.62 264 THR B N 1
ATOM 4929 C CA . THR B 1 264 ? -11.82 3.938 -0.639 1 92.62 264 THR B CA 1
ATOM 4930 C C . THR B 1 264 ? -10.367 4.18 -0.236 1 92.62 264 THR B C 1
ATOM 4932 O O . THR B 1 264 ? -9.711 3.283 0.295 1 92.62 264 THR B O 1
ATOM 4935 N N . LEU B 1 265 ? -9.891 5.355 -0.482 1 93.94 265 LEU B N 1
ATOM 4936 C CA . LEU B 1 265 ? -8.531 5.719 -0.115 1 93.94 265 LEU B CA 1
ATOM 4937 C C . LEU B 1 265 ? -8.352 5.695 1.398 1 93.94 265 LEU B C 1
ATOM 4939 O O . LEU B 1 265 ? -7.305 5.266 1.896 1 93.94 265 LEU B O 1
ATOM 4943 N N . GLU B 1 266 ? -9.281 6.195 2.082 1 88.19 266 GLU B N 1
ATOM 4944 C CA . GLU B 1 266 ? -9.219 6.23 3.541 1 88.19 266 GLU B CA 1
ATOM 4945 C C . GLU B 1 266 ? -9.094 4.824 4.121 1 88.19 266 GLU B C 1
ATOM 4947 O O . GLU B 1 266 ? -8.297 4.594 5.035 1 88.19 266 GLU B O 1
ATOM 4952 N N . LYS B 1 267 ? -9.852 3.932 3.59 1 87.88 267 LYS B N 1
ATOM 4953 C CA . LYS B 1 267 ? -9.789 2.543 4.039 1 87.88 267 LYS B CA 1
ATOM 4954 C C . LYS B 1 267 ? -8.461 1.902 3.656 1 87.88 267 LYS B C 1
ATOM 4956 O O . LYS B 1 267 ? -7.906 1.107 4.418 1 87.88 267 LYS B O 1
ATOM 4961 N N . TRP B 1 268 ? -7.961 2.299 2.576 1 92.5 268 TRP B N 1
ATOM 4962 C CA . TRP B 1 268 ? -6.742 1.718 2.023 1 92.5 268 TRP B CA 1
ATOM 4963 C C . TRP B 1 268 ? -5.508 2.254 2.746 1 92.5 268 TRP B C 1
ATOM 4965 O O . TRP B 1 268 ? -4.48 1.58 2.812 1 92.5 268 TRP B O 1
ATOM 4975 N N . SER B 1 269 ? -5.594 3.404 3.309 1 94.06 269 SER B N 1
ATOM 4976 C CA . SER B 1 269 ? -4.391 4.113 3.73 1 94.06 269 SER B CA 1
ATOM 4977 C C . SER B 1 269 ? -4.016 3.762 5.164 1 94.06 269 SER B C 1
ATOM 4979 O O . SER B 1 269 ? -2.953 4.16 5.652 1 94.06 269 SER B O 1
ATOM 4981 N N . SER B 1 270 ? -4.758 2.955 5.855 1 91.25 270 SER B N 1
ATOM 4982 C CA . SER B 1 270 ? -4.547 2.689 7.277 1 91.25 270 SER B CA 1
ATOM 4983 C C . SER B 1 270 ? -3.156 2.117 7.531 1 91.25 270 SER B C 1
ATOM 4985 O O . SER B 1 270 ? -2.43 2.602 8.398 1 91.25 270 SER B O 1
ATOM 4987 N N . PRO B 1 271 ? -2.721 1.113 6.77 1 94.69 271 PRO B N 1
ATOM 4988 C CA . PRO B 1 271 ? -1.376 0.588 7.023 1 94.69 271 PRO B CA 1
ATOM 4989 C C . PRO B 1 271 ? -0.278 1.603 6.711 1 94.69 271 PRO B C 1
ATOM 4991 O O . PRO B 1 271 ? 0.751 1.632 7.391 1 94.69 271 PRO B O 1
ATOM 4994 N N . ILE B 1 272 ? -0.5 2.408 5.73 1 94.12 272 ILE B N 1
ATOM 4995 C CA . ILE B 1 272 ? 0.488 3.393 5.301 1 94.12 272 ILE B CA 1
ATOM 4996 C C . ILE B 1 272 ? 0.598 4.504 6.344 1 94.12 272 ILE B C 1
ATOM 4998 O O . ILE B 1 272 ? 1.702 4.922 6.699 1 94.12 272 ILE B O 1
ATOM 5002 N N . THR B 1 273 ? -0.515 4.914 6.84 1 88.12 273 THR B N 1
ATOM 5003 C CA . THR B 1 273 ? -0.526 5.965 7.852 1 88.12 273 THR B CA 1
ATOM 5004 C C . THR B 1 273 ? 0.083 5.469 9.156 1 88.12 273 THR B C 1
ATOM 5006 O O . THR B 1 273 ? 0.812 6.199 9.828 1 88.12 273 THR B O 1
ATOM 5009 N N . ALA B 1 274 ? -0.232 4.238 9.492 1 92 274 ALA B N 1
ATOM 5010 C CA . ALA B 1 274 ? 0.381 3.65 10.68 1 92 274 ALA B CA 1
ATOM 5011 C C . ALA B 1 274 ? 1.899 3.586 10.539 1 92 274 ALA B C 1
ATOM 5013 O O . ALA B 1 274 ? 2.631 3.887 11.492 1 92 274 ALA B O 1
ATOM 5014 N N . ALA B 1 275 ? 2.305 3.186 9.383 1 94.62 275 ALA B N 1
ATOM 5015 C CA . ALA B 1 275 ? 3.738 3.123 9.117 1 94.62 275 ALA B CA 1
ATOM 5016 C C . ALA B 1 275 ? 4.371 4.508 9.203 1 94.62 275 ALA B C 1
ATOM 5018 O O . ALA B 1 275 ? 5.441 4.676 9.797 1 94.62 275 ALA B O 1
ATOM 5019 N N . PHE B 1 276 ? 3.723 5.441 8.664 1 89.19 276 PHE B N 1
ATOM 5020 C CA . PHE B 1 276 ? 4.203 6.816 8.609 1 89.19 276 PHE B CA 1
ATOM 5021 C C . PHE B 1 276 ? 4.422 7.367 10.016 1 89.19 276 PHE B C 1
ATOM 5023 O O . PHE B 1 276 ? 5.504 7.863 10.336 1 89.19 276 PHE B O 1
ATOM 5030 N N . PHE B 1 277 ? 3.455 7.246 10.836 1 84.5 277 PHE B N 1
ATOM 5031 C CA . PHE B 1 277 ? 3.527 7.84 12.172 1 84.5 277 PHE B CA 1
ATOM 5032 C C . PHE B 1 277 ? 4.469 7.043 13.062 1 84.5 277 PHE B C 1
ATOM 5034 O O . PHE B 1 277 ? 5.141 7.613 13.93 1 84.5 277 PHE B O 1
ATOM 5041 N N . THR B 1 278 ? 4.52 5.746 12.875 1 91.75 278 THR B N 1
ATOM 5042 C CA . THR B 1 278 ? 5.473 4.953 13.641 1 91.75 278 THR B CA 1
ATOM 5043 C C . THR B 1 278 ? 6.906 5.301 13.25 1 91.75 278 THR B C 1
ATOM 5045 O O . THR B 1 278 ? 7.777 5.414 14.117 1 91.75 278 THR B O 1
ATOM 5048 N N . LEU B 1 279 ? 7.133 5.465 11.961 1 89.5 279 LEU B N 1
ATOM 5049 C CA . LEU B 1 279 ? 8.461 5.844 11.484 1 89.5 279 LEU B CA 1
ATOM 5050 C C . LEU B 1 279 ? 8.82 7.25 11.961 1 89.5 279 LEU B C 1
ATOM 5052 O O . LEU B 1 279 ? 9.984 7.52 12.281 1 89.5 279 LEU B O 1
ATOM 5056 N N . ALA B 1 280 ? 7.852 8.109 11.914 1 84.31 280 ALA B N 1
ATOM 5057 C CA . ALA B 1 280 ? 8.07 9.461 12.422 1 84.31 280 ALA B CA 1
ATOM 5058 C C . ALA B 1 280 ? 8.492 9.438 13.883 1 84.31 280 ALA B C 1
ATOM 5060 O O . ALA B 1 280 ? 9.406 10.172 14.281 1 84.31 280 ALA B O 1
ATOM 5061 N N . GLY B 1 281 ? 7.844 8.633 14.656 1 85.62 281 GLY B N 1
ATOM 5062 C CA . GLY B 1 281 ? 8.211 8.477 16.047 1 85.62 281 GLY B CA 1
ATOM 5063 C C . GLY B 1 281 ? 9.602 7.91 16.25 1 85.62 281 GLY B C 1
ATOM 5064 O O . GLY B 1 281 ? 10.266 8.211 17.234 1 85.62 281 GLY B O 1
ATOM 5065 N N . SER B 1 282 ? 9.984 7.102 15.352 1 89.31 282 SER B N 1
ATOM 5066 C CA . SER B 1 282 ? 11.289 6.453 15.445 1 89.31 282 SER B CA 1
ATOM 5067 C C . SER B 1 282 ? 12.422 7.461 15.289 1 89.31 282 SER B C 1
ATOM 5069 O O . SER B 1 282 ? 13.562 7.184 15.664 1 89.31 282 SER B O 1
ATOM 5071 N N . ARG B 1 283 ? 12.078 8.594 14.758 1 83.5 283 ARG B N 1
ATOM 5072 C CA . ARG B 1 283 ? 13.07 9.633 14.531 1 83.5 283 ARG B CA 1
ATOM 5073 C C . ARG B 1 283 ? 13.289 10.469 15.781 1 83.5 283 ARG B C 1
ATOM 5075 O O . ARG B 1 283 ? 14.273 11.211 15.883 1 83.5 283 ARG B O 1
ATOM 5082 N N . LEU B 1 284 ? 12.406 10.328 16.688 1 79.56 284 LEU B N 1
ATOM 5083 C CA . LEU B 1 284 ? 12.469 11.148 17.891 1 79.56 284 LEU B CA 1
ATOM 5084 C C . LEU B 1 284 ? 13.727 10.844 18.688 1 79.56 284 LEU B C 1
ATOM 5086 O O . LEU B 1 284 ? 13.992 9.688 19.031 1 79.56 284 LEU B O 1
ATOM 5090 N N . ASP B 1 285 ? 14.508 11.852 18.891 1 79.81 285 ASP B N 1
ATOM 5091 C CA . ASP B 1 285 ? 15.695 11.734 19.734 1 79.81 285 ASP B CA 1
ATOM 5092 C C . ASP B 1 285 ? 15.453 12.336 21.109 1 79.81 285 ASP B C 1
ATOM 5094 O O . ASP B 1 285 ? 15.617 13.539 21.312 1 79.81 285 ASP B O 1
ATOM 5098 N N . ILE B 1 286 ? 15.227 11.555 22.047 1 80.19 286 ILE B N 1
ATOM 5099 C CA . ILE B 1 286 ? 14.859 11.984 23.391 1 80.19 286 ILE B CA 1
ATOM 5100 C C . ILE B 1 286 ? 16.047 12.68 24.062 1 80.19 286 ILE B C 1
ATOM 5102 O O . ILE B 1 286 ? 15.875 13.5 24.953 1 80.19 286 ILE B O 1
ATOM 5106 N N . SER B 1 287 ? 17.219 12.359 23.609 1 79.19 287 SER B N 1
ATOM 5107 C CA . SER B 1 287 ? 18.422 12.977 24.172 1 79.19 287 SER B CA 1
ATOM 5108 C C . SER B 1 287 ? 18.438 14.477 23.938 1 79.19 287 SER B C 1
ATOM 5110 O O . SER B 1 287 ? 19.125 15.219 24.656 1 79.19 287 SER B O 1
ATOM 5112 N N . LEU B 1 288 ? 17.656 14.922 23.031 1 74.25 288 LEU B N 1
ATOM 5113 C CA . LEU B 1 288 ? 17.625 16.344 22.688 1 74.25 288 LEU B CA 1
ATOM 5114 C C . LEU B 1 288 ? 16.578 17.078 23.516 1 74.25 288 LEU B C 1
ATOM 5116 O O . LEU B 1 288 ? 16.594 18.312 23.578 1 74.25 288 LEU B O 1
ATOM 5120 N N . ILE B 1 289 ? 15.781 16.359 24.203 1 74.81 289 ILE B N 1
ATOM 5121 C CA . ILE B 1 289 ? 14.633 16.938 24.891 1 74.81 289 ILE B CA 1
ATOM 5122 C C . ILE B 1 289 ? 15.117 17.922 25.953 1 74.81 289 ILE B C 1
ATOM 5124 O O . ILE B 1 289 ? 14.594 19.031 26.047 1 74.81 289 ILE B O 1
ATOM 5128 N N . PRO B 1 290 ? 16.156 17.516 26.656 1 71.25 290 PRO B N 1
ATOM 5129 C CA . PRO B 1 290 ? 16.609 18.484 27.641 1 71.25 290 PRO B CA 1
ATOM 5130 C C . PRO B 1 290 ? 17.078 19.797 27 1 71.25 290 PRO B C 1
ATOM 5132 O O . PRO B 1 290 ? 16.859 20.875 27.562 1 71.25 290 PRO B O 1
ATOM 5135 N N . GLN B 1 291 ? 17.75 19.688 25.938 1 68.06 291 GLN B N 1
ATOM 5136 C CA . GLN B 1 291 ? 18.266 20.859 25.234 1 68.06 291 GLN B CA 1
ATOM 5137 C C . GLN B 1 291 ? 17.141 21.656 24.578 1 68.06 291 GLN B C 1
ATOM 5139 O O . GLN B 1 291 ? 17.219 22.891 24.484 1 68.06 291 GLN B O 1
ATOM 5144 N N . ILE B 1 292 ? 16.219 20.891 24.203 1 70.69 292 ILE B N 1
ATOM 5145 C CA . ILE B 1 292 ? 15.195 21.547 23.422 1 70.69 292 ILE B CA 1
ATOM 5146 C C . ILE B 1 292 ? 13.898 21.609 24.219 1 70.69 292 ILE B C 1
ATOM 5148 O O . ILE B 1 292 ? 12.883 22.109 23.734 1 70.69 292 ILE B O 1
ATOM 5152 N N . GLY B 1 293 ? 14.047 21.234 25.375 1 79.06 293 GLY B N 1
ATOM 5153 C CA . GLY B 1 293 ? 12.859 21.141 26.203 1 79.06 293 GLY B CA 1
ATOM 5154 C C . GLY B 1 293 ? 12.156 22.469 26.375 1 79.06 293 GLY B C 1
ATOM 5155 O O . GLY B 1 293 ? 10.93 22.562 26.25 1 79.06 293 GLY B O 1
ATOM 5156 N N . LEU B 1 294 ? 13.039 23.484 26.562 1 86.75 294 LEU B N 1
ATOM 5157 C CA . LEU B 1 294 ? 12.43 24.812 26.719 1 86.75 294 LEU B CA 1
ATOM 5158 C C . LEU B 1 294 ? 11.805 25.266 25.406 1 86.75 294 LEU B C 1
ATOM 5160 O O . LEU B 1 294 ? 10.719 25.844 25.391 1 86.75 294 LEU B O 1
ATOM 5164 N N . LEU B 1 295 ? 12.547 25.016 24.359 1 91.81 295 LEU B N 1
ATOM 5165 C CA . LEU B 1 295 ? 12.047 25.406 23.047 1 91.81 295 LEU B CA 1
ATOM 5166 C C . LEU B 1 295 ? 10.719 24.703 22.734 1 91.81 295 LEU B C 1
ATOM 5168 O O . LEU B 1 295 ? 9.805 25.328 22.188 1 91.81 295 LEU B O 1
ATOM 5172 N N . GLY B 1 296 ? 10.664 23.453 23.125 1 92.38 296 GLY B N 1
ATOM 5173 C CA . GLY B 1 296 ? 9.453 22.688 22.891 1 92.38 296 GLY B CA 1
ATOM 5174 C C . GLY B 1 296 ? 8.273 23.156 23.719 1 92.38 296 GLY B C 1
ATOM 5175 O O . GLY B 1 296 ? 7.152 23.266 23.219 1 92.38 296 GLY B O 1
ATOM 5176 N N . VAL B 1 297 ? 8.523 23.422 24.953 1 92.88 297 VAL B N 1
ATOM 5177 C CA . VAL B 1 297 ? 7.477 23.875 25.859 1 92.88 297 VAL B CA 1
ATOM 5178 C C . VAL B 1 297 ? 6.953 25.234 25.391 1 92.88 297 VAL B C 1
ATOM 5180 O O . VAL B 1 297 ? 5.742 25.469 25.359 1 92.88 297 VAL B O 1
ATOM 5183 N N . MET B 1 298 ? 7.898 26.109 25.062 1 95.38 298 MET B N 1
ATOM 5184 C CA . MET B 1 298 ? 7.508 27.438 24.609 1 95.38 298 MET B CA 1
ATOM 5185 C C . MET B 1 298 ? 6.793 27.359 23.266 1 95.38 298 MET B C 1
ATOM 5187 O O . MET B 1 298 ? 5.859 28.125 23.016 1 95.38 298 MET B O 1
ATOM 5191 N N . TYR B 1 299 ? 7.266 26.5 22.422 1 96.06 299 TYR B N 1
ATOM 5192 C CA . TYR B 1 299 ? 6.566 26.266 21.156 1 96.06 299 TYR B CA 1
ATOM 5193 C C . TYR B 1 299 ? 5.109 25.891 21.406 1 96.06 299 TYR B C 1
ATOM 5195 O O . TYR B 1 299 ? 4.203 26.469 20.797 1 96.06 299 TYR B O 1
ATOM 5203 N N . LEU B 1 300 ? 4.934 24.922 22.297 1 94.88 300 LEU B N 1
ATOM 5204 C CA . LEU B 1 300 ? 3.596 24.422 22.594 1 94.88 300 LEU B CA 1
ATOM 5205 C C . LEU B 1 300 ? 2.719 25.5 23.188 1 94.88 300 LEU B C 1
ATOM 5207 O O . LEU B 1 300 ? 1.586 25.719 22.75 1 94.88 300 LEU B O 1
ATOM 5211 N N . LEU B 1 301 ? 3.238 26.156 24.141 1 96.31 301 LEU B N 1
ATOM 5212 C CA . LEU B 1 301 ? 2.477 27.156 24.875 1 96.31 301 LEU B CA 1
ATOM 5213 C C . LEU B 1 301 ? 2.107 28.328 23.969 1 96.31 301 LEU B C 1
ATOM 5215 O O . LEU B 1 301 ? 0.953 28.75 23.938 1 96.31 301 LEU B O 1
ATOM 5219 N N . PHE B 1 302 ? 3.033 28.844 23.25 1 97.69 302 PHE B N 1
ATOM 5220 C CA . PHE B 1 302 ? 2.787 30.016 22.438 1 97.69 302 PHE B CA 1
ATOM 5221 C C . PHE B 1 302 ? 1.964 29.672 21.203 1 97.69 302 PHE B C 1
ATOM 5223 O O . PHE B 1 302 ? 1.241 30.516 20.672 1 97.69 302 PHE B O 1
ATOM 5230 N N . ARG B 1 303 ? 2.1 28.438 20.719 1 97.25 303 ARG B N 1
ATOM 5231 C CA . ARG B 1 303 ? 1.2 27.984 19.656 1 97.25 303 ARG B CA 1
ATOM 5232 C C . ARG B 1 303 ? -0.251 28.016 20.125 1 97.25 303 ARG B C 1
ATOM 5234 O O . ARG B 1 303 ? -1.132 28.484 19.406 1 97.25 303 ARG B O 1
ATOM 5241 N N . MET B 1 304 ? -0.44 27.5 21.328 1 96.94 304 MET B N 1
ATOM 5242 C CA . MET B 1 304 ? -1.795 27.438 21.875 1 96.94 304 MET B CA 1
ATOM 5243 C C . MET B 1 304 ? -2.361 28.828 22.078 1 96.94 304 MET B C 1
ATOM 5245 O O . MET B 1 304 ? -3.502 29.109 21.703 1 96.94 304 MET B O 1
ATOM 5249 N N . ILE B 1 305 ? -1.541 29.672 22.625 1 97.88 305 ILE B N 1
ATOM 5250 C CA . ILE B 1 305 ? -1.971 31.047 22.859 1 97.88 305 ILE B CA 1
ATOM 5251 C C . ILE B 1 305 ? -2.23 31.75 21.531 1 97.88 305 ILE B C 1
ATOM 5253 O O . ILE B 1 305 ? -3.209 32.5 21.391 1 97.88 305 ILE B O 1
ATOM 5257 N N . GLY B 1 306 ? -1.358 31.594 20.641 1 97.88 306 GLY B N 1
ATOM 5258 C CA . GLY B 1 306 ? -1.502 32.219 19.328 1 97.88 306 GLY B CA 1
ATOM 5259 C C . GLY B 1 306 ? -2.734 31.734 18.578 1 97.88 306 GLY B C 1
ATOM 5260 O O . GLY B 1 306 ? -3.416 32.531 17.922 1 97.88 306 GLY B O 1
ATOM 5261 N N . LYS B 1 307 ? -2.961 30.422 18.625 1 96.88 307 LYS B N 1
ATOM 5262 C CA . LYS B 1 307 ? -4.133 29.859 17.938 1 96.88 307 LYS B CA 1
ATOM 5263 C C . LYS B 1 307 ? -5.426 30.375 18.578 1 96.88 307 LYS B C 1
ATOM 5265 O O . LYS B 1 307 ? -6.32 30.844 17.875 1 96.88 307 LYS B O 1
ATOM 5270 N N . VAL B 1 308 ? -5.531 30.266 19.906 1 97.56 308 VAL B N 1
ATOM 5271 C CA . VAL B 1 308 ? -6.738 30.672 20.625 1 97.56 308 VAL B CA 1
ATOM 5272 C C . VAL B 1 308 ? -6.938 32.188 20.484 1 97.56 308 VAL B C 1
ATOM 5274 O O . VAL B 1 308 ? -8.031 32.625 20.172 1 97.56 308 VAL B O 1
ATOM 5277 N N . GLY B 1 309 ? -5.918 32.875 20.781 1 97.94 309 GLY B N 1
ATOM 5278 C CA . GLY B 1 309 ? -5.996 34.344 20.656 1 97.94 309 GLY B CA 1
ATOM 5279 C C . GLY B 1 309 ? -6.301 34.812 19.25 1 97.94 309 GLY B C 1
ATOM 5280 O O . GLY B 1 309 ? -7.152 35.656 19.047 1 97.94 309 GLY B O 1
ATOM 5281 N N . GLY B 1 310 ? -5.539 34.281 18.281 1 97.88 310 GLY B N 1
ATOM 5282 C CA . GLY B 1 310 ? -5.773 34.625 16.891 1 97.88 310 GLY B CA 1
ATOM 5283 C C . GLY B 1 310 ? -7.18 34.312 16.422 1 97.88 310 GLY B C 1
ATOM 5284 O O . GLY B 1 310 ? -7.793 35.094 15.703 1 97.88 310 GLY B O 1
ATOM 5285 N N . ALA B 1 311 ? -7.66 33.156 16.797 1 97.62 311 ALA B N 1
ATOM 5286 C CA . ALA B 1 311 ? -9.016 32.75 16.438 1 97.62 311 ALA B CA 1
ATOM 5287 C C . ALA B 1 311 ? -10.047 33.688 17.031 1 97.62 311 ALA B C 1
ATOM 5289 O O . ALA B 1 311 ? -11.023 34.062 16.375 1 97.62 311 ALA B O 1
ATOM 5290 N N . SER B 1 312 ? -9.859 34.062 18.312 1 97.44 312 SER B N 1
ATOM 5291 C CA . SER B 1 312 ? -10.766 35 18.984 1 97.44 312 SER B CA 1
ATOM 5292 C C . SER B 1 312 ? -10.758 36.344 18.312 1 97.44 312 SER B C 1
ATOM 5294 O O . SER B 1 312 ? -11.805 36.969 18.156 1 97.44 312 SER B O 1
ATOM 5296 N N . ILE B 1 313 ? -9.617 36.812 17.984 1 97.69 313 ILE B N 1
ATOM 5297 C CA . ILE B 1 313 ? -9.484 38.094 17.297 1 97.69 313 ILE B CA 1
ATOM 5298 C C . ILE B 1 313 ? -10.195 38.031 15.945 1 97.69 313 ILE B C 1
ATOM 5300 O O . ILE B 1 313 ? -10.945 38.969 15.594 1 97.69 313 ILE B O 1
ATOM 5304 N N . GLY B 1 314 ? -9.953 37 15.195 1 97.06 314 GLY B N 1
ATOM 5305 C CA . GLY B 1 314 ? -10.625 36.812 13.922 1 97.06 314 GLY B CA 1
ATOM 5306 C C . GLY B 1 314 ? -12.133 36.75 14.039 1 97.06 314 GLY B C 1
ATOM 5307 O O . GLY B 1 314 ? -12.852 37.344 13.211 1 97.06 314 GLY B O 1
ATOM 5308 N N . ALA B 1 315 ? -12.594 36.062 15.062 1 96.25 315 ALA B N 1
ATOM 5309 C CA . ALA B 1 315 ? -14.031 35.969 15.312 1 96.25 315 ALA B CA 1
ATOM 5310 C C . ALA B 1 315 ? -14.602 37.344 15.641 1 96.25 315 ALA B C 1
ATOM 5312 O O . ALA B 1 315 ? -15.719 37.688 15.234 1 96.25 315 ALA B O 1
ATOM 5313 N N . GLY B 1 316 ? -13.844 38.125 16.359 1 95.81 316 GLY B N 1
ATOM 5314 C CA . GLY B 1 316 ? -14.258 39.5 16.656 1 95.81 316 GLY B CA 1
ATOM 5315 C C . GLY B 1 316 ? -14.328 40.375 15.43 1 95.81 316 GLY B C 1
ATOM 5316 O O . GLY B 1 316 ? -15.297 41.094 15.234 1 95.81 316 GLY B O 1
ATOM 5317 N N . ILE B 1 317 ? -13.352 40.312 14.602 1 95.75 317 ILE B N 1
ATOM 5318 C CA . ILE B 1 317 ? -13.281 41.094 13.375 1 95.75 317 ILE B CA 1
ATOM 5319 C C . ILE B 1 317 ? -14.445 40.75 12.461 1 95.75 317 ILE B C 1
ATOM 5321 O O . ILE B 1 317 ? -15 41.594 11.773 1 95.75 317 ILE B O 1
ATOM 5325 N N . SER B 1 318 ? -14.828 39.5 12.5 1 92.94 318 SER B N 1
ATOM 5326 C CA . SER B 1 318 ? -15.883 39 11.617 1 92.94 318 SER B CA 1
ATOM 5327 C C . SER B 1 318 ? -17.25 39.125 12.266 1 92.94 318 SER B C 1
ATOM 5329 O O . SER B 1 318 ? -18.25 38.688 11.711 1 92.94 318 SER B O 1
ATOM 5331 N N . LYS B 1 319 ? -17.297 39.625 13.461 1 92.25 319 LYS B N 1
ATOM 5332 C CA . LYS B 1 319 ? -18.531 39.812 14.211 1 92.25 319 LYS B CA 1
ATOM 5333 C C . LYS B 1 319 ? -19.281 38.5 14.375 1 92.25 319 LYS B C 1
ATOM 5335 O O . LYS B 1 319 ? -20.5 38.469 14.156 1 92.25 319 LYS B O 1
ATOM 5340 N N . ALA B 1 320 ? -18.547 37.531 14.633 1 92.38 320 ALA B N 1
ATOM 5341 C CA . ALA B 1 320 ? -19.141 36.219 14.891 1 92.38 320 ALA B CA 1
ATOM 5342 C C . ALA B 1 320 ? -19.859 36.188 16.234 1 92.38 320 ALA B C 1
ATOM 5344 O O . ALA B 1 320 ? -19.641 37.094 17.078 1 92.38 320 ALA B O 1
ATOM 5345 N N . PRO B 1 321 ? -20.75 35.25 16.375 1 92.94 321 PRO B N 1
ATOM 5346 C CA . PRO B 1 321 ? -21.422 35.125 17.656 1 92.94 321 PRO B CA 1
ATOM 5347 C C . PRO B 1 321 ? -20.438 34.969 18.828 1 92.94 321 PRO B C 1
ATOM 5349 O O . PRO B 1 321 ? -19.344 34.438 18.641 1 92.94 321 PRO B O 1
ATOM 5352 N N . GLN B 1 322 ? -20.828 35.406 20 1 95.19 322 GLN B N 1
ATOM 5353 C CA . GLN B 1 322 ? -19.984 35.406 21.188 1 95.19 322 GLN B CA 1
ATOM 5354 C C . GLN B 1 322 ? -19.469 34.031 21.516 1 95.19 322 GLN B C 1
ATOM 5356 O O . GLN B 1 322 ? -18.328 33.875 21.984 1 95.19 322 GLN B O 1
ATOM 5361 N N . VAL B 1 323 ? -20.312 33.062 21.281 1 95.06 323 VAL B N 1
ATOM 5362 C CA . VAL B 1 323 ? -19.938 31.672 21.578 1 95.06 323 VAL B CA 1
ATOM 5363 C C . VAL B 1 323 ? -18.75 31.266 20.703 1 95.06 323 VAL B C 1
ATOM 5365 O O . VAL B 1 323 ? -17.859 30.531 21.141 1 95.06 323 VAL B O 1
ATOM 5368 N N . VAL B 1 324 ? -18.719 31.75 19.531 1 95.88 324 VAL B N 1
ATOM 5369 C CA . VAL B 1 324 ? -17.641 31.453 18.609 1 95.88 324 VAL B CA 1
ATOM 5370 C C . VAL B 1 324 ? -16.375 32.188 19.031 1 95.88 324 VAL B C 1
ATOM 5372 O O . VAL B 1 324 ? -15.289 31.609 19.094 1 95.88 324 VAL B O 1
ATOM 5375 N N . LYS B 1 325 ? -16.531 33.438 19.328 1 96.19 325 LYS B N 1
ATOM 5376 C CA . LYS B 1 325 ? -15.406 34.25 19.75 1 96.19 325 LYS B CA 1
ATOM 5377 C C . LYS B 1 325 ? -14.711 33.656 20.984 1 96.19 325 LYS B C 1
ATOM 5379 O O . LYS B 1 325 ? -13.484 33.656 21.062 1 96.19 325 LYS B O 1
ATOM 5384 N N . LYS B 1 326 ? -15.461 33.062 21.844 1 96.25 326 LYS B N 1
ATOM 5385 C CA . LYS B 1 326 ? -14.945 32.625 23.125 1 96.25 326 LYS B CA 1
ATOM 5386 C C . LYS B 1 326 ? -14.328 31.234 23.016 1 96.25 326 LYS B C 1
ATOM 5388 O O . LYS B 1 326 ? -13.344 30.922 23.703 1 96.25 326 LYS B O 1
ATOM 5393 N N . TYR B 1 327 ? -14.891 30.391 22.094 1 96.88 327 TYR B N 1
ATOM 5394 C CA . TYR B 1 327 ? -14.547 28.984 22.266 1 96.88 327 TYR B CA 1
ATOM 5395 C C . TYR B 1 327 ? -13.945 28.406 20.984 1 96.88 327 TYR B C 1
ATOM 5397 O O . TYR B 1 327 ? -13.422 27.297 21 1 96.88 327 TYR B O 1
ATOM 5405 N N . ILE B 1 328 ? -13.898 29.125 19.922 1 96.31 328 ILE B N 1
ATOM 5406 C CA . ILE B 1 328 ? -13.492 28.562 18.641 1 96.31 328 ILE B CA 1
ATOM 5407 C C . ILE B 1 328 ? -12.031 28.109 18.734 1 96.31 328 ILE B C 1
ATOM 5409 O O . ILE B 1 328 ? -11.664 27.062 18.172 1 96.31 328 ILE B O 1
ATOM 5413 N N . GLY B 1 329 ? -11.203 28.844 19.406 1 96.69 329 GLY B N 1
ATOM 5414 C CA . GLY B 1 329 ? -9.789 28.547 19.5 1 96.69 329 GLY B CA 1
ATOM 5415 C C . GLY B 1 329 ? -9.508 27.219 20.172 1 96.69 329 GLY B C 1
ATOM 5416 O O . GLY B 1 329 ? -8.523 26.547 19.844 1 96.69 329 GLY B O 1
ATOM 5417 N N . LEU B 1 330 ? -10.367 26.766 21.047 1 95.31 330 LEU B N 1
ATOM 5418 C CA . LEU B 1 330 ? -10.195 25.516 21.781 1 95.31 330 LEU B CA 1
ATOM 5419 C C . LEU B 1 330 ? -10.359 24.312 20.859 1 95.31 330 LEU B C 1
ATOM 5421 O O . LEU B 1 330 ? -9.836 23.234 21.141 1 95.31 330 LEU B O 1
ATOM 5425 N N . GLY B 1 331 ? -11.023 24.547 19.781 1 94.12 331 GLY B N 1
ATOM 5426 C CA . GLY B 1 331 ? -11.234 23.469 18.844 1 94.12 331 GLY B CA 1
ATOM 5427 C C . GLY B 1 331 ? -10.133 23.359 17.797 1 94.12 331 GLY B C 1
ATOM 5428 O O . GLY B 1 331 ? -10.195 22.5 16.906 1 94.12 331 GLY B O 1
ATOM 5429 N N . LEU B 1 332 ? -9.078 24.188 17.938 1 95.25 332 LEU B N 1
ATOM 5430 C CA . LEU B 1 332 ? -8.062 24.281 16.891 1 95.25 332 LEU B CA 1
ATOM 5431 C C . LEU B 1 332 ? -6.684 23.906 17.438 1 95.25 332 LEU B C 1
ATOM 5433 O O . LEU B 1 332 ? -5.664 24.281 16.844 1 95.25 332 LEU B O 1
ATOM 5437 N N . LEU B 1 333 ? -6.641 23.141 18.484 1 94.19 333 LEU B N 1
ATOM 5438 C CA . LEU B 1 333 ? -5.391 22.953 19.203 1 94.19 333 LEU B CA 1
ATOM 5439 C C . LEU B 1 333 ? -4.715 21.641 18.781 1 94.19 333 LEU B C 1
ATOM 5441 O O . LEU B 1 333 ? -3.518 21.469 19.016 1 94.19 333 LEU B O 1
ATOM 5445 N N . SER B 1 334 ? -5.406 20.734 18.156 1 89.69 334 SER B N 1
ATOM 5446 C CA . SER B 1 334 ? -4.809 19.484 17.734 1 89.69 334 SER B CA 1
ATOM 5447 C C . SER B 1 334 ? -3.859 19.688 16.562 1 89.69 334 SER B C 1
ATOM 5449 O O . SER B 1 334 ? -4.156 20.469 15.641 1 89.69 334 SER B O 1
ATOM 5451 N N . GLN B 1 335 ? -2.689 19.094 16.672 1 89.62 335 GLN B N 1
ATOM 5452 C CA . GLN B 1 335 ? -1.674 19.172 15.625 1 89.62 335 GLN B CA 1
ATOM 5453 C C . GLN B 1 335 ? -1.024 17.812 15.375 1 89.62 335 GLN B C 1
ATOM 5455 O O . GLN B 1 335 ? -0.317 17.297 16.234 1 89.62 335 GLN B O 1
ATOM 5460 N N . VAL B 1 336 ? -1.191 17.203 14.203 1 79.81 336 VAL B N 1
ATOM 5461 C CA . VAL B 1 336 ? -0.548 15.914 14 1 79.81 336 VAL B CA 1
ATOM 5462 C C . VAL B 1 336 ? -0.187 15.742 12.531 1 79.81 336 VAL B C 1
ATOM 5464 O O . VAL B 1 336 ? 0.944 16.016 12.125 1 79.81 336 VAL B O 1
ATOM 5467 N N . GLY B 1 337 ? -1.071 15.461 11.617 1 78.44 337 GLY B N 1
ATOM 5468 C CA . GLY B 1 337 ? -0.864 14.977 10.258 1 78.44 337 GLY B CA 1
ATOM 5469 C C . GLY B 1 337 ? 0.021 15.883 9.43 1 78.44 337 GLY B C 1
ATOM 5470 O O . GLY B 1 337 ? 1.156 15.531 9.109 1 78.44 337 GLY B O 1
ATOM 5471 N N . VAL B 1 338 ? -0.421 17.078 9.148 1 82.25 338 VAL B N 1
ATOM 5472 C CA . VAL B 1 338 ? 0.268 18.016 8.266 1 82.25 338 VAL B CA 1
ATOM 5473 C C . VAL B 1 338 ? 1.536 18.531 8.945 1 82.25 338 VAL B C 1
ATOM 5475 O O . VAL B 1 338 ? 2.574 18.688 8.305 1 82.25 338 VAL B O 1
ATOM 5478 N N . ALA B 1 339 ? 1.444 18.734 10.203 1 88.06 339 ALA B N 1
ATOM 5479 C CA . ALA B 1 339 ? 2.594 19.234 10.945 1 88.06 339 ALA B CA 1
ATOM 5480 C C . ALA B 1 339 ? 3.748 18.234 10.922 1 88.06 339 ALA B C 1
ATOM 5482 O O . ALA B 1 339 ? 4.902 18.625 10.711 1 88.06 339 ALA B O 1
ATOM 5483 N N . VAL B 1 340 ? 3.457 17.047 11.125 1 81.62 340 VAL B N 1
ATOM 5484 C CA . VAL B 1 340 ? 4.477 16 11.102 1 81.62 340 VAL B CA 1
ATOM 5485 C C . VAL B 1 340 ? 5.043 15.867 9.688 1 81.62 340 VAL B C 1
ATOM 5487 O O . VAL B 1 340 ? 6.254 15.719 9.508 1 81.62 340 VAL B O 1
ATOM 5490 N N . GLY B 1 341 ? 4.191 15.922 8.781 1 83.12 341 GLY B N 1
ATOM 5491 C CA . GLY B 1 341 ? 4.633 15.883 7.398 1 83.12 341 GLY B CA 1
ATOM 5492 C C . GLY B 1 341 ? 5.582 17.016 7.047 1 83.12 341 GLY B C 1
ATOM 5493 O O . GLY B 1 341 ? 6.594 16.797 6.375 1 83.12 341 GLY B O 1
ATOM 5494 N N . LEU B 1 342 ? 5.223 18.156 7.465 1 87.31 342 LEU B N 1
ATOM 5495 C CA . LEU B 1 342 ? 6.062 19.312 7.203 1 87.31 342 LEU B CA 1
ATOM 5496 C C . LEU B 1 342 ? 7.402 19.188 7.918 1 87.31 342 LEU B C 1
ATOM 5498 O O . LEU B 1 342 ? 8.438 19.594 7.383 1 87.31 342 LEU B O 1
ATOM 5502 N N . ALA B 1 343 ? 7.328 18.641 9.078 1 87.75 343 ALA B N 1
ATOM 5503 C CA . ALA B 1 343 ? 8.57 18.438 9.82 1 87.75 343 ALA B CA 1
ATOM 5504 C C . ALA B 1 343 ? 9.531 17.531 9.047 1 87.75 343 ALA B C 1
ATOM 5506 O O . ALA B 1 343 ? 10.734 17.797 9 1 87.75 343 ALA B O 1
ATOM 5507 N N . ILE B 1 344 ? 9.031 16.562 8.531 1 81.56 344 ILE B N 1
ATOM 5508 C CA . ILE B 1 344 ? 9.836 15.633 7.746 1 81.56 344 ILE B CA 1
ATOM 5509 C C . ILE B 1 344 ? 10.344 16.328 6.48 1 81.56 344 ILE B C 1
ATOM 5511 O O . ILE B 1 344 ? 11.484 16.109 6.062 1 81.56 344 ILE B O 1
ATOM 5515 N N . THR B 1 345 ? 9.516 17.109 5.91 1 81.56 345 THR B N 1
ATOM 5516 C CA . THR B 1 345 ? 9.891 17.844 4.711 1 81.56 345 THR B CA 1
ATOM 5517 C C . THR B 1 345 ? 11.031 18.812 5.004 1 81.56 345 THR B C 1
ATOM 5519 O O . THR B 1 345 ? 11.906 19.016 4.16 1 81.56 345 THR B O 1
ATOM 5522 N N . VAL B 1 346 ? 11.008 19.375 6.156 1 87.88 346 VAL B N 1
ATOM 5523 C CA . VAL B 1 346 ? 12.047 20.312 6.559 1 87.88 346 VAL B CA 1
ATOM 5524 C C . VAL B 1 346 ? 13.406 19.625 6.527 1 87.88 346 VAL B C 1
ATOM 5526 O O . VAL B 1 346 ? 14.398 20.203 6.094 1 87.88 346 VAL B O 1
ATOM 5529 N N . SER B 1 347 ? 13.445 18.406 6.996 1 80.88 347 SER B N 1
ATOM 5530 C CA . SER B 1 347 ? 14.695 17.656 7.008 1 80.88 347 SER B CA 1
ATOM 5531 C C . SER B 1 347 ? 15.227 17.438 5.594 1 80.88 347 SER B C 1
ATOM 5533 O O . SER B 1 347 ? 16.438 17.391 5.383 1 80.88 347 SER B O 1
ATOM 5535 N N . ARG B 1 348 ? 14.406 17.391 4.734 1 76.31 348 ARG B N 1
ATOM 5536 C CA . ARG B 1 348 ? 14.797 17.172 3.344 1 76.31 348 ARG B CA 1
ATOM 5537 C C . ARG B 1 348 ? 15.172 18.484 2.674 1 76.31 348 ARG B C 1
ATOM 5539 O O . ARG B 1 348 ? 16.062 18.531 1.828 1 76.31 348 ARG B O 1
ATOM 5546 N N . GLU B 1 349 ? 14.469 19.5 3.02 1 79.5 349 GLU B N 1
ATOM 5547 C CA . GLU B 1 349 ? 14.633 20.797 2.371 1 79.5 349 GLU B CA 1
ATOM 5548 C C . GLU B 1 349 ? 15.883 21.516 2.877 1 79.5 349 GLU B C 1
ATOM 5550 O O . GLU B 1 349 ? 16.438 22.359 2.182 1 79.5 349 GLU B O 1
ATOM 5555 N N . PHE B 1 350 ? 16.281 21.188 4.023 1 84 350 PHE B N 1
ATOM 5556 C CA . PHE B 1 350 ? 17.422 21.859 4.625 1 84 350 PHE B CA 1
ATOM 5557 C C . PHE B 1 350 ? 18.484 20.844 5.059 1 84 350 PHE B C 1
ATOM 5559 O O . PHE B 1 350 ? 18.859 20.797 6.23 1 84 350 PHE B O 1
ATOM 5566 N N . PRO B 1 351 ? 18.938 20.172 4.039 1 76.44 351 PRO B N 1
ATOM 5567 C CA . PRO B 1 351 ? 19.938 19.156 4.379 1 76.44 351 PRO B CA 1
ATOM 5568 C C . PRO B 1 351 ? 21.203 19.734 5.004 1 76.44 351 PRO B C 1
ATOM 5570 O O . PRO B 1 351 ? 21.625 20.828 4.625 1 76.44 351 PRO B O 1
ATOM 5573 N N . GLY B 1 352 ? 21.812 18.984 5.922 1 75 352 GLY B N 1
ATOM 5574 C CA . GLY B 1 352 ? 23.078 19.391 6.508 1 75 352 GLY B CA 1
ATOM 5575 C C . GLY B 1 352 ? 22.922 20.375 7.656 1 75 352 GLY B C 1
ATOM 5576 O O . GLY B 1 352 ? 23.906 20.781 8.266 1 75 352 GLY B O 1
ATOM 5577 N N . THR B 1 353 ? 21.688 20.844 7.879 1 80.56 353 THR B N 1
ATOM 5578 C CA . THR B 1 353 ? 21.438 21.719 9.016 1 80.56 353 THR B CA 1
ATOM 5579 C C . THR B 1 353 ? 20.781 20.953 10.164 1 80.56 353 THR B C 1
ATOM 5581 O O . THR B 1 353 ? 20.281 19.844 9.969 1 80.56 353 THR B O 1
ATOM 5584 N N . ALA B 1 354 ? 20.859 21.531 11.289 1 82.44 354 ALA B N 1
ATOM 5585 C CA . ALA B 1 354 ? 20.234 20.906 12.453 1 82.44 354 ALA B CA 1
ATOM 5586 C C . ALA B 1 354 ? 18.734 21.203 12.5 1 82.44 354 ALA B C 1
ATOM 5588 O O . ALA B 1 354 ? 18.031 20.703 13.375 1 82.44 354 ALA B O 1
ATOM 5589 N N . LEU B 1 355 ? 18.328 21.953 11.547 1 86.81 355 LEU B N 1
ATOM 5590 C CA . LEU B 1 355 ? 16.938 22.406 11.523 1 86.81 355 LEU B CA 1
ATOM 5591 C C . LEU B 1 355 ? 15.977 21.234 11.461 1 86.81 355 LEU B C 1
ATOM 5593 O O . LEU B 1 355 ? 14.977 21.203 12.18 1 86.81 355 LEU B O 1
ATOM 5597 N N . GLY B 1 356 ? 16.281 20.297 10.656 1 84.19 356 GLY B N 1
ATOM 5598 C CA . GLY B 1 356 ? 15.414 19.125 10.508 1 84.19 356 GLY B CA 1
ATOM 5599 C C . GLY B 1 356 ? 15.234 18.344 11.797 1 84.19 356 GLY B C 1
ATOM 5600 O O . GLY B 1 356 ? 14.109 18.047 12.188 1 84.19 356 GLY B O 1
ATOM 5601 N N . SER B 1 357 ? 16.328 18.109 12.43 1 82.62 357 SER B N 1
ATOM 5602 C CA . SER B 1 357 ? 16.281 17.312 13.656 1 82.62 357 SER B CA 1
ATOM 5603 C C . SER B 1 357 ? 15.578 18.062 14.781 1 82.62 357 SER B C 1
ATOM 5605 O O . SER B 1 357 ? 14.836 17.469 15.562 1 82.62 357 SER B O 1
ATOM 5607 N N . ILE B 1 358 ? 15.797 19.344 14.836 1 86 358 ILE B N 1
ATOM 5608 C CA . ILE B 1 358 ? 15.18 20.188 15.859 1 86 358 ILE B CA 1
ATOM 5609 C C . ILE B 1 358 ? 13.672 20.219 15.664 1 86 358 ILE B C 1
ATOM 5611 O O . ILE B 1 358 ? 12.914 20.016 16.625 1 86 358 ILE B O 1
ATOM 5615 N N . VAL B 1 359 ? 13.297 20.422 14.469 1 90.06 359 VAL B N 1
ATOM 5616 C CA . VAL B 1 359 ? 11.883 20.562 14.141 1 90.06 359 VAL B CA 1
ATOM 5617 C C . VAL B 1 359 ? 11.164 19.219 14.367 1 90.06 359 VAL B C 1
ATOM 5619 O O . VAL B 1 359 ? 10.086 19.188 14.969 1 90.06 359 VAL B O 1
ATOM 5622 N N . ILE B 1 360 ? 11.781 18.188 13.984 1 84.38 360 ILE B N 1
ATOM 5623 C CA . ILE B 1 360 ? 11.188 16.875 14.141 1 84.38 360 ILE B CA 1
ATOM 5624 C C . ILE B 1 360 ? 11.039 16.531 15.617 1 84.38 360 ILE B C 1
ATOM 5626 O O . ILE B 1 360 ? 9.984 16.062 16.047 1 84.38 360 ILE B O 1
ATOM 5630 N N . THR B 1 361 ? 12.039 16.766 16.328 1 83.75 361 THR B N 1
ATOM 5631 C CA . THR B 1 361 ? 12.031 16.438 17.75 1 83.75 361 THR B CA 1
ATOM 5632 C C . THR B 1 361 ? 10.961 17.25 18.484 1 83.75 361 THR B C 1
ATOM 5634 O O . THR B 1 361 ? 10.211 16.688 19.281 1 83.75 361 THR B O 1
ATOM 5637 N N . ILE B 1 362 ? 10.898 18.484 18.219 1 88.44 362 ILE B N 1
ATOM 5638 C CA . ILE B 1 362 ? 9.93 19.359 18.875 1 88.44 362 ILE B CA 1
ATOM 5639 C C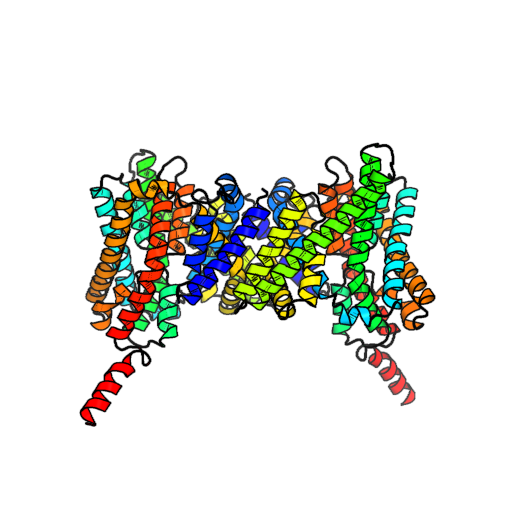 . ILE B 1 362 ? 8.508 18.938 18.5 1 88.44 362 ILE B C 1
ATOM 5641 O O . ILE B 1 362 ? 7.645 18.812 19.375 1 88.44 362 ILE B O 1
ATOM 5645 N N . LEU B 1 363 ? 8.305 18.688 17.266 1 88.69 363 LEU B N 1
ATOM 5646 C CA . LEU B 1 363 ? 6.961 18.391 16.781 1 88.69 363 LEU B CA 1
ATOM 5647 C C . LEU B 1 363 ? 6.512 17.016 17.266 1 88.69 363 LEU B C 1
ATOM 5649 O O . LEU B 1 363 ? 5.344 16.828 17.625 1 88.69 363 LEU B O 1
ATOM 5653 N N . MET B 1 364 ? 7.371 16.078 17.25 1 82.12 364 MET B N 1
ATOM 5654 C CA . MET B 1 364 ? 6.988 14.742 17.703 1 82.12 364 MET B CA 1
ATOM 5655 C C . MET B 1 364 ? 6.641 14.758 19.188 1 82.12 364 MET B C 1
ATOM 5657 O O . MET B 1 364 ? 5.715 14.07 19.625 1 82.12 364 MET B O 1
ATOM 5661 N N . ALA B 1 365 ? 7.402 15.492 19.938 1 81.19 365 ALA B N 1
ATOM 5662 C CA . ALA B 1 365 ? 7.145 15.586 21.375 1 81.19 365 ALA B CA 1
ATOM 5663 C C . ALA B 1 365 ? 5.836 16.328 21.641 1 81.19 365 ALA B C 1
ATOM 5665 O O . ALA B 1 365 ? 5.059 15.922 22.516 1 81.19 365 ALA B O 1
ATOM 5666 N N . THR B 1 366 ? 5.602 17.328 20.891 1 86.88 366 THR B N 1
ATOM 5667 C CA . THR B 1 366 ? 4.441 18.156 21.172 1 86.88 366 THR B CA 1
ATOM 5668 C C . THR B 1 366 ? 3.18 17.578 20.547 1 86.88 366 THR B C 1
ATOM 5670 O O . THR B 1 366 ? 2.072 17.812 21.031 1 86.88 366 THR B O 1
ATOM 5673 N N . THR B 1 367 ? 3.326 16.812 19.516 1 81.12 367 THR B N 1
ATOM 5674 C CA . THR B 1 367 ? 2.178 16.203 18.844 1 81.12 367 THR B CA 1
ATOM 5675 C C . THR B 1 367 ? 1.454 15.242 19.781 1 81.12 367 THR B C 1
ATOM 5677 O O . THR B 1 367 ? 0.223 15.188 19.797 1 81.12 367 THR B O 1
ATOM 5680 N N . ILE B 1 368 ? 2.189 14.508 20.5 1 75.69 368 ILE B N 1
ATOM 5681 C CA . ILE B 1 368 ? 1.593 13.578 21.453 1 75.69 368 ILE B CA 1
ATOM 5682 C C . ILE B 1 368 ? 0.727 14.352 22.438 1 75.69 368 ILE B C 1
ATOM 5684 O O . ILE B 1 368 ? -0.394 13.938 22.75 1 75.69 368 ILE B O 1
ATOM 5688 N N . LEU B 1 369 ? 1.213 15.438 22.875 1 83.5 369 LEU B N 1
ATOM 5689 C CA . LEU B 1 369 ? 0.503 16.25 23.859 1 83.5 369 LEU B CA 1
ATOM 5690 C C . LEU B 1 369 ? -0.721 16.906 23.234 1 83.5 369 LEU B C 1
ATOM 5692 O O . LEU B 1 369 ? -1.796 16.938 23.844 1 83.5 369 LEU B O 1
ATOM 5696 N N . THR B 1 370 ? -0.575 17.375 22.078 1 88.75 370 THR B N 1
ATOM 5697 C CA . THR B 1 370 ? -1.672 18.109 21.453 1 88.75 370 THR B CA 1
ATOM 5698 C C . THR B 1 370 ? -2.791 17.156 21.047 1 88.75 370 THR B C 1
ATOM 5700 O O . THR B 1 370 ? -3.953 17.547 20.953 1 88.75 370 THR B O 1
ATOM 5703 N N . GLU B 1 371 ? -2.447 15.953 20.812 1 76.5 371 GLU B N 1
ATOM 5704 C CA . GLU B 1 371 ? -3.463 14.961 20.469 1 76.5 371 GLU B CA 1
ATOM 5705 C C . GLU B 1 371 ? -4.332 14.625 21.688 1 76.5 371 GLU B C 1
ATOM 5707 O O . GLU B 1 371 ? -5.453 14.141 21.531 1 76.5 371 GLU B O 1
ATOM 5712 N N . ILE B 1 372 ? -3.773 14.875 22.797 1 79.25 372 ILE B N 1
ATOM 5713 C CA . ILE B 1 372 ? -4.547 14.672 24.031 1 79.25 372 ILE B CA 1
ATOM 5714 C C . ILE B 1 372 ? -5.297 15.961 24.375 1 79.25 372 ILE B C 1
ATOM 5716 O O . ILE B 1 372 ? -6.512 15.93 24.594 1 79.25 372 ILE B O 1
ATOM 5720 N N . ILE B 1 373 ? -4.66 17 24.297 1 87.69 373 ILE B N 1
ATOM 5721 C CA . ILE B 1 373 ? -5.195 18.297 24.719 1 87.69 373 ILE B CA 1
ATOM 5722 C C . ILE B 1 373 ? -6.281 18.734 23.734 1 87.69 373 ILE B C 1
ATOM 5724 O O . ILE B 1 373 ? -7.301 19.297 24.141 1 87.69 373 ILE B O 1
ATOM 5728 N N . GLY B 1 374 ? -6.074 18.5 22.5 1 90 374 GLY B N 1
ATOM 5729 C CA . GLY B 1 374 ? -6.961 18.984 21.453 1 90 374 GLY B CA 1
ATOM 5730 C C . GLY B 1 374 ? -8.391 18.5 21.609 1 90 374 GLY B C 1
ATOM 5731 O O . GLY B 1 374 ? -9.305 19.297 21.797 1 90 374 GLY B O 1
ATOM 5732 N N . PRO B 1 375 ? -8.594 17.188 21.656 1 85.38 375 PRO B N 1
ATOM 5733 C CA . PRO B 1 375 ? -9.945 16.656 21.812 1 85.38 375 PRO B CA 1
ATOM 5734 C C . PRO B 1 375 ? -10.594 17.062 23.125 1 85.38 375 PRO B C 1
ATOM 5736 O O . PRO B 1 375 ? -11.797 17.344 23.172 1 85.38 375 PRO B O 1
ATOM 5739 N N . ILE B 1 376 ? -9.859 17.109 24.141 1 86.88 376 ILE B N 1
ATOM 5740 C CA . ILE B 1 376 ? -10.383 17.516 25.438 1 86.88 376 ILE B CA 1
ATOM 5741 C C . ILE B 1 376 ? -10.852 18.969 25.375 1 86.88 376 ILE B C 1
ATOM 5743 O O . ILE B 1 376 ? -11.945 19.297 25.844 1 86.88 376 ILE B O 1
ATOM 5747 N N . ALA B 1 377 ? -10.039 19.766 24.812 1 94.19 377 ALA B N 1
ATOM 5748 C CA . ALA B 1 377 ? -10.375 21.172 24.688 1 94.19 377 ALA B CA 1
ATOM 5749 C C . ALA B 1 377 ? -11.594 21.359 23.781 1 94.19 377 ALA B C 1
ATOM 5751 O O . ALA B 1 377 ? -12.445 22.219 24.047 1 94.19 377 ALA B O 1
ATOM 5752 N N . THR B 1 378 ? -11.703 20.641 22.734 1 92.69 378 THR B N 1
ATOM 5753 C CA . THR B 1 378 ? -12.852 20.719 21.844 1 92.69 378 THR B CA 1
ATOM 5754 C C . THR B 1 378 ? -14.125 20.312 22.578 1 92.69 378 THR B C 1
ATOM 5756 O O . THR B 1 378 ? -15.172 20.938 22.406 1 92.69 378 THR B O 1
ATOM 5759 N N . LYS B 1 379 ? -14.031 19.297 23.344 1 90.19 379 LYS B N 1
ATOM 5760 C CA . LYS B 1 379 ? -15.164 18.844 24.141 1 90.19 379 LYS B CA 1
ATOM 5761 C C . LYS B 1 379 ? -15.625 19.938 25.094 1 90.19 379 LYS B C 1
ATOM 5763 O O . LYS B 1 379 ? -16.828 20.156 25.266 1 90.19 379 LYS B O 1
ATOM 5768 N N . ILE B 1 380 ? -14.703 20.516 25.719 1 93.12 380 ILE B N 1
ATOM 5769 C CA . ILE B 1 380 ? -15.008 21.594 26.641 1 93.12 380 ILE B CA 1
ATOM 5770 C C . ILE B 1 380 ? -15.711 22.734 25.906 1 93.12 380 ILE B C 1
ATOM 5772 O O . ILE B 1 380 ? -16.688 23.297 26.406 1 93.12 380 ILE B O 1
ATOM 5776 N N . ALA B 1 381 ? -15.219 23.016 24.734 1 95.31 381 ALA B N 1
ATOM 5777 C CA . ALA B 1 381 ? -15.82 24.078 23.922 1 95.31 381 ALA B CA 1
ATOM 5778 C C . ALA B 1 381 ? -17.266 23.75 23.578 1 95.31 381 ALA B C 1
ATOM 5780 O O . ALA B 1 381 ? -18.141 24.609 23.656 1 95.31 381 ALA B O 1
ATOM 5781 N N . VAL B 1 382 ? -17.516 22.594 23.234 1 92 382 VAL B N 1
ATOM 5782 C CA . VAL B 1 382 ? -18.859 22.156 22.844 1 92 382 VAL B CA 1
ATOM 5783 C C . VAL B 1 382 ? -19.781 22.156 24.062 1 92 382 VAL B C 1
ATOM 5785 O O . VAL B 1 382 ? -20.953 22.547 23.969 1 92 382 VAL B O 1
ATOM 5788 N N . LYS B 1 383 ? -19.266 21.703 25.109 1 92.38 383 LYS B N 1
ATOM 5789 C CA . LYS B 1 383 ? -20.031 21.688 26.344 1 92.38 383 LYS B CA 1
ATOM 5790 C C . LYS B 1 383 ? -20.391 23.094 26.797 1 92.38 383 LYS B C 1
ATOM 5792 O O . LYS B 1 383 ? -21.547 23.375 27.109 1 92.38 383 LYS B O 1
ATOM 5797 N N . LYS B 1 384 ? -19.422 23.906 26.797 1 94.38 384 LYS B N 1
ATOM 5798 C CA . LYS B 1 384 ? -19.625 25.266 27.281 1 94.38 384 LYS B CA 1
ATOM 5799 C C . LYS B 1 384 ? -20.516 26.062 26.328 1 94.38 384 LYS B C 1
ATOM 5801 O O . LYS B 1 384 ? -21.234 26.969 26.75 1 94.38 384 LYS B O 1
ATOM 5806 N N . SER B 1 385 ? -20.469 25.75 25.062 1 93.5 385 SER B N 1
ATOM 5807 C CA . SER B 1 385 ? -21.281 26.422 24.062 1 93.5 385 SER B CA 1
ATOM 5808 C C . SER B 1 385 ? -22.703 25.875 24.062 1 93.5 385 SER B C 1
ATOM 5810 O O . SER B 1 385 ? -23.594 26.438 23.406 1 93.5 385 SER B O 1
ATOM 5812 N N . LYS B 1 386 ? -22.953 24.734 24.703 1 91.06 386 LYS B N 1
ATOM 5813 C CA . LYS B 1 386 ? -24.266 24.094 24.828 1 91.06 386 LYS B CA 1
ATOM 5814 C C . LYS B 1 386 ? -24.766 23.641 23.453 1 91.06 386 LYS B C 1
ATOM 5816 O O . LYS B 1 386 ? -25.953 23.797 23.156 1 91.06 386 LYS B O 1
ATOM 5821 N N . GLU B 1 387 ? -23.828 23.203 22.75 1 91.88 387 GLU B N 1
ATOM 5822 C CA . GLU B 1 387 ? -24.219 22.828 21.391 1 91.88 387 GLU B CA 1
ATOM 5823 C C . GLU B 1 387 ? -24.344 21.312 21.25 1 91.88 387 GLU B C 1
ATOM 5825 O O . GLU B 1 387 ? -24.469 20.797 20.141 1 91.88 387 GLU B O 1
ATOM 5830 N N . SER B 1 388 ? -24.203 20.625 22.328 1 88.12 388 SER B N 1
ATOM 5831 C CA . SER B 1 388 ? -24.359 19.172 22.297 1 88.12 388 SER B CA 1
ATOM 5832 C C . SER B 1 388 ? -25.5 18.719 23.219 1 88.12 388 SER B C 1
ATOM 5834 O O . SER B 1 388 ? -25.484 19.016 24.406 1 88.12 388 SER B O 1
ATOM 5836 N N . PRO B 1 389 ? -26.484 17.984 22.656 1 79.94 389 PRO B N 1
ATOM 5837 C CA . PRO B 1 389 ? -27.547 17.453 23.5 1 79.94 389 PRO B CA 1
ATOM 5838 C C . PRO B 1 389 ? -27.047 16.391 24.484 1 79.94 389 PRO B C 1
ATOM 5840 O O . PRO B 1 389 ? -27.688 16.156 25.516 1 79.94 389 PRO B O 1
ATOM 5843 N N . LEU B 1 390 ? -25.969 15.891 24.156 1 73.44 390 LEU B N 1
ATOM 5844 C CA . LEU B 1 390 ? -25.438 14.797 24.969 1 73.44 390 LEU B CA 1
ATOM 5845 C C . LEU B 1 390 ? -24.656 15.344 26.156 1 73.44 390 LEU B C 1
ATOM 5847 O O . LEU B 1 390 ? -24.438 14.625 27.141 1 73.44 390 LEU B O 1
ATOM 5851 N N . LEU B 1 391 ? -24.234 16.5 26.031 1 71.81 391 LEU B N 1
ATOM 5852 C CA . LEU B 1 391 ? -23.391 17.062 27.078 1 71.81 391 LEU B CA 1
ATOM 5853 C C . LEU B 1 391 ? -24.188 18.016 27.969 1 71.81 391 LEU B C 1
ATOM 5855 O O . LEU B 1 391 ? -23.719 18.453 29.016 1 71.81 391 LEU B O 1
ATOM 5859 N N . ILE B 1 392 ? -25.406 18.422 27.625 1 63.03 392 ILE B N 1
ATOM 5860 C CA . ILE B 1 392 ? -26.25 19.312 28.406 1 63.03 392 ILE B CA 1
ATOM 5861 C C . ILE B 1 392 ? -26.875 18.562 29.578 1 63.03 392 ILE B C 1
ATOM 5863 O O . ILE B 1 392 ? -27.016 19.094 30.672 1 63.03 392 ILE B O 1
ATOM 5867 N N . ASP B 1 393 ? -27.438 17.312 29.391 1 50.34 393 ASP B N 1
ATOM 5868 C CA . ASP B 1 393 ? -28.438 16.828 30.344 1 50.34 393 ASP B CA 1
ATOM 5869 C C . ASP B 1 393 ? -27.828 16.641 31.734 1 50.34 393 ASP B C 1
ATOM 5871 O O . ASP B 1 393 ? -28.547 16.297 32.688 1 50.34 393 ASP B O 1
ATOM 5875 N N . SER B 1 394 ? -26.703 16.469 31.906 1 42 394 SER B N 1
ATOM 5876 C CA . SER B 1 394 ? -26.5 16.047 33.281 1 42 394 SER B CA 1
ATOM 5877 C C . SER B 1 394 ? -26.75 17.188 34.25 1 42 394 SER B C 1
ATOM 5879 O O . SER B 1 394 ? -26.938 16.953 35.438 1 42 394 SER B O 1
ATOM 5881 N N . VAL B 1 395 ? -26.641 18.484 34 1 41.97 395 VAL B N 1
ATOM 5882 C CA . VAL B 1 395 ? -26.859 19.484 35.031 1 41.97 395 VAL B CA 1
ATOM 5883 C C . VAL B 1 395 ? -28.344 19.703 35.25 1 41.97 395 VAL B C 1
ATOM 5885 O O . VAL B 1 395 ? -28.797 19.859 36.406 1 41.97 395 VAL B O 1
ATOM 5888 N N . ASN B 1 396 ? -29.109 19.641 34.25 1 38.62 396 ASN B N 1
ATOM 5889 C CA . ASN B 1 396 ? -30.5 19.953 34.5 1 38.62 396 ASN B CA 1
ATOM 5890 C C . ASN B 1 396 ? -31.25 18.766 35.094 1 38.62 396 ASN B C 1
ATOM 5892 O O . ASN B 1 396 ? -32.438 18.891 35.438 1 38.62 396 ASN B O 1
ATOM 5896 N N . ILE B 1 397 ? -30.781 17.625 34.875 1 40.5 397 ILE B N 1
ATOM 5897 C CA . ILE B 1 397 ? -31.5 16.594 35.594 1 40.5 397 ILE B CA 1
ATOM 5898 C C . ILE B 1 397 ? -31.281 16.766 37.094 1 40.5 397 ILE B C 1
ATOM 5900 O O . ILE B 1 397 ? -32.188 16.516 37.906 1 40.5 397 ILE B O 1
ATOM 5904 N N . ASN B 1 398 ? -30.094 17.156 37.438 1 37.81 398 ASN B N 1
ATOM 5905 C CA . ASN B 1 398 ? -29.969 17.359 38.875 1 37.81 398 ASN B CA 1
ATOM 5906 C C . ASN B 1 398 ? -30.719 18.609 39.344 1 37.81 398 ASN B C 1
ATOM 5908 O O . ASN B 1 398 ? -31.188 18.672 40.469 1 37.81 398 ASN B O 1
ATOM 5912 N N . GLN B 1 399 ? -30.75 19.625 38.562 1 36.69 399 GLN B N 1
ATOM 5913 C CA . GLN B 1 399 ? -31.531 20.766 39.031 1 36.69 399 GLN B CA 1
ATOM 5914 C C . GLN B 1 399 ? -33.031 20.5 38.906 1 36.69 399 GLN B C 1
ATOM 5916 O O . GLN B 1 399 ? -33.844 21.094 39.625 1 36.69 399 GLN B O 1
ATOM 5921 N N . LEU B 1 400 ? -33.438 19.75 37.844 1 41 400 LEU B N 1
ATOM 5922 C CA . LEU B 1 400 ? -34.844 19.391 37.812 1 41 400 LEU B CA 1
ATOM 5923 C C . LEU B 1 400 ? -35.188 18.469 38.969 1 41 400 LEU B C 1
ATOM 5925 O O . LEU B 1 400 ? -36.312 18.5 39.5 1 41 400 LEU B O 1
ATOM 5929 N N . ASN B 1 401 ? -34.219 17.625 39.25 1 41.59 401 ASN B N 1
ATOM 5930 C CA . ASN B 1 401 ? -34.531 16.797 40.438 1 41.59 401 ASN B CA 1
ATOM 5931 C C . ASN B 1 401 ? -34.438 17.609 41.719 1 41.59 401 ASN B C 1
ATOM 5933 O O . ASN B 1 401 ? -34.969 17.203 42.75 1 41.59 401 ASN B O 1
ATOM 5937 N N . GLU B 1 402 ? -33.688 18.688 41.656 1 40.81 402 GLU B N 1
ATOM 5938 C CA . GLU B 1 402 ? -33.656 19.469 42.906 1 40.81 402 GLU B CA 1
ATOM 5939 C C . GLU B 1 402 ? -34.875 20.359 43 1 40.81 402 GLU B C 1
ATOM 5941 O O . GLU B 1 402 ? -35.344 20.641 44.125 1 40.81 402 GLU B O 1
ATOM 5946 N N . ASN B 1 403 ? -35.375 20.906 41.938 1 35.03 403 ASN B N 1
ATOM 5947 C CA . ASN B 1 403 ? -36.562 21.719 42.125 1 35.03 403 ASN B CA 1
ATOM 5948 C C . ASN B 1 403 ? -37.812 20.844 42.312 1 35.03 403 ASN B C 1
ATOM 5950 O O . ASN B 1 403 ? -38.906 21.359 42.469 1 35.03 403 ASN B O 1
ATOM 5954 N N . ARG B 1 404 ? -37.656 19.484 41.781 1 40.28 404 ARG B N 1
ATOM 5955 C CA . ARG B 1 404 ? -38.812 18.656 42.156 1 40.28 404 ARG B CA 1
ATOM 5956 C C . ARG B 1 404 ? -38.75 18.25 43.625 1 40.28 404 ARG B C 1
ATOM 5958 O O . ARG B 1 404 ? -39.594 17.484 44.094 1 40.28 404 ARG B O 1
ATOM 5965 N N . ILE B 1 405 ? -37.688 18.75 44.344 1 31.23 405 ILE B N 1
ATOM 5966 C CA . ILE B 1 405 ? -37.875 18.609 45.781 1 31.23 405 ILE B CA 1
ATOM 5967 C C . ILE B 1 405 ? -38.469 19.906 46.344 1 31.23 405 ILE B C 1
ATOM 5969 O O . ILE B 1 405 ? -38 21 46 1 31.23 405 ILE B O 1
#

Foldseek 3Di:
DDLVVLLVQLLVQLQVQLVVCVVVVFGSLLSLLVSLQQCFPNHVNSCYPVSLVVCCVLLLLLLLLVLLLLLLLQAPVVLVVVPVLLVLLLLQLLVLQLVLQLVVCVVVPDDNLLSQQLSLLLQAFDLVLLVVLCVVLVFDDQLNSSLSNSNSCNHVSSVLSNLLSNQQSVCVVVVHDPDPCSNPVVSVCLLVVLLVLLLVLLQVLLVQCQPDDDLVSLQVSLSVSSSVLSVVCVVVVHDSSSSSNSSSNNNSHPHPCSVSSSVSSVVVCVSSSSSNSSSLSSLADVVCCVVCVVSLVSSLVSSLVSNLVSSLVSCVVSVHDPLNSNQNSLQGQARDSVSSSSLCVQCVSDPPDCSSSSSSNSCSVVNSVSSVSNSVSSNVSSLVSVRGPNNPPPVVVVVVVVVVD/DDLVVLLVQLLVQLQVQLVVCVVVVFGSLLSLLVSLQQCFPNHVNSCYPVSLVVCCVLLLLLLLLVLLLLLLLDAPVVLVVVDVLLVLLLLQLLVLQLVLQLVVCVVVPDDNLLSQQLSLLLQAFDLVLLVVLCVVLVFDDQLSSSLSNSNSCNHVSSVLSNLLSNQQSVCVVVVHDPDVCSNPVVSVCLLVVLLVLLLVLLQVLLVQCQVDDDLVSLQVSLSVSSSVLSVVCVVVVHDSSSSSNSSSNNNNHPHPCSVSSSVSSVVVCVSSSSSNSSSLSSLADVVCCVVCVVSLVSSLVSSLVSNLVSSLVSCVVSVHDPLNSNQNSLQGQARDSVSSSSLCVCCVSDPPDCSSSSSSNSCSVVNSVSSVSNSVSSNVSSLVSVRGPNNPPPVVVVVVVVVVD

Radius of gyration: 29.93 Å; Cα contacts (8 Å, |Δi|>4): 1518; chains: 2; bounding box: 72×85×82 Å

Solvent-accessible surface area (backbone atoms only — not comparable to full-atom values): 37306 Å² total; per-residue (Å²): 132,50,64,36,34,40,50,13,51,45,35,46,45,10,52,54,35,13,50,52,26,42,74,70,74,36,59,39,63,50,16,10,26,51,35,10,31,48,34,2,62,61,43,70,42,64,39,30,71,68,47,51,61,72,48,42,63,51,45,55,52,35,40,25,50,52,26,23,52,51,12,58,58,42,36,60,76,60,50,67,65,43,47,76,40,38,57,41,18,32,49,30,13,29,48,25,3,22,52,43,22,22,49,52,37,41,72,72,67,46,54,67,45,57,14,34,44,53,5,20,45,43,23,33,48,30,45,65,54,39,52,50,49,39,57,75,38,57,44,52,50,72,44,50,55,47,49,56,50,22,48,43,49,28,48,60,53,20,51,50,45,30,45,46,29,48,33,43,27,50,39,63,71,67,65,44,81,88,38,67,57,62,44,46,48,52,32,49,48,34,51,52,50,15,36,48,53,12,32,52,51,11,48,54,46,21,54,53,41,62,69,41,87,49,68,56,52,31,42,30,47,51,53,18,49,43,39,25,45,42,20,49,18,62,73,69,68,33,44,37,48,50,16,24,20,30,16,19,26,32,19,42,64,70,23,89,44,28,67,57,42,53,54,50,42,57,66,56,37,42,50,47,48,42,42,33,40,13,54,56,19,15,64,33,48,66,86,46,40,78,78,37,37,62,58,35,50,49,42,52,52,30,21,49,50,13,25,29,50,15,21,25,51,16,20,55,77,48,64,47,57,67,62,34,30,73,31,48,21,37,47,52,49,18,31,43,67,67,38,52,45,49,26,57,48,40,35,66,74,39,66,96,49,66,55,17,60,52,44,36,35,38,48,59,60,46,26,52,51,21,54,53,49,14,46,53,35,28,49,49,32,38,49,74,60,62,25,16,77,75,62,48,54,69,60,52,52,53,53,52,55,50,71,71,99,132,51,64,37,32,39,50,13,50,45,35,45,46,10,52,54,34,12,49,51,25,42,75,70,74,36,57,38,62,51,15,10,26,51,35,11,30,48,33,2,62,60,44,71,41,64,38,29,72,68,48,51,61,73,49,42,66,51,46,56,51,34,42,26,51,53,25,23,53,52,11,58,60,43,36,62,75,58,50,66,65,43,47,74,40,36,55,42,18,30,48,30,13,28,48,24,4,21,52,42,23,22,51,52,38,40,71,72,69,46,55,68,45,57,13,34,44,53,4,21,46,44,22,32,49,30,46,65,55,38,52,50,51,38,57,76,38,58,43,52,50,72,44,50,56,45,47,57,49,22,48,43,49,27,48,59,53,19,50,50,46,31,46,46,30,49,31,43,26,50,38,62,72,65,64,45,81,86,37,69,56,61,44,47,47,51,32,48,48,36,51,53,49,16,37,48,52,12,31,52,53,11,49,53,49,23,53,52,41,62,70,40,86,49,68,55,53,32,44,28,48,52,53,19,50,44,38,24,46,42,22,49,18,60,73,70,68,34,44,37,48,50,16,24,20,29,16,20,26,33,18,43,64,69,22,89,44,28,66,58,43,52,54,51,44,57,67,56,38,42,47,47,49,41,42,33,37,12,54,55,19,15,65,33,49,64,85,46,39,76,80,37,38,61,59,36,51,48,44,52,52,30,20,49,49,14,26,28,51,16,22,23,51,15,21,55,77,49,65,47,57,66,60,32,29,73,30,48,22,37,49,52,48,18,32,44,68,67,38,52,46,49,26,56,48,40,36,66,73,39,66,95,49,66,56,18,61,52,45,35,35,38,48,59,60,46,24,50,51,20,52,53,49,14,44,54,34,28,49,50,31,38,46,76,61,60,26,17,75,74,63,49,52,68,62,53,52,54,49,50,55,48,68,73,95

InterPro domains:
  IPR006153 Cation/H+ exchanger, transmembrane domain [PF00999] (14-370)
  IPR038770 Sodium/solute symporter superfamily [G3DSA:1.20.1530.20] (3-389)

Sequence (810 aa):
MGDFISLGIALILGVLLGKVMNKLKMPAVGGYIIAGLLIGVSGFNIVNERVIEELSFINDIALGIIAFNIGSEFKIEEMKKLGKNIFVIATCEALGAFTLVTSIIMLLGQNIQTALILGAISSATAPAATVMVLKEYKAKGPLTSTLLGVVAVDDAISLMIYAVASSVAKVFIKHEALTMSKVLIHPIMEIVLSVFVGALIGIILSYLLNKSKNESEVLTFTIASIILLVGISLHFNLSPLLCAMASGIMVTNVSSKGNKAFNTLEKWSSPITAAFFTLAGSRLDISLIPQIGLLGVMYLLFRMIGKVGGASIGAGISKAPQVVKKYIGLGLLSQVGVAVGLAITVSREFPGTALGSIVITILMATTILTEIIGPIATKIAVKKSKESPLLIDSVNINQLNENRIMGDFISLGIALILGVLLGKVMNKLKMPAVGGYIIAGLLIGVSGFNIVNERVIEELSFINDIALGIIAFNIGSEFKIEEMKKLGKNIFVIATCEALGAFTLVTSIIMLLGQNIQTALILGAISSATAPAATVMVLKEYKAKGPLTSTLLGVVAVDDAISLMIYAVASSVAKVFIKHEALTMSKVLIHPIMEIVLSVFVGALIGIILSYLLNKSKNESEVLTFTIASIILLVGISLHFNLSPLLCAMASGIMVTNVSSKGNKAFNTLEKWSSPITAAFFTLAGSRLDISLIPQIGLLGVMYLLFRMIGKVGGASIGAGISKAPQVVKKYIGLGLLSQVGVAVGLAITVSREFPGTALGSIVITILMATTILTEIIGPIATKIAVKKSKESPLLIDSVNINQLNENRI

Secondary structure (DSSP, 8-state):
--HHHHHHHHHHHHHHHHHHHHHTT--HHHHHHHHHHHHSTTTT-SS-HHHHHHTHHHHHHHHHHHHHHHGGG--HHHHHHS-HHHHHHHHHHHHHHHHHHHHHHHHTT--HHHHHHHHHHHT---HHHHHHHHHHTT--SHHHHHHHHHHHHHHHHHHHHHHHHHHHHHHHHTT----HIIIIIHHHHHHHHHHHHHHHHHHHHHHHHHT--SHHHHHHHHHHHHHHHHHHHHHTT--HHHHHHHHHHHHHHH-TTHHHHHHHHHHHTHHHHHHHHHHHHHT--GGGHHHHHHHHHHHHHHHHHHHHHHHHHHHHHTT--HHHHHHGGGGG----HHHHHHHHHHHHHSTTSSHHHHHHHHHHHHHHHHHHHHHHHHHHHHHHHT--HHHHHHHHHHHHHHHT-/--HHHHHHHHHHHHHHHHHHHHHTTS-HHHHHHHHHHHHSTTTT-SS-HHHHHHTHHHHHHHHHHHHHHHGGG--HHHHHHS-HHHHHHHHHHHHHHHHHHHHHHHHTT--HHHHHHHHHHHT---HHHHHHHHHHTT--SHHHHHHHHHHHHHHHHHHHHHHHHHHHHHHHHTT----HIIIIIHHHHHHHHHHHHHHHHHHHHHHHHHT--SHHHHHHHHHHHHHHHHHHHHHTT--HHHHHHHHHHHHHHH-TTHHHHHHHHHHHTHHHHHHHHHHHHHT--GGGHHHHHHHHHHHHHHHHHHHHHHHHHHHHHTT--HHHHHHGGGGG----HHHHHHHHHHHHHSTTSSHHHHHHHHHHHHHHHHHHHHHHHHHHHHHHHT--HHHHHHHHHHHHHHHT-

pLDDT: mean 86.88, std 11.84, range [31.19, 98.44]

Organism: NCBI:txid1123349

Nearest PDB structures (foldseek):
  8by2-assembly1_B  TM=7.805E-01  e=9.710E-09  Escherichia coli
  8bxg-assembly1_A  TM=7.794E-01  e=1.152E-08  Escherichia coli
  9emb-assembly1_A  TM=7.750E-01  e=2.005E-08  Escherichia coli
  9emb-assembly1_B  TM=7.048E-01  e=1.013E-08  Escherichia coli
  8by2-assembly1_A  TM=7.444E-01  e=3.804E-08  Escherichia coli